Protein AF-0000000087155029 (afdb_homodimer)

Organism: NCBI:txid2511166

Structure (mmCIF, N/CA/C/O backbone):
data_AF-0000000087155029-model_v1
#
loop_
_entity.id
_entity.type
_entity.pdbx_description
1 polymer 'D-alanyl-D-alanine carboxypeptidase'
#
loop_
_atom_site.group_PDB
_atom_site.id
_atom_site.type_symbol
_atom_site.label_atom_id
_atom_site.label_alt_id
_atom_site.label_comp_id
_atom_site.label_asym_id
_atom_site.label_entity_id
_atom_site.label_seq_id
_atom_site.pdbx_PDB_ins_code
_atom_site.Cartn_x
_atom_site.Cartn_y
_atom_site.Cartn_z
_atom_site.occupancy
_atom_site.B_iso_or_equiv
_atom_site.auth_seq_id
_atom_site.auth_comp_id
_atom_site.auth_asym_id
_atom_site.auth_atom_id
_atom_site.pdbx_PDB_model_num
ATOM 1 N N . MET A 1 1 ? -29.562 -14.492 4.441 1 85.19 1 MET A N 1
ATOM 2 C CA . MET A 1 1 ? -28.266 -13.805 4.543 1 85.19 1 MET A CA 1
ATOM 3 C C . MET A 1 1 ? -28.281 -12.812 5.703 1 85.19 1 MET A C 1
ATOM 5 O O . MET A 1 1 ? -29.266 -12.117 5.922 1 85.19 1 MET A O 1
ATOM 9 N N . SER A 1 2 ? -27.266 -12.898 6.477 1 91.44 2 SER A N 1
ATOM 10 C CA . SER A 1 2 ? -27.203 -12 7.621 1 91.44 2 SER A CA 1
ATOM 11 C C . SER A 1 2 ? -27.125 -10.539 7.18 1 91.44 2 SER A C 1
ATOM 13 O O . SER A 1 2 ? -26.688 -10.25 6.062 1 91.44 2 SER A O 1
ATOM 15 N N . ASP A 1 3 ? -27.578 -9.656 7.984 1 93.69 3 ASP A N 1
ATOM 16 C CA . ASP A 1 3 ? -27.656 -8.234 7.672 1 93.69 3 ASP A CA 1
ATOM 17 C C . ASP A 1 3 ? -26.266 -7.652 7.422 1 93.69 3 ASP A C 1
ATOM 19 O O . ASP A 1 3 ? -26.078 -6.824 6.527 1 93.69 3 ASP A O 1
ATOM 23 N N . TRP A 1 4 ? -25.297 -8.109 8.188 1 96.69 4 TRP A N 1
ATOM 24 C CA . TRP A 1 4 ? -23.969 -7.57 8.008 1 96.69 4 TRP A CA 1
ATOM 25 C C . TRP A 1 4 ? -23.375 -7.996 6.66 1 96.69 4 TRP A C 1
ATOM 27 O O . TRP A 1 4 ? -22.688 -7.215 6 1 96.69 4 TRP A O 1
ATOM 37 N N . LEU A 1 5 ? -23.594 -9.234 6.277 1 97.94 5 LEU A N 1
ATOM 38 C CA . LEU A 1 5 ? -23.062 -9.727 5.016 1 97.94 5 LEU A CA 1
ATOM 39 C C . LEU A 1 5 ? -23.656 -8.969 3.836 1 97.94 5 LEU A C 1
ATOM 41 O O . LEU A 1 5 ? -22.953 -8.625 2.889 1 97.94 5 LEU A O 1
ATOM 45 N N . SER A 1 6 ? -24.969 -8.695 3.906 1 97.56 6 SER A N 1
ATOM 46 C CA . SER A 1 6 ? -25.609 -7.887 2.873 1 97.56 6 SER A CA 1
ATOM 47 C C . SER A 1 6 ? -24.953 -6.512 2.762 1 97.56 6 SER A C 1
ATOM 49 O O . SER A 1 6 ? -24.719 -6.02 1.656 1 97.56 6 SER A O 1
ATOM 51 N N . SER A 1 7 ? -24.703 -5.902 3.932 1 97.88 7 SER A N 1
ATOM 52 C CA . SER A 1 7 ? -24.047 -4.598 3.969 1 97.88 7 SER A CA 1
ATOM 53 C C . SER A 1 7 ? -22.656 -4.656 3.336 1 97.88 7 SER A C 1
ATOM 55 O O . SER A 1 7 ? -22.281 -3.766 2.572 1 97.88 7 SER A O 1
ATOM 57 N N . ALA A 1 8 ? -21.906 -5.68 3.627 1 98.5 8 ALA A N 1
ATOM 58 C CA . ALA A 1 8 ? -20.578 -5.848 3.07 1 98.5 8 ALA A CA 1
ATOM 59 C C . ALA A 1 8 ? -20.625 -6.027 1.557 1 98.5 8 ALA A C 1
ATOM 61 O O . ALA A 1 8 ? -19.828 -5.438 0.827 1 98.5 8 ALA A O 1
ATOM 62 N N . LEU A 1 9 ? -21.578 -6.84 1.084 1 98.56 9 LEU A N 1
ATOM 63 C CA . LEU A 1 9 ? -21.719 -7.137 -0.338 1 98.56 9 LEU A CA 1
ATOM 64 C C . LEU A 1 9 ? -22.125 -5.895 -1.117 1 98.56 9 LEU A C 1
ATOM 66 O O . LEU A 1 9 ? -21.812 -5.766 -2.303 1 98.56 9 LEU A O 1
ATOM 70 N N . ASP A 1 10 ? -22.797 -4.992 -0.468 1 97.88 10 ASP A N 1
ATOM 71 C CA . ASP A 1 10 ? -23.188 -3.732 -1.094 1 97.88 10 ASP A CA 1
ATOM 72 C C . ASP A 1 10 ? -22 -2.787 -1.212 1 97.88 10 ASP A C 1
ATOM 74 O O . ASP A 1 10 ? -21.875 -2.055 -2.195 1 97.88 10 ASP A O 1
ATOM 78 N N . TYR A 1 11 ? -21.078 -2.814 -0.249 1 98.62 11 TYR A N 1
ATOM 79 C CA . TYR A 1 11 ? -20 -1.844 -0.171 1 98.62 11 TYR A CA 1
ATOM 80 C C . TYR A 1 11 ? -18.812 -2.287 -1.012 1 98.62 11 TYR A C 1
ATOM 82 O O . TYR A 1 11 ? -18.141 -1.461 -1.642 1 98.62 11 TYR A O 1
ATOM 90 N N . ILE A 1 12 ? -18.484 -3.543 -1.065 1 98.81 12 ILE A N 1
ATOM 91 C CA . ILE A 1 12 ? -17.266 -4.082 -1.626 1 98.81 12 ILE A CA 1
ATOM 92 C C . ILE A 1 12 ? -17.156 -3.707 -3.102 1 98.81 12 ILE A C 1
ATOM 94 O O . ILE A 1 12 ? -16.109 -3.236 -3.555 1 98.81 12 ILE A O 1
ATOM 98 N N . PRO A 1 13 ? -18.234 -3.834 -3.943 1 98.75 13 PRO A N 1
ATOM 99 C CA . PRO A 1 13 ? -18.109 -3.439 -5.348 1 98.75 13 PRO A CA 1
ATOM 100 C C . PRO A 1 13 ? -17.797 -1.957 -5.523 1 98.75 13 PRO A C 1
ATOM 102 O O . PRO A 1 13 ? -17.016 -1.588 -6.41 1 98.75 13 PRO A O 1
ATOM 105 N N . THR A 1 14 ? -18.359 -1.123 -4.613 1 98.25 14 THR A N 1
ATOM 106 C CA . THR A 1 14 ? -18.109 0.311 -4.676 1 98.25 14 THR A CA 1
ATOM 107 C C . THR A 1 14 ? -16.641 0.608 -4.391 1 98.25 14 THR A C 1
ATOM 109 O O . THR A 1 14 ? -16.016 1.438 -5.066 1 98.25 14 THR A O 1
ATOM 112 N N . TRP A 1 15 ? -16.109 -0.07 -3.428 1 98.69 15 TRP A N 1
ATOM 113 C CA . TRP A 1 15 ? -14.719 0.107 -3.053 1 98.69 15 TRP A CA 1
ATOM 114 C C . TRP A 1 15 ? -13.789 -0.39 -4.156 1 98.69 15 TRP A C 1
ATOM 116 O O . TRP A 1 15 ? -12.844 0.302 -4.543 1 98.69 15 TRP A O 1
ATOM 126 N N . ILE A 1 16 ? -14.055 -1.549 -4.719 1 98.69 16 ILE A N 1
ATOM 127 C CA . ILE A 1 16 ? -13.164 -2.146 -5.703 1 98.69 16 ILE A CA 1
ATOM 128 C C . ILE A 1 16 ? -13.18 -1.323 -6.988 1 98.69 16 ILE A C 1
ATOM 130 O O . ILE A 1 16 ? -12.164 -1.193 -7.668 1 98.69 16 ILE A O 1
ATOM 134 N N . ASP A 1 17 ? -14.375 -0.817 -7.387 1 98.56 17 ASP A N 1
ATOM 135 C CA . ASP A 1 17 ? -14.461 0.048 -8.562 1 98.56 17 ASP A CA 1
ATOM 136 C C . ASP A 1 17 ? -13.57 1.281 -8.398 1 98.56 17 ASP A C 1
ATOM 138 O O . ASP A 1 17 ? -12.875 1.674 -9.336 1 98.56 17 ASP A O 1
ATOM 142 N N . TYR A 1 18 ? -13.672 1.861 -7.219 1 98.31 18 TYR A N 1
ATOM 143 C CA . TYR A 1 18 ? -12.859 3.045 -6.961 1 98.31 18 TYR A CA 1
ATOM 144 C C . TYR A 1 18 ? -11.375 2.707 -7.023 1 98.31 18 TYR A C 1
ATOM 146 O O . TYR A 1 18 ? -10.586 3.451 -7.609 1 98.31 18 TYR A O 1
ATOM 154 N N . GLN A 1 19 ? -10.992 1.575 -6.445 1 98.38 19 GLN A N 1
ATOM 155 C CA . GLN A 1 19 ? -9.602 1.123 -6.449 1 98.38 19 GLN A CA 1
ATOM 156 C C . GLN A 1 19 ? -9.109 0.886 -7.871 1 98.38 19 GLN A C 1
ATOM 158 O O . GLN A 1 19 ? -7.992 1.276 -8.219 1 98.38 19 GLN A O 1
ATOM 163 N N . ARG A 1 20 ? -9.93 0.212 -8.648 1 98.38 20 ARG A N 1
ATOM 164 C CA . ARG A 1 20 ? -9.547 -0.072 -10.023 1 98.38 20 ARG A CA 1
ATOM 165 C C . ARG A 1 20 ? -9.203 1.212 -10.773 1 98.38 20 ARG A C 1
ATOM 167 O O . ARG A 1 20 ? -8.188 1.277 -11.469 1 98.38 20 ARG A O 1
ATOM 174 N N . GLU A 1 21 ? -10.016 2.229 -10.602 1 97 21 GLU A N 1
ATOM 175 C CA . GLU A 1 21 ? -9.789 3.508 -11.273 1 97 21 GLU A CA 1
ATOM 176 C C . GLU A 1 21 ? -8.562 4.215 -10.695 1 97 21 GLU A C 1
ATOM 178 O O . GLU A 1 21 ? -7.742 4.75 -11.445 1 97 21 GLU A O 1
ATOM 183 N N . LEU A 1 22 ? -8.523 4.176 -9.398 1 96.19 22 LEU A N 1
ATOM 184 C CA . LEU A 1 22 ? -7.438 4.855 -8.695 1 96.19 22 LEU A CA 1
ATOM 185 C C . LEU A 1 22 ? -6.082 4.328 -9.156 1 96.19 22 LEU A C 1
ATOM 187 O O . LEU A 1 22 ? -5.148 5.105 -9.359 1 96.19 22 LEU A O 1
ATOM 191 N N . PHE A 1 23 ? -6 3.029 -9.375 1 96.06 23 PHE A N 1
ATOM 192 C CA . PHE A 1 23 ? -4.719 2.412 -9.688 1 96.06 23 PHE A CA 1
ATOM 193 C C . PHE A 1 23 ? -4.609 2.131 -11.18 1 96.06 23 PHE A C 1
ATOM 195 O O . PHE A 1 23 ? -3.703 1.418 -11.625 1 96.06 23 PHE A O 1
ATOM 202 N N . ASP A 1 24 ? -5.52 2.566 -11.922 1 94.75 24 ASP A N 1
ATOM 203 C CA . ASP A 1 24 ? -5.504 2.48 -13.383 1 94.75 24 ASP A CA 1
ATOM 204 C C . ASP A 1 24 ? -5.359 1.031 -13.844 1 94.75 24 ASP A C 1
ATOM 206 O O . ASP A 1 24 ? -4.477 0.714 -14.641 1 94.75 24 ASP A O 1
ATOM 210 N N . GLN A 1 25 ? -6.133 0.167 -13.25 1 97.88 25 GLN A N 1
ATOM 211 C CA . GLN A 1 25 ? -6.152 -1.24 -13.633 1 97.88 25 GLN A CA 1
ATOM 212 C C . GLN A 1 25 ? -7.113 -1.48 -14.797 1 97.88 25 GLN A C 1
ATOM 214 O O . GLN A 1 25 ? -8.203 -0.906 -14.836 1 97.88 25 GLN A O 1
ATOM 219 N N . PRO A 1 26 ? -6.77 -2.355 -15.75 1 98.69 26 PRO A N 1
ATOM 220 C CA . PRO A 1 26 ? -7.652 -2.602 -16.891 1 98.69 26 PRO A CA 1
ATOM 221 C C . PRO A 1 26 ? -9 -3.197 -16.484 1 98.69 26 PRO A C 1
ATOM 223 O O . PRO A 1 26 ? -10.047 -2.752 -16.953 1 98.69 26 PRO A O 1
ATOM 226 N N . GLY A 1 27 ? -8.922 -4.215 -15.688 1 98.88 27 GLY A N 1
ATOM 227 C CA . GLY A 1 27 ? -10.164 -4.867 -15.297 1 98.88 27 GLY A CA 1
ATOM 228 C C . GLY A 1 27 ? -10.039 -5.664 -14.016 1 98.88 27 GLY A C 1
ATOM 229 O O . GLY A 1 27 ? -8.938 -6.035 -13.609 1 98.88 27 GLY A O 1
ATOM 230 N N . VAL A 1 28 ? -11.18 -5.887 -13.352 1 98.94 28 VAL A N 1
ATOM 231 C CA . VAL A 1 28 ? -11.258 -6.734 -12.172 1 98.94 28 VAL A CA 1
ATOM 232 C C . VAL A 1 28 ? -12.578 -7.5 -12.172 1 98.94 28 VAL A C 1
ATOM 234 O O . VAL A 1 28 ? -13.617 -6.949 -12.516 1 98.94 28 VAL A O 1
ATOM 237 N N . SER A 1 29 ? -12.523 -8.766 -11.969 1 98.94 29 SER A N 1
ATOM 238 C CA . SER A 1 29 ? -13.672 -9.617 -11.719 1 98.94 29 SER A CA 1
ATOM 239 C C . SER A 1 29 ? -13.664 -10.164 -10.297 1 98.94 29 SER A C 1
ATOM 241 O O . SER A 1 29 ? -12.633 -10.633 -9.812 1 98.94 29 SER A O 1
ATOM 243 N N . LEU A 1 30 ? -14.758 -10.008 -9.617 1 98.88 30 LEU A N 1
ATOM 244 C CA . LEU A 1 30 ? -14.891 -10.375 -8.211 1 98.88 30 LEU A CA 1
ATOM 245 C C . LEU A 1 30 ? -16.094 -11.281 -7.992 1 98.88 30 LEU A C 1
ATOM 247 O O . LEU A 1 30 ? -17.156 -11.055 -8.562 1 98.88 30 LEU A O 1
ATOM 251 N N . ALA A 1 31 ? -15.914 -12.328 -7.234 1 98.94 31 ALA A N 1
ATOM 252 C CA . ALA A 1 31 ? -17.031 -13.156 -6.785 1 98.94 31 ALA A CA 1
ATOM 253 C C . ALA A 1 31 ? -16.906 -13.484 -5.301 1 98.94 31 ALA A C 1
ATOM 255 O O . ALA A 1 31 ? -15.805 -13.719 -4.797 1 98.94 31 ALA A O 1
ATOM 256 N N . ILE A 1 32 ? -18 -13.469 -4.621 1 98.81 32 ILE A N 1
ATOM 257 C CA . ILE A 1 32 ? -18.094 -13.867 -3.221 1 98.81 32 ILE A CA 1
ATOM 258 C C . ILE A 1 32 ? -19.188 -14.922 -3.055 1 98.81 32 ILE A C 1
ATOM 260 O O . ILE A 1 32 ? -20.328 -14.711 -3.471 1 98.81 32 ILE A O 1
ATOM 264 N N . ALA A 1 33 ? -18.797 -16.016 -2.514 1 97.81 33 ALA A N 1
ATOM 265 C CA . ALA A 1 33 ? -19.734 -17.109 -2.234 1 97.81 33 ALA A CA 1
ATOM 266 C C . ALA A 1 33 ? -19.859 -17.344 -0.732 1 97.81 33 ALA A C 1
ATOM 268 O O . ALA A 1 33 ? -18.922 -17.078 0.024 1 97.81 33 ALA A O 1
ATOM 269 N N . HIS A 1 34 ? -21.016 -17.781 -0.275 1 96.56 34 HIS A N 1
ATOM 270 C CA . HIS A 1 34 ? -21.312 -18.156 1.098 1 96.56 34 HIS A CA 1
ATOM 271 C C . HIS A 1 34 ? -22.078 -19.484 1.142 1 96.56 34 HIS A C 1
ATOM 273 O O . HIS A 1 34 ? -23.125 -19.609 0.496 1 96.56 34 HIS A O 1
ATOM 279 N N . LYS A 1 35 ? -21.562 -20.438 1.913 1 93.19 35 LYS A N 1
ATOM 280 C CA . LYS A 1 35 ? -22.172 -21.75 2.043 1 93.19 35 LYS A CA 1
ATOM 281 C C . LYS A 1 35 ? -22.438 -22.375 0.675 1 93.19 35 LYS A C 1
ATOM 283 O O . LYS A 1 35 ? -23.547 -22.875 0.416 1 93.19 35 LYS A O 1
ATOM 288 N N . GLY A 1 36 ? -21.5 -22.125 -0.213 1 89.25 36 GLY A N 1
ATOM 289 C CA . GLY A 1 36 ? -21.516 -22.797 -1.504 1 89.25 36 GLY A CA 1
ATOM 290 C C . GLY A 1 36 ? -22.297 -22.047 -2.559 1 89.25 36 GLY A C 1
ATOM 291 O O . GLY A 1 36 ? -22.312 -22.422 -3.729 1 89.25 36 GLY A O 1
ATOM 292 N N . GLN A 1 37 ? -22.875 -20.953 -2.184 1 93.69 37 GLN A N 1
ATOM 293 C CA . GLN A 1 37 ? -23.688 -20.172 -3.115 1 93.69 37 GLN A CA 1
ATOM 294 C C . GLN A 1 37 ? -23.016 -18.828 -3.428 1 93.69 37 GLN A C 1
ATOM 296 O O . GLN A 1 37 ? -22.656 -18.094 -2.516 1 93.69 37 GLN A O 1
ATOM 301 N N . VAL A 1 38 ? -22.906 -18.578 -4.703 1 97 38 VAL A N 1
ATOM 302 C CA . VAL A 1 38 ? -22.359 -17.281 -5.102 1 97 38 VAL A CA 1
ATOM 303 C C . VAL A 1 38 ? -23.375 -16.188 -4.832 1 97 38 VAL A C 1
ATOM 305 O O . VAL A 1 38 ? -24.469 -16.188 -5.406 1 97 38 VAL A O 1
ATOM 308 N N . LEU A 1 39 ? -23.062 -15.266 -4.02 1 98.12 39 LEU A N 1
ATOM 309 C CA . LEU A 1 39 ? -23.969 -14.195 -3.621 1 98.12 39 LEU A CA 1
ATOM 310 C C . LEU A 1 39 ? -23.703 -12.93 -4.434 1 98.12 39 LEU A C 1
ATOM 312 O O . LEU A 1 39 ? -24.578 -12.086 -4.582 1 98.12 39 LEU A O 1
ATOM 316 N N . LEU A 1 40 ? -22.453 -12.758 -4.871 1 98.62 40 LEU A N 1
ATOM 317 C CA . LEU A 1 40 ? -22.047 -11.555 -5.598 1 98.62 40 LEU A CA 1
ATOM 318 C C . LEU A 1 40 ? -21.109 -11.906 -6.738 1 98.62 40 LEU A C 1
ATOM 320 O O . LEU A 1 40 ? -20.156 -12.664 -6.547 1 98.62 40 LEU A O 1
ATOM 324 N N . GLU A 1 41 ? -21.344 -11.516 -7.875 1 98.75 41 GLU A N 1
ATOM 325 C CA . GLU A 1 41 ? -20.438 -11.414 -9.016 1 98.75 41 GLU A CA 1
ATOM 326 C C . GLU A 1 41 ? -20.375 -9.984 -9.539 1 98.75 41 GLU A C 1
ATOM 328 O O . GLU A 1 41 ? -21.406 -9.352 -9.781 1 98.75 41 GLU A O 1
ATOM 333 N N . HIS A 1 42 ? -19.219 -9.477 -9.586 1 98.81 42 HIS A N 1
ATOM 334 C CA . HIS A 1 42 ? -19.016 -8.094 -10.016 1 98.81 42 HIS A CA 1
ATOM 335 C C . HIS A 1 42 ? -17.828 -8 -10.977 1 98.81 42 HIS A C 1
ATOM 337 O O . HIS A 1 42 ? -16.797 -8.648 -10.766 1 98.81 42 HIS A O 1
ATOM 343 N N . ALA A 1 43 ? -17.984 -7.355 -12.07 1 98.81 43 ALA A N 1
ATOM 344 C CA . ALA A 1 43 ? -16.922 -7.086 -13.023 1 98.81 43 ALA A CA 1
ATOM 345 C C . ALA A 1 43 ? -16.875 -5.609 -13.398 1 98.81 43 ALA A C 1
ATOM 347 O O . ALA A 1 43 ? -17.922 -4.977 -13.562 1 98.81 43 ALA A O 1
ATOM 348 N N . SER A 1 44 ? -15.742 -5.059 -13.438 1 98.5 44 SER A N 1
ATOM 349 C CA . SER A 1 44 ? -15.523 -3.656 -13.773 1 98.5 44 SER A CA 1
ATOM 350 C C . SER A 1 44 ? -14.312 -3.486 -14.688 1 98.5 44 SER A C 1
ATOM 352 O O . SER A 1 44 ? -13.328 -4.215 -14.555 1 98.5 44 SER A O 1
ATOM 354 N N . GLY A 1 45 ? -14.406 -2.512 -15.625 1 98.75 45 GLY A N 1
ATOM 355 C CA . GLY A 1 45 ? -13.297 -2.227 -16.516 1 98.75 45 GLY A CA 1
ATOM 356 C C . GLY A 1 45 ? -13.422 -2.918 -17.859 1 98.75 45 GLY A C 1
ATOM 357 O O . GLY A 1 45 ? -14.531 -3.059 -18.391 1 98.75 45 GLY A O 1
ATOM 358 N N . MET A 1 46 ? -12.266 -3.246 -18.453 1 98.75 46 MET A N 1
ATOM 359 C CA . MET A 1 46 ? -12.227 -3.77 -19.812 1 98.75 46 MET A CA 1
ATOM 360 C C . MET A 1 46 ? -11.562 -5.141 -19.859 1 98.75 46 MET A C 1
ATOM 362 O O . MET A 1 46 ? -10.594 -5.383 -19.141 1 98.75 46 MET A O 1
ATOM 366 N N . ALA A 1 47 ? -12.047 -6.004 -20.672 1 98.75 47 ALA A N 1
ATOM 367 C CA . ALA A 1 47 ? -11.414 -7.289 -20.953 1 98.75 47 ALA A CA 1
ATOM 368 C C . ALA A 1 47 ? -10.219 -7.121 -21.891 1 98.75 47 ALA A C 1
ATOM 370 O O . ALA A 1 47 ? -9.312 -7.957 -21.906 1 98.75 47 ALA A O 1
ATOM 371 N N . ASP A 1 48 ? -10.273 -6.047 -22.625 1 98.38 48 ASP A N 1
ATOM 372 C CA . ASP A 1 48 ? -9.266 -5.711 -23.641 1 98.38 48 ASP A CA 1
ATOM 373 C C . ASP A 1 48 ? -9.219 -4.203 -23.875 1 98.38 48 ASP A C 1
ATOM 375 O O . ASP A 1 48 ? -10.156 -3.625 -24.422 1 98.38 48 ASP A O 1
ATOM 379 N N . LEU A 1 49 ? -8.07 -3.648 -23.578 1 97.62 49 LEU A N 1
ATOM 380 C CA . LEU A 1 49 ? -7.961 -2.195 -23.672 1 97.62 49 LEU A CA 1
ATOM 381 C C . LEU A 1 49 ? -7.887 -1.751 -25.125 1 97.62 49 LEU A C 1
ATOM 383 O O . LEU A 1 49 ? -8.258 -0.622 -25.453 1 97.62 49 LEU A O 1
ATOM 387 N N . ALA A 1 50 ? -7.305 -2.584 -25.969 1 96.19 50 ALA A N 1
ATOM 388 C CA . ALA A 1 50 ? -7.16 -2.207 -27.375 1 96.19 50 ALA A CA 1
ATOM 389 C C . ALA A 1 50 ? -8.516 -2.152 -28.062 1 96.19 50 ALA A C 1
ATOM 391 O O . ALA A 1 50 ? -8.812 -1.203 -28.797 1 96.19 50 ALA A O 1
ATOM 392 N N . THR A 1 51 ? -9.383 -3.137 -27.844 1 96.5 51 THR A N 1
ATOM 393 C CA . THR A 1 51 ? -10.695 -3.199 -28.484 1 96.5 51 THR A CA 1
ATOM 394 C C . THR A 1 51 ? -11.742 -2.482 -27.641 1 96.5 51 THR A C 1
ATOM 396 O O . THR A 1 51 ? -12.852 -2.217 -28.109 1 96.5 51 THR A O 1
ATOM 399 N N . ARG A 1 52 ? -11.422 -2.244 -26.375 1 97.38 52 ARG A N 1
ATOM 400 C CA . ARG A 1 52 ? -12.32 -1.617 -25.406 1 97.38 52 ARG A CA 1
ATOM 401 C C . ARG A 1 52 ? -13.516 -2.521 -25.094 1 97.38 52 ARG A C 1
ATOM 403 O O . ARG A 1 52 ? -14.617 -2.037 -24.828 1 97.38 52 ARG A O 1
ATOM 410 N N . GLU A 1 53 ? -13.297 -3.814 -25.219 1 98.19 53 GLU A N 1
ATOM 411 C CA . GLU A 1 53 ? -14.328 -4.762 -24.812 1 98.19 53 GLU A CA 1
ATOM 412 C C . GLU A 1 53 ? -14.594 -4.691 -23.312 1 98.19 53 GLU A C 1
ATOM 414 O O . GLU A 1 53 ? -13.688 -4.875 -22.516 1 98.19 53 GLU A O 1
ATOM 419 N N . PRO A 1 54 ? -15.836 -4.473 -22.938 1 98.62 54 PRO A N 1
ATOM 420 C CA . PRO A 1 54 ? -16.125 -4.402 -21.5 1 98.62 54 PRO A CA 1
ATOM 421 C C . PRO A 1 54 ? -15.977 -5.754 -20.812 1 98.62 54 PRO A C 1
ATOM 423 O O . PRO A 1 54 ? -16.344 -6.785 -21.375 1 98.62 54 PRO A O 1
ATOM 426 N N . LEU A 1 55 ? -15.508 -5.711 -19.641 1 98.81 55 LEU A N 1
ATOM 427 C CA . LEU A 1 55 ? -15.383 -6.926 -18.844 1 98.81 55 LEU A CA 1
ATOM 428 C C . LEU A 1 55 ? -16.719 -7.316 -18.234 1 98.81 55 LEU A C 1
ATOM 430 O O . LEU A 1 55 ? -17.453 -6.457 -17.734 1 98.81 55 LEU A O 1
ATOM 434 N N . THR A 1 56 ? -17.062 -8.555 -18.266 1 98.69 56 THR A N 1
ATOM 435 C CA . THR A 1 56 ? -18.234 -9.102 -17.578 1 98.69 56 THR A CA 1
ATOM 436 C C . THR A 1 56 ? -17.828 -10.273 -16.688 1 98.69 56 THR A C 1
ATOM 438 O O . THR A 1 56 ? -16.703 -10.773 -16.766 1 98.69 56 THR A O 1
ATOM 441 N N . SER A 1 57 ? -18.734 -10.734 -15.836 1 98.5 57 SER A N 1
ATOM 442 C CA . SER A 1 57 ? -18.438 -11.82 -14.906 1 98.5 57 SER A CA 1
ATOM 443 C C . SER A 1 57 ? -18.328 -13.156 -15.633 1 98.5 57 SER A C 1
ATOM 445 O O . SER A 1 57 ? -17.922 -14.156 -15.047 1 98.5 57 SER A O 1
ATOM 447 N N . ARG A 1 58 ? -18.594 -13.148 -16.938 1 98 58 ARG A N 1
ATOM 448 C CA . ARG A 1 58 ? -18.547 -14.375 -17.734 1 98 58 ARG A CA 1
ATOM 449 C C . ARG A 1 58 ? -17.188 -14.539 -18.406 1 98 58 ARG A C 1
ATOM 451 O O . ARG A 1 58 ? -16.859 -15.609 -18.922 1 98 58 ARG A O 1
ATOM 458 N N . HIS A 1 59 ? -16.438 -13.484 -18.375 1 98.31 59 HIS A N 1
ATOM 459 C CA . HIS A 1 59 ? -15.117 -13.586 -18.969 1 98.31 59 HIS A CA 1
ATOM 460 C C . HIS A 1 59 ? -14.219 -14.523 -18.156 1 98.31 59 HIS A C 1
ATOM 462 O O . HIS A 1 59 ? -14.094 -14.375 -16.938 1 98.31 59 HIS A O 1
ATOM 468 N N . ARG A 1 60 ? -13.633 -15.43 -18.859 1 98.06 60 ARG A N 1
ATOM 469 C CA . ARG A 1 60 ? -12.617 -16.281 -18.25 1 98.06 60 ARG A CA 1
ATOM 470 C C . ARG A 1 60 ? -11.258 -15.594 -18.234 1 98.06 60 ARG A C 1
ATOM 472 O O . ARG A 1 60 ? -10.953 -14.781 -19.109 1 98.06 60 ARG A O 1
ATOM 479 N N . PHE A 1 61 ? -10.523 -15.922 -17.219 1 98.56 61 PHE A N 1
ATOM 480 C CA . PHE A 1 61 ? -9.141 -15.477 -17.078 1 98.56 61 PHE A CA 1
ATOM 481 C C . PHE A 1 61 ? -8.188 -16.656 -17.078 1 98.56 61 PHE A C 1
ATOM 483 O O . PHE A 1 61 ? -8.57 -17.781 -16.703 1 98.56 61 PHE A O 1
ATOM 490 N N . ARG A 1 62 ? -6.938 -16.438 -17.594 1 98.38 62 ARG A N 1
ATOM 491 C CA . ARG A 1 62 ? -5.879 -17.359 -17.172 1 98.38 62 ARG A CA 1
ATOM 492 C C . ARG A 1 62 ? -5.68 -17.297 -15.664 1 98.38 62 ARG A C 1
ATOM 494 O O . ARG A 1 62 ? -5.434 -16.219 -15.102 1 98.38 62 ARG A O 1
ATOM 501 N N . VAL A 1 63 ? -5.773 -18.422 -15 1 98.62 63 VAL A N 1
ATOM 502 C CA . VAL A 1 63 ? -5.699 -18.375 -13.547 1 98.62 63 VAL A CA 1
ATOM 503 C C . VAL A 1 63 ? -4.438 -19.094 -13.07 1 98.62 63 VAL A C 1
ATOM 505 O O . VAL A 1 63 ? -4.234 -19.266 -11.859 1 98.62 63 VAL A O 1
ATOM 508 N N . ALA A 1 64 ? -3.668 -19.531 -13.953 1 98.44 64 ALA A N 1
ATOM 509 C CA . ALA A 1 64 ? -2.295 -19.969 -13.727 1 98.44 64 ALA A CA 1
ATOM 510 C C . ALA A 1 64 ? -2.213 -20.906 -12.531 1 98.44 64 ALA A C 1
ATOM 512 O O . ALA A 1 64 ? -2.902 -21.938 -12.492 1 98.44 64 ALA A O 1
ATOM 513 N N . SER A 1 65 ? -1.544 -20.578 -11.516 1 98.81 65 SER A N 1
ATOM 514 C CA . SER A 1 65 ? -1.178 -21.469 -10.422 1 98.81 65 SER A CA 1
ATOM 515 C C . SER A 1 65 ? -2.412 -21.953 -9.664 1 98.81 65 SER A C 1
ATOM 517 O O . SER A 1 65 ? -2.334 -22.891 -8.883 1 98.81 65 SER A O 1
ATOM 519 N N . HIS A 1 66 ? -3.561 -21.391 -9.859 1 98.81 66 HIS A N 1
ATOM 520 C CA . HIS A 1 66 ? -4.766 -22.047 -9.359 1 98.81 66 HIS A CA 1
ATOM 521 C C . HIS A 1 66 ? -4.844 -23.484 -9.82 1 98.81 66 HIS A C 1
ATOM 523 O O . HIS A 1 66 ? -5.418 -24.344 -9.133 1 98.81 66 HIS A O 1
ATOM 529 N N . SER A 1 67 ? -4.309 -23.734 -10.969 1 98.94 67 SER A N 1
ATOM 530 C CA . SER A 1 67 ? -4.285 -25.062 -11.562 1 98.94 67 SER A CA 1
ATOM 531 C C . SER A 1 67 ? -3.734 -26.094 -10.586 1 98.94 67 SER A C 1
ATOM 533 O O . SER A 1 67 ? -4.168 -27.25 -10.586 1 98.94 67 SER A O 1
ATOM 535 N N . LYS A 1 68 ? -2.855 -25.656 -9.797 1 98.94 68 LYS A N 1
ATOM 536 C CA . LYS A 1 68 ? -2.209 -26.578 -8.859 1 98.94 68 LYS A CA 1
ATOM 537 C C . LYS A 1 68 ? -3.211 -27.125 -7.852 1 98.94 68 LYS A C 1
ATOM 539 O O . LYS A 1 68 ? -3.115 -28.281 -7.445 1 98.94 68 LYS A O 1
ATOM 544 N N . THR A 1 69 ? -4.113 -26.297 -7.469 1 98.94 69 THR A N 1
ATOM 545 C CA . THR A 1 69 ? -5.133 -26.766 -6.543 1 98.94 69 THR A CA 1
ATOM 546 C C . THR A 1 69 ? -6.043 -27.797 -7.223 1 98.94 69 THR A C 1
ATOM 548 O O . THR A 1 69 ? -6.441 -28.781 -6.609 1 98.94 69 THR A O 1
ATOM 551 N N . PHE A 1 70 ? -6.406 -27.594 -8.469 1 98.94 70 PHE A N 1
ATOM 552 C CA . PHE A 1 70 ? -7.188 -28.562 -9.219 1 98.94 70 PHE A CA 1
ATOM 553 C C . PHE A 1 70 ? -6.449 -29.891 -9.328 1 98.94 70 PHE A C 1
ATOM 555 O O . PHE A 1 70 ? -7.027 -30.953 -9.102 1 98.94 70 PHE A O 1
ATOM 562 N N . THR A 1 71 ? -5.184 -29.781 -9.664 1 98.94 71 THR A N 1
ATOM 563 C CA . THR A 1 71 ? -4.352 -30.984 -9.789 1 98.94 71 THR A CA 1
ATOM 564 C C . THR A 1 71 ? -4.258 -31.719 -8.453 1 98.94 71 THR A C 1
ATOM 566 O O . THR A 1 71 ? -4.371 -32.938 -8.406 1 98.94 71 THR A O 1
ATOM 569 N N . ALA A 1 72 ? -4.051 -30.953 -7.398 1 98.94 72 ALA A N 1
ATOM 570 C CA . ALA A 1 72 ? -3.984 -31.547 -6.066 1 98.94 72 ALA A CA 1
ATOM 571 C C . ALA A 1 72 ? -5.289 -32.25 -5.719 1 98.94 72 ALA A C 1
ATOM 573 O O . ALA A 1 72 ? -5.273 -33.375 -5.176 1 98.94 72 ALA A O 1
ATOM 574 N N . ALA A 1 73 ? -6.41 -31.641 -6.027 1 98.81 73 ALA A N 1
ATOM 575 C CA . ALA A 1 73 ? -7.703 -32.281 -5.809 1 98.81 73 ALA A CA 1
ATOM 576 C C . ALA A 1 73 ? -7.809 -33.594 -6.586 1 98.81 73 ALA A C 1
ATOM 578 O O . ALA A 1 73 ? -8.328 -34.594 -6.078 1 98.81 73 ALA A O 1
ATOM 579 N N . GLY A 1 74 ? -7.348 -33.562 -7.809 1 98.88 74 GLY A N 1
ATOM 580 C CA . GLY A 1 74 ? -7.324 -34.781 -8.602 1 98.88 74 GLY A CA 1
ATOM 581 C C . GLY A 1 74 ? -6.504 -35.875 -7.973 1 98.88 74 GLY A C 1
ATOM 582 O O . GLY A 1 74 ? -6.938 -37.031 -7.93 1 98.88 74 GLY A O 1
ATOM 583 N N . ILE A 1 75 ? -5.312 -35.531 -7.516 1 98.94 75 ILE A N 1
ATOM 584 C CA . ILE A 1 75 ? -4.453 -36.5 -6.855 1 98.94 75 ILE A CA 1
ATOM 585 C C . ILE A 1 75 ? -5.156 -37.062 -5.621 1 98.94 75 ILE A C 1
ATOM 587 O O . ILE A 1 75 ? -5.125 -38.281 -5.371 1 98.94 75 ILE A O 1
ATOM 591 N N . MET A 1 76 ? -5.809 -36.219 -4.82 1 98.69 76 MET A N 1
ATOM 592 C CA . MET A 1 76 ? -6.527 -36.656 -3.631 1 98.69 76 MET A CA 1
ATOM 593 C C . MET A 1 76 ? -7.68 -37.562 -4.004 1 98.69 76 MET A C 1
ATOM 595 O O . MET A 1 76 ? -7.984 -38.531 -3.275 1 98.69 76 MET A O 1
ATOM 599 N N . LEU A 1 77 ? -8.391 -37.281 -5.117 1 98.62 77 LEU A N 1
ATOM 600 C CA . LEU A 1 77 ? -9.445 -38.156 -5.605 1 98.62 77 LEU A CA 1
ATOM 601 C C . LEU A 1 77 ? -8.891 -39.562 -5.926 1 98.62 77 LEU A C 1
ATOM 603 O O . LEU A 1 77 ? -9.5 -40.562 -5.578 1 98.62 77 LEU A O 1
ATOM 607 N N . LEU A 1 78 ? -7.746 -39.594 -6.586 1 98.75 78 LEU A N 1
ATOM 608 C CA . LEU A 1 78 ? -7.113 -40.875 -6.922 1 98.75 78 LEU A CA 1
ATOM 609 C C . LEU A 1 78 ? -6.695 -41.625 -5.664 1 98.75 78 LEU A C 1
ATOM 611 O O . LEU A 1 78 ? -6.766 -42.844 -5.613 1 98.75 78 LEU A O 1
ATOM 615 N N . ARG A 1 79 ? -6.242 -40.875 -4.684 1 98.62 79 ARG A N 1
ATOM 616 C CA . ARG A 1 79 ? -5.938 -41.469 -3.393 1 98.62 79 ARG A CA 1
ATOM 617 C C . ARG A 1 79 ? -7.184 -42.094 -2.777 1 98.62 79 ARG A C 1
ATOM 619 O O . ARG A 1 79 ? -7.137 -43.25 -2.281 1 98.62 79 ARG A O 1
ATOM 626 N N . GLU A 1 80 ? -8.297 -41.406 -2.814 1 98.06 80 GLU A N 1
ATOM 627 C CA . GLU A 1 80 ? -9.562 -41.906 -2.285 1 98.06 80 GLU A CA 1
ATOM 628 C C . GLU A 1 80 ? -10 -43.156 -3.004 1 98.06 80 GLU A C 1
ATOM 630 O O . GLU A 1 80 ? -10.664 -44.031 -2.416 1 98.06 80 GLU A O 1
ATOM 635 N N . ARG A 1 81 ? -9.586 -43.312 -4.164 1 97.62 81 ARG A N 1
ATOM 636 C CA . ARG A 1 81 ? -9.93 -44.469 -4.977 1 97.62 81 ARG A CA 1
ATOM 637 C C . ARG A 1 81 ? -8.867 -45.562 -4.859 1 97.62 81 ARG A C 1
ATOM 639 O O . ARG A 1 81 ? -8.891 -46.531 -5.609 1 97.62 81 ARG A O 1
ATOM 646 N N . ASN A 1 82 ? -7.898 -45.344 -4 1 97.88 82 ASN A N 1
ATOM 647 C CA . ASN A 1 82 ? -6.824 -46.281 -3.695 1 97.88 82 ASN A CA 1
ATOM 648 C C . ASN A 1 82 ? -5.949 -46.531 -4.918 1 97.88 82 ASN A C 1
ATOM 650 O O . ASN A 1 82 ? -5.477 -47.656 -5.117 1 97.88 82 ASN A O 1
ATOM 654 N N . LYS A 1 83 ? -5.797 -45.531 -5.711 1 98.44 83 LYS A N 1
ATOM 655 C CA . LYS A 1 83 ? -4.969 -45.656 -6.906 1 98.44 83 LYS A CA 1
ATOM 656 C C . LYS A 1 83 ? -3.568 -45.094 -6.672 1 98.44 83 LYS A C 1
ATOM 658 O O . LYS A 1 83 ? -2.635 -45.438 -7.406 1 98.44 83 LYS A O 1
ATOM 663 N N . ILE A 1 84 ? -3.459 -44.219 -5.727 1 98.06 84 ILE A N 1
ATOM 664 C CA . ILE A 1 84 ? -2.188 -43.594 -5.387 1 98.06 84 ILE A CA 1
ATOM 665 C C . ILE A 1 84 ? -2.09 -43.406 -3.873 1 98.06 84 ILE A C 1
ATOM 667 O O . ILE A 1 84 ? -3.107 -43.281 -3.189 1 98.06 84 ILE A O 1
ATOM 671 N N . ARG A 1 85 ? -0.897 -43.531 -3.314 1 98.25 85 ARG A N 1
ATOM 672 C CA . ARG A 1 85 ? -0.61 -43.094 -1.949 1 98.25 85 ARG A CA 1
ATOM 673 C C . ARG A 1 85 ? 0.293 -41.875 -1.936 1 98.25 85 ARG A C 1
ATOM 675 O O . ARG A 1 85 ? 1.148 -41.719 -2.809 1 98.25 85 ARG A O 1
ATOM 682 N N . LEU A 1 86 ? 0.08 -41 -0.961 1 98.25 86 LEU A N 1
ATOM 683 C CA . LEU A 1 86 ? 0.83 -39.75 -0.892 1 98.25 86 LEU A CA 1
ATOM 684 C C . LEU A 1 86 ? 2.309 -40.031 -0.638 1 98.25 86 LEU A C 1
ATOM 686 O O . LEU A 1 86 ? 3.164 -39.219 -1.006 1 98.25 86 LEU A O 1
ATOM 690 N N . ASP A 1 87 ? 2.617 -41.156 -0.054 1 98.19 87 ASP A N 1
ATOM 691 C CA . ASP A 1 87 ? 4.004 -41.5 0.27 1 98.19 87 ASP A CA 1
ATOM 692 C C . ASP A 1 87 ? 4.66 -42.312 -0.848 1 98.19 87 ASP A C 1
ATOM 694 O O . ASP A 1 87 ? 5.824 -42.688 -0.743 1 98.19 87 ASP A O 1
ATOM 698 N N . ASP A 1 88 ? 3.918 -42.594 -1.896 1 98.69 88 ASP A N 1
ATOM 699 C CA . ASP A 1 88 ? 4.52 -43.281 -3.039 1 98.69 88 ASP A CA 1
ATOM 700 C C . ASP A 1 88 ? 5.645 -42.438 -3.648 1 98.69 88 ASP A C 1
ATOM 702 O O . ASP A 1 88 ? 5.582 -41.219 -3.645 1 98.69 88 ASP A O 1
ATOM 706 N N . ARG A 1 89 ? 6.648 -43.125 -4.184 1 98.56 89 ARG A N 1
ATOM 707 C CA . ARG A 1 89 ? 7.742 -42.469 -4.887 1 98.56 89 ARG A CA 1
ATOM 708 C C . ARG A 1 89 ? 7.391 -42.219 -6.352 1 98.56 89 ARG A C 1
ATOM 710 O O . ARG A 1 89 ? 6.719 -43.062 -6.973 1 98.56 89 ARG A O 1
ATOM 717 N N . LEU A 1 90 ? 7.84 -41.125 -6.848 1 98.56 90 LEU A N 1
ATOM 718 C CA . LEU A 1 90 ? 7.559 -40.719 -8.219 1 98.56 90 LEU A CA 1
ATOM 719 C C . LEU A 1 90 ? 7.992 -41.812 -9.203 1 98.56 90 LEU A C 1
ATOM 721 O O . LEU A 1 90 ? 7.316 -42.062 -10.203 1 98.56 90 LEU A O 1
ATOM 725 N N . GLY A 1 91 ? 9.086 -42.469 -8.891 1 98.19 91 GLY A N 1
ATOM 726 C CA . GLY A 1 91 ? 9.656 -43.5 -9.766 1 98.19 91 GLY A CA 1
ATOM 727 C C . GLY A 1 91 ? 8.758 -44.688 -9.93 1 98.19 91 GLY A C 1
ATOM 728 O O . GLY A 1 91 ? 8.953 -45.5 -10.844 1 98.19 91 GLY A O 1
ATOM 729 N N . GLU A 1 92 ? 7.863 -44.875 -9.07 1 98.06 92 GLU A N 1
ATOM 730 C CA . GLU A 1 92 ? 6.895 -45.969 -9.195 1 98.06 92 GLU A CA 1
ATOM 731 C C . GLU A 1 92 ? 5.934 -45.719 -10.359 1 98.06 92 GLU A C 1
ATOM 733 O O . GLU A 1 92 ? 5.301 -46.656 -10.852 1 98.06 92 GLU A O 1
ATOM 738 N N . TYR A 1 93 ? 5.844 -44.5 -10.773 1 98.38 93 TYR A N 1
ATOM 739 C CA . TYR A 1 93 ? 4.867 -44.156 -11.789 1 98.38 93 TYR A CA 1
ATOM 740 C C . TYR A 1 93 ? 5.559 -43.688 -13.078 1 98.38 93 TYR A C 1
ATOM 742 O O . TYR A 1 93 ? 5.062 -43.938 -14.172 1 98.38 93 TYR A O 1
ATOM 750 N N . LEU A 1 94 ? 6.566 -43.031 -12.961 1 98.31 94 LEU A N 1
ATOM 751 C CA . LEU A 1 94 ? 7.234 -42.438 -14.117 1 98.31 94 LEU A CA 1
ATOM 752 C C . LEU A 1 94 ? 8.641 -43.031 -14.281 1 98.31 94 LEU A C 1
ATOM 754 O O . LEU A 1 94 ? 9.398 -43.094 -13.312 1 98.31 94 LEU A O 1
ATOM 758 N N . ALA A 1 95 ? 9.031 -43.312 -15.445 1 97.25 95 ALA A N 1
ATOM 759 C CA . ALA A 1 95 ? 10.344 -43.875 -15.742 1 97.25 95 ALA A CA 1
ATOM 760 C C . ALA A 1 95 ? 11.328 -42.781 -16.172 1 97.25 95 ALA A C 1
ATOM 762 O O . ALA A 1 95 ? 10.961 -41.625 -16.297 1 97.25 95 ALA A O 1
ATOM 763 N N . ASN A 1 96 ? 12.578 -43.094 -16.281 1 95.25 96 ASN A N 1
ATOM 764 C CA . ASN A 1 96 ? 13.648 -42.281 -16.844 1 95.25 96 ASN A CA 1
ATOM 765 C C . ASN A 1 96 ? 13.828 -41 -16.062 1 95.25 96 ASN A C 1
ATOM 767 O O . ASN A 1 96 ? 13.898 -39.906 -16.656 1 95.25 96 ASN A O 1
ATOM 771 N N . LEU A 1 97 ? 13.727 -41.094 -14.828 1 97.06 97 LEU A N 1
ATOM 772 C CA . LEU A 1 97 ? 14.047 -40 -13.914 1 97.06 97 LEU A CA 1
ATOM 773 C C . LEU A 1 97 ? 15.391 -40.25 -13.234 1 97.06 97 LEU A C 1
ATOM 775 O O . LEU A 1 97 ? 15.828 -41.406 -13.102 1 97.06 97 LEU A O 1
ATOM 779 N N . THR A 1 98 ? 16.109 -39.188 -12.914 1 96.69 98 THR A N 1
ATOM 780 C CA . THR A 1 98 ? 17.281 -39.375 -12.07 1 96.69 98 THR A CA 1
ATOM 781 C C . THR A 1 98 ? 16.891 -40 -10.727 1 96.69 98 THR A C 1
ATOM 783 O O . THR A 1 98 ? 15.75 -39.875 -10.289 1 96.69 98 THR A O 1
ATOM 786 N N . PRO A 1 99 ? 17.844 -40.656 -10.086 1 96 99 PRO A N 1
ATOM 787 C CA . PRO A 1 99 ? 17.531 -41.219 -8.781 1 96 99 PRO A CA 1
ATOM 788 C C . PRO A 1 99 ? 17 -40.188 -7.785 1 96 99 PRO A C 1
ATOM 790 O O . PRO A 1 99 ? 16.062 -40.5 -7.031 1 96 99 PRO A O 1
ATOM 793 N N . GLU A 1 100 ? 17.547 -39.094 -7.824 1 94.88 100 GLU A N 1
ATOM 794 C CA . GLU A 1 100 ? 17.141 -38 -6.922 1 94.88 100 GLU A CA 1
ATOM 795 C C . GLU A 1 100 ? 15.68 -37.625 -7.137 1 94.88 100 GLU A C 1
ATOM 797 O O . GLU A 1 100 ? 14.93 -37.469 -6.176 1 94.88 100 GLU A O 1
ATOM 802 N N . VAL A 1 101 ? 15.25 -37.531 -8.352 1 97.81 101 VAL A N 1
ATOM 803 C CA . VAL A 1 101 ? 13.891 -37.125 -8.688 1 97.81 101 VAL A CA 1
ATOM 804 C C . VAL A 1 101 ? 12.938 -38.281 -8.523 1 97.81 101 VAL A C 1
ATOM 806 O O . VAL A 1 101 ? 11.805 -38.125 -8.07 1 97.81 101 VAL A O 1
ATOM 809 N N . SER A 1 102 ? 13.438 -39.469 -8.82 1 97.88 102 SER A N 1
ATOM 810 C CA . SER A 1 102 ? 12.641 -40.688 -8.727 1 97.88 102 SER A CA 1
ATOM 811 C C . SER A 1 102 ? 12.219 -40.969 -7.285 1 97.88 102 SER A C 1
ATOM 813 O O . SER A 1 102 ? 11.133 -41.5 -7.039 1 97.88 102 SER A O 1
ATOM 815 N N . ASP A 1 103 ? 13.016 -40.531 -6.383 1 97.44 103 ASP A N 1
ATOM 816 C CA . ASP A 1 103 ? 12.812 -40.875 -4.977 1 97.44 103 ASP A CA 1
ATOM 817 C C . ASP A 1 103 ? 11.867 -39.875 -4.309 1 97.44 103 ASP A C 1
ATOM 819 O O . ASP A 1 103 ? 11.398 -40.094 -3.191 1 97.44 103 ASP A O 1
ATOM 823 N N . VAL A 1 104 ? 11.555 -38.812 -4.957 1 98.31 104 VAL A N 1
ATOM 824 C CA . VAL A 1 104 ? 10.641 -37.812 -4.41 1 98.31 104 VAL A CA 1
ATOM 825 C C . VAL A 1 104 ? 9.242 -38.406 -4.273 1 98.31 104 VAL A C 1
ATOM 827 O O . VAL A 1 104 ? 8.805 -39.188 -5.133 1 98.31 104 VAL A O 1
ATOM 830 N N . THR A 1 105 ? 8.578 -38.062 -3.174 1 98.69 105 THR A N 1
ATOM 831 C CA . THR A 1 105 ? 7.242 -38.594 -2.955 1 98.69 105 THR A CA 1
ATOM 832 C C . THR A 1 105 ? 6.184 -37.688 -3.564 1 98.69 105 THR A C 1
ATOM 834 O O . THR A 1 105 ? 6.449 -36.531 -3.85 1 98.69 105 THR A O 1
ATOM 837 N N . ILE A 1 106 ? 4.984 -38.281 -3.732 1 98.75 106 ILE A N 1
ATOM 838 C CA . ILE A 1 106 ? 3.842 -37.531 -4.234 1 98.75 106 ILE A CA 1
ATOM 839 C C . ILE A 1 106 ? 3.531 -36.375 -3.295 1 98.75 106 ILE A C 1
ATOM 841 O O . ILE A 1 106 ? 3.289 -35.25 -3.744 1 98.75 106 ILE A O 1
ATOM 845 N N . SER A 1 107 ? 3.584 -36.594 -1.986 1 98.56 107 SER A N 1
ATOM 846 C CA . SER A 1 107 ? 3.316 -35.562 -1 1 98.56 107 SER A CA 1
ATOM 847 C C . SER A 1 107 ? 4.34 -34.438 -1.094 1 98.56 107 SER A C 1
ATOM 849 O O . SER A 1 107 ? 3.994 -33.25 -0.934 1 98.56 107 SER A O 1
ATOM 851 N N . GLN A 1 108 ? 5.555 -34.781 -1.354 1 98.56 108 GLN A N 1
ATOM 852 C CA . GLN A 1 108 ? 6.605 -33.781 -1.46 1 98.56 108 GLN A CA 1
ATOM 853 C C . GLN A 1 108 ? 6.41 -32.906 -2.695 1 98.56 108 GLN A C 1
ATOM 855 O O . GLN A 1 108 ? 6.707 -31.703 -2.67 1 98.56 108 GLN A O 1
ATOM 860 N N . LEU A 1 109 ? 5.914 -33.438 -3.777 1 98.81 109 LEU A N 1
ATOM 861 C CA . LEU A 1 109 ? 5.582 -32.656 -4.961 1 98.81 109 LEU A CA 1
ATOM 862 C C . LEU A 1 109 ? 4.387 -31.734 -4.691 1 98.81 109 LEU A C 1
ATOM 864 O O . LEU A 1 109 ? 4.434 -30.547 -4.992 1 98.81 109 LEU A O 1
ATOM 868 N N . LEU A 1 110 ? 3.404 -32.281 -4.051 1 98.88 110 LEU A N 1
ATOM 869 C CA . LEU A 1 110 ? 2.17 -31.562 -3.791 1 98.88 110 LEU A CA 1
ATOM 870 C C . LEU A 1 110 ? 2.424 -30.375 -2.863 1 98.88 110 LEU A C 1
ATOM 872 O O . LEU A 1 110 ? 1.731 -29.359 -2.943 1 98.88 110 LEU A O 1
ATOM 876 N N . SER A 1 111 ? 3.416 -30.453 -1.991 1 98.69 111 SER A N 1
ATOM 877 C CA . SER A 1 111 ? 3.668 -29.453 -0.958 1 98.69 111 SER A CA 1
ATOM 878 C C . SER A 1 111 ? 4.895 -28.609 -1.29 1 98.69 111 SER A C 1
ATOM 880 O O . SER A 1 111 ? 5.383 -27.859 -0.447 1 98.69 111 SER A O 1
ATOM 882 N N . HIS A 1 112 ? 5.449 -28.766 -2.457 1 98.38 112 HIS A N 1
ATOM 883 C CA . HIS A 1 112 ? 6.637 -28.047 -2.904 1 98.38 112 HIS A CA 1
ATOM 884 C C . HIS A 1 112 ? 7.812 -28.281 -1.964 1 98.38 112 HIS A C 1
ATOM 886 O O . HIS A 1 112 ? 8.539 -27.344 -1.627 1 98.38 112 HIS A O 1
ATOM 892 N N . ALA A 1 113 ? 7.949 -29.516 -1.563 1 97.56 113 ALA A N 1
ATOM 893 C CA . ALA A 1 113 ? 9.055 -29.859 -0.672 1 97.56 113 ALA A CA 1
ATOM 894 C C . ALA A 1 113 ? 10.039 -30.797 -1.362 1 97.56 113 ALA A C 1
ATOM 896 O O . ALA A 1 113 ? 10.906 -31.391 -0.709 1 97.56 113 ALA A O 1
ATOM 897 N N . ALA A 1 114 ? 9.945 -30.906 -2.652 1 98.12 114 ALA A N 1
ATOM 898 C CA . ALA A 1 114 ? 10.773 -31.859 -3.395 1 98.12 114 ALA A CA 1
ATOM 899 C C . ALA A 1 114 ? 12.148 -31.266 -3.689 1 98.12 114 ALA A C 1
ATOM 901 O O . ALA A 1 114 ? 13.062 -31.984 -4.102 1 98.12 114 ALA A O 1
ATOM 902 N N . GLY A 1 115 ? 12.305 -29.938 -3.533 1 97.25 115 GLY A N 1
ATOM 903 C CA . GLY A 1 115 ? 13.602 -29.312 -3.74 1 97.25 115 GLY A CA 1
ATOM 904 C C . GLY A 1 115 ? 13.945 -29.141 -5.207 1 97.25 115 GLY A C 1
ATOM 905 O O . GLY A 1 115 ? 15.094 -28.812 -5.543 1 97.25 115 GLY A O 1
ATOM 906 N N . LEU A 1 116 ? 13.008 -29.266 -6.078 1 98 116 LEU A N 1
ATOM 907 C CA . LEU A 1 116 ? 13.234 -29.234 -7.52 1 98 116 LEU A CA 1
ATOM 908 C C . LEU A 1 116 ? 13.367 -27.797 -8.023 1 98 116 LEU A C 1
ATOM 910 O O . LEU A 1 116 ? 12.922 -26.859 -7.359 1 98 116 LEU A O 1
ATOM 914 N N . THR A 1 117 ? 13.984 -27.641 -9.219 1 97.44 117 THR A N 1
ATOM 915 C CA . THR A 1 117 ? 14.055 -26.344 -9.883 1 97.44 117 THR A CA 1
ATOM 916 C C . THR A 1 117 ? 12.656 -25.75 -10.055 1 97.44 117 THR A C 1
ATOM 918 O O . THR A 1 117 ? 11.688 -26.484 -10.227 1 97.44 117 THR A O 1
ATOM 921 N N . ARG A 1 118 ? 12.633 -24.438 -9.922 1 97.56 118 ARG A N 1
ATOM 922 C CA . ARG A 1 118 ? 11.344 -23.75 -10.016 1 97.56 118 ARG A CA 1
ATOM 923 C C . ARG A 1 118 ? 10.766 -23.875 -11.422 1 97.56 118 ARG A C 1
ATOM 925 O O . ARG A 1 118 ? 9.641 -24.328 -11.602 1 97.56 118 ARG A O 1
ATOM 932 N N . ASP A 1 119 ? 11.555 -23.391 -12.406 1 97.75 119 ASP A N 1
ATOM 933 C CA . ASP A 1 119 ? 11.094 -23.312 -13.789 1 97.75 119 ASP A CA 1
ATOM 934 C C . ASP A 1 119 ? 12.195 -23.719 -14.758 1 97.75 119 ASP A C 1
ATOM 936 O O . ASP A 1 119 ? 12.141 -23.406 -15.953 1 97.75 119 ASP A O 1
ATOM 940 N N . GLY A 1 120 ? 13.281 -24.359 -14.281 1 96 120 GLY A N 1
ATOM 941 C CA . GLY A 1 120 ? 14.43 -24.688 -15.117 1 96 120 GLY A CA 1
ATOM 942 C C . GLY A 1 120 ? 15.352 -23.516 -15.359 1 96 120 GLY A C 1
ATOM 943 O O . GLY A 1 120 ? 15.18 -22.453 -14.766 1 96 120 GLY A O 1
ATOM 944 N N . PRO A 1 121 ? 16.328 -23.734 -16.188 1 94.25 121 PRO A N 1
ATOM 945 C CA . PRO A 1 121 ? 17.328 -22.688 -16.438 1 94.25 121 PRO A CA 1
ATOM 946 C C . PRO A 1 121 ? 16.766 -21.562 -17.312 1 94.25 121 PRO A C 1
ATOM 948 O O . PRO A 1 121 ? 17.344 -20.469 -17.344 1 94.25 121 PRO A O 1
ATOM 951 N N . ASP A 1 122 ? 15.742 -21.844 -18.031 1 96.06 122 ASP A N 1
ATOM 952 C CA . ASP A 1 122 ? 15.117 -20.859 -18.891 1 96.06 122 ASP A CA 1
ATOM 953 C C . ASP A 1 122 ? 13.602 -20.859 -18.719 1 96.06 122 ASP A C 1
ATOM 955 O O . ASP A 1 122 ? 12.898 -21.688 -19.297 1 96.06 122 ASP A O 1
ATOM 959 N N . GLY A 1 123 ? 13.133 -19.859 -17.969 1 96.12 123 GLY A N 1
ATOM 960 C CA . GLY A 1 123 ? 11.703 -19.75 -17.719 1 96.12 123 GLY A CA 1
ATOM 961 C C . GLY A 1 123 ? 10.984 -18.891 -18.734 1 96.12 123 GLY A C 1
ATOM 962 O O . GLY A 1 123 ? 9.969 -18.266 -18.438 1 96.12 123 GLY A O 1
ATOM 963 N N . GLY A 1 124 ? 11.453 -18.797 -19.984 1 96.56 124 GLY A N 1
ATOM 964 C CA . GLY A 1 124 ? 10.945 -17.922 -21.031 1 96.56 124 GLY A CA 1
ATOM 965 C C . GLY A 1 124 ? 9.477 -18.156 -21.344 1 96.56 124 GLY A C 1
ATOM 966 O O . GLY A 1 124 ? 8.797 -17.281 -21.859 1 96.56 124 GLY A O 1
ATOM 967 N N . GLN A 1 125 ? 8.961 -19.406 -21.078 1 96.19 125 GLN A N 1
ATOM 968 C CA . GLN A 1 125 ? 7.559 -19.703 -21.359 1 96.19 125 GLN A CA 1
ATOM 969 C C . GLN A 1 125 ? 6.637 -18.844 -20.5 1 96.19 125 GLN A C 1
ATOM 971 O O . GLN A 1 125 ? 5.508 -18.547 -20.906 1 96.19 125 GLN A O 1
ATOM 976 N N . PHE A 1 126 ? 7.102 -18.375 -19.391 1 96.44 126 PHE A N 1
ATOM 977 C CA . PHE A 1 126 ? 6.281 -17.578 -18.5 1 96.44 126 PHE A CA 1
ATOM 978 C C . PHE A 1 126 ? 6.375 -16.094 -18.859 1 96.44 126 PHE A C 1
ATOM 980 O O . PHE A 1 126 ? 5.672 -15.266 -18.281 1 96.44 126 PHE A O 1
ATOM 987 N N . SER A 1 127 ? 7.195 -15.711 -19.812 1 95.75 127 SER A N 1
ATOM 988 C CA . SER A 1 127 ? 7.34 -14.336 -20.281 1 95.75 127 SER A CA 1
ATOM 989 C C . SER A 1 127 ? 7.129 -14.227 -21.781 1 95.75 127 SER A C 1
ATOM 991 O O . SER A 1 127 ? 7.594 -13.281 -22.406 1 95.75 127 SER A O 1
ATOM 993 N N . ASP A 1 128 ? 6.559 -15.234 -22.328 1 94.44 128 ASP A N 1
ATOM 994 C CA . ASP A 1 128 ? 6.188 -15.281 -23.734 1 94.44 128 ASP A CA 1
ATOM 995 C C . ASP A 1 128 ? 7.422 -15.242 -24.625 1 94.44 128 ASP A C 1
ATOM 997 O O . ASP A 1 128 ? 7.391 -14.656 -25.719 1 94.44 128 ASP A O 1
ATOM 1001 N N . ARG A 1 129 ? 8.516 -15.75 -24.156 1 95.5 129 ARG A N 1
ATOM 1002 C CA . ARG A 1 129 ? 9.742 -15.758 -24.953 1 95.5 129 ARG A CA 1
ATOM 1003 C C . ARG A 1 129 ? 9.93 -17.094 -25.672 1 95.5 129 ARG A C 1
ATOM 1005 O O . ARG A 1 129 ? 10.742 -17.203 -26.594 1 95.5 129 ARG A O 1
ATOM 1012 N N . ARG A 1 130 ? 9.164 -18.062 -25.25 1 96.31 130 ARG A N 1
ATOM 1013 C CA . ARG A 1 130 ? 9.125 -19.375 -25.875 1 96.31 130 ARG A CA 1
ATOM 1014 C C . ARG A 1 130 ? 7.824 -20.109 -25.531 1 96.31 130 ARG A C 1
ATOM 1016 O O . ARG A 1 130 ? 7.117 -19.719 -24.609 1 96.31 130 ARG A O 1
ATOM 1023 N N . PRO A 1 131 ? 7.477 -21.109 -26.281 1 97.38 131 PRO A N 1
ATOM 1024 C CA . PRO A 1 131 ? 6.301 -21.906 -25.922 1 97.38 131 PRO A CA 1
ATOM 1025 C C . PRO A 1 131 ? 6.457 -22.625 -24.578 1 97.38 131 PRO A C 1
ATOM 1027 O O . PRO A 1 131 ? 7.578 -22.828 -24.109 1 97.38 131 PRO A O 1
ATOM 1030 N N . PHE A 1 132 ? 5.352 -22.906 -23.984 1 98.19 132 PHE A N 1
ATOM 1031 C CA . PHE A 1 132 ? 5.398 -23.719 -22.781 1 98.19 132 PHE A CA 1
ATOM 1032 C C . PHE A 1 132 ? 5.988 -25.094 -23.062 1 98.19 132 PHE A C 1
ATOM 1034 O O . PHE A 1 132 ? 5.891 -25.594 -24.203 1 98.19 132 PHE A O 1
ATOM 1041 N N . LEU A 1 133 ? 6.5 -25.719 -22.047 1 98.56 133 LEU A N 1
ATOM 1042 C CA . LEU A 1 133 ? 7.387 -26.859 -22.203 1 98.56 133 LEU A CA 1
ATOM 1043 C C . LEU A 1 133 ? 6.59 -28.141 -22.438 1 98.56 133 LEU A C 1
ATOM 1045 O O . LEU A 1 133 ? 5.531 -28.328 -21.844 1 98.56 133 LEU A O 1
ATOM 1049 N N . SER A 1 134 ? 7.133 -29 -23.266 1 98.44 134 SER A N 1
ATOM 1050 C CA . SER A 1 134 ? 6.719 -30.391 -23.359 1 98.44 134 SER A CA 1
ATOM 1051 C C . SER A 1 134 ? 7.289 -31.219 -22.219 1 98.44 134 SER A C 1
ATOM 1053 O O . SER A 1 134 ? 8.172 -30.75 -21.484 1 98.44 134 SER A O 1
ATOM 1055 N N . GLU A 1 135 ? 6.742 -32.375 -22.109 1 98.25 135 GLU A N 1
ATOM 1056 C CA . GLU A 1 135 ? 7.273 -33.281 -21.109 1 98.25 135 GLU A CA 1
ATOM 1057 C C . GLU A 1 135 ? 8.773 -33.5 -21.297 1 98.25 135 GLU A C 1
ATOM 1059 O O . GLU A 1 135 ? 9.531 -33.469 -20.328 1 98.25 135 GLU A O 1
ATOM 1064 N N . ALA A 1 136 ? 9.211 -33.688 -22.516 1 98 136 ALA A N 1
ATOM 1065 C CA . ALA A 1 136 ? 10.625 -33.938 -22.797 1 98 136 ALA A CA 1
ATOM 1066 C C . ALA A 1 136 ? 11.484 -32.75 -22.328 1 98 136 ALA A C 1
ATOM 1068 O O . ALA A 1 136 ? 12.562 -32.969 -21.766 1 98 136 ALA A O 1
ATOM 1069 N N . GLU A 1 137 ? 11.016 -31.578 -22.531 1 98 137 GLU A N 1
ATOM 1070 C CA . GLU A 1 137 ? 11.781 -30.375 -22.219 1 98 137 GLU A CA 1
ATOM 1071 C C . GLU A 1 137 ? 11.914 -30.203 -20.703 1 98 137 GLU A C 1
ATOM 1073 O O . GLU A 1 137 ? 13.016 -29.953 -20.203 1 98 137 GLU A O 1
ATOM 1078 N N . PHE A 1 138 ? 10.781 -30.312 -19.922 1 96.94 138 PHE A N 1
ATOM 1079 C CA . PHE A 1 138 ? 10.938 -30.062 -18.5 1 96.94 138 PHE A CA 1
ATOM 1080 C C . PHE A 1 138 ? 11.602 -31.25 -17.797 1 96.94 138 PHE A C 1
ATOM 1082 O O . PHE A 1 138 ? 12.242 -31.078 -16.766 1 96.94 138 PHE A O 1
ATOM 1089 N N . ARG A 1 139 ? 11.516 -32.469 -18.344 1 97.38 139 ARG A N 1
ATOM 1090 C CA . ARG A 1 139 ? 12.281 -33.594 -17.812 1 97.38 139 ARG A CA 1
ATOM 1091 C C . ARG A 1 139 ? 13.781 -33.375 -18.031 1 97.38 139 ARG A C 1
ATOM 1093 O O . ARG A 1 139 ? 14.594 -33.812 -17.203 1 97.38 139 ARG A O 1
ATOM 1100 N N . ALA A 1 140 ? 14.109 -32.844 -19.188 1 97.81 140 ALA A N 1
ATOM 1101 C CA . ALA A 1 140 ? 15.508 -32.5 -19.422 1 97.81 140 ALA A CA 1
ATOM 1102 C C . ALA A 1 140 ? 16.031 -31.531 -18.359 1 97.81 140 ALA A C 1
ATOM 1104 O O . ALA A 1 140 ? 17.141 -31.688 -17.875 1 97.81 140 ALA A O 1
ATOM 1105 N N . ASP A 1 141 ? 15.258 -30.547 -18.062 1 97.12 141 ASP A N 1
ATOM 1106 C CA . ASP A 1 141 ? 15.617 -29.625 -16.984 1 97.12 141 ASP A CA 1
ATOM 1107 C C . ASP A 1 141 ? 15.812 -30.359 -15.664 1 97.12 141 ASP A C 1
ATOM 1109 O O . ASP A 1 141 ? 16.719 -30.047 -14.891 1 97.12 141 ASP A O 1
ATOM 1113 N N . LEU A 1 142 ? 14.984 -31.375 -15.398 1 97.56 142 LEU A N 1
ATOM 1114 C CA . LEU A 1 142 ? 14.969 -32.094 -14.133 1 97.56 142 LEU A CA 1
ATOM 1115 C C . LEU A 1 142 ? 16.094 -33.156 -14.094 1 97.56 142 LEU A C 1
ATOM 1117 O O . LEU A 1 142 ? 16.328 -33.75 -13.047 1 97.56 142 LEU A O 1
ATOM 1121 N N . SER A 1 143 ? 16.75 -33.344 -15.195 1 97 143 SER A N 1
ATOM 1122 C CA . SER A 1 143 ? 17.844 -34.281 -15.227 1 97 143 SER A CA 1
ATOM 1123 C C . SER A 1 143 ? 19.125 -33.688 -14.656 1 97 143 SER A C 1
ATOM 1125 O O . SER A 1 143 ? 20.078 -34.406 -14.328 1 97 143 SER A O 1
ATOM 1127 N N . ALA A 1 144 ? 19.156 -32.375 -14.57 1 95.69 144 ALA A N 1
ATOM 1128 C CA . ALA A 1 144 ? 20.281 -31.688 -13.93 1 95.69 144 ALA A CA 1
ATOM 1129 C C . ALA A 1 144 ? 20.188 -31.797 -12.406 1 95.69 144 ALA A C 1
ATOM 1131 O O . ALA A 1 144 ? 19.125 -32.125 -11.867 1 95.69 144 ALA A O 1
ATOM 1132 N N . PRO A 1 145 ? 21.375 -31.578 -11.734 1 94.94 145 PRO A N 1
ATOM 1133 C CA . PRO A 1 145 ? 21.297 -31.562 -10.273 1 94.94 145 PRO A CA 1
ATOM 1134 C C . PRO A 1 145 ? 20.281 -30.531 -9.758 1 94.94 145 PRO A C 1
ATOM 1136 O O . PRO A 1 145 ? 20.203 -29.422 -10.289 1 94.94 145 PRO A O 1
ATOM 1139 N N . GLN A 1 146 ? 19.484 -30.938 -8.789 1 96.69 146 GLN A N 1
ATOM 1140 C CA . GLN A 1 146 ? 18.438 -30.078 -8.266 1 96.69 146 GLN A CA 1
ATOM 1141 C C . GLN A 1 146 ? 18.984 -29.141 -7.184 1 96.69 146 GLN A C 1
ATOM 1143 O O . GLN A 1 146 ? 20 -29.453 -6.543 1 96.69 146 GLN A O 1
ATOM 1148 N N . PRO A 1 147 ? 18.359 -28.016 -6.98 1 95.38 147 PRO A N 1
ATOM 1149 C CA . PRO A 1 147 ? 18.906 -26.984 -6.09 1 95.38 147 PRO A CA 1
ATOM 1150 C C . PRO A 1 147 ? 18.938 -27.422 -4.629 1 95.38 147 PRO A C 1
ATOM 1152 O O . PRO A 1 147 ? 19.859 -27.047 -3.891 1 95.38 147 PRO A O 1
ATOM 1155 N N . LEU A 1 148 ? 17.922 -28.203 -4.199 1 96.06 148 LEU A N 1
ATOM 1156 C CA . LEU A 1 148 ? 17.844 -28.594 -2.799 1 96.06 148 LEU A CA 1
ATOM 1157 C C . LEU A 1 148 ? 17.5 -30.078 -2.666 1 96.06 148 LEU A C 1
ATOM 1159 O O . LEU A 1 148 ? 16.922 -30.672 -3.588 1 96.06 148 LEU A O 1
ATOM 1163 N N . ALA A 1 149 ? 17.828 -30.625 -1.47 1 95.69 149 ALA A N 1
ATOM 1164 C CA . ALA A 1 149 ? 17.391 -31.984 -1.152 1 95.69 149 ALA A CA 1
ATOM 1165 C C . ALA A 1 149 ? 15.906 -32 -0.8 1 95.69 149 ALA A C 1
ATOM 1167 O O . ALA A 1 149 ? 15.375 -31.047 -0.239 1 95.69 149 ALA A O 1
ATOM 1168 N N . PRO A 1 150 ? 15.227 -33.094 -1.167 1 95.81 150 PRO A N 1
ATOM 1169 C CA . PRO A 1 150 ? 13.812 -33.188 -0.798 1 95.81 150 PRO A CA 1
ATOM 1170 C C . PRO A 1 150 ? 13.594 -33.125 0.712 1 95.81 150 PRO A C 1
ATOM 1172 O O . PRO A 1 150 ? 14.383 -33.656 1.479 1 95.81 150 PRO A O 1
ATOM 1175 N N . GLY A 1 151 ? 12.547 -32.469 1.101 1 94.25 151 GLY A N 1
ATOM 1176 C CA . GLY A 1 151 ? 12.117 -32.438 2.488 1 94.25 151 GLY A CA 1
ATOM 1177 C C . GLY A 1 151 ? 12.836 -31.422 3.334 1 94.25 151 GLY A C 1
ATOM 1178 O O . GLY A 1 151 ? 12.617 -31.328 4.543 1 94.25 151 GLY A O 1
ATOM 1179 N N . VAL A 1 152 ? 13.625 -30.609 2.711 1 91.69 152 VAL A N 1
ATOM 1180 C CA . VAL A 1 152 ? 14.422 -29.656 3.479 1 91.69 152 VAL A CA 1
ATOM 1181 C C . VAL A 1 152 ? 13.617 -28.391 3.744 1 91.69 152 VAL A C 1
ATOM 1183 O O . VAL A 1 152 ? 13.688 -27.812 4.836 1 91.69 152 VAL A O 1
ATOM 1186 N N . THR A 1 153 ? 12.977 -27.859 2.781 1 93.69 153 THR A N 1
ATOM 1187 C CA . THR A 1 153 ? 12.211 -26.625 2.936 1 93.69 153 THR A CA 1
ATOM 1188 C C . THR A 1 153 ? 11.188 -26.484 1.81 1 93.69 153 THR A C 1
ATOM 1190 O O . THR A 1 153 ? 11.133 -27.312 0.903 1 93.69 153 THR A O 1
ATOM 1193 N N . PHE A 1 154 ? 10.328 -25.531 1.968 1 96.06 154 PHE A N 1
ATOM 1194 C CA . PHE A 1 154 ? 9.398 -25.109 0.927 1 96.06 154 PHE A CA 1
ATOM 1195 C C . PHE A 1 154 ? 10.148 -24.469 -0.239 1 96.06 154 PHE A C 1
ATOM 1197 O O . PHE A 1 154 ? 10.773 -23.422 -0.083 1 96.06 154 PHE A O 1
ATOM 1204 N N . LYS A 1 155 ? 10.148 -25.172 -1.357 1 96.81 155 LYS A N 1
ATOM 1205 C CA . LYS A 1 155 ? 10.719 -24.672 -2.602 1 96.81 155 LYS A CA 1
ATOM 1206 C C . LYS A 1 155 ? 9.766 -24.875 -3.771 1 96.81 155 LYS A C 1
ATOM 1208 O O . LYS A 1 155 ? 9.727 -25.953 -4.367 1 96.81 155 LYS A O 1
ATOM 1213 N N . TYR A 1 156 ? 9.211 -23.828 -4.117 1 97.56 156 TYR A N 1
ATOM 1214 C CA . TYR A 1 156 ? 8.195 -23.828 -5.16 1 97.56 156 TYR A CA 1
ATOM 1215 C C . TYR A 1 156 ? 8.766 -24.344 -6.477 1 97.56 156 TYR A C 1
ATOM 1217 O O . TYR A 1 156 ? 9.859 -23.953 -6.883 1 97.56 156 TYR A O 1
ATOM 1225 N N . SER A 1 157 ? 7.965 -25.25 -7.164 1 98.56 157 SER A N 1
ATOM 1226 C CA . SER A 1 157 ? 8.406 -25.781 -8.445 1 98.56 157 SER A CA 1
ATOM 1227 C C . SER A 1 157 ? 7.23 -26.047 -9.375 1 98.56 157 SER A C 1
ATOM 1229 O O . SER A 1 157 ? 6.43 -26.953 -9.125 1 98.56 157 SER A O 1
ATOM 1231 N N . ASN A 1 158 ? 7.18 -25.328 -10.484 1 98.69 158 ASN A N 1
ATOM 1232 C CA . ASN A 1 158 ? 6.195 -25.641 -11.516 1 98.69 158 ASN A CA 1
ATOM 1233 C C . ASN A 1 158 ? 6.48 -26.984 -12.172 1 98.69 158 ASN A C 1
ATOM 1235 O O . ASN A 1 158 ? 5.551 -27.719 -12.516 1 98.69 158 ASN A O 1
ATOM 1239 N N . HIS A 1 159 ? 7.734 -27.312 -12.328 1 98.38 159 HIS A N 1
ATOM 1240 C CA . HIS A 1 159 ? 8.125 -28.594 -12.914 1 98.38 159 HIS A CA 1
ATOM 1241 C C . HIS A 1 159 ? 7.621 -29.75 -12.07 1 98.38 159 HIS A C 1
ATOM 1243 O O . HIS A 1 159 ? 7.191 -30.781 -12.617 1 98.38 159 HIS A O 1
ATOM 1249 N N . GLY A 1 160 ? 7.711 -29.547 -10.797 1 98.5 160 GLY A N 1
ATOM 1250 C CA . GLY A 1 160 ? 7.176 -30.578 -9.914 1 98.5 160 GLY A CA 1
ATOM 1251 C C . GLY A 1 160 ? 5.695 -30.844 -10.133 1 98.5 160 GLY A C 1
ATOM 1252 O O . GLY A 1 160 ? 5.27 -32 -10.195 1 98.5 160 GLY A O 1
ATOM 1253 N N . PHE A 1 161 ? 4.914 -29.844 -10.258 1 98.75 161 PHE A N 1
ATOM 1254 C CA . PHE A 1 161 ? 3.482 -30.016 -10.469 1 98.75 161 PHE A CA 1
ATOM 1255 C C . PHE A 1 161 ? 3.193 -30.531 -11.875 1 98.75 161 PHE A C 1
ATOM 1257 O O . PHE A 1 161 ? 2.197 -31.219 -12.094 1 98.75 161 PHE A O 1
ATOM 1264 N N . ALA A 1 162 ? 4.066 -30.156 -12.828 1 98.81 162 ALA A N 1
ATOM 1265 C CA . ALA A 1 162 ? 3.932 -30.75 -14.148 1 98.81 162 ALA A CA 1
ATOM 1266 C C . ALA A 1 162 ? 4.066 -32.281 -14.086 1 98.81 162 ALA A C 1
ATOM 1268 O O . ALA A 1 162 ? 3.328 -33 -14.758 1 98.81 162 ALA A O 1
ATOM 1269 N N . LEU A 1 163 ? 4.98 -32.781 -13.273 1 98.75 163 LEU A N 1
ATOM 1270 C CA . LEU A 1 163 ? 5.16 -34.219 -13.086 1 98.75 163 LEU A CA 1
ATOM 1271 C C . LEU A 1 163 ? 3.893 -34.844 -12.531 1 98.75 163 LEU A C 1
ATOM 1273 O O . LEU A 1 163 ? 3.549 -35.969 -12.891 1 98.75 163 LEU A O 1
ATOM 1277 N N . LEU A 1 164 ? 3.215 -34.125 -11.633 1 98.88 164 LEU A N 1
ATOM 1278 C CA . LEU A 1 164 ? 1.984 -34.656 -11.055 1 98.88 164 LEU A CA 1
ATOM 1279 C C . LEU A 1 164 ? 0.931 -34.875 -12.133 1 98.88 164 LEU A C 1
ATOM 1281 O O . LEU A 1 164 ? 0.139 -35.812 -12.055 1 98.88 164 LEU A O 1
ATOM 1285 N N . GLY A 1 165 ? 0.878 -33.938 -13.133 1 98.88 165 GLY A N 1
ATOM 1286 C CA . GLY A 1 165 ? 0.011 -34.188 -14.273 1 98.88 165 GLY A CA 1
ATOM 1287 C C . GLY A 1 165 ? 0.326 -35.469 -15.008 1 98.88 165 GLY A C 1
ATOM 1288 O O . GLY A 1 165 ? -0.583 -36.219 -15.391 1 98.88 165 GLY A O 1
ATOM 1289 N N . LYS A 1 166 ? 1.607 -35.781 -15.125 1 98.81 166 LYS A N 1
ATOM 1290 C CA . LYS A 1 166 ? 2.033 -37.031 -15.797 1 98.81 166 LYS A CA 1
ATOM 1291 C C . LYS A 1 166 ? 1.702 -38.25 -14.961 1 98.81 166 LYS A C 1
ATOM 1293 O O . LYS A 1 166 ? 1.382 -39.312 -15.5 1 98.81 166 LYS A O 1
ATOM 1298 N N . VAL A 1 167 ? 1.81 -38.125 -13.672 1 98.88 167 VAL A N 1
ATOM 1299 C CA . VAL A 1 167 ? 1.408 -39.219 -12.781 1 98.88 167 VAL A CA 1
ATOM 1300 C C . VAL A 1 167 ? -0.07 -39.531 -12.992 1 98.88 167 VAL A C 1
ATOM 1302 O O . VAL A 1 167 ? -0.453 -40.688 -13.094 1 98.88 167 VAL A O 1
ATOM 1305 N N . ILE A 1 168 ? -0.924 -38.5 -13.047 1 98.88 168 ILE A N 1
ATOM 1306 C CA . ILE A 1 168 ? -2.354 -38.688 -13.266 1 98.88 168 ILE A CA 1
ATOM 1307 C C . ILE A 1 168 ? -2.58 -39.438 -14.578 1 98.88 168 ILE A C 1
ATOM 1309 O O . ILE A 1 168 ? -3.367 -40.375 -14.648 1 98.88 168 ILE A O 1
ATOM 1313 N N . GLU A 1 169 ? -1.871 -39 -15.625 1 98.81 169 GLU A N 1
ATOM 1314 C CA . GLU A 1 169 ? -2 -39.688 -16.922 1 98.81 169 GLU A CA 1
ATOM 1315 C C . GLU A 1 169 ? -1.619 -41.156 -16.812 1 98.81 169 GLU A C 1
ATOM 1317 O O . GLU A 1 169 ? -2.314 -42.031 -17.359 1 98.81 169 GLU A O 1
ATOM 1322 N N . LYS A 1 170 ? -0.546 -41.438 -16.141 1 98.56 170 LYS A N 1
ATOM 1323 C CA . LYS A 1 170 ? -0.048 -42.781 -16 1 98.56 170 LYS A CA 1
ATOM 1324 C C . LYS A 1 170 ? -1.038 -43.656 -15.25 1 98.56 170 LYS A C 1
ATOM 1326 O O . LYS A 1 170 ? -1.325 -44.781 -15.664 1 98.56 170 LYS A O 1
ATOM 1331 N N . VAL A 1 171 ? -1.545 -43.156 -14.18 1 98.56 171 VAL A N 1
ATOM 1332 C CA . VAL A 1 171 ? -2.4 -43.938 -13.273 1 98.56 171 VAL A CA 1
ATOM 1333 C C . VAL A 1 171 ? -3.764 -44.156 -13.922 1 98.56 171 VAL A C 1
ATOM 1335 O O . VAL A 1 171 ? -4.375 -45.219 -13.734 1 98.56 171 VAL A O 1
ATOM 1338 N N . THR A 1 172 ? -4.234 -43.219 -14.719 1 98.44 172 THR A N 1
ATOM 1339 C CA . THR A 1 172 ? -5.609 -43.281 -15.211 1 98.44 172 THR A CA 1
ATOM 1340 C C . THR A 1 172 ? -5.648 -43.781 -16.641 1 98.44 172 THR A C 1
ATOM 1342 O O . THR A 1 172 ? -6.699 -44.25 -17.125 1 98.44 172 THR A O 1
ATOM 1345 N N . GLY A 1 173 ? -4.539 -43.562 -17.359 1 98.31 173 GLY A N 1
ATOM 1346 C CA . GLY A 1 173 ? -4.492 -43.938 -18.766 1 98.31 173 GLY A CA 1
ATOM 1347 C C . GLY A 1 173 ? -5.137 -42.906 -19.672 1 98.31 173 GLY A C 1
ATOM 1348 O O . GLY A 1 173 ? -5.301 -43.125 -20.859 1 98.31 173 GLY A O 1
ATOM 1349 N N . GLU A 1 174 ? -5.527 -41.75 -19.125 1 98.31 174 GLU A N 1
ATOM 1350 C CA . GLU A 1 174 ? -6.168 -40.656 -19.859 1 98.31 174 GLU A CA 1
ATOM 1351 C C . GLU A 1 174 ? -5.285 -39.438 -19.891 1 98.31 174 GLU A C 1
ATOM 1353 O O . GLU A 1 174 ? -4.492 -39.188 -18.969 1 98.31 174 GLU A O 1
ATOM 1358 N N . PRO A 1 175 ? -5.461 -38.656 -20.984 1 98.44 175 PRO A N 1
ATOM 1359 C CA . PRO A 1 175 ? -4.781 -37.375 -20.938 1 98.44 175 PRO A CA 1
ATOM 1360 C C . PRO A 1 175 ? -5.195 -36.531 -19.734 1 98.44 175 PRO A C 1
ATOM 1362 O O . PRO A 1 175 ? -6.371 -36.531 -19.359 1 98.44 175 PRO A O 1
ATOM 1365 N N . TYR A 1 176 ? -4.254 -35.844 -19.188 1 98.5 176 TYR A N 1
ATOM 1366 C CA . TYR A 1 176 ? -4.477 -35.062 -17.969 1 98.5 176 TYR A CA 1
ATOM 1367 C C . TYR A 1 176 ? -5.691 -34.156 -18.125 1 98.5 176 TYR A C 1
ATOM 1369 O O . TYR A 1 176 ? -6.586 -34.156 -17.281 1 98.5 176 TYR A O 1
ATOM 1377 N N . GLY A 1 177 ? -5.68 -33.344 -19.219 1 98.38 177 GLY A N 1
ATOM 1378 C CA . GLY A 1 177 ? -6.727 -32.344 -19.438 1 98.38 177 GLY A CA 1
ATOM 1379 C C . GLY A 1 177 ? -8.117 -32.969 -19.438 1 98.38 177 GLY A C 1
ATOM 1380 O O . GLY A 1 177 ? -9.047 -32.406 -18.828 1 98.38 177 GLY A O 1
ATOM 1381 N N . ARG A 1 178 ? -8.219 -34.062 -20.047 1 98.12 178 ARG A N 1
ATOM 1382 C CA . ARG A 1 178 ? -9.516 -34.75 -20.141 1 98.12 178 ARG A CA 1
ATOM 1383 C C . ARG A 1 178 ? -9.93 -35.312 -18.781 1 98.12 178 ARG A C 1
ATOM 1385 O O . ARG A 1 178 ? -11.07 -35.094 -18.344 1 98.12 178 ARG A O 1
ATOM 1392 N N . TRP A 1 179 ? -9.062 -35.969 -18.188 1 98.75 179 TRP A N 1
ATOM 1393 C CA . TRP A 1 179 ? -9.383 -36.625 -16.922 1 98.75 179 TRP A CA 1
ATOM 1394 C C . TRP A 1 179 ? -9.75 -35.594 -15.852 1 98.75 179 TRP A C 1
ATOM 1396 O O . TRP A 1 179 ? -10.742 -35.75 -15.141 1 98.75 179 TRP A O 1
ATOM 1406 N N . ILE A 1 180 ? -8.938 -34.531 -15.719 1 98.81 180 ILE A N 1
ATOM 1407 C CA . ILE A 1 180 ? -9.164 -33.531 -14.688 1 98.81 180 ILE A CA 1
ATOM 1408 C C . ILE A 1 180 ? -10.477 -32.812 -14.945 1 98.81 180 ILE A C 1
ATOM 1410 O O . ILE A 1 180 ? -11.172 -32.406 -14.008 1 98.81 180 ILE A O 1
ATOM 1414 N N . TYR A 1 181 ? -10.789 -32.562 -16.203 1 98.25 181 TYR A N 1
ATOM 1415 C CA . TYR A 1 181 ? -12.062 -31.953 -16.562 1 98.25 181 TYR A CA 1
ATOM 1416 C C . TYR A 1 181 ? -13.227 -32.844 -16.141 1 98.25 181 TYR A C 1
ATOM 1418 O O . TYR A 1 181 ? -14.148 -32.375 -15.453 1 98.25 181 TYR A O 1
ATOM 1426 N N . ASP A 1 182 ? -13.172 -34.094 -16.406 1 98.56 182 ASP A N 1
ATOM 1427 C CA . ASP A 1 182 ? -14.281 -35.031 -16.188 1 98.56 182 ASP A CA 1
ATOM 1428 C C . ASP A 1 182 ? -14.445 -35.344 -14.711 1 98.56 182 ASP A C 1
ATOM 1430 O O . ASP A 1 182 ? -15.555 -35.625 -14.25 1 98.56 182 ASP A O 1
ATOM 1434 N N . HIS A 1 183 ? -13.398 -35.312 -13.984 1 98.62 183 HIS A N 1
ATOM 1435 C CA . HIS A 1 183 ? -13.453 -35.875 -12.641 1 98.62 183 HIS A CA 1
ATOM 1436 C C . HIS A 1 183 ? -13.328 -34.781 -11.578 1 98.62 183 HIS A C 1
ATOM 1438 O O . HIS A 1 183 ? -13.617 -35.031 -10.406 1 98.62 183 HIS A O 1
ATOM 1444 N N . VAL A 1 184 ? -12.93 -33.625 -11.922 1 98.69 184 VAL A N 1
ATOM 1445 C CA . VAL A 1 184 ? -12.812 -32.531 -10.953 1 98.69 184 VAL A CA 1
ATOM 1446 C C . VAL A 1 184 ? -13.688 -31.359 -11.375 1 98.69 184 VAL A C 1
ATOM 1448 O O . VAL A 1 184 ? -14.617 -30.969 -10.664 1 98.69 184 VAL A O 1
ATOM 1451 N N . VAL A 1 185 ? -13.531 -30.875 -12.586 1 98.5 185 VAL A N 1
ATOM 1452 C CA . VAL A 1 185 ? -14.18 -29.641 -13.039 1 98.5 185 VAL A CA 1
ATOM 1453 C C . VAL A 1 185 ? -15.688 -29.875 -13.125 1 98.5 185 VAL A C 1
ATOM 1455 O O . VAL A 1 185 ? -16.469 -29.141 -12.5 1 98.5 185 VAL A O 1
ATOM 1458 N N . VAL A 1 186 ? -16.094 -30.891 -13.844 1 98.44 186 VAL A N 1
ATOM 1459 C CA . VAL A 1 186 ? -17.516 -31.141 -14.094 1 98.44 186 VAL A CA 1
ATOM 1460 C C . VAL A 1 186 ? -18.203 -31.531 -12.789 1 98.44 186 VAL A C 1
ATOM 1462 O O . VAL A 1 186 ? -19.219 -30.922 -12.422 1 98.44 186 VAL A O 1
ATOM 1465 N N . PRO A 1 187 ? -17.641 -32.438 -12.055 1 98.25 187 PRO A N 1
ATOM 1466 C CA . PRO A 1 187 ? -18.328 -32.812 -10.812 1 98.25 187 PRO A CA 1
ATOM 1467 C C . PRO A 1 187 ? -18.406 -31.656 -9.82 1 98.25 187 PRO A C 1
ATOM 1469 O O . PRO A 1 187 ? -19.328 -31.609 -8.992 1 98.25 187 PRO A O 1
ATOM 1472 N N . ALA A 1 188 ? -17.484 -30.75 -9.875 1 97.75 188 ALA A N 1
ATOM 1473 C CA . ALA A 1 188 ? -17.5 -29.609 -8.977 1 97.75 188 ALA A CA 1
ATOM 1474 C C . ALA A 1 188 ? -18.516 -28.562 -9.43 1 97.75 188 ALA A C 1
ATOM 1476 O O . ALA A 1 188 ? -18.734 -27.547 -8.75 1 97.75 188 ALA A O 1
ATOM 1477 N N . GLY A 1 189 ? -19.125 -28.734 -10.531 1 97.25 189 GLY A N 1
ATOM 1478 C CA . GLY A 1 189 ? -20.156 -27.844 -11.031 1 97.25 189 GLY A CA 1
ATOM 1479 C C . GLY A 1 189 ? -19.594 -26.594 -11.688 1 97.25 189 GLY A C 1
ATOM 1480 O O . GLY A 1 189 ? -20.25 -25.547 -11.68 1 97.25 189 GLY A O 1
ATOM 1481 N N . LEU A 1 190 ? -18.406 -26.656 -12.219 1 97.56 190 LEU A N 1
ATOM 1482 C CA . LEU A 1 190 ? -17.75 -25.5 -12.82 1 97.56 190 LEU A CA 1
ATOM 1483 C C . LEU A 1 190 ? -18.016 -25.453 -14.32 1 97.56 190 LEU A C 1
ATOM 1485 O O . LEU A 1 190 ? -17.328 -26.125 -15.094 1 97.56 190 LEU A O 1
ATOM 1489 N N . THR A 1 191 ? -18.844 -24.578 -14.766 1 95.94 191 THR A N 1
ATOM 1490 C CA . THR A 1 191 ? -19.328 -24.609 -16.141 1 95.94 191 THR A CA 1
ATOM 1491 C C . THR A 1 191 ? -18.5 -23.703 -17.031 1 95.94 191 THR A C 1
ATOM 1493 O O . THR A 1 191 ? -18.594 -23.75 -18.25 1 95.94 191 THR A O 1
ATOM 1496 N N . GLU A 1 192 ? -17.641 -22.922 -16.422 1 96.62 192 GLU A N 1
ATOM 1497 C CA . GLU A 1 192 ? -16.859 -21.969 -17.203 1 96.62 192 GLU A CA 1
ATOM 1498 C C . GLU A 1 192 ? -15.375 -22.125 -16.938 1 96.62 192 GLU A C 1
ATOM 1500 O O . GLU A 1 192 ? -14.625 -21.141 -17 1 96.62 192 GLU A O 1
ATOM 1505 N N . THR A 1 193 ? -14.938 -23.297 -16.547 1 97.5 193 THR A N 1
ATOM 1506 C CA . THR A 1 193 ? -13.555 -23.594 -16.219 1 97.5 193 THR A CA 1
ATOM 1507 C C . THR A 1 193 ? -12.992 -24.656 -17.172 1 97.5 193 THR A C 1
ATOM 1509 O O . THR A 1 193 ? -13.664 -25.641 -17.469 1 97.5 193 THR A O 1
ATOM 1512 N N . THR A 1 194 ? -11.82 -24.406 -17.734 1 97.5 194 THR A N 1
ATOM 1513 C CA . THR A 1 194 ? -11.148 -25.375 -18.578 1 97.5 194 THR A CA 1
ATOM 1514 C C . THR A 1 194 ? -9.711 -25.609 -18.109 1 97.5 194 THR A C 1
ATOM 1516 O O . THR A 1 194 ? -9.078 -24.688 -17.594 1 97.5 194 THR A O 1
ATOM 1519 N N . PRO A 1 195 ? -9.219 -26.797 -18.312 1 97.94 195 PRO A N 1
ATOM 1520 C CA . PRO A 1 195 ? -7.879 -27.141 -17.828 1 97.94 195 PRO A CA 1
ATOM 1521 C C . PRO A 1 195 ? -6.77 -26.438 -18.609 1 97.94 195 PRO A C 1
ATOM 1523 O O . PRO A 1 195 ? -5.617 -26.422 -18.172 1 97.94 195 PRO A O 1
ATOM 1526 N N . ASP A 1 196 ? -7.031 -25.938 -19.75 1 97.75 196 ASP A N 1
ATOM 1527 C CA . ASP A 1 196 ? -6.141 -25.094 -20.531 1 97.75 196 ASP A CA 1
ATOM 1528 C C . ASP A 1 196 ? -6.93 -24.188 -21.484 1 97.75 196 ASP A C 1
ATOM 1530 O O . ASP A 1 196 ? -8.148 -24.312 -21.594 1 97.75 196 ASP A O 1
ATOM 1534 N N . PHE A 1 197 ? -6.168 -23.266 -22.031 1 95.19 197 PHE A N 1
ATOM 1535 C CA . PHE A 1 197 ? -6.824 -22.422 -23.016 1 95.19 197 PHE A CA 1
ATOM 1536 C C . PHE A 1 197 ? -7.273 -23.234 -24.219 1 95.19 197 PHE A C 1
ATOM 1538 O O . PHE A 1 197 ? -6.531 -24.094 -24.703 1 95.19 197 PHE A O 1
ATOM 1545 N N . ASP A 1 198 ? -8.492 -23.109 -24.562 1 89.19 198 ASP A N 1
ATOM 1546 C CA . ASP A 1 198 ? -9.102 -23.797 -25.688 1 89.19 198 ASP A CA 1
ATOM 1547 C C . ASP A 1 198 ? -9.781 -22.812 -26.641 1 89.19 198 ASP A C 1
ATOM 1549 O O . ASP A 1 198 ? -10.844 -22.266 -26.328 1 89.19 198 ASP A O 1
ATOM 1553 N N . GLN A 1 199 ? -9.211 -22.656 -27.734 1 80.5 199 GLN A N 1
ATOM 1554 C CA . GLN A 1 199 ? -9.703 -21.703 -28.703 1 80.5 199 GLN A CA 1
ATOM 1555 C C . GLN A 1 199 ? -11.062 -22.109 -29.266 1 80.5 199 GLN A C 1
ATOM 1557 O O . GLN A 1 199 ? -11.805 -21.281 -29.797 1 80.5 199 GLN A O 1
ATOM 1562 N N . THR A 1 200 ? -11.273 -23.344 -29.125 1 78.56 200 THR A N 1
ATOM 1563 C CA . THR A 1 200 ? -12.508 -23.844 -29.719 1 78.56 200 THR A CA 1
ATOM 1564 C C . THR A 1 200 ? -13.703 -23.5 -28.828 1 78.56 200 THR A C 1
ATOM 1566 O O . THR A 1 200 ? -14.852 -23.594 -29.266 1 78.56 200 THR A O 1
ATOM 1569 N N . VAL A 1 201 ? -13.453 -23.188 -27.688 1 72.75 201 VAL A N 1
ATOM 1570 C CA . VAL A 1 201 ? -14.516 -22.812 -26.75 1 72.75 201 VAL A CA 1
ATOM 1571 C C . VAL A 1 201 ? -14.875 -21.344 -26.938 1 72.75 201 VAL A C 1
ATOM 1573 O O . VAL A 1 201 ? -14.023 -20.469 -26.797 1 72.75 201 VAL A O 1
ATOM 1576 N N . CYS A 1 202 ? -16 -21.109 -27.422 1 73.94 202 CYS A N 1
ATOM 1577 C CA . CYS A 1 202 ? -16.484 -19.75 -27.672 1 73.94 202 CYS A CA 1
ATOM 1578 C C . CYS A 1 202 ? -16.984 -19.109 -26.375 1 73.94 202 CYS A C 1
ATOM 1580 O O . CYS A 1 202 ? -18.188 -18.938 -26.188 1 73.94 202 CYS A O 1
ATOM 1582 N N . ARG A 1 203 ? -16.109 -18.891 -25.516 1 86.25 203 ARG A N 1
ATOM 1583 C CA . ARG A 1 203 ? -16.438 -18.203 -24.266 1 86.25 203 ARG A CA 1
ATOM 1584 C C . ARG A 1 203 ? -15.625 -16.922 -24.125 1 86.25 203 ARG A C 1
ATOM 1586 O O . ARG A 1 203 ? -14.516 -16.828 -24.656 1 86.25 203 ARG A O 1
ATOM 1593 N N . PRO A 1 204 ? -16.25 -16 -23.484 1 95.25 204 PRO A N 1
ATOM 1594 C CA . PRO A 1 204 ? -15.516 -14.75 -23.281 1 95.25 204 PRO A CA 1
ATOM 1595 C C . PRO A 1 204 ? -14.203 -14.938 -22.531 1 95.25 204 PRO A C 1
ATOM 1597 O O . PRO A 1 204 ? -14.125 -15.75 -21.609 1 95.25 204 PRO A O 1
ATOM 1600 N N . PHE A 1 205 ? -13.227 -14.273 -23.016 1 97.31 205 PHE A N 1
ATOM 1601 C CA . PHE A 1 205 ? -11.891 -14.375 -22.438 1 97.31 205 PHE A CA 1
ATOM 1602 C C . PHE A 1 205 ? -11.289 -12.992 -22.219 1 97.31 205 PHE A C 1
ATOM 1604 O O . PHE A 1 205 ? -11.352 -12.141 -23.109 1 97.31 205 PHE A O 1
ATOM 1611 N N . ALA A 1 206 ? -10.82 -12.719 -21.016 1 98.25 206 ALA A N 1
ATOM 1612 C CA . ALA A 1 206 ? -10.141 -11.461 -20.703 1 98.25 206 ALA A CA 1
ATOM 1613 C C . ALA A 1 206 ? -8.656 -11.539 -21.047 1 98.25 206 ALA A C 1
ATOM 1615 O O . ALA A 1 206 ? -7.918 -12.328 -20.453 1 98.25 206 ALA A O 1
ATOM 1616 N N . HIS A 1 207 ? -8.242 -10.688 -21.969 1 98.12 207 HIS A N 1
ATOM 1617 C CA . HIS A 1 207 ? -6.828 -10.641 -22.312 1 98.12 207 HIS A CA 1
ATOM 1618 C C . HIS A 1 207 ? -6.016 -9.953 -21.219 1 98.12 207 HIS A C 1
ATOM 1620 O O . HIS A 1 207 ? -6.547 -9.117 -20.484 1 98.12 207 HIS A O 1
ATOM 1626 N N . GLY A 1 208 ? -4.746 -10.414 -21.141 1 98.25 208 GLY A N 1
ATOM 1627 C CA . GLY A 1 208 ? -3.842 -9.773 -20.203 1 98.25 208 GLY A CA 1
ATOM 1628 C C . GLY A 1 208 ? -3.344 -8.422 -20.672 1 98.25 208 GLY A C 1
ATOM 1629 O O . GLY A 1 208 ? -3.586 -8.031 -21.812 1 98.25 208 GLY A O 1
ATOM 1630 N N . HIS A 1 209 ? -2.678 -7.695 -19.812 1 98.62 209 HIS A N 1
ATOM 1631 C CA . HIS A 1 209 ? -2.086 -6.406 -20.141 1 98.62 209 HIS A CA 1
ATOM 1632 C C . HIS A 1 209 ? -0.743 -6.219 -19.438 1 98.62 209 HIS A C 1
ATOM 1634 O O . HIS A 1 209 ? -0.549 -6.695 -18.328 1 98.62 209 HIS A O 1
ATOM 1640 N N . SER A 1 210 ? 0.158 -5.543 -20.078 1 97.81 210 SER A N 1
ATOM 1641 C CA . SER A 1 210 ? 1.457 -5.211 -19.5 1 97.81 210 SER A CA 1
ATOM 1642 C C . SER A 1 210 ? 1.337 -4.078 -18.484 1 97.81 210 SER A C 1
ATOM 1644 O O . SER A 1 210 ? 0.257 -3.512 -18.297 1 97.81 210 SER A O 1
ATOM 1646 N N . THR A 1 211 ? 2.398 -3.854 -17.734 1 96.62 211 THR A N 1
ATOM 1647 C CA . THR A 1 211 ? 2.512 -2.596 -17 1 96.62 211 THR A CA 1
ATOM 1648 C C . THR A 1 211 ? 2.562 -1.414 -17.969 1 96.62 211 THR A C 1
ATOM 1650 O O . THR A 1 211 ? 2.744 -1.596 -19.172 1 96.62 211 THR A O 1
ATOM 1653 N N . ARG A 1 212 ? 2.355 -0.237 -17.422 1 95.69 212 ARG A N 1
ATOM 1654 C CA . ARG A 1 212 ? 2.549 0.966 -18.219 1 95.69 212 ARG A CA 1
ATOM 1655 C C . ARG A 1 212 ? 4.031 1.28 -18.391 1 95.69 212 ARG A C 1
ATOM 1657 O O . ARG A 1 212 ? 4.469 1.681 -19.469 1 95.69 212 ARG A O 1
ATOM 1664 N N . GLN A 1 213 ? 4.727 1.176 -17.25 1 95.44 213 GLN A N 1
ATOM 1665 C CA . GLN A 1 213 ? 6.172 1.38 -17.312 1 95.44 213 GLN A CA 1
ATOM 1666 C C . GLN A 1 213 ? 6.891 0.103 -17.734 1 95.44 213 GLN A C 1
ATOM 1668 O O . GLN A 1 213 ? 6.488 -0.998 -17.359 1 95.44 213 GLN A O 1
ATOM 1673 N N . PRO A 1 214 ? 7.871 0.205 -18.562 1 96.69 214 PRO A N 1
ATOM 1674 C CA . PRO A 1 214 ? 8.492 1.427 -19.078 1 96.69 214 PRO A CA 1
ATOM 1675 C C . PRO A 1 214 ? 7.941 1.833 -20.438 1 96.69 214 PRO A C 1
ATOM 1677 O O . PRO A 1 214 ? 8.555 2.635 -21.156 1 96.69 214 PRO A O 1
ATOM 1680 N N . TYR A 1 215 ? 6.848 1.392 -20.828 1 95.81 215 TYR A N 1
ATOM 1681 C CA . TYR A 1 215 ? 6.406 1.47 -22.219 1 95.81 215 TYR A CA 1
ATOM 1682 C C . TYR A 1 215 ? 5.645 2.766 -22.469 1 95.81 215 TYR A C 1
ATOM 1684 O O . TYR A 1 215 ? 5.41 3.135 -23.625 1 95.81 215 TYR A O 1
ATOM 1692 N N . GLY A 1 216 ? 5.18 3.469 -21.453 1 93.56 216 GLY A N 1
ATOM 1693 C CA . GLY A 1 216 ? 4.379 4.676 -21.578 1 93.56 216 GLY A CA 1
ATOM 1694 C C . GLY A 1 216 ? 2.9 4.395 -21.75 1 93.56 216 GLY A C 1
ATOM 1695 O O . GLY A 1 216 ? 2.076 5.305 -21.672 1 93.56 216 GLY A O 1
ATOM 1696 N N . ARG A 1 217 ? 2.592 3.145 -22.016 1 94.5 217 ARG A N 1
ATOM 1697 C CA . ARG A 1 217 ? 1.224 2.656 -22.156 1 94.5 217 ARG A CA 1
ATOM 1698 C C . ARG A 1 217 ? 1.138 1.168 -21.828 1 94.5 217 ARG A C 1
ATOM 1700 O O . ARG A 1 217 ? 2.164 0.495 -21.703 1 94.5 217 ARG A O 1
ATOM 1707 N N . ARG A 1 218 ? -0.038 0.688 -21.719 1 96.75 218 ARG A N 1
ATOM 1708 C CA . ARG A 1 218 ? -0.219 -0.75 -21.547 1 96.75 218 ARG A CA 1
ATOM 1709 C C . ARG A 1 218 ? -0.352 -1.446 -22.891 1 96.75 218 ARG A C 1
ATOM 1711 O O . ARG A 1 218 ? -1 -0.928 -23.812 1 96.75 218 ARG A O 1
ATOM 1718 N N . PHE A 1 219 ? 0.258 -2.559 -23.016 1 97.69 219 PHE A N 1
ATOM 1719 C CA . PHE A 1 219 ? 0.07 -3.447 -24.156 1 97.69 219 PHE A CA 1
ATOM 1720 C C . PHE A 1 219 ? -0.859 -4.602 -23.797 1 97.69 219 PHE A C 1
ATOM 1722 O O . PHE A 1 219 ? -0.829 -5.102 -22.672 1 97.69 219 PHE A O 1
ATOM 1729 N N . VAL A 1 220 ? -1.66 -5.004 -24.797 1 98.12 220 VAL A N 1
ATOM 1730 C CA . VAL A 1 220 ? -2.488 -6.195 -24.625 1 98.12 220 VAL A CA 1
ATOM 1731 C C . VAL A 1 220 ? -1.635 -7.449 -24.797 1 98.12 220 VAL A C 1
ATOM 1733 O O . VAL A 1 220 ? -0.88 -7.562 -25.766 1 98.12 220 VAL A O 1
ATOM 1736 N N . ILE A 1 221 ? -1.672 -8.297 -23.875 1 97.94 221 ILE A N 1
ATOM 1737 C CA . ILE A 1 221 ? -1.061 -9.617 -23.938 1 97.94 221 ILE A CA 1
ATOM 1738 C C . ILE A 1 221 ? -2.137 -10.672 -24.172 1 97.94 221 ILE A C 1
ATOM 1740 O O . ILE A 1 221 ? -3.023 -10.867 -23.344 1 97.94 221 ILE A O 1
ATOM 1744 N N . PRO A 1 222 ? -2.121 -11.367 -25.203 1 95.88 222 PRO A N 1
ATOM 1745 C CA . PRO A 1 222 ? -3.238 -12.227 -25.625 1 95.88 222 PRO A CA 1
ATOM 1746 C C . PRO A 1 222 ? -3.592 -13.273 -24.578 1 95.88 222 PRO A C 1
ATOM 1748 O O . PRO A 1 222 ? -4.77 -13.484 -24.281 1 95.88 222 PRO A O 1
ATOM 1751 N N . GLY A 1 223 ? -2.535 -13.914 -23.984 1 95.19 223 GLY A N 1
ATOM 1752 C CA . GLY A 1 223 ? -2.756 -14.914 -22.953 1 95.19 223 GLY A CA 1
ATOM 1753 C C . GLY A 1 223 ? -3.326 -16.219 -23.484 1 95.19 223 GLY A C 1
ATOM 1754 O O . GLY A 1 223 ? -3.881 -17.016 -22.734 1 95.19 223 GLY A O 1
ATOM 1755 N N . ASP A 1 224 ? -3.256 -16.484 -24.719 1 93.88 224 ASP A N 1
ATOM 1756 C CA . ASP A 1 224 ? -3.891 -17.641 -25.344 1 93.88 224 ASP A CA 1
ATOM 1757 C C . ASP A 1 224 ? -2.879 -18.75 -25.594 1 93.88 224 ASP A C 1
ATOM 1759 O O . ASP A 1 224 ? -3.135 -19.656 -26.375 1 93.88 224 ASP A O 1
ATOM 1763 N N . ASN A 1 225 ? -1.734 -18.734 -24.922 1 95.06 225 ASN A N 1
ATOM 1764 C CA . ASN A 1 225 ? -0.736 -19.781 -25.047 1 95.06 225 ASN A CA 1
ATOM 1765 C C . ASN A 1 225 ? -1.268 -21.125 -24.516 1 95.06 225 ASN A C 1
ATOM 1767 O O . ASN A 1 225 ? -1.813 -21.188 -23.406 1 95.06 225 ASN A O 1
ATOM 1771 N N . VAL A 1 226 ? -1.104 -22.141 -25.297 1 96.69 226 VAL A N 1
ATOM 1772 C CA . VAL A 1 226 ? -1.312 -23.469 -24.75 1 96.69 226 VAL A CA 1
ATOM 1773 C C . VAL A 1 226 ? -0.137 -23.859 -23.859 1 96.69 226 VAL A C 1
ATOM 1775 O O . VAL A 1 226 ? 1.019 -23.578 -24.188 1 96.69 226 VAL A O 1
ATOM 1778 N N . THR A 1 227 ? -0.44 -24.5 -22.688 1 98.31 227 THR A N 1
ATOM 1779 C CA . THR A 1 227 ? 0.616 -24.688 -21.703 1 98.31 227 THR A CA 1
ATOM 1780 C C . THR A 1 227 ? 1.198 -26.094 -21.797 1 98.31 227 THR A C 1
ATOM 1782 O O . THR A 1 227 ? 2.049 -26.484 -20.984 1 98.31 227 THR A O 1
ATOM 1785 N N . ASN A 1 228 ? 0.729 -26.891 -22.781 1 97.75 228 ASN A N 1
ATOM 1786 C CA . ASN A 1 228 ? 1.271 -28.219 -23.078 1 97.75 228 ASN A CA 1
ATOM 1787 C C . ASN A 1 228 ? 1.32 -29.078 -21.812 1 97.75 228 ASN A C 1
ATOM 1789 O O . ASN A 1 228 ? 0.318 -29.219 -21.109 1 97.75 228 ASN A O 1
ATOM 1793 N N . ASP A 1 229 ? 2.479 -29.719 -21.594 1 98.31 229 ASP A N 1
ATOM 1794 C CA . ASP A 1 229 ? 2.564 -30.688 -20.5 1 98.31 229 ASP A CA 1
ATOM 1795 C C . ASP A 1 229 ? 2.705 -29.984 -19.156 1 98.31 229 ASP A C 1
ATOM 1797 O O . ASP A 1 229 ? 2.771 -30.641 -18.109 1 98.31 229 ASP A O 1
ATOM 1801 N N . MET A 1 230 ? 2.645 -28.656 -19.141 1 98.56 230 MET A N 1
ATOM 1802 C CA . MET A 1 230 ? 2.697 -27.891 -17.891 1 98.56 230 MET A CA 1
ATOM 1803 C C . MET A 1 230 ? 1.296 -27.5 -17.438 1 98.56 230 MET A C 1
ATOM 1805 O O . MET A 1 230 ? 1.14 -26.781 -16.438 1 98.56 230 MET A O 1
ATOM 1809 N N . ALA A 1 231 ? 0.263 -27.984 -18.078 1 98.69 231 ALA A N 1
ATOM 1810 C CA . ALA A 1 231 ? -1.118 -27.594 -17.812 1 98.69 231 ALA A CA 1
ATOM 1811 C C . ALA A 1 231 ? -1.499 -27.875 -16.359 1 98.69 231 ALA A C 1
ATOM 1813 O O . ALA A 1 231 ? -2.256 -27.109 -15.758 1 98.69 231 ALA A O 1
ATOM 1814 N N . SER A 1 232 ? -0.941 -28.938 -15.789 1 98.88 232 SER A N 1
ATOM 1815 C CA . SER A 1 232 ? -1.268 -29.312 -14.422 1 98.88 232 SER A CA 1
ATOM 1816 C C . SER A 1 232 ? -0.718 -28.297 -13.422 1 98.88 232 SER A C 1
ATOM 1818 O O . SER A 1 232 ? -1.146 -28.266 -12.266 1 98.88 232 SER A O 1
ATOM 1820 N N . ALA A 1 233 ? 0.214 -27.484 -13.867 1 98.88 233 ALA A N 1
ATOM 1821 C CA . ALA A 1 233 ? 0.821 -26.484 -13 1 98.88 233 ALA A CA 1
ATOM 1822 C C . ALA A 1 233 ? 0.207 -25.109 -13.242 1 98.88 233 ALA A C 1
ATOM 1824 O O . ALA A 1 233 ? 0.154 -24.281 -12.336 1 98.88 233 ALA A O 1
ATOM 1825 N N . THR A 1 234 ? -0.321 -24.844 -14.492 1 98.62 234 THR A N 1
ATOM 1826 C CA . THR A 1 234 ? -0.546 -23.438 -14.773 1 98.62 234 THR A CA 1
ATOM 1827 C C . THR A 1 234 ? -1.608 -23.25 -15.852 1 98.62 234 THR A C 1
ATOM 1829 O O . THR A 1 234 ? -1.942 -22.125 -16.219 1 98.62 234 THR A O 1
ATOM 1832 N N . GLY A 1 235 ? -2.316 -24.219 -16.359 1 98.56 235 GLY A N 1
ATOM 1833 C CA . GLY A 1 235 ? -3.016 -24.156 -17.625 1 98.56 235 GLY A CA 1
ATOM 1834 C C . GLY A 1 235 ? -4.43 -23.625 -17.5 1 98.56 235 GLY A C 1
ATOM 1835 O O . GLY A 1 235 ? -4.98 -23.094 -18.469 1 98.56 235 GLY A O 1
ATOM 1836 N N . PHE A 1 236 ? -5.047 -23.594 -16.422 1 98.56 236 PHE A N 1
ATOM 1837 C CA . PHE A 1 236 ? -6.488 -23.438 -16.266 1 98.56 236 PHE A CA 1
ATOM 1838 C C . PHE A 1 236 ? -6.926 -22.031 -16.625 1 98.56 236 PHE A C 1
ATOM 1840 O O . PHE A 1 236 ? -6.184 -21.062 -16.406 1 98.56 236 PHE A O 1
ATOM 1847 N N . THR A 1 237 ? -8.086 -21.922 -17.188 1 98.25 237 THR A N 1
ATOM 1848 C CA . THR A 1 237 ? -8.875 -20.703 -17.312 1 98.25 237 THR A CA 1
ATOM 1849 C C . THR A 1 237 ? -10.18 -20.828 -16.531 1 98.25 237 THR A C 1
ATOM 1851 O O . THR A 1 237 ? -10.773 -21.906 -16.469 1 98.25 237 THR A O 1
ATOM 1854 N N . ALA A 1 238 ? -10.594 -19.797 -15.953 1 98.5 238 ALA A N 1
ATOM 1855 C CA . ALA A 1 238 ? -11.789 -19.859 -15.125 1 98.5 238 ALA A CA 1
ATOM 1856 C C . ALA A 1 238 ? -12.375 -18.469 -14.883 1 98.5 238 ALA A C 1
ATOM 1858 O O . ALA A 1 238 ? -11.758 -17.469 -15.234 1 98.5 238 ALA A O 1
ATOM 1859 N N . THR A 1 239 ? -13.602 -18.422 -14.375 1 98.62 239 THR A N 1
ATOM 1860 C CA . THR A 1 239 ? -14.227 -17.188 -13.898 1 98.62 239 THR A CA 1
ATOM 1861 C C . THR A 1 239 ? -14.102 -17.062 -12.383 1 98.62 239 THR A C 1
ATOM 1863 O O . THR A 1 239 ? -13.82 -18.047 -11.695 1 98.62 239 THR A O 1
ATOM 1866 N N . ALA A 1 240 ? -14.312 -15.859 -11.961 1 98.88 240 ALA A N 1
ATOM 1867 C CA . ALA A 1 240 ? -14.281 -15.641 -10.523 1 98.88 240 ALA A CA 1
ATOM 1868 C C . ALA A 1 240 ? -15.352 -16.469 -9.82 1 98.88 240 ALA A C 1
ATOM 1870 O O . ALA A 1 240 ? -15.102 -17.047 -8.758 1 98.88 240 ALA A O 1
ATOM 1871 N N . GLY A 1 241 ? -16.484 -16.562 -10.398 1 98.75 241 GLY A N 1
ATOM 1872 C CA . GLY A 1 241 ? -17.578 -17.344 -9.82 1 98.75 241 GLY A CA 1
ATOM 1873 C C . GLY A 1 241 ? -17.25 -18.812 -9.688 1 98.75 241 GLY A C 1
ATOM 1874 O O . GLY A 1 241 ? -17.453 -19.406 -8.625 1 98.75 241 GLY A O 1
ATOM 1875 N N . ASP A 1 242 ? -16.703 -19.422 -10.727 1 98.56 242 ASP A N 1
ATOM 1876 C CA . ASP A 1 242 ? -16.328 -20.828 -10.695 1 98.56 242 ASP A CA 1
ATOM 1877 C C . ASP A 1 242 ? -15.258 -21.078 -9.648 1 98.56 242 ASP A C 1
ATOM 1879 O O . ASP A 1 242 ? -15.305 -22.094 -8.945 1 98.56 242 ASP A O 1
ATOM 1883 N N . LEU A 1 243 ? -14.305 -20.156 -9.578 1 98.88 243 LEU A N 1
ATOM 1884 C CA . LEU A 1 243 ? -13.227 -20.359 -8.609 1 98.88 243 LEU A CA 1
ATOM 1885 C C . LEU A 1 243 ? -13.758 -20.25 -7.18 1 98.88 243 LEU A C 1
ATOM 1887 O O . LEU A 1 243 ? -13.344 -21 -6.301 1 98.88 243 LEU A O 1
ATOM 1891 N N . ALA A 1 244 ? -14.633 -19.281 -6.957 1 98.62 244 ALA A N 1
ATOM 1892 C CA . ALA A 1 244 ? -15.234 -19.172 -5.633 1 98.62 244 ALA A CA 1
ATOM 1893 C C . ALA A 1 244 ? -15.977 -20.453 -5.262 1 98.62 244 ALA A C 1
ATOM 1895 O O . ALA A 1 244 ? -15.883 -20.938 -4.125 1 98.62 244 ALA A O 1
ATOM 1896 N N . ARG A 1 245 ? -16.688 -21.062 -6.199 1 97.5 245 ARG A N 1
ATOM 1897 C CA . ARG A 1 245 ? -17.406 -22.312 -5.973 1 97.5 245 ARG A CA 1
ATOM 1898 C C . ARG A 1 245 ? -16.438 -23.438 -5.66 1 97.5 245 ARG A C 1
ATOM 1900 O O . ARG A 1 245 ? -16.625 -24.172 -4.688 1 97.5 245 ARG A O 1
ATOM 1907 N N . PHE A 1 246 ? -15.453 -23.516 -6.438 1 98.25 246 PHE A N 1
ATOM 1908 C CA . PHE A 1 246 ? -14.492 -24.609 -6.293 1 98.25 246 PHE A CA 1
ATOM 1909 C C . PHE A 1 246 ? -13.789 -24.531 -4.945 1 98.25 246 PHE A C 1
ATOM 1911 O O . PHE A 1 246 ? -13.75 -25.516 -4.203 1 98.25 246 PHE A O 1
ATOM 1918 N N . PHE A 1 247 ? -13.203 -23.375 -4.617 1 97.88 247 PHE A N 1
ATOM 1919 C CA . PHE A 1 247 ? -12.461 -23.234 -3.369 1 97.88 247 PHE A CA 1
ATOM 1920 C C . PHE A 1 247 ? -13.398 -23.312 -2.17 1 97.88 247 PHE A C 1
ATOM 1922 O O . PHE A 1 247 ? -13.016 -23.797 -1.103 1 97.88 247 PHE A O 1
ATOM 1929 N N . GLY A 1 248 ? -14.656 -22.859 -2.365 1 96.81 248 GLY A N 1
ATOM 1930 C CA . GLY A 1 248 ? -15.648 -23.078 -1.325 1 96.81 248 GLY A CA 1
ATOM 1931 C C . GLY A 1 248 ? -15.836 -24.547 -0.969 1 96.81 248 GLY A C 1
ATOM 1932 O O . GLY A 1 248 ? -16.047 -24.875 0.198 1 96.81 248 GLY A O 1
ATOM 1933 N N . GLN A 1 249 ? -15.719 -25.391 -1.937 1 95.88 249 GLN A N 1
ATOM 1934 C CA . GLN A 1 249 ? -15.898 -26.828 -1.74 1 95.88 249 GLN A CA 1
ATOM 1935 C C . GLN A 1 249 ? -14.719 -27.422 -0.974 1 95.88 249 GLN A C 1
ATOM 1937 O O . GLN A 1 249 ? -14.82 -28.531 -0.431 1 95.88 249 GLN A O 1
ATOM 1942 N N . LEU A 1 250 ? -13.594 -26.703 -0.954 1 93.31 250 LEU A N 1
ATOM 1943 C CA . LEU A 1 250 ? -12.398 -27.25 -0.302 1 93.31 250 LEU A CA 1
ATO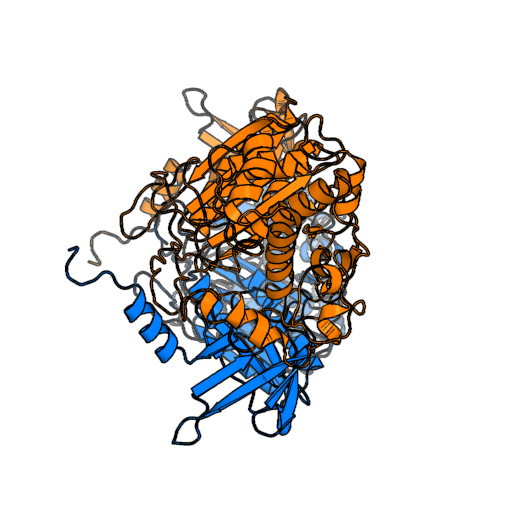M 1944 C C . LEU A 1 250 ? -12.422 -26.953 1.193 1 93.31 250 LEU A C 1
ATOM 1946 O O . LEU A 1 250 ? -11.586 -27.469 1.943 1 93.31 250 LEU A O 1
ATOM 1950 N N . SER A 1 251 ? -13.367 -26.109 1.577 1 91.75 251 SER A N 1
ATOM 1951 C CA . SER A 1 251 ? -13.516 -25.891 3.012 1 91.75 251 SER A CA 1
ATOM 1952 C C . SER A 1 251 ? -13.867 -27.188 3.734 1 91.75 251 SER A C 1
ATOM 1954 O O . SER A 1 251 ? -14.734 -27.938 3.285 1 91.75 251 SER A O 1
ATOM 1956 N N . PRO A 1 252 ? -13.227 -27.422 4.855 1 87.69 252 PRO A N 1
ATOM 1957 C CA . PRO A 1 252 ? -13.555 -28.641 5.582 1 87.69 252 PRO A CA 1
ATOM 1958 C C . PRO A 1 252 ? -15.016 -28.703 6.02 1 87.69 252 PRO A C 1
ATOM 1960 O O . PRO A 1 252 ? -15.586 -29.797 6.148 1 87.69 252 PRO A O 1
ATOM 1963 N N . GLY A 1 253 ? -15.594 -27.562 6.234 1 88.69 253 GLY A N 1
ATOM 1964 C CA . GLY A 1 253 ? -16.969 -27.516 6.691 1 88.69 253 GLY A CA 1
ATOM 1965 C C . GLY A 1 253 ? -17.969 -27.406 5.555 1 88.69 253 GLY A C 1
ATOM 1966 O O . GLY A 1 253 ? -19.172 -27.281 5.793 1 88.69 253 GLY A O 1
ATOM 1967 N N . ALA A 1 254 ? -17.516 -27.516 4.328 1 93.19 254 ALA A N 1
ATOM 1968 C CA . ALA A 1 254 ? -18.422 -27.391 3.191 1 93.19 254 ALA A CA 1
ATOM 1969 C C . ALA A 1 254 ? -19.453 -28.531 3.186 1 93.19 254 ALA A C 1
ATOM 1971 O O . ALA A 1 254 ? -19.125 -29.672 3.514 1 93.19 254 ALA A O 1
ATOM 1972 N N . GLN A 1 255 ? -20.672 -28.25 2.76 1 88.75 255 GLN A N 1
ATOM 1973 C CA . GLN A 1 255 ? -21.766 -29.219 2.74 1 88.75 255 GLN A CA 1
ATOM 1974 C C . GLN A 1 255 ? -21.625 -30.172 1.556 1 88.75 255 GLN A C 1
ATOM 1976 O O . GLN A 1 255 ? -22 -31.344 1.643 1 88.75 255 GLN A O 1
ATOM 1981 N N . SER A 1 256 ? -21.156 -29.672 0.49 1 91.38 256 SER A N 1
ATOM 1982 C CA . SER A 1 256 ? -20.938 -30.438 -0.726 1 91.38 256 SER A CA 1
ATOM 1983 C C . SER A 1 256 ? -19.531 -30.25 -1.273 1 91.38 256 SER A C 1
ATOM 1985 O O . SER A 1 256 ? -19 -29.141 -1.244 1 91.38 256 SER A O 1
ATOM 1987 N N . SER A 1 257 ? -18.984 -31.406 -1.672 1 95.75 257 SER A N 1
ATOM 1988 C CA . SER A 1 257 ? -17.641 -31.375 -2.225 1 95.75 257 SER A CA 1
ATOM 1989 C C . SER A 1 257 ? -17.328 -32.625 -3.02 1 95.75 257 SER A C 1
ATOM 1991 O O . SER A 1 257 ? -17.969 -33.688 -2.814 1 95.75 257 SER A O 1
ATOM 1993 N N . ILE A 1 258 ? -16.406 -32.469 -3.867 1 96.12 258 ILE A N 1
ATOM 1994 C CA . ILE A 1 258 ? -15.969 -33.625 -4.645 1 96.12 258 ILE A CA 1
ATOM 1995 C C . ILE A 1 258 ? -15.023 -34.469 -3.805 1 96.12 258 ILE A C 1
ATOM 1997 O O . ILE A 1 258 ? -14.711 -35.625 -4.172 1 96.12 258 ILE A O 1
ATOM 2001 N N . LEU A 1 259 ? -14.562 -33.938 -2.672 1 97.81 259 LEU A N 1
ATOM 2002 C CA . LEU A 1 259 ? -13.633 -34.625 -1.784 1 97.81 259 LEU A CA 1
ATOM 2003 C C . LEU A 1 259 ? -14.242 -34.812 -0.397 1 97.81 259 LEU A C 1
ATOM 2005 O O . LEU A 1 259 ? -14.961 -33.938 0.09 1 97.81 259 LEU A O 1
ATOM 2009 N N . PRO A 1 260 ? -13.961 -35.969 0.245 1 97 260 PRO A N 1
ATOM 2010 C CA . PRO A 1 260 ? -14.367 -36.094 1.646 1 97 260 PRO A CA 1
ATOM 2011 C C . PRO A 1 260 ? -13.656 -35.125 2.561 1 97 260 PRO A C 1
ATOM 2013 O O . PRO A 1 260 ? -12.602 -34.594 2.199 1 97 260 PRO A O 1
ATOM 2016 N N . ALA A 1 261 ? -14.188 -34.906 3.74 1 96 261 ALA A N 1
ATOM 2017 C CA . ALA A 1 261 ? -13.688 -33.938 4.691 1 96 261 ALA A CA 1
ATOM 2018 C C . ALA A 1 261 ? -12.234 -34.219 5.07 1 96 261 ALA A C 1
ATOM 2020 O O . ALA A 1 261 ? -11.438 -33.312 5.242 1 96 261 ALA A O 1
ATOM 2021 N N . ALA A 1 262 ? -11.914 -35.438 5.195 1 96.25 262 ALA A N 1
ATOM 2022 C CA . ALA A 1 262 ? -10.562 -35.844 5.594 1 96.25 262 ALA A CA 1
ATOM 2023 C C . ALA A 1 262 ? -9.539 -35.406 4.547 1 96.25 262 ALA A C 1
ATOM 2025 O O . ALA A 1 262 ? -8.453 -34.906 4.887 1 96.25 262 ALA A O 1
ATOM 2026 N N . SER A 1 263 ? -9.859 -35.594 3.266 1 97.44 263 SER A N 1
ATOM 2027 C CA . SER A 1 263 ? -8.977 -35.188 2.18 1 97.44 263 SER A CA 1
ATOM 2028 C C . SER A 1 263 ? -8.836 -33.656 2.121 1 97.44 263 SER A C 1
ATOM 2030 O O . SER A 1 263 ? -7.742 -33.125 1.874 1 97.44 263 SER A O 1
ATOM 2032 N N . ARG A 1 264 ? -9.961 -33 2.375 1 97.38 264 ARG A N 1
ATOM 2033 C CA . ARG A 1 264 ? -9.922 -31.531 2.377 1 97.38 264 ARG A CA 1
ATOM 2034 C C . ARG A 1 264 ? -9.062 -31 3.523 1 97.38 264 ARG A C 1
ATOM 2036 O O . ARG A 1 264 ? -8.289 -30.062 3.346 1 97.38 264 ARG A O 1
ATOM 2043 N N . ARG A 1 265 ? -9.141 -31.609 4.656 1 96.81 265 ARG A N 1
ATOM 2044 C CA . ARG A 1 265 ? -8.312 -31.25 5.797 1 96.81 265 ARG A CA 1
ATOM 2045 C C . ARG A 1 265 ? -6.832 -31.484 5.504 1 96.81 265 ARG A C 1
ATOM 2047 O O . ARG A 1 265 ? -5.98 -30.672 5.871 1 96.81 265 ARG A O 1
ATOM 2054 N N . GLU A 1 266 ? -6.582 -32.562 4.855 1 97 266 GLU A N 1
ATOM 2055 C CA . GLU A 1 266 ? -5.199 -32.875 4.496 1 97 266 GLU A CA 1
ATOM 2056 C C . GLU A 1 266 ? -4.652 -31.844 3.5 1 97 266 GLU A C 1
ATOM 2058 O O . GLU A 1 266 ? -3.51 -31.391 3.625 1 97 266 GLU A O 1
ATOM 2063 N N . MET A 1 267 ? -5.422 -31.438 2.547 1 97.5 267 MET A N 1
ATOM 2064 C CA . MET A 1 267 ? -5.012 -30.469 1.537 1 97.5 267 MET A CA 1
ATOM 2065 C C . MET A 1 267 ? -4.715 -29.125 2.174 1 97.5 267 MET A C 1
ATOM 2067 O O . MET A 1 267 ? -3.771 -28.438 1.773 1 97.5 267 MET A O 1
ATOM 2071 N N . THR A 1 268 ? -5.504 -28.766 3.225 1 95.5 268 THR A N 1
ATOM 2072 C CA . THR A 1 268 ? -5.453 -27.406 3.758 1 95.5 268 THR A CA 1
ATOM 2073 C C . THR A 1 268 ? -4.551 -27.344 4.988 1 95.5 268 THR A C 1
ATOM 2075 O O . THR A 1 268 ? -4.312 -26.266 5.531 1 95.5 268 THR A O 1
ATOM 2078 N N . ARG A 1 269 ? -4.059 -28.484 5.363 1 95.12 269 ARG A N 1
ATOM 2079 C CA . ARG A 1 269 ? -3.096 -28.5 6.461 1 95.12 269 ARG A CA 1
ATOM 2080 C C . ARG A 1 269 ? -1.83 -27.734 6.094 1 95.12 269 ARG A C 1
ATOM 2082 O O . ARG A 1 269 ? -1.357 -27.812 4.957 1 95.12 269 ARG A O 1
ATOM 2089 N N . ARG A 1 270 ? -1.278 -26.984 7.07 1 95.06 270 ARG A N 1
ATOM 2090 C CA . ARG A 1 270 ? -0.044 -26.234 6.855 1 95.06 270 ARG A CA 1
ATOM 2091 C C . ARG A 1 270 ? 1.171 -27.156 6.906 1 95.06 270 ARG A C 1
ATOM 2093 O O . ARG A 1 270 ? 1.658 -27.484 7.988 1 95.06 270 ARG A O 1
ATOM 2100 N N . HIS A 1 271 ? 1.645 -27.516 5.758 1 95.69 271 HIS A N 1
ATOM 2101 C CA . HIS A 1 271 ? 2.781 -28.438 5.688 1 95.69 271 HIS A CA 1
ATOM 2102 C C . HIS A 1 271 ? 4.098 -27.688 5.836 1 95.69 271 HIS A C 1
ATOM 2104 O O . HIS A 1 271 ? 4.984 -28.125 6.578 1 95.69 271 HIS A O 1
ATOM 2110 N N . TRP A 1 272 ? 4.203 -26.578 5.098 1 96.19 272 TRP A N 1
ATOM 2111 C CA . TRP A 1 272 ? 5.465 -25.844 5.086 1 96.19 272 TRP A CA 1
ATOM 2112 C C . TRP A 1 272 ? 5.223 -24.359 5.273 1 96.19 272 TRP A C 1
ATOM 2114 O O . TRP A 1 272 ? 4.262 -23.797 4.73 1 96.19 272 TRP A O 1
ATOM 2124 N N . ARG A 1 273 ? 6.109 -23.734 5.98 1 94.5 273 ARG A N 1
ATOM 2125 C CA . ARG A 1 273 ? 6.082 -22.297 6.211 1 94.5 273 ARG A CA 1
ATOM 2126 C C . ARG A 1 273 ? 7.055 -21.578 5.281 1 94.5 273 ARG A C 1
ATOM 2128 O O . ARG A 1 273 ? 8.156 -22.062 5.023 1 94.5 273 ARG A O 1
ATOM 2135 N N . ASP A 1 274 ? 6.59 -20.469 4.746 1 93.31 274 ASP A N 1
ATOM 2136 C CA . ASP A 1 274 ? 7.523 -19.562 4.074 1 93.31 274 ASP A CA 1
ATOM 2137 C C . ASP A 1 274 ? 8.25 -18.672 5.086 1 93.31 274 ASP A C 1
ATOM 2139 O O . ASP A 1 274 ? 7.789 -17.578 5.391 1 93.31 274 ASP A O 1
ATOM 2143 N N . ALA A 1 275 ? 9.359 -19.016 5.488 1 85.06 275 ALA A N 1
ATOM 2144 C CA . ALA A 1 275 ? 10.07 -18.375 6.602 1 85.06 275 ALA A CA 1
ATOM 2145 C C . ALA A 1 275 ? 10.688 -17.062 6.172 1 85.06 275 ALA A C 1
ATOM 2147 O O . ALA A 1 275 ? 11.008 -16.219 7.012 1 85.06 275 ALA A O 1
ATOM 2148 N N . HIS A 1 276 ? 10.844 -16.844 4.941 1 87.06 276 HIS A N 1
ATOM 2149 C CA . HIS A 1 276 ? 11.523 -15.648 4.438 1 87.06 276 HIS A CA 1
ATOM 2150 C C . HIS A 1 276 ? 10.539 -14.492 4.25 1 87.06 276 HIS A C 1
ATOM 2152 O O . HIS A 1 276 ? 10.945 -13.328 4.203 1 87.06 276 HIS A O 1
ATOM 2158 N N . SER A 1 277 ? 9.32 -14.836 4.164 1 85.75 277 SER A N 1
ATOM 2159 C CA . SER A 1 277 ? 8.312 -13.812 3.891 1 85.75 277 SER A CA 1
ATOM 2160 C C . SER A 1 277 ? 7.895 -13.094 5.168 1 85.75 277 SER A C 1
ATOM 2162 O O . SER A 1 277 ? 7.668 -13.727 6.199 1 85.75 277 SER A O 1
ATOM 2164 N N . GLN A 1 278 ? 7.867 -11.734 5.023 1 81.44 278 GLN A N 1
ATOM 2165 C CA . GLN A 1 278 ? 7.355 -10.961 6.152 1 81.44 278 GLN A CA 1
ATOM 2166 C C . GLN A 1 278 ? 5.883 -11.273 6.406 1 81.44 278 GLN A C 1
ATOM 2168 O O . GLN A 1 278 ? 5.441 -11.32 7.555 1 81.44 278 GLN A O 1
ATOM 2173 N N . LEU A 1 279 ? 5.191 -11.375 5.258 1 80.06 279 LEU A N 1
ATOM 2174 C CA . LEU A 1 279 ? 3.828 -11.875 5.406 1 80.06 279 LEU A CA 1
ATOM 2175 C C . LEU A 1 279 ? 3.82 -13.383 5.625 1 80.06 279 LEU A C 1
ATOM 2177 O O . LEU A 1 279 ? 4.242 -14.141 4.75 1 80.06 279 LEU A O 1
ATOM 2181 N N . GLU A 1 280 ? 3.432 -13.82 6.719 1 87.44 280 GLU A N 1
ATOM 2182 C CA . GLU A 1 280 ? 3.439 -15.242 7.035 1 87.44 280 GLU A CA 1
ATOM 2183 C C . GLU A 1 280 ? 2.496 -16.016 6.121 1 87.44 280 GLU A C 1
ATOM 2185 O O . GLU A 1 280 ? 1.321 -15.664 5.992 1 87.44 280 GLU A O 1
ATOM 2190 N N . ARG A 1 281 ? 3.051 -16.984 5.434 1 93.5 281 ARG A N 1
ATOM 2191 C CA . ARG A 1 281 ? 2.291 -17.875 4.551 1 93.5 281 ARG A CA 1
ATOM 2192 C C . ARG A 1 281 ? 2.723 -19.328 4.719 1 93.5 281 ARG A C 1
ATOM 2194 O O . ARG A 1 281 ? 3.84 -19.594 5.16 1 93.5 281 ARG A O 1
ATOM 2201 N N . TYR A 1 282 ? 1.829 -20.188 4.379 1 96.06 282 TYR A N 1
ATOM 2202 C CA . TYR A 1 282 ? 2.055 -21.625 4.434 1 96.06 282 TYR A CA 1
ATOM 2203 C C . TYR A 1 282 ? 1.591 -22.297 3.148 1 96.06 282 TYR A C 1
ATOM 2205 O O . TYR A 1 282 ? 0.812 -21.719 2.383 1 96.06 282 TYR A O 1
ATOM 2213 N N . TYR A 1 283 ? 2.168 -23.406 2.965 1 97.69 283 TYR A N 1
ATOM 2214 C CA . TYR A 1 283 ? 1.724 -24.234 1.844 1 97.69 283 TYR A CA 1
ATOM 2215 C C . TYR A 1 283 ? 1.267 -25.609 2.32 1 97.69 283 TYR A C 1
ATOM 2217 O O . TYR A 1 283 ? 1.883 -26.203 3.211 1 97.69 283 TYR A O 1
ATOM 2225 N N . GLY A 1 284 ? 0.136 -26.031 1.866 1 98.06 284 GLY A N 1
ATOM 2226 C CA . GLY A 1 284 ? -0.375 -27.375 2.047 1 98.06 284 GLY A CA 1
ATOM 2227 C C . GLY A 1 284 ? -0.189 -28.266 0.824 1 98.06 284 GLY A C 1
ATOM 2228 O O . GLY A 1 284 ? 0.897 -28.297 0.243 1 98.06 284 GLY A O 1
ATOM 2229 N N . LEU A 1 285 ? -1.196 -29.031 0.554 1 98.69 285 LEU A N 1
ATOM 2230 C CA . LEU A 1 285 ? -1.173 -29.781 -0.697 1 98.69 285 LEU A CA 1
ATOM 2231 C C . LEU A 1 285 ? -1.892 -29.016 -1.804 1 98.69 285 LEU A C 1
ATOM 2233 O O . LEU A 1 285 ? -3.117 -29.094 -1.917 1 98.69 285 LEU A O 1
ATOM 2237 N N . GLY A 1 286 ? -1.161 -28.281 -2.541 1 98.69 286 GLY A N 1
ATOM 2238 C CA . GLY A 1 286 ? -1.724 -27.484 -3.615 1 98.69 286 GLY A CA 1
ATOM 2239 C C . GLY A 1 286 ? -2.527 -26.297 -3.119 1 98.69 286 GLY A C 1
ATOM 2240 O O . GLY A 1 286 ? -3.41 -25.797 -3.822 1 98.69 286 GLY A O 1
ATOM 2241 N N . THR A 1 287 ? -2.316 -25.844 -1.862 1 98.38 287 THR A N 1
ATOM 2242 C CA . THR A 1 287 ? -3.043 -24.719 -1.283 1 98.38 287 THR A CA 1
ATOM 2243 C C . THR A 1 287 ? -2.096 -23.797 -0.52 1 98.38 287 THR A C 1
ATOM 2245 O O . THR A 1 287 ? -1.067 -24.25 -0.007 1 98.38 287 THR A O 1
ATOM 2248 N N . ILE A 1 288 ? -2.438 -22.547 -0.496 1 97.69 288 ILE A N 1
ATOM 2249 C CA . ILE A 1 288 ? -1.726 -21.531 0.276 1 97.69 288 ILE A CA 1
ATOM 2250 C C . ILE A 1 288 ? -2.596 -21.062 1.44 1 97.69 288 ILE A C 1
ATOM 2252 O O . ILE A 1 288 ? -3.811 -20.906 1.291 1 97.69 288 ILE A O 1
ATOM 2256 N N . SER A 1 289 ? -2.018 -20.875 2.625 1 95.88 289 SER A N 1
ATOM 2257 C CA . SER A 1 289 ? -2.766 -20.312 3.738 1 95.88 289 SER A CA 1
ATOM 2258 C C . SER A 1 289 ? -1.993 -19.172 4.395 1 95.88 289 SER A C 1
ATOM 2260 O O . SER A 1 289 ? -0.771 -19.078 4.258 1 95.88 289 SER A O 1
ATOM 2262 N N . GLY A 1 290 ? -2.707 -18.25 4.953 1 92.5 290 GLY A N 1
ATOM 2263 C CA . GLY A 1 290 ? -2.123 -17.125 5.68 1 92.5 290 GLY A CA 1
ATOM 2264 C C . GLY A 1 290 ? -1.924 -17.422 7.156 1 92.5 290 GLY A C 1
ATOM 2265 O O . GLY A 1 290 ? -2.055 -18.562 7.594 1 92.5 290 GLY A O 1
ATOM 2266 N N . PRO A 1 291 ? -1.407 -16.297 7.867 1 84.69 291 PRO A N 1
ATOM 2267 C CA . PRO A 1 291 ? -1.22 -16.5 9.305 1 84.69 291 PRO A CA 1
ATOM 2268 C C . PRO A 1 291 ? -2.531 -16.766 10.039 1 84.69 291 PRO A C 1
ATOM 2270 O O . PRO A 1 291 ? -3.609 -16.469 9.516 1 84.69 291 PRO A O 1
ATOM 2273 N N . PRO A 1 292 ? -2.162 -17.312 11.25 1 74.62 292 PRO A N 1
ATOM 2274 C CA . PRO A 1 292 ? -3.369 -17.438 12.07 1 74.62 292 PRO A CA 1
ATOM 2275 C C . PRO A 1 292 ? -3.947 -16.094 12.484 1 74.62 292 PRO A C 1
ATOM 2277 O O . PRO A 1 292 ? -3.195 -15.148 12.766 1 74.62 292 PRO A O 1
ATOM 2280 N N . GLY A 1 293 ? -4.938 -15.609 12.023 1 72.12 293 GLY A N 1
ATOM 2281 C CA . GLY A 1 293 ? -5.562 -14.344 12.375 1 72.12 293 GLY A CA 1
ATOM 2282 C C . GLY A 1 293 ? -7.023 -14.492 12.766 1 72.12 293 GLY A C 1
ATOM 2283 O O . GLY A 1 293 ? -7.523 -15.609 12.906 1 72.12 293 GLY A O 1
ATOM 2284 N N . PRO A 1 294 ? -7.512 -13.328 12.969 1 80.19 294 PRO A N 1
ATOM 2285 C CA . PRO A 1 294 ? -8.914 -13.461 13.367 1 80.19 294 PRO A CA 1
ATOM 2286 C C . PRO A 1 294 ? -9.75 -14.219 12.344 1 80.19 294 PRO A C 1
ATOM 2288 O O . PRO A 1 294 ? -10.641 -14.992 12.711 1 80.19 294 PRO A O 1
ATOM 2291 N N . TRP A 1 295 ? -9.43 -13.953 11.094 1 92.94 295 TRP A N 1
ATOM 2292 C CA . TRP A 1 295 ? -10.031 -14.781 10.047 1 92.94 295 TRP A CA 1
ATOM 2293 C C . TRP A 1 295 ? -8.961 -15.453 9.195 1 92.94 295 TRP A C 1
ATOM 2295 O O . TRP A 1 295 ? -8.242 -14.781 8.453 1 92.94 295 TRP A O 1
ATOM 2305 N N . SER A 1 296 ? -8.859 -16.719 9.406 1 92.56 296 SER A N 1
ATOM 2306 C CA . SER A 1 296 ? -7.898 -17.5 8.625 1 92.56 296 SER A CA 1
ATOM 2307 C C . SER A 1 296 ? -8.43 -17.797 7.23 1 92.56 296 SER A C 1
ATOM 2309 O O . SER A 1 296 ? -9.648 -17.891 7.027 1 92.56 296 SER A O 1
ATOM 2311 N N . TRP A 1 297 ? -7.508 -17.891 6.324 1 95.56 297 TRP A N 1
ATOM 2312 C CA . TRP A 1 297 ? -7.945 -18.203 4.969 1 95.56 297 TRP A CA 1
ATOM 2313 C C . TRP A 1 297 ? -7.043 -19.266 4.34 1 95.56 297 TRP A C 1
ATOM 2315 O O . TRP A 1 297 ? -5.898 -19.453 4.766 1 95.56 297 TRP A O 1
ATOM 2325 N N . VAL A 1 298 ? -7.559 -20 3.438 1 96.56 298 VAL A N 1
ATOM 2326 C CA . VAL A 1 298 ? -6.855 -20.938 2.562 1 96.56 298 VAL A CA 1
ATOM 2327 C C . VAL A 1 298 ? -7.254 -20.688 1.11 1 96.56 298 VAL A C 1
ATOM 2329 O O . VAL A 1 298 ? -8.414 -20.391 0.821 1 96.56 298 VAL A O 1
ATOM 2332 N N . GLY A 1 299 ? -6.383 -20.734 0.268 1 97.81 299 GLY A N 1
ATOM 2333 C CA . GLY A 1 299 ? -6.641 -20.5 -1.142 1 97.81 299 GLY A CA 1
ATOM 2334 C C . GLY A 1 299 ? -5.418 -20.688 -2.018 1 97.81 299 GLY A C 1
ATOM 2335 O O . GLY A 1 299 ? -4.605 -21.594 -1.765 1 97.81 299 GLY A O 1
ATOM 2336 N N . HIS A 1 300 ? -5.363 -20.016 -3.055 1 98.69 300 HIS A N 1
ATOM 2337 C CA . HIS A 1 300 ? -4.23 -19.984 -3.975 1 98.69 300 HIS A CA 1
ATOM 2338 C C . HIS A 1 300 ? -4.246 -18.734 -4.832 1 98.69 300 HIS A C 1
ATOM 2340 O O . HIS A 1 300 ? -5.242 -18 -4.852 1 98.69 300 HIS A O 1
ATOM 2346 N N . ALA A 1 301 ? -3.213 -18.422 -5.43 1 98.19 301 ALA A N 1
ATOM 2347 C CA . ALA A 1 301 ? -3.072 -17.312 -6.355 1 98.19 301 ALA A CA 1
ATOM 2348 C C . ALA A 1 301 ? -2.533 -17.781 -7.703 1 98.19 301 ALA A C 1
ATOM 2350 O O . ALA A 1 301 ? -2.137 -18.938 -7.852 1 98.19 301 ALA A O 1
ATOM 2351 N N . GLY A 1 302 ? -2.645 -16.922 -8.633 1 98.56 302 GLY A N 1
ATOM 2352 C CA . GLY A 1 302 ? -2.123 -17.234 -9.961 1 98.56 302 GLY A CA 1
ATOM 2353 C C . GLY A 1 302 ? -1.521 -16.031 -10.656 1 98.56 302 GLY A C 1
ATOM 2354 O O . GLY A 1 302 ? -2.025 -14.914 -10.523 1 98.56 302 GLY A O 1
ATOM 2355 N N . GLY A 1 303 ? -0.464 -16.234 -11.297 1 98 303 GLY A N 1
ATOM 2356 C CA . GLY A 1 303 ? 0.163 -15.258 -12.172 1 98 303 GLY A CA 1
ATOM 2357 C C . GLY A 1 303 ? 0.523 -15.82 -13.531 1 98 303 GLY A C 1
ATOM 2358 O O . GLY A 1 303 ? 1.325 -16.75 -13.633 1 98 303 GLY A O 1
ATOM 2359 N N . PHE A 1 304 ? -0.074 -15.375 -14.508 1 97.56 304 PHE A N 1
ATOM 2360 C CA . PHE A 1 304 ? 0.181 -15.656 -15.922 1 97.56 304 PHE A CA 1
ATOM 2361 C C . PHE A 1 304 ? 0.53 -14.375 -16.672 1 97.56 304 PHE A C 1
ATOM 2363 O O . PHE A 1 304 ? 0.155 -13.281 -16.25 1 97.56 304 PHE A O 1
ATOM 2370 N N . GLN A 1 305 ? 1.342 -14.422 -17.734 1 95.44 305 GLN A N 1
ATOM 2371 C CA . GLN A 1 305 ? 1.711 -13.18 -18.422 1 95.44 305 GLN A CA 1
ATOM 2372 C C . GLN A 1 305 ? 0.486 -12.312 -18.672 1 95.44 305 GLN A C 1
ATOM 2374 O O . GLN A 1 305 ? -0.385 -12.672 -19.469 1 95.44 305 GLN A O 1
ATOM 2379 N N . GLY A 1 306 ? 0.336 -11.258 -17.859 1 97.12 306 GLY A N 1
ATOM 2380 C CA . GLY A 1 306 ? -0.7 -10.25 -18.047 1 97.12 306 GLY A CA 1
ATOM 2381 C C . GLY A 1 306 ? -1.874 -10.422 -17.109 1 97.12 306 GLY A C 1
ATOM 2382 O O . GLY A 1 306 ? -2.865 -9.695 -17.203 1 97.12 306 GLY A O 1
ATOM 2383 N N . THR A 1 307 ? -1.864 -11.383 -16.234 1 98.12 307 THR A N 1
ATOM 2384 C CA . THR A 1 307 ? -2.98 -11.594 -15.32 1 98.12 307 THR A CA 1
ATOM 2385 C C . THR A 1 307 ? -2.477 -11.945 -13.922 1 98.12 307 THR A C 1
ATOM 2387 O O . THR A 1 307 ? -1.479 -12.656 -13.781 1 98.12 307 THR A O 1
ATOM 2390 N N . LEU A 1 308 ? -3.09 -11.43 -12.914 1 98.69 308 LEU A N 1
ATOM 2391 C CA . LEU A 1 308 ? -2.914 -11.836 -11.523 1 98.69 308 LEU A CA 1
ATOM 2392 C C . LEU A 1 308 ? -4.258 -12.156 -10.883 1 98.69 308 LEU A C 1
ATOM 2394 O O . LEU A 1 308 ? -5.219 -11.398 -11.031 1 98.69 308 LEU A O 1
ATOM 2398 N N . THR A 1 309 ? -4.316 -13.297 -10.195 1 98.88 309 THR A N 1
ATOM 2399 C CA . THR A 1 309 ? -5.578 -13.781 -9.656 1 98.88 309 THR A CA 1
ATOM 2400 C C . THR A 1 309 ? -5.398 -14.305 -8.234 1 98.88 309 THR A C 1
ATOM 2402 O O . THR A 1 309 ? -4.293 -14.695 -7.848 1 98.88 309 THR A O 1
ATOM 2405 N N . ARG A 1 310 ? -6.426 -14.219 -7.453 1 98.81 310 ARG A N 1
ATOM 2406 C CA . ARG A 1 310 ? -6.426 -14.688 -6.074 1 98.81 310 ARG A CA 1
ATOM 2407 C C . ARG A 1 310 ? -7.805 -15.203 -5.672 1 98.81 310 ARG A C 1
ATOM 2409 O O . ARG A 1 310 ? -8.82 -14.562 -5.961 1 98.81 310 ARG A O 1
ATOM 2416 N N . THR A 1 311 ? -7.832 -16.391 -5.133 1 98.81 311 THR A N 1
ATOM 2417 C CA . THR A 1 311 ? -9.047 -16.953 -4.559 1 98.81 311 THR A CA 1
ATOM 2418 C C . THR A 1 311 ? -8.766 -17.547 -3.18 1 98.81 311 THR A C 1
ATOM 2420 O O . THR A 1 311 ? -7.766 -18.25 -2.988 1 98.81 311 THR A O 1
ATOM 2423 N N . VAL A 1 312 ? -9.648 -17.234 -2.221 1 97.94 312 VAL A N 1
ATOM 2424 C CA . VAL A 1 312 ? -9.484 -17.781 -0.88 1 97.94 312 VAL A CA 1
ATOM 2425 C C . VAL A 1 312 ? -10.836 -18.219 -0.322 1 97.94 312 VAL A C 1
ATOM 2427 O O . VAL A 1 312 ? -11.883 -17.75 -0.793 1 97.94 312 VAL A O 1
ATOM 2430 N N . VAL A 1 313 ? -10.789 -19.062 0.628 1 97 313 VAL A N 1
ATOM 2431 C CA . VAL A 1 313 ? -11.938 -19.391 1.466 1 97 313 VAL A CA 1
ATOM 2432 C C . VAL A 1 313 ? -11.617 -19.078 2.926 1 97 313 VAL A C 1
ATOM 2434 O O . VAL A 1 313 ? -10.492 -19.266 3.379 1 97 313 VAL A O 1
ATOM 2437 N N . LEU A 1 314 ? -12.562 -18.484 3.551 1 96.81 314 LEU A N 1
ATOM 2438 C CA . LEU A 1 314 ? -12.594 -18.297 4.996 1 96.81 314 LEU A CA 1
AT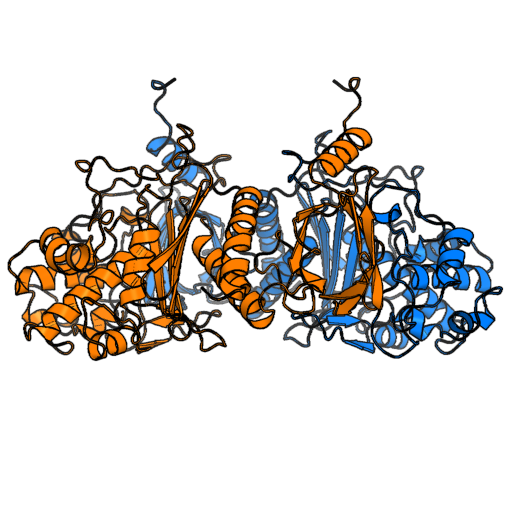OM 2439 C C . LEU A 1 314 ? -13.414 -19.375 5.676 1 96.81 314 LEU A C 1
ATOM 2441 O O . LEU A 1 314 ? -14.625 -19.234 5.855 1 96.81 314 LEU A O 1
ATOM 2445 N N . PRO A 1 315 ? -12.766 -20.406 6.176 1 94.31 315 PRO A N 1
ATOM 2446 C CA . PRO A 1 315 ? -13.5 -21.609 6.555 1 94.31 315 PRO A CA 1
ATOM 2447 C C . PRO A 1 315 ? -14.484 -21.375 7.695 1 94.31 315 PRO A C 1
ATOM 2449 O O . PRO A 1 315 ? -15.586 -21.906 7.688 1 94.31 315 PRO A O 1
ATOM 2452 N N . GLU A 1 316 ? -14.086 -20.594 8.664 1 93.19 316 GLU A N 1
ATOM 2453 C CA . GLU A 1 316 ? -14.945 -20.375 9.828 1 93.19 316 GLU A CA 1
ATOM 2454 C C . GLU A 1 316 ? -16.203 -19.594 9.445 1 93.19 316 GLU A C 1
ATOM 2456 O O . GLU A 1 316 ? -17.266 -19.766 10.047 1 93.19 316 GLU A O 1
ATOM 2461 N N . GLN A 1 317 ? -16.062 -18.766 8.461 1 94.06 317 GLN A N 1
ATOM 2462 C CA . GLN A 1 317 ? -17.188 -17.953 8.023 1 94.06 317 GLN A CA 1
ATOM 2463 C C . GLN A 1 317 ? -17.891 -18.578 6.82 1 94.06 317 GLN A C 1
ATOM 2465 O O . GLN A 1 317 ? -18.969 -18.141 6.434 1 94.06 317 GLN A O 1
ATOM 2470 N N . ASP A 1 318 ? -17.297 -19.594 6.227 1 94.31 318 ASP A N 1
ATOM 2471 C CA . ASP A 1 318 ? -17.766 -20.25 5.012 1 94.31 318 ASP A CA 1
ATOM 2472 C C . ASP A 1 3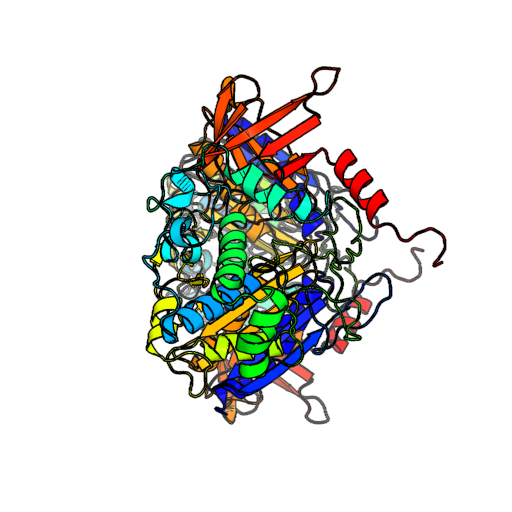18 ? -17.969 -19.234 3.887 1 94.31 318 ASP A C 1
ATOM 2474 O O . ASP A 1 318 ? -19.047 -19.203 3.268 1 94.31 318 ASP A O 1
ATOM 2478 N N . ILE A 1 319 ? -17.047 -18.359 3.744 1 97.25 319 ILE A N 1
ATOM 2479 C CA . ILE A 1 319 ? -17.031 -17.359 2.682 1 97.25 319 ILE A CA 1
ATOM 2480 C C . ILE A 1 319 ? -15.867 -17.609 1.739 1 97.25 319 ILE A C 1
ATOM 2482 O O . ILE A 1 319 ? -14.734 -17.812 2.188 1 97.25 319 ILE A O 1
ATOM 2486 N N . ALA A 1 320 ? -16.156 -17.688 0.478 1 98.19 320 ALA A N 1
ATOM 2487 C CA . ALA A 1 320 ? -15.117 -17.734 -0.547 1 98.19 320 ALA A CA 1
ATOM 2488 C 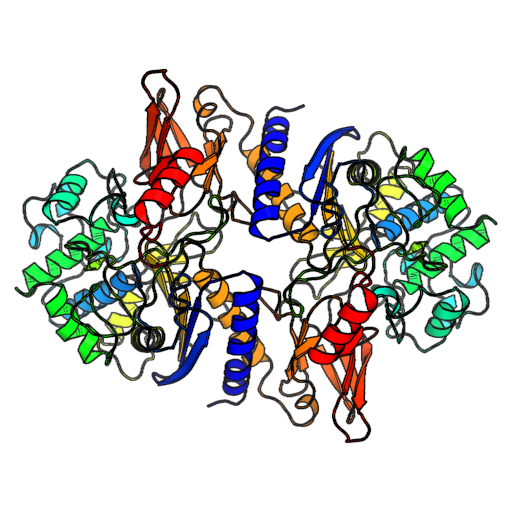C . ALA A 1 320 ? -15.047 -16.438 -1.33 1 98.19 320 ALA A C 1
ATOM 2490 O O . ALA A 1 320 ? -16.078 -15.844 -1.661 1 98.19 320 ALA A O 1
ATOM 2491 N N . VAL A 1 321 ? -13.875 -15.922 -1.545 1 98.69 321 VAL A N 1
ATOM 2492 C CA . VAL A 1 321 ? -13.625 -14.68 -2.273 1 98.69 321 VAL A CA 1
ATOM 2493 C C . VAL A 1 321 ? -12.68 -14.945 -3.441 1 98.69 321 VAL A C 1
ATOM 2495 O O . VAL A 1 321 ? -11.609 -15.531 -3.26 1 98.69 321 VAL A O 1
ATOM 2498 N N . SER A 1 322 ? -13.047 -14.562 -4.629 1 98.94 322 SER A N 1
ATOM 2499 C CA . SER A 1 322 ? -12.203 -14.648 -5.816 1 98.94 322 SER A CA 1
ATOM 2500 C C . SER A 1 322 ? -12.07 -13.289 -6.496 1 98.94 322 SER A C 1
ATOM 2502 O O . SER A 1 322 ? -13.07 -12.617 -6.758 1 98.94 322 SER A O 1
ATOM 2504 N N . ILE A 1 323 ? -10.891 -12.867 -6.676 1 98.94 323 ILE A N 1
ATOM 2505 C CA . ILE A 1 323 ? -10.586 -11.625 -7.379 1 98.94 323 ILE A CA 1
ATOM 2506 C C . ILE A 1 323 ? -9.609 -11.898 -8.516 1 98.94 323 ILE A C 1
ATOM 2508 O O . ILE A 1 323 ? -8.508 -12.406 -8.289 1 98.94 323 ILE A O 1
ATOM 2512 N N . LEU A 1 324 ? -10.023 -11.555 -9.734 1 98.94 324 LEU A N 1
ATOM 2513 C CA . LEU A 1 324 ? -9.219 -11.766 -10.938 1 98.94 324 LEU A CA 1
ATOM 2514 C C . LEU A 1 324 ? -8.938 -10.445 -11.641 1 98.94 324 LEU A C 1
ATOM 2516 O O . LEU A 1 324 ? -9.859 -9.672 -11.906 1 98.94 324 LEU A O 1
ATOM 2520 N N . THR A 1 325 ? -7.676 -10.156 -11.898 1 98.94 325 THR A N 1
ATOM 2521 C CA . THR A 1 325 ? -7.281 -8.953 -12.633 1 98.94 325 THR A CA 1
ATOM 2522 C C . THR A 1 325 ? -6.523 -9.32 -13.906 1 98.94 325 THR A C 1
ATOM 2524 O O . THR A 1 325 ? -5.891 -10.375 -13.977 1 98.94 325 THR A O 1
ATOM 2527 N N . ASN A 1 326 ? -6.617 -8.477 -14.93 1 98.88 326 ASN A N 1
ATOM 2528 C CA . ASN A 1 326 ? -6.008 -8.805 -16.203 1 98.88 326 ASN A CA 1
ATOM 2529 C C . ASN A 1 326 ? -4.875 -7.848 -16.547 1 98.88 326 ASN A C 1
ATOM 2531 O O . ASN A 1 326 ? -4.812 -7.324 -17.672 1 98.88 326 ASN A O 1
ATOM 2535 N N . ALA A 1 327 ? -3.988 -7.676 -15.625 1 98.5 327 ALA A N 1
ATOM 2536 C CA . ALA A 1 327 ? -2.742 -6.938 -15.82 1 98.5 327 ALA A CA 1
ATOM 2537 C C . ALA A 1 327 ? -1.589 -7.598 -15.07 1 98.5 327 ALA A C 1
ATOM 2539 O O . ALA A 1 327 ? -1.789 -8.195 -14.008 1 98.5 327 ALA A O 1
ATOM 2540 N N . ILE A 1 328 ? -0.385 -7.43 -15.625 1 96.88 328 ILE A N 1
ATOM 2541 C CA . ILE A 1 328 ? 0.833 -7.977 -15.031 1 96.88 328 ILE A CA 1
ATOM 2542 C C . ILE A 1 328 ? 1.002 -7.445 -13.617 1 96.88 328 ILE A C 1
ATOM 2544 O O . ILE A 1 328 ? 1.484 -8.156 -12.734 1 96.88 328 ILE A O 1
ATOM 2548 N N . ASP A 1 329 ? 0.633 -6.211 -13.43 1 97.06 329 ASP A N 1
ATOM 2549 C CA . ASP A 1 329 ? 0.735 -5.566 -12.125 1 97.06 329 ASP A CA 1
ATOM 2550 C C . ASP A 1 329 ? -0.625 -5.512 -11.438 1 97.06 329 ASP A C 1
ATOM 2552 O O . ASP A 1 329 ? -0.931 -4.547 -10.734 1 97.06 329 ASP A O 1
ATOM 2556 N N . GLY A 1 330 ? -1.473 -6.508 -11.711 1 98 330 GLY A N 1
ATOM 2557 C CA . GLY A 1 330 ? -2.791 -6.555 -11.102 1 98 330 GLY A CA 1
ATOM 2558 C C . GLY A 1 330 ? -2.742 -6.582 -9.586 1 98 330 GLY A C 1
ATOM 2559 O O . GLY A 1 330 ? -1.783 -7.086 -9 1 98 330 GLY A O 1
ATOM 2560 N N . LEU A 1 331 ? -3.756 -6.172 -8.938 1 98.12 331 LEU A N 1
ATOM 2561 C CA . LEU A 1 331 ? -3.74 -5.984 -7.492 1 98.12 331 LEU A CA 1
ATOM 2562 C C . LEU A 1 331 ? -4.625 -7.02 -6.801 1 98.12 331 LEU A C 1
ATOM 2564 O O . LEU A 1 331 ? -5.18 -6.75 -5.734 1 98.12 331 LEU A O 1
ATOM 2568 N N . ALA A 1 332 ? -4.816 -8.141 -7.418 1 98.56 332 ALA A N 1
ATOM 2569 C CA . ALA A 1 332 ? -5.672 -9.18 -6.844 1 98.56 332 ALA A CA 1
ATOM 2570 C C . ALA A 1 332 ? -5.203 -9.57 -5.445 1 98.56 332 ALA A C 1
ATOM 2572 O O . ALA A 1 332 ? -6.012 -9.695 -4.527 1 98.56 332 ALA A O 1
ATOM 2573 N N . ASN A 1 333 ? -3.92 -9.719 -5.25 1 95.44 333 ASN A N 1
ATOM 2574 C CA . ASN A 1 333 ? -3.365 -10.125 -3.965 1 95.44 333 ASN A CA 1
ATOM 2575 C C . ASN A 1 333 ? -3.578 -9.062 -2.895 1 95.44 333 ASN A C 1
ATOM 2577 O O . ASN A 1 333 ? -3.777 -9.383 -1.722 1 95.44 333 ASN A O 1
ATOM 2581 N N . VAL A 1 334 ? -3.523 -7.871 -3.297 1 95.5 334 VAL A N 1
ATOM 2582 C CA . VAL A 1 334 ? -3.699 -6.758 -2.367 1 95.5 334 VAL A CA 1
ATOM 2583 C C . VAL A 1 334 ? -5.188 -6.555 -2.082 1 95.5 334 VAL A C 1
ATOM 2585 O O . VAL A 1 334 ? -5.582 -6.344 -0.932 1 95.5 334 VAL A O 1
ATOM 2588 N N . TRP A 1 335 ? -5.984 -6.617 -3.1 1 98.06 335 TRP A N 1
ATOM 2589 C CA . TRP A 1 335 ? -7.41 -6.328 -2.977 1 98.06 335 TRP A CA 1
ATOM 2590 C C . TRP A 1 335 ? -8.125 -7.414 -2.178 1 98.06 335 TRP A C 1
ATOM 2592 O O . TRP A 1 335 ? -9.109 -7.145 -1.494 1 98.06 335 TRP A O 1
ATOM 2602 N N . PHE A 1 336 ? -7.68 -8.695 -2.23 1 96.25 336 PHE A N 1
ATOM 2603 C CA . PHE A 1 336 ? -8.359 -9.695 -1.417 1 96.25 336 PHE A CA 1
ATOM 2604 C C . PHE A 1 336 ? -8.18 -9.398 0.068 1 96.25 336 PHE A C 1
ATOM 2606 O O . PHE A 1 336 ? -9.094 -9.602 0.862 1 96.25 336 PHE A O 1
ATOM 2613 N N . GLU A 1 337 ? -6.961 -8.93 0.459 1 95.31 337 GLU A N 1
ATOM 2614 C CA . GLU A 1 337 ? -6.758 -8.531 1.849 1 95.31 337 GLU A CA 1
ATOM 2615 C C . GLU A 1 337 ? -7.695 -7.395 2.244 1 95.31 337 GLU A C 1
ATOM 2617 O O . GLU A 1 337 ? -8.227 -7.379 3.355 1 95.31 337 GLU A O 1
ATOM 2622 N N . GLY A 1 338 ? -7.812 -6.434 1.327 1 97.25 338 GLY A N 1
ATOM 2623 C CA . GLY A 1 338 ? -8.766 -5.359 1.559 1 97.25 338 GLY A CA 1
ATOM 2624 C C . GLY A 1 338 ? -10.188 -5.852 1.737 1 97.25 338 GLY A C 1
ATOM 2625 O O . GLY A 1 338 ? -10.906 -5.379 2.619 1 97.25 338 GLY A O 1
ATOM 2626 N N . VAL A 1 339 ? -10.594 -6.812 0.931 1 98.31 339 VAL A N 1
ATOM 2627 C CA . VAL A 1 339 ? -11.945 -7.355 0.993 1 98.31 339 VAL A CA 1
ATOM 2628 C C . VAL A 1 339 ? -12.156 -8.078 2.322 1 98.31 339 VAL A C 1
ATOM 2630 O O . VAL A 1 339 ? -13.195 -7.922 2.967 1 98.31 339 VAL A O 1
ATOM 2633 N N . ILE A 1 340 ? -11.195 -8.844 2.758 1 97.06 340 ILE A N 1
ATOM 2634 C CA . ILE A 1 340 ? -11.305 -9.539 4.035 1 97.06 340 ILE A CA 1
ATOM 2635 C C . ILE A 1 340 ? -11.398 -8.523 5.172 1 97.06 340 ILE A C 1
ATOM 2637 O O . ILE A 1 340 ? -12.188 -8.695 6.102 1 97.06 340 ILE A O 1
ATOM 2641 N N . HIS A 1 341 ? -10.594 -7.445 5.039 1 96.69 341 HIS A N 1
ATOM 2642 C CA . HIS A 1 341 ? -10.656 -6.355 6.004 1 96.69 341 HIS A CA 1
ATOM 2643 C C . HIS A 1 341 ? -12.055 -5.758 6.074 1 96.69 341 HIS A C 1
ATOM 2645 O O . HIS A 1 341 ? -12.586 -5.516 7.16 1 96.69 341 HIS A O 1
ATOM 2651 N N . ILE A 1 342 ? -12.656 -5.547 4.953 1 98.44 342 ILE A N 1
ATOM 2652 C CA . ILE A 1 342 ? -14 -4.984 4.879 1 98.44 342 ILE A CA 1
ATOM 2653 C C . ILE A 1 342 ? -15 -5.957 5.492 1 98.44 342 ILE A C 1
ATOM 2655 O O . ILE A 1 342 ? -15.828 -5.562 6.32 1 98.44 342 ILE A O 1
ATOM 2659 N N . LEU A 1 343 ? -14.898 -7.227 5.121 1 98.31 343 LEU A N 1
ATOM 2660 C CA . LEU A 1 343 ? -15.812 -8.234 5.641 1 98.31 343 LEU A CA 1
ATOM 2661 C C . LEU A 1 343 ? -15.734 -8.312 7.16 1 98.31 343 LEU A C 1
ATOM 2663 O O . LEU A 1 343 ? -16.766 -8.273 7.84 1 98.31 343 LEU A O 1
ATOM 2667 N N . LYS A 1 344 ? -14.586 -8.398 7.68 1 97.69 344 LYS A N 1
ATOM 2668 C CA . LYS A 1 344 ? -14.391 -8.516 9.125 1 97.69 344 LYS A CA 1
ATOM 2669 C C . LYS A 1 344 ? -14.922 -7.277 9.852 1 97.69 344 LYS A C 1
ATOM 2671 O O . LYS A 1 344 ? -15.609 -7.398 10.859 1 97.69 344 LYS A O 1
ATOM 2676 N N . THR A 1 345 ? -14.602 -6.102 9.312 1 97.94 345 THR A N 1
ATOM 2677 C CA . THR A 1 345 ? -15.008 -4.855 9.953 1 97.94 345 THR A CA 1
ATOM 2678 C C . THR A 1 345 ? -16.531 -4.73 9.977 1 97.94 345 THR A C 1
ATOM 2680 O O . THR A 1 345 ? -17.109 -4.402 11.016 1 97.94 345 THR A O 1
ATOM 2683 N N . ILE A 1 346 ? -17.156 -4.992 8.891 1 98.38 346 ILE A N 1
ATOM 2684 C CA . ILE A 1 346 ? -18.609 -4.844 8.82 1 98.38 346 ILE A CA 1
ATOM 2685 C C . ILE A 1 346 ? -19.281 -5.941 9.633 1 98.38 346 ILE A C 1
ATOM 2687 O O . ILE A 1 346 ? -20.312 -5.707 10.266 1 98.38 346 ILE A O 1
ATOM 2691 N N . HIS A 1 347 ? -18.672 -7.16 9.656 1 98.06 347 HIS A N 1
ATOM 2692 C CA . HIS A 1 347 ? -19.156 -8.211 10.539 1 98.06 347 HIS A CA 1
ATOM 2693 C C . HIS A 1 347 ? -19.203 -7.73 11.984 1 98.06 347 HIS A C 1
ATOM 2695 O O . HIS A 1 347 ? -20.203 -7.93 12.68 1 98.06 347 HIS A O 1
ATOM 2701 N N . ASP A 1 348 ? -18.156 -7.098 12.445 1 97.31 348 ASP A N 1
ATOM 2702 C CA . ASP A 1 348 ? -18.062 -6.605 13.812 1 97.31 348 ASP A CA 1
ATOM 2703 C C . ASP A 1 348 ? -19.016 -5.43 14.031 1 97.31 348 ASP A C 1
ATOM 2705 O O . ASP A 1 348 ? -19.547 -5.246 15.133 1 97.31 348 ASP A O 1
ATOM 2709 N N . LEU A 1 349 ? -19.188 -4.609 12.969 1 97.69 349 LEU A N 1
ATOM 2710 C CA . LEU A 1 349 ? -20.031 -3.426 13.008 1 97.69 349 LEU A CA 1
ATOM 2711 C C . LEU A 1 349 ? -21.516 -3.818 13.062 1 97.69 349 LEU A C 1
ATOM 2713 O O . LEU A 1 349 ? -22.328 -3.111 13.664 1 97.69 349 LEU A O 1
ATOM 2717 N N . GLY A 1 350 ? -21.859 -4.914 12.469 1 97.44 350 GLY A N 1
ATOM 2718 C CA . GLY A 1 350 ? -23.25 -5.336 12.336 1 97.44 350 GLY A CA 1
ATOM 2719 C C . GLY A 1 350 ? -23.969 -4.641 11.203 1 97.44 350 GLY A C 1
ATOM 2720 O O . GLY A 1 350 ? -23.453 -3.701 10.602 1 97.44 350 GLY A O 1
ATOM 2721 N N . GLY A 1 351 ? -25.172 -5.09 10.883 1 96.5 351 GLY A N 1
ATOM 2722 C CA . GLY A 1 351 ? -26 -4.438 9.883 1 96.5 351 GLY A CA 1
ATOM 2723 C C . GLY A 1 351 ? -26.578 -3.115 10.359 1 96.5 351 GLY A C 1
ATOM 2724 O O . GLY A 1 351 ? -26.562 -2.824 11.555 1 96.5 351 GLY A O 1
ATOM 2725 N N . PRO A 1 352 ? -27.062 -2.398 9.477 1 96.81 352 PRO A N 1
ATOM 2726 C CA . PRO A 1 352 ? -27.531 -1.052 9.82 1 96.81 352 PRO A CA 1
ATOM 2727 C C . PRO A 1 352 ? -28.75 -1.064 10.734 1 96.81 352 PRO A C 1
ATOM 2729 O O . PRO A 1 352 ? -29.781 -1.666 10.391 1 96.81 352 PRO A O 1
ATOM 2732 N N . GLY A 1 353 ? -28.641 -0.402 11.836 1 96.31 353 GLY A N 1
ATOM 2733 C CA . GLY A 1 353 ? -29.781 -0.119 12.68 1 96.31 353 GLY A CA 1
ATOM 2734 C C . GLY A 1 353 ? -30.547 1.126 12.258 1 96.31 353 GLY A C 1
ATOM 2735 O O . GLY A 1 353 ? -30.078 1.89 11.414 1 96.31 353 GLY A O 1
ATOM 2736 N N . PRO A 1 354 ? -31.672 1.327 12.828 1 94.94 354 PRO A N 1
ATOM 2737 C CA . PRO A 1 354 ? -32.531 2.418 12.383 1 94.94 354 PRO A CA 1
ATOM 2738 C C . PRO A 1 354 ? -31.906 3.793 12.547 1 94.94 354 PRO A C 1
ATOM 2740 O O . PRO A 1 354 ? -32.062 4.664 11.695 1 94.94 354 PRO A O 1
ATOM 2743 N N . GLU A 1 355 ? -31.156 4 13.602 1 94.81 355 GLU A N 1
ATOM 2744 C CA . GLU A 1 355 ? -30.594 5.316 13.883 1 94.81 355 GLU A CA 1
ATOM 2745 C C . GLU A 1 355 ? -29.375 5.602 13.008 1 94.81 355 GLU A C 1
ATOM 2747 O O . GLU A 1 355 ? -29.109 6.758 12.664 1 94.81 355 GLU A O 1
ATOM 2752 N N . ALA A 1 356 ? -28.656 4.543 12.609 1 96.31 356 ALA A N 1
ATOM 2753 C CA . ALA A 1 356 ? -27.406 4.715 11.891 1 96.31 356 ALA A CA 1
ATOM 2754 C C . ALA A 1 356 ? -27.609 4.59 10.383 1 96.31 356 ALA A C 1
ATOM 2756 O O . ALA A 1 356 ? -26.734 4.98 9.602 1 96.31 356 ALA A O 1
ATOM 2757 N N . ALA A 1 357 ? -28.719 4.16 9.945 1 95.81 357 ALA A N 1
ATOM 2758 C CA . ALA A 1 357 ? -28.953 3.721 8.578 1 95.81 357 ALA A CA 1
ATOM 2759 C C . ALA A 1 357 ? -28.781 4.875 7.59 1 95.81 357 ALA A C 1
ATOM 2761 O O . ALA A 1 357 ? -28.406 4.66 6.438 1 95.81 357 ALA A O 1
ATOM 2762 N N . GLN A 1 358 ? -29 6.086 8.016 1 95.25 358 GLN A N 1
ATOM 2763 C CA . GLN A 1 358 ? -28.969 7.215 7.098 1 95.25 358 GLN A CA 1
ATOM 2764 C C . GLN A 1 358 ? -27.531 7.691 6.867 1 95.25 358 GLN A C 1
ATOM 2766 O O . GLN A 1 358 ? -27.281 8.445 5.93 1 95.25 358 GLN A O 1
ATOM 2771 N N . TRP A 1 359 ? -26.656 7.383 7.754 1 97.62 359 TRP A N 1
ATOM 2772 C CA . TRP A 1 359 ? -25.25 7.754 7.602 1 97.62 359 TRP A CA 1
ATOM 2773 C C . TRP A 1 359 ? -24.547 6.812 6.629 1 97.62 359 TRP A C 1
ATOM 2775 O O . TRP A 1 359 ? -23.734 5.98 7.039 1 97.62 359 TRP A O 1
ATOM 2785 N N . ARG A 1 360 ? -24.828 6.969 5.371 1 97.31 360 ARG A N 1
ATOM 2786 C CA . ARG A 1 360 ? -24.375 6.051 4.336 1 97.31 360 ARG A CA 1
ATOM 2787 C C . ARG A 1 360 ? -24 6.801 3.062 1 97.31 360 ARG A C 1
ATOM 2789 O O . ARG A 1 360 ? -24.328 7.977 2.906 1 97.31 360 ARG A O 1
ATOM 2796 N N . GLY A 1 361 ? -23.281 6.145 2.227 1 97.69 361 GLY A N 1
ATOM 2797 C CA . GLY A 1 361 ? -22.984 6.676 0.905 1 97.69 361 GLY A CA 1
ATOM 2798 C C . GLY A 1 361 ? -21.594 7.258 0.792 1 97.69 361 GLY A C 1
ATOM 2799 O O . GLY A 1 361 ? -20.875 7.383 1.793 1 97.69 361 GLY A O 1
ATOM 2800 N N . ARG A 1 362 ? -21.25 7.504 -0.452 1 98.5 362 ARG A N 1
ATOM 2801 C CA . ARG A 1 362 ? -19.984 8.18 -0.74 1 98.5 362 ARG A CA 1
ATOM 2802 C C . ARG A 1 362 ? -20.172 9.688 -0.848 1 98.5 362 ARG A C 1
ATOM 2804 O O . ARG A 1 362 ? -21.047 10.156 -1.586 1 98.5 362 ARG A O 1
ATOM 2811 N N . TRP A 1 363 ? -19.391 10.398 -0.134 1 98.69 363 TRP A N 1
ATOM 2812 C CA . TRP A 1 363 ? -19.375 11.859 -0.135 1 98.69 363 TRP A CA 1
ATOM 2813 C C . TRP A 1 363 ? -17.969 12.391 -0.422 1 98.69 363 TRP A C 1
ATOM 2815 O O . TRP A 1 363 ? -16.984 11.648 -0.312 1 98.69 363 TRP A O 1
ATOM 2825 N N . TRP A 1 364 ? -17.938 13.656 -0.872 1 98.5 364 TRP A N 1
ATOM 2826 C CA . TRP A 1 364 ? -16.672 14.156 -1.402 1 98.5 364 TRP A CA 1
ATOM 2827 C C . TRP A 1 364 ? -16.266 15.461 -0.72 1 98.5 364 TRP A C 1
ATOM 2829 O O . TRP A 1 364 ? -17.125 16.266 -0.355 1 98.5 364 TRP A O 1
ATOM 2839 N N . THR A 1 365 ? -15.055 15.609 -0.511 1 97.44 365 THR A N 1
ATOM 2840 C CA . THR A 1 365 ? -14.375 16.859 -0.208 1 97.44 365 THR A CA 1
ATOM 2841 C C . THR A 1 365 ? -13.273 17.156 -1.228 1 97.44 365 THR A C 1
ATOM 2843 O O . THR A 1 365 ? -13 16.312 -2.096 1 97.44 365 THR A O 1
ATOM 2846 N N . LEU A 1 366 ? -12.672 18.312 -1.145 1 97 366 LEU A N 1
ATOM 2847 C CA . LEU A 1 366 ? -11.516 18.594 -1.984 1 97 366 LEU A CA 1
ATOM 2848 C C . LEU A 1 366 ? -10.422 17.547 -1.778 1 97 366 LEU A C 1
ATOM 2850 O O . LEU A 1 366 ? -9.695 17.219 -2.715 1 97 366 LEU A O 1
ATOM 2854 N N . TRP A 1 367 ? -10.359 17 -0.572 1 97 367 TRP A N 1
ATOM 2855 C CA . TRP A 1 367 ? -9.281 16.094 -0.168 1 97 367 TRP A CA 1
ATOM 2856 C C . TRP A 1 367 ? -9.562 14.672 -0.64 1 97 367 TRP A C 1
ATOM 2858 O O . TRP A 1 367 ? -8.719 13.781 -0.492 1 97 367 TRP A O 1
ATOM 2868 N N . GLY A 1 368 ? -10.672 14.398 -1.227 1 96.69 368 GLY A N 1
ATOM 2869 C CA . GLY A 1 368 ? -11.031 13.078 -1.707 1 96.69 368 GLY A CA 1
ATOM 2870 C C . GLY A 1 368 ? -12.336 12.562 -1.125 1 96.69 368 GLY A C 1
ATOM 2871 O O . GLY A 1 368 ? -13.039 13.289 -0.425 1 96.69 368 GLY A O 1
ATOM 2872 N N . PRO A 1 369 ? -12.672 11.328 -1.443 1 98.25 369 PRO A N 1
ATOM 2873 C CA . PRO A 1 369 ? -13.953 10.773 -1.011 1 98.25 369 PRO A CA 1
ATOM 2874 C C . PRO A 1 369 ? -13.898 10.188 0.399 1 98.25 369 PRO A C 1
ATOM 2876 O O . PRO A 1 369 ? -12.836 9.734 0.843 1 98.25 369 PRO A O 1
ATOM 2879 N N . LEU A 1 370 ? -15.016 10.172 1.081 1 98.38 370 LEU A N 1
ATOM 2880 C CA . LEU A 1 370 ? -15.312 9.445 2.311 1 98.38 370 LEU A CA 1
ATOM 2881 C C . LEU A 1 370 ? -16.562 8.586 2.143 1 98.38 370 LEU A C 1
ATOM 2883 O O . LEU A 1 370 ? -17.562 9.039 1.59 1 98.38 370 LEU A O 1
ATOM 2887 N N . ASP A 1 371 ? -16.453 7.359 2.533 1 98.81 371 ASP A N 1
ATOM 2888 C CA . ASP A 1 371 ? -17.609 6.469 2.518 1 98.81 371 ASP A CA 1
ATOM 2889 C C . ASP A 1 371 ? -18.188 6.309 3.918 1 98.81 371 ASP A C 1
ATOM 2891 O O . ASP A 1 371 ? -17.484 5.914 4.852 1 98.81 371 ASP A O 1
ATOM 2895 N N . LEU A 1 372 ? -19.422 6.641 4.051 1 98.75 372 LEU A N 1
ATOM 2896 C CA . LEU A 1 372 ? -20.141 6.352 5.289 1 98.75 372 LEU A CA 1
ATOM 2897 C C . LEU A 1 372 ? -20.812 4.984 5.223 1 98.75 372 LEU A C 1
ATOM 2899 O O . LEU A 1 372 ? -21.594 4.711 4.301 1 98.75 372 LEU A O 1
ATOM 2903 N N . VAL A 1 373 ? -20.453 4.129 6.188 1 98.81 373 VAL A N 1
ATOM 2904 C CA . VAL A 1 373 ? -20.984 2.771 6.242 1 98.81 373 VAL A CA 1
ATOM 2905 C C . VAL A 1 373 ? -21.688 2.545 7.574 1 98.81 373 VAL A C 1
ATOM 2907 O O . VAL A 1 373 ? -21.047 2.445 8.617 1 98.81 373 VAL A O 1
ATOM 2910 N N . PRO A 1 374 ? -23.016 2.393 7.547 1 98.44 374 PRO A N 1
ATOM 2911 C CA . PRO A 1 374 ? -23.781 2.268 8.797 1 98.44 374 PRO A CA 1
ATOM 2912 C C . PRO A 1 374 ? -23.734 0.855 9.375 1 98.44 374 PRO A C 1
ATOM 2914 O O . PRO A 1 374 ? -23.734 -0.125 8.625 1 98.44 374 PRO A O 1
ATOM 2917 N N . GLY A 1 375 ? -23.609 0.789 10.648 1 98.19 375 GLY A N 1
ATOM 2918 C CA . GLY A 1 375 ? -23.75 -0.44 11.414 1 98.19 375 GLY A CA 1
ATOM 2919 C C . GLY A 1 375 ? -24.969 -0.439 12.328 1 98.19 375 GLY A C 1
ATOM 2920 O O . GLY A 1 375 ? -25.969 0.224 12.047 1 98.19 375 GLY A O 1
ATOM 2921 N N . LYS A 1 376 ? -24.891 -1.262 13.359 1 97.06 376 LYS A N 1
ATOM 2922 C CA . LYS A 1 376 ? -26.031 -1.468 14.25 1 97.06 376 LYS A CA 1
ATOM 2923 C C . LYS A 1 376 ? -26.375 -0.186 15 1 97.06 376 LYS A C 1
ATOM 2925 O O . LYS A 1 376 ? -27.547 0.216 15.039 1 97.06 376 LYS A O 1
ATOM 2930 N N . ASP A 1 377 ? -25.359 0.472 15.578 1 96.75 377 ASP A N 1
ATOM 2931 C CA . ASP A 1 377 ? -25.656 1.613 16.438 1 96.75 377 ASP A CA 1
ATOM 2932 C C . ASP A 1 377 ? -24.766 2.811 16.094 1 96.75 377 ASP A C 1
ATOM 2934 O O . ASP A 1 377 ? -24.922 3.887 16.672 1 96.75 377 ASP A O 1
ATOM 2938 N N . LYS A 1 378 ? -23.875 2.613 15.164 1 98.31 378 LYS A N 1
ATOM 2939 C CA . LYS A 1 378 ? -22.969 3.668 14.727 1 98.31 378 LYS A CA 1
ATOM 2940 C C . LYS A 1 378 ? -22.641 3.52 13.242 1 98.31 378 LYS A C 1
ATOM 2942 O O . LYS A 1 378 ? -23.016 2.537 12.609 1 98.31 378 LYS A O 1
ATOM 2947 N N . ALA A 1 379 ? -22.016 4.5 12.703 1 98.44 379 ALA A N 1
ATOM 2948 C CA . ALA A 1 379 ? -21.5 4.438 11.336 1 98.44 379 ALA A CA 1
ATOM 2949 C C . ALA A 1 379 ? -19.984 4.629 11.312 1 98.44 379 ALA A C 1
ATOM 2951 O O . ALA A 1 379 ? -19.438 5.328 12.164 1 98.44 379 ALA A O 1
ATOM 2952 N N . LEU A 1 380 ? -19.375 3.986 10.398 1 98.69 380 LEU A N 1
ATOM 2953 C CA . LEU A 1 380 ? -17.938 4.172 10.188 1 98.69 380 LEU A CA 1
ATOM 2954 C C . LEU A 1 380 ? -17.688 5.055 8.969 1 98.69 380 LEU A C 1
ATOM 2956 O O . LEU A 1 380 ? -18.438 4.996 7.988 1 98.69 380 LEU A O 1
ATOM 2960 N N . VAL A 1 381 ? -16.672 5.871 9.062 1 98.62 381 VAL A N 1
ATOM 2961 C CA . VAL A 1 381 ? -16.172 6.641 7.922 1 98.62 381 VAL A CA 1
ATOM 2962 C C . VAL A 1 381 ? -15 5.914 7.277 1 98.62 381 VAL A C 1
ATOM 2964 O O . VAL A 1 381 ? -13.898 5.902 7.824 1 98.62 381 VAL A O 1
ATOM 2967 N N . ALA A 1 382 ? -15.195 5.371 6.133 1 98.5 382 ALA A N 1
ATOM 2968 C CA . ALA A 1 382 ? -14.164 4.645 5.402 1 98.5 382 ALA A CA 1
ATOM 2969 C C . ALA A 1 382 ? -13.453 5.555 4.402 1 98.5 382 ALA A C 1
ATOM 2971 O O . ALA A 1 382 ? -14.055 6.496 3.879 1 98.5 382 ALA A O 1
ATOM 2972 N N . LEU A 1 383 ? -12.211 5.297 4.203 1 97.94 383 LEU A N 1
ATOM 2973 C CA . LEU A 1 383 ? -11.422 5.938 3.154 1 97.94 383 LEU A CA 1
ATOM 2974 C C . LEU A 1 383 ? -11.227 4.996 1.971 1 97.94 383 LEU A C 1
ATOM 2976 O O . LEU A 1 383 ? -10.289 4.199 1.958 1 97.94 383 LEU A O 1
ATOM 2980 N N . PRO A 1 384 ? -12.016 5.156 0.914 1 98.25 384 PRO A N 1
ATOM 2981 C CA . PRO A 1 384 ? -11.953 4.188 -0.183 1 98.25 384 PRO A CA 1
ATOM 2982 C C . PRO A 1 384 ? -10.641 4.262 -0.957 1 98.25 384 PRO A C 1
ATOM 2984 O O . PRO A 1 384 ? -10.32 3.354 -1.729 1 98.25 384 PRO A O 1
ATOM 2987 N N . SER A 1 385 ? -9.867 5.344 -0.79 1 97 385 SER A N 1
ATOM 2988 C CA . SER A 1 385 ? -8.578 5.484 -1.463 1 97 385 SER A CA 1
ATOM 2989 C C . SER A 1 385 ? -7.527 4.57 -0.843 1 97 385 SER A C 1
ATOM 2991 O O . SER A 1 385 ? -6.457 4.371 -1.417 1 97 385 SER A O 1
ATOM 2993 N N . GLN A 1 386 ? -7.816 4.074 0.344 1 96.25 386 GLN A N 1
ATOM 2994 C CA . GLN A 1 386 ? -6.879 3.191 1.029 1 96.25 386 GLN A CA 1
ATOM 2995 C C . GLN A 1 386 ? -7.148 1.729 0.692 1 96.25 386 GLN A C 1
ATOM 2997 O O . GLN A 1 386 ? -8.289 1.354 0.409 1 96.25 386 GLN A O 1
ATOM 3002 N N . LEU A 1 387 ? -6.09 0.912 0.795 1 96.38 387 LEU A N 1
ATOM 3003 C CA . LEU A 1 387 ? -6.223 -0.521 0.555 1 96.38 387 LEU A CA 1
ATOM 3004 C C . LEU A 1 387 ? -7.012 -1.189 1.675 1 96.38 387 LEU A C 1
ATOM 3006 O O . LEU A 1 387 ? -7.641 -2.23 1.462 1 96.38 387 LEU A O 1
ATOM 3010 N N . PHE A 1 388 ? -6.949 -0.649 2.832 1 96.81 388 PHE A N 1
ATOM 3011 C CA . PHE A 1 388 ? -7.758 -1 3.992 1 96.81 388 PHE A CA 1
ATOM 3012 C C . PHE A 1 388 ? -8.641 0.172 4.414 1 96.81 388 PHE A C 1
ATOM 3014 O O . PHE A 1 388 ? -8.273 0.94 5.305 1 96.81 388 PHE A O 1
ATOM 3021 N N . PRO A 1 389 ? -9.773 0.275 3.824 1 98 389 PRO A N 1
ATOM 3022 C CA . PRO A 1 389 ? -10.539 1.523 3.896 1 98 389 PRO A CA 1
ATOM 3023 C C . PRO A 1 389 ? -11.016 1.842 5.309 1 98 389 PRO A C 1
ATOM 3025 O O . PRO A 1 389 ? -11.344 2.992 5.609 1 98 389 PRO A O 1
ATOM 3028 N N . PHE A 1 390 ? -11.07 0.845 6.223 1 97.88 390 PHE A N 1
ATOM 3029 C CA . PHE A 1 390 ? -11.57 1.098 7.566 1 97.88 390 PHE A CA 1
ATOM 3030 C C . PHE A 1 390 ? -10.43 1.188 8.57 1 97.88 390 PHE A C 1
ATOM 3032 O O . PHE A 1 390 ? -10.656 1.17 9.781 1 97.88 390 PHE A O 1
ATOM 3039 N N . LEU A 1 391 ? -9.188 1.215 7.984 1 94.5 391 LEU A N 1
ATOM 3040 C CA . LEU A 1 391 ? -8.055 1.37 8.891 1 94.5 391 LEU A CA 1
ATOM 3041 C C . LEU A 1 391 ? -8.156 2.68 9.664 1 94.5 391 LEU A C 1
ATOM 3043 O O . LEU A 1 391 ? -8.227 3.756 9.062 1 94.5 391 LEU A O 1
ATOM 3047 N N . ASP A 1 392 ? -8.227 2.641 10.992 1 93.75 392 ASP A N 1
ATOM 3048 C CA . ASP A 1 392 ? -8.32 3.789 11.891 1 93.75 392 ASP A CA 1
ATOM 3049 C C . ASP A 1 392 ? -9.594 4.586 11.625 1 93.75 392 ASP A C 1
ATOM 3051 O O . ASP A 1 392 ? -9.602 5.812 11.734 1 93.75 392 ASP A O 1
ATOM 3055 N N . ALA A 1 393 ? -10.625 3.924 11.25 1 96.94 393 ALA A N 1
ATOM 3056 C CA . ALA A 1 393 ? -11.852 4.582 10.812 1 96.94 393 ALA A CA 1
ATOM 3057 C C . ALA A 1 393 ? -12.453 5.422 11.938 1 96.94 393 ALA A C 1
ATOM 3059 O O . ALA A 1 393 ? -12.445 5.012 13.102 1 96.94 393 ALA A O 1
ATOM 3060 N N . THR A 1 394 ? -12.953 6.566 11.57 1 97.75 394 THR A N 1
ATOM 3061 C CA . THR A 1 394 ? -13.75 7.418 12.445 1 97.75 394 THR A CA 1
ATOM 3062 C C . THR A 1 394 ? -15.133 6.809 12.688 1 97.75 394 THR A C 1
ATOM 3064 O O . THR A 1 394 ? -15.75 6.277 11.766 1 97.75 394 THR A O 1
ATOM 3067 N N . GLU A 1 395 ? -15.594 6.891 13.938 1 98.25 395 GLU A N 1
ATOM 3068 C CA . GLU A 1 395 ? -16.938 6.414 14.289 1 98.25 395 GLU A CA 1
ATOM 3069 C C . GLU A 1 395 ? -17.875 7.578 14.562 1 98.25 395 GLU A C 1
ATOM 3071 O O . GLU A 1 395 ? -17.531 8.5 15.312 1 98.25 395 GLU A O 1
ATOM 3076 N N . LEU A 1 396 ? -18.984 7.516 13.945 1 98.62 396 LEU A N 1
ATOM 3077 C CA . LEU A 1 396 ? -20.078 8.453 14.195 1 98.62 396 LEU A CA 1
ATOM 3078 C C . LEU A 1 396 ? -21.188 7.793 15 1 98.62 396 LEU A C 1
ATOM 3080 O O . LEU A 1 396 ? -21.766 6.793 14.57 1 98.62 396 LEU A O 1
ATOM 3084 N N . THR A 1 397 ? -21.5 8.352 16.094 1 98.38 397 THR A N 1
ATOM 3085 C CA . THR A 1 397 ? -22.625 7.887 16.891 1 98.38 397 THR A CA 1
ATOM 3086 C C . THR A 1 397 ? -23.812 8.836 16.766 1 98.38 397 THR A C 1
ATOM 3088 O O . THR A 1 397 ? -23.734 10 17.172 1 98.38 397 THR A O 1
ATOM 3091 N N . PRO A 1 398 ? -24.891 8.297 16.219 1 97.44 398 PRO A N 1
ATOM 3092 C CA . PRO A 1 398 ? -26.062 9.156 16.094 1 97.44 398 PRO A CA 1
ATOM 3093 C C . PRO A 1 398 ? -26.547 9.711 17.438 1 97.44 398 PRO A C 1
ATOM 3095 O O . PRO A 1 398 ? -26.547 8.984 18.438 1 97.44 398 PRO A O 1
ATOM 3098 N N . SER A 1 399 ? -26.906 10.961 17.406 1 94.75 399 SER A N 1
ATOM 3099 C CA . SER A 1 399 ? -27.359 11.633 18.609 1 94.75 399 SER A CA 1
ATOM 3100 C C . SER A 1 399 ? -28.719 12.297 18.391 1 94.75 399 SER A C 1
ATOM 3102 O O . SER A 1 399 ? -29.234 12.984 19.281 1 94.75 399 SER A O 1
ATOM 3104 N N . GLY A 1 400 ? -29.312 12.133 17.25 1 90.44 400 GLY A N 1
ATOM 3105 C CA . GLY A 1 400 ? -30.594 12.68 16.828 1 90.44 400 GLY A CA 1
ATOM 3106 C C . GLY A 1 400 ? -30.906 12.391 15.367 1 90.44 400 GLY A C 1
ATOM 3107 O O . GLY A 1 400 ? -30.203 11.602 14.719 1 90.44 400 GLY A O 1
ATOM 3108 N N . ILE A 1 401 ? -31.922 12.93 14.797 1 86.38 401 ILE A N 1
ATOM 3109 C CA . ILE A 1 401 ? -32.406 12.617 13.453 1 86.38 401 ILE A CA 1
ATOM 3110 C C . ILE A 1 401 ? -31.359 13.062 12.422 1 86.38 401 ILE A C 1
ATOM 3112 O O . ILE A 1 401 ? -31.062 12.336 11.477 1 86.38 401 ILE A O 1
ATOM 3116 N N . ASP A 1 402 ? -30.719 14.18 12.602 1 94.25 402 ASP A N 1
ATOM 3117 C CA . ASP A 1 402 ? -29.766 14.711 11.633 1 94.25 402 ASP A CA 1
ATOM 3118 C C . ASP A 1 402 ? -28.438 15.062 12.305 1 94.25 402 ASP A C 1
ATOM 3120 O O . ASP A 1 402 ? -27.703 15.914 11.805 1 94.25 402 ASP A O 1
ATOM 3124 N N . GLU A 1 403 ? -28.234 14.367 13.398 1 97.19 403 GLU A N 1
ATOM 3125 C CA . GLU A 1 403 ? -27.047 14.742 14.172 1 97.19 403 GLU A CA 1
ATOM 3126 C C . GLU A 1 403 ? -26.281 13.508 14.656 1 97.19 403 GLU A C 1
ATOM 3128 O O . GLU A 1 403 ? -26.891 12.461 14.898 1 97.19 403 GLU A O 1
ATOM 3133 N N . ALA A 1 404 ? -25.031 13.602 14.742 1 98.12 404 ALA A N 1
ATOM 3134 C CA . ALA A 1 404 ? -24.156 12.594 15.32 1 98.12 404 ALA A CA 1
ATOM 3135 C C . ALA A 1 404 ? -22.938 13.242 15.977 1 98.12 404 ALA A C 1
ATOM 3137 O O . ALA A 1 404 ? -22.766 14.461 15.922 1 98.12 404 ALA A O 1
ATOM 3138 N N . VAL A 1 405 ? -22.203 12.484 16.688 1 98 405 VAL A N 1
ATOM 3139 C CA . VAL A 1 405 ? -20.953 12.922 17.312 1 98 405 VAL A CA 1
ATOM 3140 C C . VAL A 1 405 ? -19.828 11.953 16.969 1 98 405 VAL A C 1
ATOM 3142 O O . VAL A 1 405 ? -20.047 10.742 16.891 1 98 405 VAL A O 1
ATOM 3145 N N . VAL A 1 406 ? -18.672 12.461 16.688 1 98 406 VAL A N 1
ATOM 3146 C CA . VAL A 1 406 ? -17.5 11.602 16.516 1 98 406 VAL A CA 1
ATOM 3147 C C . VAL A 1 406 ? -17.094 11.023 17.859 1 98 406 VAL A C 1
ATOM 3149 O O . VAL A 1 406 ? -16.594 11.742 18.719 1 98 406 VAL A O 1
ATOM 3152 N N . THR A 1 407 ? -17.188 9.727 17.984 1 97.12 407 THR A N 1
ATOM 3153 C CA . THR A 1 407 ? -16.953 9.133 19.281 1 97.12 407 THR A CA 1
ATOM 3154 C C . THR A 1 407 ? -15.648 8.344 19.297 1 97.12 407 THR A C 1
ATOM 3156 O O . THR A 1 407 ? -15.156 7.969 20.359 1 97.12 407 THR A O 1
ATOM 3159 N N . SER A 1 408 ? -15.125 8.07 18.125 1 95.94 408 SER A N 1
ATOM 3160 C CA . SER A 1 408 ? -13.812 7.457 17.953 1 95.94 408 SER A CA 1
ATOM 3161 C C . SER A 1 408 ? -13.117 7.984 16.703 1 95.94 408 SER A C 1
ATOM 3163 O O . SER A 1 408 ? -13.742 8.141 15.656 1 95.94 408 SER A O 1
ATOM 3165 N N . ALA A 1 409 ? -11.898 8.312 16.828 1 95.06 409 ALA A N 1
ATOM 3166 C CA . ALA A 1 409 ? -11.086 8.805 15.719 1 95.06 409 ALA A CA 1
ATOM 3167 C C . ALA A 1 409 ? -9.609 8.852 16.109 1 95.06 409 ALA A C 1
ATOM 3169 O O . ALA A 1 409 ? -9.266 8.805 17.281 1 95.06 409 ALA A O 1
ATOM 3170 N N . GLN A 1 410 ? -8.789 8.867 15.062 1 93.5 410 GLN A N 1
ATOM 3171 C CA . GLN A 1 410 ? -7.387 9.164 15.328 1 93.5 410 GLN A CA 1
ATOM 3172 C C . GLN A 1 410 ? -7.234 10.531 16 1 93.5 410 GLN A C 1
ATOM 3174 O O . GLN A 1 410 ? -8.07 11.414 15.82 1 93.5 410 GLN A O 1
ATOM 3179 N N . ALA A 1 411 ? -6.09 10.664 16.672 1 93.5 411 ALA A N 1
ATOM 3180 C CA . ALA A 1 411 ? -5.879 11.844 17.5 1 93.5 411 ALA A CA 1
ATOM 3181 C C . ALA A 1 411 ? -5.805 13.109 16.656 1 93.5 411 ALA A C 1
ATOM 3183 O O . ALA A 1 411 ? -6.125 14.195 17.141 1 93.5 411 ALA A O 1
ATOM 3184 N N . PHE A 1 412 ? -5.418 12.984 15.422 1 94.25 412 PHE A N 1
ATOM 3185 C CA . PHE A 1 412 ? -5.312 14.109 14.508 1 94.25 412 PHE A CA 1
ATOM 3186 C C . PHE A 1 412 ? -6.676 14.469 13.93 1 94.25 412 PHE A C 1
ATOM 3188 O O . PHE A 1 412 ? -6.809 15.469 13.219 1 94.25 412 PHE A O 1
ATOM 3195 N N . GLY A 1 413 ? -7.676 13.648 14.242 1 93.75 413 GLY A N 1
ATOM 3196 C CA . GLY A 1 413 ? -9 13.805 13.656 1 93.75 413 GLY A CA 1
ATOM 3197 C C . GLY A 1 413 ? -9.945 14.625 14.523 1 93.75 413 GLY A C 1
ATOM 3198 O O . GLY A 1 413 ? -9.523 15.578 15.18 1 93.75 413 GLY A O 1
ATOM 3199 N N . ASP A 1 414 ? -11.227 14.289 14.445 1 95.06 414 ASP A N 1
ATOM 3200 C CA . ASP A 1 414 ? -12.273 15.172 14.945 1 95.06 414 ASP A CA 1
ATOM 3201 C C . ASP A 1 414 ? -12.953 14.57 16.172 1 95.06 414 ASP A C 1
ATOM 3203 O O . ASP A 1 414 ? -14.164 14.711 16.344 1 95.06 414 ASP A O 1
ATOM 3207 N N . LEU A 1 415 ? -12.234 13.875 16.984 1 95.62 415 LEU A N 1
ATOM 3208 C CA . LEU A 1 415 ? -12.828 13.242 18.156 1 95.62 415 LEU A CA 1
ATOM 3209 C C . LEU A 1 415 ? -13.633 14.258 18.969 1 95.62 415 LEU A C 1
ATOM 3211 O O . LEU A 1 415 ? -13.148 15.344 19.281 1 95.62 415 LEU A O 1
ATOM 3215 N N . GLY A 1 416 ? -14.867 13.867 19.266 1 96 416 GLY A N 1
ATOM 3216 C CA . GLY A 1 416 ? -15.727 14.656 20.141 1 96 416 GLY A CA 1
ATOM 3217 C C . GLY A 1 416 ? -16.484 15.734 19.391 1 96 416 GLY A C 1
ATOM 3218 O O . GLY A 1 416 ? -17.328 16.422 19.984 1 96 416 GLY A O 1
ATOM 3219 N N . GLU A 1 417 ? -16.281 15.914 18.172 1 97.19 417 GLU A N 1
ATOM 3220 C CA . GLU A 1 417 ? -16.906 17 17.422 1 97.19 417 GLU A CA 1
ATOM 3221 C C . GLU A 1 417 ? -18.234 16.578 16.828 1 97.19 417 GLU A C 1
ATOM 3223 O O . GLU A 1 417 ? -18.484 15.383 16.641 1 97.19 417 GLU A O 1
ATOM 3228 N N . ALA A 1 418 ? -19.047 17.547 16.469 1 96.81 418 ALA A N 1
ATOM 3229 C CA . ALA A 1 418 ? -20.422 17.297 16.016 1 96.81 418 ALA A CA 1
ATOM 3230 C C . ALA A 1 418 ? -20.453 16.969 14.531 1 96.81 418 ALA A C 1
ATOM 3232 O O . ALA A 1 418 ? -19.578 17.391 13.773 1 96.81 418 ALA A O 1
ATOM 3233 N N . CYS A 1 419 ? -21.422 16.234 14.164 1 97.75 419 CYS A N 1
ATOM 3234 C CA . CYS A 1 419 ? -21.766 15.922 12.781 1 97.75 419 CYS A CA 1
ATOM 3235 C C . CYS A 1 419 ? -23.234 16.234 12.5 1 97.75 419 CYS A C 1
ATOM 3237 O O . CYS A 1 419 ? -24.078 16.141 13.398 1 97.75 419 CYS A O 1
ATOM 3239 N N . ARG A 1 420 ? -23.531 16.578 11.266 1 97.06 420 ARG A N 1
ATOM 3240 C CA . ARG A 1 420 ? -24.938 16.859 10.961 1 97.06 420 ARG A CA 1
ATOM 3241 C C . ARG A 1 420 ? -25.203 16.703 9.461 1 97.06 420 ARG A C 1
ATOM 3243 O O . ARG A 1 420 ? -24.312 16.891 8.641 1 97.06 420 ARG A O 1
ATOM 3250 N N . PHE A 1 421 ? -26.406 16.359 9.164 1 96.62 421 PHE A N 1
ATOM 3251 C CA . PHE A 1 421 ? -26.922 16.422 7.797 1 96.62 421 PHE A CA 1
ATOM 3252 C C . PHE A 1 421 ? -27.438 17.828 7.48 1 96.62 421 PHE A C 1
ATOM 3254 O O . PHE A 1 421 ? -28.047 18.469 8.336 1 96.62 421 PHE A O 1
ATOM 3261 N N . ILE A 1 422 ? -27.156 18.219 6.328 1 95.88 422 ILE A N 1
ATOM 3262 C CA . ILE A 1 422 ? -27.812 19.406 5.785 1 95.88 422 ILE A CA 1
ATOM 3263 C C . ILE A 1 422 ? -28.75 19 4.652 1 95.88 422 ILE A C 1
ATOM 3265 O O . ILE A 1 422 ? -28.312 18.469 3.633 1 95.88 422 ILE A O 1
ATOM 3269 N N . ARG A 1 423 ? -29.984 19.281 4.863 1 95.31 423 ARG A N 1
ATOM 3270 C CA . ARG A 1 423 ? -31 18.875 3.9 1 95.31 423 ARG A CA 1
ATOM 3271 C C . ARG A 1 423 ? -31.438 20.047 3.031 1 95.31 423 ARG A C 1
ATOM 3273 O O . ARG A 1 423 ? -31.5 21.188 3.504 1 95.31 423 ARG A O 1
ATOM 3280 N N . GLY A 1 424 ? -31.703 19.719 1.798 1 92.12 424 GLY A N 1
ATOM 3281 C CA . GLY A 1 424 ? -32.281 20.719 0.902 1 92.12 424 GLY A CA 1
ATOM 3282 C C . GLY A 1 424 ? -33.781 20.891 1.104 1 92.12 424 GLY A C 1
ATOM 3283 O O . GLY A 1 424 ? -34.344 20.328 2.035 1 92.12 424 GLY A O 1
ATOM 3284 N N . SER A 1 425 ? -34.312 21.672 0.171 1 92.69 425 SER A N 1
ATOM 3285 C CA . SER A 1 425 ? -35.75 22.016 0.252 1 92.69 425 SER A CA 1
ATOM 3286 C C . SER A 1 425 ? -36.625 20.797 0.065 1 92.69 425 SER A C 1
ATOM 3288 O O . SER A 1 425 ? -37.75 20.75 0.575 1 92.69 425 SER A O 1
ATOM 3290 N N . THR A 1 426 ? -36.156 19.781 -0.579 1 93 426 THR A N 1
ATOM 3291 C CA . THR A 1 426 ? -36.938 18.578 -0.852 1 93 426 THR A CA 1
ATOM 3292 C C . THR A 1 426 ? -36.75 17.547 0.252 1 93 426 THR A C 1
ATOM 3294 O O . THR A 1 426 ? -37.312 16.453 0.195 1 93 426 THR A O 1
ATOM 3297 N N . GLY A 1 427 ? -35.875 17.859 1.183 1 91.5 427 GLY A N 1
ATOM 3298 C CA . GLY A 1 427 ? -35.625 16.938 2.287 1 91.5 427 GLY A CA 1
ATOM 3299 C C . GLY A 1 427 ? -34.469 16.016 2.055 1 91.5 427 GLY A C 1
ATOM 3300 O O . GLY A 1 427 ? -34.031 15.297 2.969 1 91.5 427 GLY A O 1
ATOM 3301 N N . ILE A 1 428 ? -33.969 16.062 0.952 1 92.56 428 ILE A N 1
ATOM 3302 C CA . ILE A 1 428 ? -32.875 15.203 0.607 1 92.56 428 ILE A CA 1
ATOM 3303 C C . ILE A 1 428 ? -31.578 15.742 1.237 1 92.56 428 ILE A C 1
ATOM 3305 O O . ILE A 1 428 ? -31.375 16.953 1.293 1 92.56 428 ILE A O 1
ATOM 3309 N N . ILE A 1 429 ? -30.781 14.836 1.724 1 95.19 429 ILE A N 1
ATOM 3310 C CA . ILE A 1 429 ? -29.484 15.242 2.289 1 95.19 429 ILE A CA 1
ATOM 3311 C C . ILE A 1 429 ? -28.578 15.742 1.179 1 95.19 429 ILE A C 1
ATOM 3313 O O . ILE A 1 429 ? -28.219 14.992 0.265 1 95.19 429 ILE A O 1
ATOM 3317 N N . GLU A 1 430 ? -28.156 16.969 1.262 1 96.06 430 GLU A N 1
ATOM 3318 C CA . GLU A 1 430 ? -27.312 17.578 0.227 1 96.06 430 GLU A CA 1
ATOM 3319 C C . GLU A 1 430 ? -25.875 17.688 0.682 1 96.06 430 GLU A C 1
ATOM 3321 O O . GLU A 1 430 ? -24.953 17.688 -0.143 1 96.06 430 GLU A O 1
ATOM 3326 N N . GLU A 1 431 ? -25.719 17.859 1.947 1 97.12 431 GLU A N 1
ATOM 3327 C CA . GLU A 1 431 ? -24.391 18 2.535 1 97.12 431 GLU A CA 1
ATOM 3328 C C . GLU A 1 431 ? -24.297 17.281 3.883 1 97.12 431 GLU A C 1
ATOM 3330 O O . GLU A 1 431 ? -25.328 17.078 4.543 1 97.12 431 GLU A O 1
ATOM 3335 N N . ILE A 1 432 ? -23.156 16.891 4.203 1 98.19 432 ILE A N 1
ATOM 3336 C CA . ILE A 1 432 ? -22.875 16.328 5.523 1 98.19 432 ILE A CA 1
ATOM 3337 C C . ILE A 1 432 ? -21.688 17.062 6.148 1 98.19 432 ILE A C 1
ATOM 3339 O O . ILE A 1 432 ? -20.703 17.344 5.473 1 98.19 432 ILE A O 1
ATOM 3343 N N . ARG A 1 433 ? -21.859 17.438 7.359 1 97.56 433 ARG A N 1
ATOM 3344 C CA . ARG A 1 433 ? -20.766 17.984 8.141 1 97.56 433 ARG A CA 1
ATOM 3345 C C . ARG A 1 433 ? -20.219 16.953 9.125 1 97.56 433 ARG A C 1
ATOM 3347 O O . ARG A 1 433 ? -20.984 16.391 9.914 1 97.56 433 ARG A O 1
ATOM 3354 N N . ILE A 1 434 ? -18.984 16.656 9.094 1 97.69 434 ILE A N 1
ATOM 3355 C CA . ILE A 1 434 ? -18.281 15.867 10.094 1 97.69 434 ILE A CA 1
ATOM 3356 C C . ILE A 1 434 ? -17.172 16.703 10.719 1 97.69 434 ILE A C 1
ATOM 3358 O O . ILE A 1 434 ? -16.125 16.922 10.109 1 97.69 434 ILE A O 1
ATOM 3362 N N . GLY A 1 435 ? -17.375 17.078 11.93 1 95.94 435 GLY A N 1
ATOM 3363 C CA . GLY A 1 435 ? -16.5 18.109 12.438 1 95.94 435 GLY A CA 1
ATOM 3364 C C . GLY A 1 435 ? -16.484 19.359 11.555 1 95.94 435 GLY A C 1
ATOM 3365 O O . GLY A 1 435 ? -17.531 19.922 11.25 1 95.94 435 GLY A O 1
ATOM 3366 N N . SER A 1 436 ? -15.336 19.688 11.125 1 95.69 436 SER A N 1
ATOM 3367 C CA . SER A 1 436 ? -15.188 20.891 10.312 1 95.69 436 SER A CA 1
ATOM 3368 C C . SER A 1 436 ? -15.32 20.562 8.828 1 95.69 436 SER A C 1
ATOM 3370 O O . SER A 1 436 ? -15.367 21.469 7.988 1 95.69 436 SER A O 1
ATOM 3372 N N . LYS A 1 437 ? -15.383 19.344 8.422 1 97 437 LYS A N 1
ATOM 3373 C CA . LYS A 1 437 ? -15.375 18.906 7.031 1 97 437 LYS A CA 1
ATOM 3374 C C . LYS A 1 437 ? -16.75 19.094 6.391 1 97 437 LYS A C 1
ATOM 3376 O O . LYS A 1 437 ? -17.781 18.766 7.004 1 97 437 LYS A O 1
ATOM 3381 N N . HIS A 1 438 ? -16.672 19.594 5.223 1 96.75 438 HIS A N 1
ATOM 3382 C CA . HIS A 1 438 ? -17.875 19.766 4.41 1 96.75 438 HIS A CA 1
ATOM 3383 C C . HIS A 1 438 ? -17.922 18.734 3.279 1 96.75 438 HIS A C 1
ATOM 3385 O O . HIS A 1 438 ? -17.172 18.844 2.311 1 96.75 438 HIS A O 1
ATOM 3391 N N . LEU A 1 439 ? -18.844 17.812 3.396 1 98.25 439 LEU A N 1
ATOM 3392 C CA . LEU A 1 439 ? -19 16.75 2.41 1 98.25 439 LEU A CA 1
ATOM 3393 C C . LEU A 1 439 ? -20.156 17.047 1.463 1 98.25 439 LEU A C 1
ATOM 3395 O O . LEU A 1 439 ? -21.25 17.422 1.904 1 98.25 439 LEU A O 1
ATOM 3399 N N . VAL A 1 440 ? -19.891 16.844 0.224 1 98.31 440 VAL A N 1
ATOM 3400 C CA . VAL A 1 440 ? -20.922 17.094 -0.781 1 98.31 440 VAL A CA 1
ATOM 3401 C C . VAL A 1 440 ? -20.969 15.938 -1.772 1 98.31 440 VAL A C 1
ATOM 3403 O O . VAL A 1 440 ? -20.156 15.016 -1.704 1 98.31 440 VAL A O 1
ATOM 3406 N N . SER A 1 441 ? -21.938 15.969 -2.674 1 97.88 441 SER A N 1
ATOM 3407 C CA . SER A 1 441 ? -22.078 14.938 -3.693 1 97.88 441 SER A CA 1
ATOM 3408 C C . SER A 1 441 ? -20.969 15.016 -4.727 1 97.88 441 SER A C 1
ATOM 3410 O O . SER A 1 441 ? -20.266 16.031 -4.805 1 97.88 441 SER A O 1
ATOM 3412 N N . GLU A 1 442 ? -20.828 13.961 -5.453 1 98.06 442 GLU A N 1
ATOM 3413 C CA . GLU A 1 442 ? -19.828 13.922 -6.52 1 98.06 442 GLU A CA 1
ATOM 3414 C C . GLU A 1 442 ? -20.047 15.055 -7.52 1 98.06 442 GLU A C 1
ATOM 3416 O O . GLU A 1 442 ? -19.094 15.734 -7.914 1 98.06 442 GLU A O 1
ATOM 3421 N N . ASP A 1 443 ? -21.281 15.25 -7.926 1 97.75 443 ASP A N 1
ATOM 3422 C CA . ASP A 1 443 ? -21.594 16.281 -8.898 1 97.75 443 ASP A CA 1
ATOM 3423 C C . ASP A 1 443 ? -21.25 17.672 -8.352 1 97.75 443 ASP A C 1
ATOM 3425 O O . ASP A 1 443 ? -20.734 18.516 -9.086 1 97.75 443 ASP A O 1
ATOM 3429 N N . THR A 1 444 ? -21.547 17.859 -7.074 1 97.44 444 THR A N 1
ATOM 3430 C CA . THR A 1 444 ? -21.297 19.156 -6.457 1 97.44 444 THR A CA 1
ATOM 3431 C C . THR A 1 444 ? -19.812 19.453 -6.387 1 97.44 444 THR A C 1
ATOM 3433 O O . THR A 1 444 ? -19.375 20.547 -6.727 1 97.44 444 THR A O 1
ATOM 3436 N N . ILE A 1 445 ? -19 18.5 -5.949 1 98 445 ILE A N 1
ATOM 3437 C CA . ILE A 1 445 ? -17.578 18.734 -5.812 1 98 445 ILE A CA 1
ATOM 3438 C C . ILE A 1 445 ? -16.953 18.969 -7.191 1 98 445 ILE A C 1
ATOM 3440 O O . ILE A 1 445 ? -16.047 19.781 -7.344 1 98 445 ILE A O 1
ATOM 3444 N N . LYS A 1 446 ? -17.375 18.219 -8.219 1 97.75 446 LYS A N 1
ATOM 3445 C CA . LYS A 1 446 ? -16.906 18.406 -9.586 1 97.75 446 LYS A CA 1
ATOM 3446 C C . LYS A 1 446 ? -17.156 19.828 -10.07 1 97.75 446 LYS A C 1
ATOM 3448 O O . LYS A 1 446 ? -16.266 20.484 -10.625 1 97.75 446 LYS A O 1
ATOM 3453 N N . SER A 1 447 ? -18.359 20.297 -9.789 1 97.06 447 SER A N 1
ATOM 3454 C CA . SER A 1 447 ? -18.734 21.641 -10.195 1 97.06 447 SER A CA 1
ATOM 3455 C C . SER A 1 447 ? -17.922 22.703 -9.453 1 97.06 447 SER A C 1
ATOM 3457 O O . SER A 1 447 ? -17.453 23.656 -10.055 1 97.06 447 SER A O 1
ATOM 3459 N N . GLU A 1 448 ? -17.766 22.5 -8.211 1 96.44 448 GLU A N 1
ATOM 3460 C CA . GLU A 1 448 ? -17.031 23.453 -7.375 1 96.44 448 GLU A CA 1
ATOM 3461 C C . GLU A 1 448 ? -15.57 23.547 -7.824 1 96.44 448 GLU A C 1
ATOM 3463 O O . GLU A 1 448 ? -15.047 24.656 -7.984 1 96.44 448 GLU A O 1
ATOM 3468 N N . VAL A 1 449 ? -14.922 22.453 -8.016 1 96.44 449 VAL A N 1
ATOM 3469 C CA . VAL A 1 449 ? -13.5 22.406 -8.359 1 96.44 449 VAL A CA 1
ATOM 3470 C C . VAL A 1 449 ? -13.289 22.953 -9.766 1 96.44 449 VAL A C 1
ATOM 3472 O O . VAL A 1 449 ? -12.336 23.703 -10.008 1 96.44 449 VAL A O 1
ATOM 3475 N N . GLN A 1 450 ? -14.164 22.609 -10.672 1 95.12 450 GLN A N 1
ATOM 3476 C CA . GLN A 1 450 ? -14.094 23.141 -12.031 1 95.12 450 GLN A CA 1
ATOM 3477 C C . GLN A 1 450 ? -14.219 24.656 -12.039 1 95.12 450 GLN A C 1
ATOM 3479 O O . GLN A 1 450 ? -13.477 25.344 -12.742 1 95.12 450 GLN A O 1
ATOM 3484 N N . ARG A 1 451 ? -15.117 25.172 -11.297 1 94.94 451 ARG A N 1
ATOM 3485 C CA . ARG A 1 451 ? -15.344 26.609 -11.227 1 94.94 451 ARG A CA 1
ATOM 3486 C C . ARG A 1 451 ? -14.141 27.328 -10.617 1 94.94 451 ARG A C 1
ATOM 3488 O O . ARG A 1 451 ? -13.75 28.406 -11.086 1 94.94 451 ARG A O 1
ATOM 3495 N N . ARG A 1 452 ? -13.547 26.781 -9.672 1 94.81 452 ARG A N 1
ATOM 3496 C CA . ARG A 1 452 ? -12.5 27.438 -8.891 1 94.81 452 ARG A CA 1
ATOM 3497 C C . ARG A 1 452 ? -11.164 27.375 -9.617 1 94.81 452 ARG A C 1
ATOM 3499 O O . ARG A 1 452 ? -10.375 28.328 -9.555 1 94.81 452 ARG A O 1
ATOM 3506 N N . TYR A 1 453 ? -10.883 26.234 -10.281 1 94.62 453 TYR A N 1
ATOM 3507 C CA . TYR A 1 453 ? -9.508 26.031 -10.711 1 94.62 453 TYR A CA 1
ATOM 3508 C C . TYR A 1 453 ? -9.422 25.938 -12.234 1 94.62 453 TYR A C 1
ATOM 3510 O O . TYR A 1 453 ? -8.328 25.844 -12.797 1 94.62 453 TYR A O 1
ATOM 3518 N N . GLN A 1 454 ? -10.477 25.781 -12.992 1 84.06 454 GLN A N 1
ATOM 3519 C CA . GLN A 1 454 ? -10.398 25.734 -14.453 1 84.06 454 GLN A CA 1
ATOM 3520 C C . GLN A 1 454 ? -9.797 27.016 -15.016 1 84.06 454 GLN A C 1
ATOM 3522 O O . GLN A 1 454 ? -10.164 28.109 -14.602 1 84.06 454 GLN A O 1
ATOM 3527 N N . PRO A 1 455 ? -8.578 26.797 -15.773 1 68.12 455 PRO A N 1
ATOM 3528 C CA . PRO A 1 455 ? -8.031 28.016 -16.359 1 68.12 455 PRO A CA 1
ATOM 3529 C C . PRO A 1 455 ? -9.055 28.781 -17.203 1 68.12 455 PRO A C 1
ATOM 3531 O O . PRO A 1 455 ? -9.953 28.172 -17.797 1 68.12 455 PRO A O 1
ATOM 3534 N N . GLY A 1 456 ? -9.312 29.922 -16.891 1 53.81 456 GLY A N 1
ATOM 3535 C CA . GLY A 1 456 ? -10.172 30.734 -17.734 1 53.81 456 GLY A CA 1
ATOM 3536 C C . GLY A 1 456 ? -9.875 30.562 -19.219 1 53.81 456 GLY A C 1
ATOM 3537 O O . GLY A 1 456 ? -8.789 30.125 -19.594 1 53.81 456 GLY A O 1
ATOM 3538 N N . SER A 1 457 ? -10.898 30.422 -20.047 1 46.22 457 SER A N 1
ATOM 3539 C CA . SER A 1 457 ? -10.875 30.328 -21.5 1 46.22 457 SER A CA 1
ATOM 3540 C C . SER A 1 457 ? -9.758 31.188 -22.094 1 46.22 457 SER A C 1
ATOM 3542 O O . SER A 1 457 ? -9.461 31.078 -23.281 1 46.22 457 SER A O 1
ATOM 3544 N N . GLY A 1 458 ? -9.211 32.25 -21.516 1 36.06 458 GLY A N 1
ATOM 3545 C CA . GLY A 1 458 ? -8.273 33.156 -22.172 1 36.06 458 GLY A CA 1
ATOM 3546 C C . GLY A 1 458 ? -6.852 32.625 -22.188 1 36.06 458 GLY A C 1
ATOM 3547 O O . GLY A 1 458 ? -5.945 33.281 -22.719 1 36.06 458 GLY A O 1
ATOM 3548 N N . ALA A 1 459 ? -6.281 32.031 -21.438 1 31.56 459 ALA A N 1
ATOM 3549 C CA . ALA A 1 459 ? -4.895 31.578 -21.562 1 31.56 459 ALA A CA 1
ATOM 3550 C C . ALA A 1 459 ? -4.777 30.422 -22.562 1 31.56 459 ALA A C 1
ATOM 3552 O O . ALA A 1 459 ? -4.75 29.266 -22.156 1 31.56 459 ALA A O 1
ATOM 3553 N N . VAL A 1 460 ? -5.555 30.266 -23.562 1 23.8 460 VAL A N 1
ATOM 3554 C CA . VAL A 1 460 ? -5.246 29.391 -24.688 1 23.8 460 VAL A CA 1
ATOM 3555 C C . VAL A 1 460 ? -4.121 29.984 -25.531 1 23.8 460 VAL A C 1
ATOM 3557 O O . VAL A 1 460 ? -4.18 31.156 -25.906 1 23.8 460 VAL A O 1
ATOM 3560 N N . MET B 1 1 ? 31.859 10.25 4.16 1 85.31 1 MET B N 1
ATOM 3561 C CA . MET B 1 1 ? 30.578 9.547 4.109 1 85.31 1 MET B CA 1
ATOM 3562 C C . MET B 1 1 ? 30.797 8.039 4.031 1 85.31 1 MET B C 1
ATOM 3564 O O . MET B 1 1 ? 31.688 7.566 3.318 1 85.31 1 MET B O 1
ATOM 3568 N N . SER B 1 2 ? 30.109 7.355 4.852 1 91.56 2 SER B N 1
ATOM 3569 C CA . SER B 1 2 ? 30.266 5.902 4.855 1 91.56 2 SER B CA 1
ATOM 3570 C C . SER B 1 2 ? 29.828 5.301 3.521 1 91.56 2 SER B C 1
ATOM 3572 O O . SER B 1 2 ? 29.047 5.895 2.791 1 91.56 2 SER B O 1
ATOM 3574 N N . ASP B 1 3 ? 30.391 4.191 3.172 1 93.69 3 ASP B N 1
ATOM 3575 C CA . ASP B 1 3 ? 30.141 3.531 1.895 1 93.69 3 ASP B CA 1
ATOM 3576 C C . ASP B 1 3 ? 28.672 3.143 1.75 1 93.69 3 ASP B C 1
ATOM 3578 O O . ASP B 1 3 ? 28.094 3.262 0.666 1 93.69 3 ASP B O 1
ATOM 3582 N N . TRP B 1 4 ? 28.078 2.711 2.844 1 96.69 4 TRP B N 1
ATOM 3583 C CA . TRP B 1 4 ? 26.672 2.305 2.75 1 96.69 4 TRP B CA 1
ATOM 3584 C C . TRP B 1 4 ? 25.781 3.508 2.48 1 96.69 4 TRP B C 1
ATOM 3586 O O . TRP B 1 4 ? 24.812 3.41 1.722 1 96.69 4 TRP B O 1
ATOM 3596 N N . LEU B 1 5 ? 26.047 4.617 3.123 1 97.94 5 LEU B N 1
ATOM 3597 C CA . LEU B 1 5 ? 25.219 5.805 2.938 1 97.94 5 LEU B CA 1
ATOM 3598 C C . LEU B 1 5 ? 25.312 6.305 1.5 1 97.94 5 LEU B C 1
ATOM 3600 O O . LEU B 1 5 ? 24.297 6.699 0.917 1 97.94 5 LEU B O 1
ATOM 3604 N N . SER B 1 6 ? 26.516 6.273 0.925 1 97.62 6 SER B N 1
ATOM 3605 C CA . SER B 1 6 ? 26.672 6.637 -0.48 1 97.62 6 SER B CA 1
ATOM 3606 C C . SER B 1 6 ? 25.828 5.746 -1.381 1 97.62 6 SER B C 1
ATOM 3608 O O . SER B 1 6 ? 25.172 6.234 -2.311 1 97.62 6 SER B O 1
ATOM 3610 N N . SER B 1 7 ? 25.844 4.434 -1.094 1 97.88 7 SER B N 1
ATOM 3611 C CA . SER B 1 7 ? 25.047 3.479 -1.854 1 97.88 7 SER B CA 1
ATOM 3612 C C . SER B 1 7 ? 23.562 3.787 -1.741 1 97.88 7 SER B C 1
ATOM 3614 O O . SER B 1 7 ? 22.828 3.74 -2.736 1 97.88 7 SER B O 1
ATOM 3616 N N . ALA B 1 8 ? 23.109 4.105 -0.563 1 98.5 8 ALA B N 1
ATOM 3617 C CA . ALA B 1 8 ? 21.703 4.43 -0.336 1 98.5 8 ALA B CA 1
ATOM 3618 C C . ALA B 1 8 ? 21.312 5.699 -1.088 1 98.5 8 ALA B C 1
ATOM 3620 O O . ALA B 1 8 ? 20.25 5.75 -1.709 1 98.5 8 ALA B O 1
ATOM 3621 N N . LEU B 1 9 ? 22.188 6.723 -1.04 1 98.56 9 LEU B N 1
ATOM 3622 C CA . LEU B 1 9 ? 21.906 8.008 -1.675 1 98.56 9 LEU B CA 1
ATOM 3623 C C . LEU B 1 9 ? 21.875 7.863 -3.191 1 98.56 9 LEU B C 1
ATOM 3625 O O . LEU B 1 9 ? 21.188 8.633 -3.873 1 98.56 9 LEU B O 1
ATOM 3629 N N . ASP B 1 10 ? 22.562 6.906 -3.709 1 97.88 10 ASP B N 1
ATOM 3630 C CA . ASP B 1 10 ? 22.547 6.633 -5.145 1 97.88 10 ASP B CA 1
ATOM 3631 C C . ASP B 1 10 ? 21.25 5.945 -5.559 1 97.88 10 ASP B C 1
ATOM 3633 O O . ASP B 1 10 ? 20.734 6.199 -6.641 1 97.88 10 ASP B O 1
ATOM 3637 N N . TYR B 1 11 ? 20.703 5.098 -4.691 1 98.62 11 TYR B N 1
ATOM 3638 C CA . TYR B 1 11 ? 19.562 4.258 -5.047 1 98.62 11 TYR B CA 1
ATOM 3639 C C . TYR B 1 11 ? 18.25 4.996 -4.824 1 98.62 11 TYR B C 1
ATOM 3641 O O . TYR B 1 11 ? 17.297 4.848 -5.609 1 98.62 11 TYR B O 1
ATOM 3649 N N . ILE B 1 12 ? 18.125 5.793 -3.816 1 98.81 12 ILE B N 1
ATOM 3650 C CA . ILE B 1 12 ? 16.875 6.375 -3.344 1 98.81 12 ILE B CA 1
ATOM 3651 C C . ILE B 1 12 ? 16.25 7.234 -4.445 1 98.81 12 ILE B C 1
ATOM 3653 O O . ILE B 1 12 ? 15.062 7.121 -4.738 1 98.81 12 ILE B O 1
ATOM 3657 N N . PRO B 1 13 ? 17.031 8.117 -5.172 1 98.75 13 PRO B N 1
ATOM 3658 C CA . PRO B 1 13 ? 16.422 8.906 -6.242 1 98.75 13 PRO B CA 1
ATOM 3659 C C . PRO B 1 13 ? 15.844 8.047 -7.363 1 98.75 13 PRO B C 1
ATOM 3661 O O . PRO B 1 13 ? 14.781 8.367 -7.91 1 98.75 13 PRO B O 1
ATOM 3664 N N . THR B 1 14 ? 16.547 6.926 -7.652 1 98.19 14 THR B N 1
ATOM 3665 C CA . THR B 1 14 ? 16.078 6.02 -8.688 1 98.19 14 THR B CA 1
ATOM 3666 C C . THR B 1 14 ? 14.734 5.395 -8.289 1 98.19 14 THR B C 1
ATOM 3668 O O . THR B 1 14 ? 13.828 5.285 -9.117 1 98.19 14 THR B O 1
ATOM 3671 N N . TRP B 1 15 ? 14.641 5.012 -7.066 1 98.75 15 TRP B N 1
ATOM 3672 C CA . TRP B 1 15 ? 13.414 4.406 -6.551 1 98.75 15 TRP B CA 1
ATOM 3673 C C . TRP B 1 15 ? 12.273 5.422 -6.52 1 98.75 15 TRP B C 1
ATOM 3675 O O . TRP B 1 15 ? 11.164 5.133 -6.969 1 98.75 15 TRP B O 1
ATOM 3685 N N . ILE B 1 16 ? 12.531 6.625 -6.059 1 98.69 16 ILE B N 1
ATOM 3686 C CA . ILE B 1 16 ? 11.477 7.617 -5.895 1 98.69 16 ILE B CA 1
ATOM 3687 C C . ILE B 1 16 ? 10.977 8.07 -7.266 1 98.69 16 ILE B C 1
ATOM 3689 O O . ILE B 1 16 ? 9.781 8.352 -7.434 1 98.69 16 ILE B O 1
ATOM 3693 N N . ASP B 1 17 ? 11.891 8.219 -8.242 1 98.56 17 ASP B N 1
ATOM 3694 C CA . ASP B 1 17 ? 11.484 8.57 -9.602 1 98.56 17 ASP B CA 1
ATOM 3695 C C . ASP B 1 17 ? 10.516 7.531 -10.164 1 98.56 17 ASP B C 1
ATOM 3697 O O . ASP B 1 17 ? 9.508 7.883 -10.781 1 98.56 17 ASP B O 1
ATOM 3701 N N . TYR B 1 18 ? 10.883 6.285 -9.953 1 98.38 18 TYR B N 1
ATOM 3702 C CA . TYR B 1 18 ? 10.016 5.219 -10.445 1 98.38 18 TYR B CA 1
ATOM 3703 C C . TYR 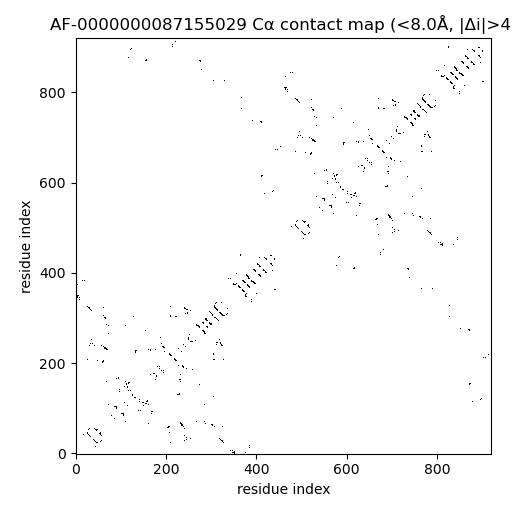B 1 18 ? 8.656 5.262 -9.766 1 98.38 18 TYR B C 1
ATOM 3705 O O . TYR B 1 18 ? 7.621 5.117 -10.422 1 98.38 18 TYR B O 1
ATOM 3713 N N . GLN B 1 19 ? 8.648 5.48 -8.453 1 98.44 19 GLN B N 1
ATOM 3714 C CA . GLN B 1 19 ? 7.41 5.57 -7.684 1 98.44 19 GLN B CA 1
ATOM 3715 C C . GLN B 1 19 ? 6.539 6.723 -8.172 1 98.44 19 GLN B C 1
ATOM 3717 O O . GLN B 1 19 ? 5.324 6.57 -8.32 1 98.44 19 GLN B O 1
ATOM 3722 N N . ARG B 1 20 ? 7.168 7.863 -8.352 1 98.38 20 ARG B N 1
ATOM 3723 C CA . ARG B 1 20 ? 6.426 9.031 -8.82 1 98.38 20 ARG B CA 1
ATOM 3724 C C . ARG B 1 20 ? 5.68 8.727 -10.117 1 98.38 20 ARG B C 1
ATOM 3726 O O . ARG B 1 20 ? 4.5 9.062 -10.25 1 98.38 20 ARG B O 1
ATOM 3733 N N . GLU B 1 21 ? 6.352 8.07 -11.039 1 97.06 21 GLU B N 1
ATOM 3734 C CA . GLU B 1 21 ? 5.738 7.723 -12.32 1 97.06 21 GLU B CA 1
ATOM 3735 C C . GLU B 1 21 ? 4.66 6.656 -12.141 1 97.06 21 GLU B C 1
ATOM 3737 O O . GLU B 1 21 ? 3.576 6.762 -12.719 1 97.06 21 GLU B O 1
ATOM 3742 N N . LEU B 1 22 ? 5.027 5.691 -11.352 1 96.19 22 LEU B N 1
ATOM 3743 C CA . LEU B 1 22 ? 4.121 4.566 -11.133 1 96.19 22 LEU B CA 1
ATOM 3744 C C . LEU B 1 22 ? 2.785 5.051 -10.578 1 96.19 22 LEU B C 1
ATOM 3746 O O . LEU B 1 22 ? 1.728 4.57 -11 1 96.19 22 LEU B O 1
ATOM 3750 N N . PHE B 1 23 ? 2.828 6.031 -9.695 1 96.06 23 PHE B N 1
ATOM 3751 C CA . PHE B 1 23 ? 1.618 6.477 -9.008 1 96.06 23 PHE B CA 1
ATOM 3752 C C . PHE B 1 23 ? 1.094 7.77 -9.633 1 96.06 23 PHE B C 1
ATOM 3754 O O . PHE B 1 23 ? 0.209 8.414 -9.07 1 96.06 23 PHE B O 1
ATOM 3761 N N . ASP B 1 24 ? 1.664 8.188 -10.664 1 94.81 24 ASP B N 1
ATOM 3762 C CA . ASP B 1 24 ? 1.209 9.336 -11.438 1 94.81 24 ASP B CA 1
ATOM 3763 C C . ASP B 1 24 ? 1.141 10.586 -10.562 1 94.81 24 ASP B C 1
ATOM 3765 O O . ASP B 1 24 ? 0.109 11.258 -10.508 1 94.81 24 ASP B O 1
ATOM 3769 N N . GLN B 1 25 ? 2.18 10.805 -9.805 1 97.88 25 GLN B N 1
ATOM 3770 C CA . GLN B 1 25 ? 2.283 11.992 -8.969 1 97.88 25 GLN B CA 1
ATOM 3771 C C . GLN B 1 25 ? 2.861 13.164 -9.75 1 97.88 25 GLN B C 1
ATOM 3773 O O . GLN B 1 25 ? 3.789 12.992 -10.547 1 97.88 25 GLN B O 1
ATOM 3778 N N . PRO B 1 26 ? 2.379 14.398 -9.531 1 98.69 26 PRO B N 1
ATOM 3779 C CA . PRO B 1 26 ? 2.891 15.547 -10.273 1 98.69 26 PRO B CA 1
ATOM 3780 C C . PRO B 1 26 ? 4.367 15.82 -10 1 98.69 26 PRO B C 1
ATOM 3782 O O . PRO B 1 26 ? 5.137 16.062 -10.938 1 98.69 26 PRO B O 1
ATOM 3785 N N . GLY B 1 27 ? 4.695 15.852 -8.75 1 98.88 27 GLY B N 1
ATOM 3786 C CA . GLY B 1 27 ? 6.078 16.156 -8.414 1 98.88 27 GLY B CA 1
ATOM 3787 C C . GLY B 1 27 ? 6.477 15.68 -7.031 1 98.88 27 GLY B C 1
ATOM 3788 O O . GLY B 1 27 ? 5.621 15.445 -6.176 1 98.88 27 GLY B O 1
ATOM 3789 N N . VAL B 1 28 ? 7.789 15.484 -6.836 1 98.94 28 VAL B N 1
ATOM 3790 C CA . VAL B 1 28 ? 8.359 15.141 -5.539 1 98.94 28 VAL B CA 1
ATOM 3791 C C . VAL B 1 28 ? 9.711 15.82 -5.371 1 98.94 28 VAL B C 1
ATOM 3793 O O . VAL B 1 28 ? 10.5 15.883 -6.312 1 98.94 28 VAL B O 1
ATOM 3796 N N . SER B 1 29 ? 9.906 16.469 -4.289 1 98.94 29 SER B N 1
ATOM 3797 C CA . SER B 1 29 ? 11.203 17 -3.855 1 98.94 29 SER B CA 1
ATOM 3798 C C . SER B 1 29 ? 11.711 16.266 -2.621 1 98.94 29 SER B C 1
ATOM 3800 O O . SER B 1 29 ? 10.969 16.062 -1.661 1 98.94 29 SER B O 1
ATOM 3802 N N . LEU B 1 30 ? 12.93 15.812 -2.691 1 98.88 30 LEU B N 1
ATOM 3803 C CA . LEU B 1 30 ? 13.547 15 -1.646 1 98.88 30 LEU B CA 1
ATOM 3804 C C . LEU B 1 30 ? 14.883 15.594 -1.21 1 98.88 30 LEU B C 1
ATOM 3806 O O . LEU B 1 30 ? 15.672 16.047 -2.047 1 98.88 30 LEU B O 1
ATOM 3810 N N . ALA B 1 31 ? 15.102 15.672 0.076 1 98.94 31 ALA B N 1
ATOM 3811 C CA . ALA B 1 31 ? 16.406 16.031 0.614 1 98.94 31 ALA B CA 1
ATOM 3812 C C . ALA B 1 31 ? 16.812 15.094 1.754 1 98.94 31 ALA B C 1
ATOM 3814 O O . ALA B 1 31 ? 15.961 14.695 2.564 1 98.94 31 ALA B O 1
ATOM 3815 N N . ILE B 1 32 ? 18.047 14.727 1.791 1 98.81 32 ILE B N 1
ATOM 3816 C CA . ILE B 1 32 ? 18.625 13.938 2.875 1 98.81 32 ILE B CA 1
ATOM 3817 C C . ILE B 1 32 ? 19.859 14.648 3.428 1 98.81 32 ILE B C 1
ATOM 3819 O O . ILE B 1 32 ? 20.766 15 2.674 1 98.81 32 ILE B O 1
ATOM 3823 N N . ALA B 1 33 ? 19.828 14.875 4.688 1 97.81 33 ALA B N 1
ATOM 3824 C CA . ALA B 1 33 ? 20.953 15.5 5.375 1 97.81 33 ALA B CA 1
ATOM 3825 C C . ALA B 1 33 ? 21.578 14.539 6.391 1 97.81 33 ALA B C 1
ATOM 3827 O O . ALA B 1 33 ? 20.891 13.648 6.906 1 97.81 33 ALA B O 1
ATOM 3828 N N . HIS B 1 34 ? 22.844 14.633 6.625 1 96.62 34 HIS B N 1
ATOM 3829 C CA . HIS B 1 34 ? 23.625 13.883 7.613 1 96.62 34 HIS B CA 1
ATOM 3830 C C . HIS B 1 34 ? 24.547 14.805 8.398 1 96.62 34 HIS B C 1
ATOM 3832 O O . HIS B 1 34 ? 25.344 15.539 7.805 1 96.62 34 HIS B O 1
ATOM 3838 N N . LYS B 1 35 ? 24.438 14.75 9.719 1 93.25 35 LYS B N 1
ATOM 3839 C CA . LYS B 1 35 ? 25.25 15.586 10.594 1 93.25 35 LYS B CA 1
ATOM 3840 C C . LYS B 1 35 ? 25.172 17.047 10.195 1 93.25 35 LYS B C 1
ATOM 3842 O O . LYS B 1 35 ? 26.188 17.734 10.086 1 93.25 35 LYS B O 1
ATOM 3847 N N . GLY B 1 36 ? 23.969 17.438 9.805 1 89.12 36 GLY B N 1
ATOM 3848 C CA . GLY B 1 36 ? 23.672 18.844 9.562 1 89.12 36 GLY B CA 1
ATOM 3849 C C . GLY B 1 36 ? 23.969 19.266 8.141 1 89.12 36 GLY B C 1
ATOM 3850 O O . GLY B 1 36 ? 23.688 20.406 7.762 1 89.12 36 GLY B O 1
ATOM 3851 N N . GLN B 1 37 ? 24.484 18.375 7.352 1 93.69 37 GLN B N 1
ATOM 3852 C CA . GLN B 1 37 ? 24.828 18.703 5.977 1 93.69 37 GLN B CA 1
ATOM 3853 C C . GLN B 1 37 ? 23.906 17.984 4.988 1 93.69 37 GLN B C 1
ATOM 3855 O O . GLN B 1 37 ? 23.734 16.781 5.066 1 93.69 37 GLN B O 1
ATOM 3860 N N . VAL B 1 38 ? 23.375 18.781 4.094 1 97 38 VAL B N 1
ATOM 3861 C CA . VAL B 1 38 ? 22.547 18.172 3.059 1 97 38 VAL B CA 1
ATOM 3862 C C . VAL B 1 38 ? 23.438 17.422 2.064 1 97 38 VAL B C 1
ATOM 3864 O O . VAL B 1 38 ? 24.281 18.016 1.401 1 97 38 VAL B O 1
ATOM 3867 N N . LEU B 1 39 ? 23.234 16.188 1.936 1 98.12 39 LEU B N 1
ATOM 3868 C CA . LEU B 1 39 ? 24.047 15.328 1.073 1 98.12 39 LEU B CA 1
ATOM 3869 C C . LEU B 1 39 ? 23.359 15.102 -0.271 1 98.12 39 LEU B C 1
ATOM 3871 O O . LEU B 1 39 ? 24.031 14.812 -1.27 1 98.12 39 LEU B O 1
ATOM 3875 N N . LEU B 1 40 ? 22.031 15.133 -0.265 1 98.62 40 LEU B N 1
ATOM 3876 C CA . LEU B 1 40 ? 21.25 14.859 -1.469 1 98.62 40 LEU B CA 1
ATOM 3877 C C . LEU B 1 40 ? 20.047 15.797 -1.567 1 98.62 40 LEU B C 1
ATOM 3879 O O . LEU B 1 40 ? 19.328 15.984 -0.589 1 98.62 40 LEU B O 1
ATOM 3883 N N . GLU B 1 41 ? 19.891 16.438 -2.596 1 98.75 41 GLU B N 1
ATOM 3884 C CA . GLU B 1 41 ? 18.656 17.109 -3.047 1 98.75 41 GLU B CA 1
ATOM 3885 C C . GLU B 1 41 ? 18.219 16.578 -4.406 1 98.75 41 GLU B C 1
ATOM 3887 O O . GLU B 1 41 ? 19.016 16.5 -5.344 1 98.75 41 GLU B O 1
ATOM 3892 N N . HIS B 1 42 ? 17.047 16.109 -4.461 1 98.81 42 HIS B N 1
ATOM 3893 C CA . HIS B 1 42 ? 16.5 15.531 -5.684 1 98.81 42 HIS B CA 1
ATOM 3894 C C . HIS B 1 42 ? 15.086 16.016 -5.941 1 98.81 42 HIS B C 1
ATOM 3896 O O . HIS B 1 42 ? 14.281 16.125 -5.012 1 98.81 42 HIS B O 1
ATOM 3902 N N . ALA B 1 43 ? 14.797 16.453 -7.102 1 98.81 43 ALA B N 1
ATOM 3903 C CA . ALA B 1 43 ? 13.453 16.844 -7.523 1 98.81 43 ALA B CA 1
ATOM 3904 C C . ALA B 1 43 ? 13.078 16.188 -8.852 1 98.81 43 ALA B C 1
ATOM 3906 O O . ALA B 1 43 ? 13.922 16.062 -9.742 1 98.81 43 ALA B O 1
ATOM 3907 N N . SER B 1 44 ? 11.922 15.695 -8.93 1 98.56 44 SER B N 1
ATOM 3908 C CA . SER B 1 44 ? 11.398 15.031 -10.117 1 98.56 44 SER B CA 1
ATOM 3909 C C . SER B 1 44 ? 9.953 15.43 -10.391 1 98.56 44 SER B C 1
ATOM 3911 O O . SER B 1 44 ? 9.18 15.656 -9.461 1 98.56 44 SER B O 1
ATOM 3913 N N . GLY B 1 45 ? 9.602 15.547 -11.703 1 98.75 45 GLY B N 1
ATOM 3914 C CA . GLY B 1 45 ? 8.242 15.875 -12.094 1 98.75 45 GLY B CA 1
ATOM 3915 C C . GLY B 1 45 ? 8.047 17.359 -12.383 1 98.75 45 GLY B C 1
ATOM 3916 O O . GLY B 1 45 ? 8.938 18 -12.93 1 98.75 45 GLY B O 1
ATOM 3917 N N . MET B 1 46 ? 6.828 17.828 -12.117 1 98.75 46 MET B N 1
ATOM 3918 C CA . MET B 1 46 ? 6.445 19.188 -12.5 1 98.75 46 MET B CA 1
ATOM 3919 C C . MET B 1 46 ? 6.008 20 -11.281 1 98.75 46 MET B C 1
ATOM 3921 O O . MET B 1 46 ? 5.359 19.453 -10.375 1 98.75 46 MET B O 1
ATOM 3925 N N . ALA B 1 47 ? 6.328 21.234 -11.25 1 98.69 47 ALA B N 1
ATOM 3926 C CA . ALA B 1 47 ? 5.84 22.172 -10.242 1 98.69 47 ALA B CA 1
ATOM 3927 C C . ALA B 1 47 ? 4.406 22.594 -10.531 1 98.69 47 ALA B C 1
ATOM 3929 O O . ALA B 1 47 ? 3.672 23 -9.625 1 98.69 47 ALA B O 1
ATOM 3930 N N . ASP B 1 48 ? 4.066 22.484 -11.789 1 98.38 48 ASP B N 1
ATOM 3931 C CA . ASP B 1 48 ? 2.76 22.875 -12.305 1 98.38 48 ASP B CA 1
ATOM 3932 C C . ASP B 1 48 ? 2.41 22.094 -13.57 1 98.38 48 ASP B C 1
ATOM 3934 O O . ASP B 1 48 ? 3.031 22.281 -14.617 1 98.38 48 ASP B O 1
ATOM 3938 N N . LEU B 1 49 ? 1.356 21.328 -13.461 1 97.62 49 LEU B N 1
ATOM 3939 C CA . LEU B 1 49 ? 1.005 20.453 -14.578 1 97.62 49 LEU B CA 1
ATOM 3940 C C . LEU B 1 49 ? 0.412 21.266 -15.727 1 97.62 49 LEU B C 1
ATOM 3942 O O . LEU B 1 49 ? 0.488 20.844 -16.891 1 97.62 49 LEU B O 1
ATOM 3946 N N . ALA B 1 50 ? -0.268 22.344 -15.398 1 96.31 50 ALA B N 1
ATOM 3947 C CA . ALA B 1 50 ? -0.897 23.156 -16.453 1 96.31 50 ALA B CA 1
ATOM 3948 C C . ALA B 1 50 ? 0.151 23.844 -17.312 1 96.31 50 ALA B C 1
ATOM 3950 O O . ALA B 1 50 ? 0.051 23.844 -18.547 1 96.31 50 ALA B O 1
ATOM 3951 N N . THR B 1 51 ? 1.177 24.438 -16.703 1 96.56 51 THR B N 1
ATOM 3952 C CA . THR B 1 51 ? 2.215 25.156 -17.438 1 96.56 51 THR B CA 1
ATOM 3953 C C . THR B 1 51 ? 3.357 24.219 -17.828 1 96.56 51 THR B C 1
ATOM 3955 O O . THR B 1 51 ? 4.211 24.578 -18.641 1 96.56 51 THR B O 1
ATOM 3958 N N . ARG B 1 52 ? 3.42 23.047 -17.172 1 97.38 52 ARG B N 1
ATOM 3959 C CA . ARG B 1 52 ? 4.469 22.047 -17.375 1 97.38 52 ARG B CA 1
ATOM 3960 C C . ARG B 1 52 ? 5.816 22.578 -16.875 1 97.38 52 ARG B C 1
ATOM 3962 O O . ARG B 1 52 ? 6.859 22.219 -17.438 1 97.38 52 ARG B O 1
ATOM 3969 N N . GLU B 1 53 ? 5.77 23.453 -15.898 1 98.19 53 GLU B N 1
ATOM 3970 C CA . GLU B 1 53 ? 7.008 23.906 -15.273 1 98.19 53 GLU B CA 1
ATOM 3971 C C . GLU B 1 53 ? 7.715 22.766 -14.547 1 98.19 53 GLU B C 1
ATOM 3973 O O . GLU B 1 53 ? 7.137 22.141 -13.656 1 98.19 53 GLU B O 1
ATOM 3978 N N . PRO B 1 54 ? 8.969 22.531 -14.883 1 98.62 54 PRO B N 1
ATOM 3979 C CA . PRO B 1 54 ? 9.672 21.438 -14.195 1 98.62 54 PRO B CA 1
ATOM 3980 C C . PRO B 1 54 ? 9.953 21.75 -12.727 1 98.62 54 PRO B C 1
ATOM 3982 O O . PRO B 1 54 ? 10.273 22.891 -12.383 1 98.62 54 PRO B O 1
ATOM 3985 N N . LEU B 1 55 ? 9.875 20.781 -11.945 1 98.81 55 LEU B N 1
ATOM 3986 C CA . LEU B 1 55 ? 10.18 20.922 -10.531 1 98.81 55 LEU B CA 1
ATOM 3987 C C . LEU B 1 55 ? 11.688 20.906 -10.289 1 98.81 55 LEU B C 1
ATOM 3989 O O . LEU B 1 55 ? 12.406 20.109 -10.883 1 98.81 55 LEU B O 1
ATOM 3993 N N . THR B 1 56 ? 12.188 21.781 -9.484 1 98.69 56 THR B N 1
ATOM 3994 C CA . THR B 1 56 ? 13.578 21.781 -9.039 1 98.69 56 THR B CA 1
ATOM 3995 C C . THR B 1 56 ? 13.648 21.797 -7.512 1 98.69 56 THR B C 1
ATOM 3997 O O . THR B 1 56 ? 12.641 22 -6.836 1 98.69 56 THR B O 1
ATOM 4000 N N . SER B 1 57 ? 14.82 21.594 -6.961 1 98.5 57 SER B N 1
ATOM 4001 C CA . SER B 1 57 ? 15 21.531 -5.512 1 98.5 57 SER B CA 1
ATOM 4002 C C . SER B 1 57 ? 14.859 22.922 -4.887 1 98.5 57 SER B C 1
ATOM 4004 O O . SER B 1 57 ? 14.812 23.047 -3.66 1 98.5 57 SER B O 1
ATOM 4006 N N . ARG B 1 58 ? 14.703 23.938 -5.727 1 97.94 58 ARG B N 1
ATOM 4007 C CA . ARG B 1 58 ? 14.594 25.312 -5.234 1 97.94 58 ARG B CA 1
ATOM 4008 C C . ARG B 1 58 ? 13.133 25.719 -5.086 1 97.94 58 ARG B C 1
ATOM 4010 O O . ARG B 1 58 ? 12.828 26.75 -4.469 1 97.94 58 ARG B O 1
ATOM 4017 N N . HIS B 1 59 ? 12.289 24.906 -5.625 1 98.31 59 HIS B N 1
ATOM 4018 C CA . HIS B 1 59 ? 10.867 25.219 -5.48 1 98.31 59 HIS B CA 1
ATOM 4019 C C . HIS B 1 59 ? 10.422 25.062 -4.031 1 98.31 59 HIS B C 1
ATOM 4021 O O . HIS B 1 59 ? 10.664 24.031 -3.402 1 98.31 59 HIS B O 1
ATOM 4027 N N . ARG B 1 60 ? 9.781 26.094 -3.568 1 98.06 60 ARG B N 1
ATOM 4028 C CA . ARG B 1 60 ? 9.148 26.031 -2.254 1 98.06 60 ARG B CA 1
ATOM 4029 C C . ARG B 1 60 ? 7.777 25.375 -2.34 1 98.06 60 ARG B C 1
ATOM 4031 O O . ARG B 1 60 ? 7.102 25.469 -3.367 1 98.06 60 ARG B O 1
ATOM 4038 N N . PHE B 1 61 ? 7.457 24.703 -1.281 1 98.56 61 PHE B N 1
ATOM 4039 C CA . PHE B 1 61 ? 6.141 24.094 -1.101 1 98.56 61 PHE B CA 1
ATOM 4040 C C . PHE B 1 61 ? 5.422 24.719 0.092 1 98.56 61 PHE B C 1
ATOM 4042 O O . PHE B 1 61 ? 6.062 25.219 1.022 1 98.56 61 PHE B O 1
ATOM 4049 N N . ARG B 1 62 ? 4.055 24.781 0.012 1 98.38 62 ARG B N 1
ATOM 4050 C CA . ARG B 1 62 ? 3.328 24.891 1.272 1 98.38 62 ARG B CA 1
ATOM 4051 C C . ARG B 1 62 ? 3.6 23.672 2.164 1 98.38 62 ARG B C 1
ATOM 4053 O O . ARG B 1 62 ? 3.373 22.531 1.758 1 98.38 62 ARG B O 1
ATOM 4060 N N . VAL B 1 63 ? 4.07 23.922 3.375 1 98.62 63 VAL B N 1
ATOM 4061 C CA . VAL B 1 63 ? 4.445 22.766 4.195 1 98.62 63 VAL B CA 1
ATOM 4062 C C . VAL B 1 63 ? 3.516 22.672 5.406 1 98.62 63 VAL B C 1
ATOM 4064 O O . VAL B 1 63 ? 3.725 21.844 6.293 1 98.62 63 VAL B O 1
ATOM 4067 N N . ALA B 1 64 ? 2.588 23.516 5.465 1 98.5 64 ALA B N 1
ATOM 4068 C CA . ALA B 1 64 ? 1.436 23.422 6.355 1 98.5 64 ALA B CA 1
ATOM 4069 C C . ALA B 1 64 ? 1.871 23.109 7.785 1 98.5 64 ALA B C 1
ATOM 4071 O O . ALA B 1 64 ? 2.684 23.828 8.367 1 98.5 64 ALA B O 1
ATOM 4072 N N . SER B 1 65 ? 1.504 22.016 8.32 1 98.81 65 SER B N 1
ATOM 4073 C CA . SER B 1 65 ? 1.633 21.719 9.742 1 98.81 65 SER B CA 1
ATOM 4074 C C . SER B 1 65 ? 3.098 21.625 10.156 1 98.81 65 SER B C 1
ATOM 4076 O O . SER B 1 65 ? 3.41 21.625 11.352 1 98.81 65 SER B O 1
ATOM 4078 N N . HIS B 1 66 ? 4.031 21.578 9.258 1 98.88 66 HIS B N 1
ATOM 4079 C CA . HIS B 1 66 ? 5.414 21.797 9.664 1 98.88 66 HIS B CA 1
ATOM 4080 C C . HIS B 1 66 ? 5.559 23.078 10.469 1 98.88 66 HIS B C 1
ATOM 4082 O O . HIS B 1 66 ? 6.441 23.188 11.328 1 98.88 66 HIS B O 1
ATOM 4088 N N . SER B 1 67 ? 4.742 24.016 10.164 1 98.94 67 SER B N 1
ATOM 4089 C CA . SER B 1 67 ? 4.734 25.312 10.836 1 98.94 67 SER B CA 1
ATOM 4090 C C . SER B 1 67 ? 4.672 25.156 12.352 1 98.94 67 SER B C 1
ATOM 4092 O O . SER B 1 67 ? 5.246 25.953 13.086 1 98.94 67 SER B O 1
ATOM 4094 N N . LYS B 1 68 ? 4.027 24.141 12.742 1 98.94 68 LYS B N 1
ATOM 4095 C CA . LYS B 1 68 ? 3.848 23.922 14.172 1 98.94 68 LYS B CA 1
ATOM 4096 C C . LYS B 1 68 ? 5.184 23.656 14.859 1 98.94 68 LYS B C 1
ATOM 4098 O O . LYS B 1 68 ? 5.395 24.078 16 1 98.94 68 LYS B O 1
ATOM 4103 N N . THR B 1 69 ? 6.023 22.984 14.172 1 98.94 69 THR B N 1
ATOM 4104 C CA . THR B 1 69 ? 7.344 22.734 14.75 1 98.94 69 THR B CA 1
ATOM 4105 C C . THR B 1 69 ? 8.133 24.031 14.844 1 98.94 69 THR B C 1
ATOM 4107 O O . THR B 1 69 ? 8.852 24.266 15.82 1 98.94 69 THR B O 1
ATOM 4110 N N . PHE B 1 70 ? 8.062 24.906 13.867 1 98.94 70 PHE B N 1
ATOM 4111 C CA . PHE B 1 70 ? 8.711 26.203 13.922 1 98.94 70 PHE B CA 1
ATOM 4112 C C . PHE B 1 70 ? 8.18 27.031 15.094 1 98.94 70 PHE B C 1
ATOM 4114 O O . PHE B 1 70 ? 8.953 27.625 15.844 1 98.94 70 PHE B O 1
ATOM 4121 N N . THR B 1 71 ? 6.871 27.031 15.203 1 98.94 71 THR B N 1
ATOM 4122 C CA . THR B 1 71 ? 6.23 27.75 16.297 1 98.94 71 THR B CA 1
ATOM 4123 C C . THR B 1 71 ? 6.66 27.203 17.641 1 98.94 71 THR B C 1
ATOM 4125 O O . THR B 1 71 ? 6.961 27.969 18.562 1 98.94 71 THR B O 1
ATOM 4128 N N . ALA B 1 72 ? 6.691 25.891 17.75 1 98.94 72 ALA B N 1
ATOM 4129 C CA . ALA B 1 72 ? 7.133 25.266 18.984 1 98.94 72 ALA B CA 1
ATOM 4130 C C . ALA B 1 72 ? 8.57 25.641 19.312 1 98.94 72 ALA B C 1
ATOM 4132 O O . ALA B 1 72 ? 8.891 25.938 20.469 1 98.94 72 ALA B O 1
ATOM 4133 N N . ALA B 1 73 ? 9.43 25.656 18.328 1 98.81 73 ALA B N 1
ATOM 4134 C CA . ALA B 1 73 ? 10.805 26.094 18.531 1 98.81 73 ALA B CA 1
ATOM 4135 C C . ALA B 1 73 ? 10.859 27.531 19.047 1 98.81 73 ALA B C 1
ATOM 4137 O O . ALA B 1 73 ? 11.656 27.859 19.922 1 98.81 73 ALA B O 1
ATOM 4138 N N . GLY B 1 74 ? 10.039 28.344 18.453 1 98.88 74 GLY B N 1
ATOM 4139 C CA . GLY B 1 74 ? 9.953 29.719 18.922 1 98.88 74 GLY B CA 1
ATOM 4140 C C . GLY B 1 74 ? 9.539 29.828 20.375 1 98.88 74 GLY B C 1
ATOM 4141 O O . GLY B 1 74 ? 10.133 30.594 21.141 1 98.88 74 GLY B O 1
ATOM 4142 N N . ILE B 1 75 ? 8.523 29.094 20.75 1 98.94 75 ILE B N 1
ATOM 4143 C CA . ILE B 1 75 ? 8.062 29.094 22.141 1 98.94 75 ILE B CA 1
ATOM 4144 C C . ILE B 1 75 ? 9.195 28.609 23.047 1 98.94 75 ILE B C 1
ATOM 4146 O O . ILE B 1 75 ? 9.422 29.188 24.125 1 98.94 75 ILE B O 1
ATOM 4150 N N . MET B 1 76 ? 9.922 27.562 22.656 1 98.69 76 MET B N 1
ATOM 4151 C CA . MET B 1 76 ? 11.039 27.047 23.453 1 98.69 76 MET B CA 1
ATOM 4152 C C . MET B 1 76 ? 12.141 28.094 23.594 1 98.69 76 MET B C 1
ATOM 4154 O O . MET B 1 76 ? 12.789 28.188 24.625 1 98.69 76 MET B O 1
ATOM 4158 N N . LEU B 1 77 ? 12.414 28.844 22.516 1 98.62 77 LEU B N 1
ATOM 4159 C CA . LEU B 1 77 ? 13.383 29.938 22.562 1 98.62 77 LEU B CA 1
ATOM 4160 C C . LEU B 1 77 ? 12.969 30.984 23.594 1 98.62 77 LEU B C 1
ATOM 4162 O O . LEU B 1 77 ? 13.805 31.469 24.375 1 98.62 77 LEU B O 1
ATOM 4166 N N . LEU B 1 78 ? 11.695 31.344 23.594 1 98.75 78 LEU B N 1
ATOM 4167 C CA . LEU B 1 78 ? 11.188 32.312 24.562 1 98.75 78 LEU B CA 1
ATOM 4168 C C . LEU B 1 78 ? 11.297 31.766 25.984 1 98.75 78 LEU B C 1
ATOM 4170 O O . LEU B 1 78 ? 11.562 32.531 26.922 1 98.75 78 LEU B O 1
ATOM 4174 N N . ARG B 1 79 ? 11.078 30.5 26.125 1 98.62 79 ARG B N 1
ATOM 4175 C CA . ARG B 1 79 ? 11.289 29.859 27.422 1 98.62 79 ARG B CA 1
ATOM 4176 C C . ARG B 1 79 ? 12.742 29.984 27.859 1 98.62 79 ARG B C 1
ATOM 4178 O O . ARG B 1 79 ? 13.023 30.312 29.016 1 98.62 79 ARG B O 1
ATOM 4185 N N . GLU B 1 80 ? 13.672 29.719 26.969 1 98.12 80 GLU B N 1
ATOM 4186 C CA . GLU B 1 80 ? 15.102 29.828 27.25 1 98.12 80 GLU B CA 1
ATOM 4187 C C . GLU B 1 80 ? 15.477 31.234 27.672 1 98.12 80 GLU B C 1
ATOM 4189 O O . GLU B 1 80 ? 16.422 31.438 28.438 1 98.12 80 GLU B O 1
ATOM 4194 N N . ARG B 1 81 ? 14.742 32.156 27.234 1 97.69 81 ARG B N 1
ATOM 4195 C CA . ARG B 1 81 ? 14.992 33.562 27.531 1 97.69 81 ARG B CA 1
ATOM 4196 C C . ARG B 1 81 ? 14.188 34 28.75 1 97.69 81 ARG B C 1
ATOM 4198 O O . ARG B 1 81 ? 14.125 35.188 29.047 1 97.69 81 ARG B O 1
ATOM 4205 N N . ASN B 1 82 ? 13.508 33.094 29.375 1 97.88 82 ASN B N 1
ATOM 4206 C CA . ASN B 1 82 ? 12.734 33.281 30.609 1 97.88 82 ASN B CA 1
ATOM 4207 C C . ASN B 1 82 ? 11.57 34.25 30.375 1 97.88 82 ASN B C 1
ATOM 4209 O O . ASN B 1 82 ? 11.234 35.031 31.25 1 97.88 82 ASN B O 1
ATOM 4213 N N . LYS B 1 83 ? 11.023 34.156 29.188 1 98.44 83 LYS B N 1
ATOM 4214 C CA . LYS B 1 83 ? 9.891 35.031 28.875 1 98.44 83 LYS B CA 1
ATOM 4215 C C . LYS B 1 83 ? 8.57 34.281 29.016 1 98.44 83 LYS B C 1
ATOM 4217 O O . LYS B 1 83 ? 7.508 34.906 29.125 1 98.44 83 LYS B O 1
ATOM 4222 N N . ILE B 1 84 ? 8.633 33 28.922 1 98.12 84 ILE B N 1
ATOM 4223 C CA . ILE B 1 84 ? 7.453 32.156 29.031 1 98.12 84 ILE B CA 1
ATOM 4224 C C . ILE B 1 84 ? 7.805 30.875 29.797 1 98.12 84 ILE B C 1
ATOM 4226 O O . ILE B 1 84 ? 8.953 30.422 29.781 1 98.12 84 ILE B O 1
ATOM 4230 N N . ARG B 1 85 ? 6.879 30.344 30.578 1 98.25 85 ARG B N 1
ATOM 4231 C CA . ARG B 1 85 ? 6.969 29 31.141 1 98.25 85 ARG B CA 1
ATOM 4232 C C . ARG B 1 85 ? 5.941 28.078 30.5 1 98.25 85 ARG B C 1
ATOM 4234 O O . ARG B 1 85 ? 4.844 28.5 30.141 1 98.25 85 ARG B O 1
ATOM 4241 N N . LEU B 1 86 ? 6.312 26.812 30.344 1 98.25 86 LEU B N 1
ATOM 4242 C CA . LEU B 1 86 ? 5.445 25.859 29.688 1 98.25 86 LEU B CA 1
ATOM 4243 C C . LEU B 1 86 ? 4.176 25.609 30.484 1 98.25 86 LEU B C 1
ATOM 4245 O O . LEU B 1 86 ? 3.137 25.25 29.938 1 98.25 86 LEU B O 1
ATOM 4249 N N . ASP B 1 87 ? 4.242 25.859 31.781 1 98.19 87 ASP B N 1
ATOM 4250 C CA . ASP B 1 87 ? 3.088 25.609 32.625 1 98.19 87 ASP B CA 1
ATOM 4251 C C . ASP B 1 87 ? 2.248 26.875 32.812 1 98.19 87 ASP B C 1
ATOM 4253 O O . ASP B 1 87 ? 1.243 26.875 33.531 1 98.19 87 ASP B O 1
ATOM 4257 N N . ASP B 1 88 ? 2.658 27.969 32.188 1 98.75 88 ASP B N 1
ATOM 4258 C CA . ASP B 1 88 ? 1.842 29.188 32.25 1 98.75 88 ASP B CA 1
ATOM 4259 C C . ASP B 1 88 ? 0.473 28.938 31.609 1 98.75 88 ASP B C 1
ATOM 4261 O O . ASP B 1 88 ? 0.348 28.172 30.656 1 98.75 88 ASP B O 1
ATOM 4265 N N . ARG B 1 89 ? -0.537 29.641 32.125 1 98.56 89 ARG B N 1
ATOM 4266 C CA . ARG B 1 89 ? -1.882 29.578 31.578 1 98.56 89 ARG B CA 1
ATOM 4267 C C . ARG B 1 89 ? -2.041 30.594 30.438 1 98.56 89 ARG B C 1
ATOM 4269 O O . ARG B 1 89 ? -1.482 31.688 30.5 1 98.56 89 ARG B O 1
ATOM 4276 N N . LEU B 1 90 ? -2.789 30.188 29.453 1 98.56 90 LEU B N 1
ATOM 4277 C CA . LEU B 1 90 ? -3.01 31.016 28.281 1 98.56 90 LEU B CA 1
ATOM 4278 C C . LEU B 1 90 ? -3.562 32.375 28.656 1 98.56 90 LEU B C 1
ATOM 4280 O O . LEU B 1 90 ? -3.201 33.406 28.062 1 98.56 90 LEU B O 1
ATOM 4284 N N . GLY B 1 91 ? -4.391 32.406 29.688 1 98.19 91 GLY B N 1
ATOM 4285 C CA . GLY B 1 91 ? -5.043 33.656 30.125 1 98.19 91 GLY B CA 1
ATOM 4286 C C . GLY B 1 91 ? -4.07 34.688 30.672 1 98.19 91 GLY B C 1
ATOM 4287 O O . GLY B 1 91 ? -4.418 35.844 30.812 1 98.19 91 GLY B O 1
ATOM 4288 N N . GLU B 1 92 ? -2.943 34.25 31.016 1 98.06 92 GLU B N 1
ATOM 4289 C CA . GLU B 1 92 ? -1.909 35.188 31.469 1 98.06 92 GLU B CA 1
ATOM 4290 C C . GLU B 1 92 ? -1.407 36.062 30.312 1 98.06 92 GLU B C 1
ATOM 4292 O O . GLU B 1 92 ? -0.83 37.125 30.547 1 98.06 92 GLU B O 1
ATOM 4297 N N . TYR B 1 93 ? -1.635 35.625 29.125 1 98.38 93 TYR B N 1
ATOM 4298 C CA . TYR B 1 93 ? -1.092 36.312 27.969 1 98.38 93 TYR B CA 1
ATOM 4299 C C . TYR B 1 93 ? -2.207 36.875 27.109 1 98.38 93 TYR B C 1
ATOM 4301 O O . TYR B 1 93 ? -2.047 37.969 26.516 1 98.38 93 TYR B O 1
ATOM 4309 N N . LEU B 1 94 ? -3.219 36.219 26.984 1 98.31 94 LEU B N 1
ATOM 4310 C CA . LEU B 1 94 ? -4.293 36.625 26.078 1 98.31 94 LEU B CA 1
ATOM 4311 C C . LEU B 1 94 ? -5.578 36.906 26.859 1 98.31 94 LEU B C 1
ATOM 4313 O O . LEU B 1 94 ? -5.98 36.094 27.703 1 98.31 94 LEU B O 1
ATOM 4317 N N . ALA B 1 95 ? -6.254 37.906 26.516 1 97.25 95 ALA B N 1
ATOM 4318 C CA . ALA B 1 95 ? -7.492 38.312 27.188 1 97.25 95 ALA B CA 1
ATOM 4319 C C . ALA B 1 95 ? -8.711 37.781 26.422 1 97.25 95 ALA B C 1
ATOM 4321 O O . ALA B 1 95 ? -8.578 37.219 25.344 1 97.25 95 ALA B O 1
ATOM 4322 N N . ASN B 1 96 ? -9.875 37.875 26.984 1 95.31 96 ASN B N 1
ATOM 4323 C CA . ASN B 1 96 ? -11.18 37.625 26.375 1 95.31 96 ASN B CA 1
ATOM 4324 C C . ASN B 1 96 ? -11.305 36.188 25.906 1 95.31 96 ASN B C 1
ATOM 4326 O O . ASN B 1 96 ? -11.727 35.938 24.766 1 95.31 96 ASN B O 1
ATOM 4330 N N . LEU B 1 97 ? -10.797 35.344 26.672 1 97 97 LEU B N 1
ATOM 4331 C CA . LEU B 1 97 ? -10.984 33.906 26.469 1 97 97 LEU B CA 1
ATOM 4332 C C . LEU B 1 97 ? -12 33.344 27.469 1 97 97 LEU B C 1
ATOM 4334 O O . LEU B 1 97 ? -12.195 33.906 28.547 1 97 97 LEU B O 1
ATOM 4338 N N . THR B 1 98 ? -12.711 32.344 27.078 1 96.69 98 THR B N 1
ATOM 4339 C CA . THR B 1 98 ? -13.523 31.641 28.062 1 96.69 98 THR B CA 1
ATOM 4340 C C . THR B 1 98 ? -12.656 31.062 29.172 1 96.69 98 THR B C 1
ATOM 4342 O O . THR B 1 98 ? -11.461 30.828 28.984 1 96.69 98 THR B O 1
ATOM 4345 N N . PRO B 1 99 ? -13.25 30.859 30.344 1 96 99 PRO B N 1
ATOM 4346 C CA . PRO B 1 99 ? -12.461 30.281 31.438 1 96 99 PRO B CA 1
ATOM 4347 C C . PRO B 1 99 ? -11.812 28.953 31.062 1 96 99 PRO B C 1
ATOM 4349 O O . PRO B 1 99 ? -10.664 28.703 31.422 1 96 99 PRO B O 1
ATOM 4352 N N . GLU B 1 100 ? -12.523 28.203 30.359 1 94.88 100 GLU B N 1
ATOM 4353 C CA . GLU B 1 100 ? -12.023 26.891 29.938 1 94.88 100 GLU B CA 1
ATOM 4354 C C . GLU B 1 100 ? -10.773 27.031 29.078 1 94.88 100 GLU B C 1
ATOM 4356 O O . GLU B 1 100 ? -9.797 26.297 29.281 1 94.88 100 GLU B O 1
ATOM 4361 N N . VAL B 1 101 ? -10.75 27.938 28.172 1 97.81 101 VAL B N 1
ATOM 4362 C CA . VAL B 1 101 ? -9.641 28.125 27.25 1 97.81 101 VAL B CA 1
ATOM 4363 C C . VAL B 1 101 ? -8.516 28.906 27.938 1 97.81 101 VAL B C 1
ATOM 4365 O O . VAL B 1 101 ? -7.336 28.625 27.719 1 97.81 101 VAL B O 1
ATOM 4368 N N . SER B 1 102 ? -8.906 29.797 28.812 1 97.88 102 SER B N 1
ATOM 4369 C CA . SER B 1 102 ? -7.941 30.625 29.531 1 97.88 102 SER B CA 1
ATOM 4370 C C . SER B 1 102 ? -7.059 29.766 30.453 1 97.88 102 SER B C 1
ATOM 4372 O O . SER B 1 102 ? -5.887 30.094 30.656 1 97.88 102 SER B O 1
ATOM 4374 N N . ASP B 1 103 ? -7.59 28.688 30.891 1 97.44 103 ASP B N 1
ATOM 4375 C CA . ASP B 1 103 ? -6.906 27.875 31.891 1 97.44 103 ASP B CA 1
ATOM 4376 C C . ASP B 1 103 ? -5.965 26.875 31.219 1 97.44 103 ASP B C 1
ATOM 4378 O O . ASP B 1 103 ? -5.145 26.25 31.891 1 97.44 103 ASP B O 1
ATOM 4382 N N . VAL B 1 104 ? -6.027 26.734 29.953 1 98.31 104 VAL B N 1
ATOM 4383 C CA . VAL B 1 104 ? -5.148 25.828 29.234 1 98.31 104 VAL B CA 1
ATOM 4384 C C . VAL B 1 104 ? -3.705 26.312 29.328 1 98.31 104 VAL B C 1
ATOM 4386 O O . VAL B 1 104 ? -3.443 27.516 29.281 1 98.31 104 VAL B O 1
ATOM 4389 N N . THR B 1 105 ? -2.797 25.359 29.5 1 98.69 105 THR B N 1
ATOM 4390 C CA . THR B 1 105 ? -1.395 25.734 29.609 1 98.69 105 THR B CA 1
ATOM 4391 C C . THR B 1 105 ? -0.723 25.781 28.25 1 98.69 105 THR B C 1
ATOM 4393 O O . THR B 1 105 ? -1.238 25.203 27.281 1 98.69 105 THR B O 1
ATOM 4396 N N . ILE B 1 106 ? 0.432 26.453 28.219 1 98.75 106 ILE B N 1
ATOM 4397 C CA . ILE B 1 106 ? 1.239 26.516 27 1 98.75 106 ILE B CA 1
ATOM 4398 C C . ILE B 1 106 ? 1.648 25.109 26.578 1 98.75 106 ILE B C 1
ATOM 4400 O O . ILE B 1 106 ? 1.569 24.781 25.391 1 98.75 106 ILE B O 1
ATOM 4404 N N . SER B 1 107 ? 2.035 24.266 27.516 1 98.56 107 SER B N 1
ATOM 4405 C CA . SER B 1 107 ? 2.438 22.891 27.203 1 98.56 107 SER B CA 1
ATOM 4406 C C . SER B 1 107 ? 1.28 22.094 26.625 1 98.56 107 SER B C 1
ATOM 4408 O O . SER B 1 107 ? 1.479 21.266 25.719 1 98.56 107 SER B O 1
ATOM 4410 N N . GLN B 1 108 ? 0.115 22.328 27.109 1 98.56 108 GLN B N 1
ATOM 4411 C CA . GLN B 1 108 ? -1.056 21.609 26.625 1 98.56 108 GLN B CA 1
ATOM 4412 C C . GLN B 1 108 ? -1.384 22.016 25.188 1 98.56 108 GLN B C 1
ATOM 4414 O O . GLN B 1 108 ? -1.836 21.188 24.391 1 98.56 108 GLN B O 1
ATOM 4419 N N . LEU B 1 109 ? -1.171 23.25 24.812 1 98.81 109 LEU B N 1
ATOM 4420 C CA . LEU B 1 109 ? -1.344 23.703 23.438 1 98.81 109 LEU B CA 1
ATOM 4421 C C . LEU B 1 109 ? -0.276 23.094 22.531 1 98.81 109 LEU B C 1
ATOM 4423 O O . LEU B 1 109 ? -0.591 22.547 21.484 1 98.81 109 LEU B O 1
ATOM 4427 N N . LEU B 1 110 ? 0.929 23.109 23.016 1 98.88 110 LEU B N 1
ATOM 4428 C CA . LEU B 1 110 ? 2.059 22.625 22.234 1 98.88 110 LEU B CA 1
ATOM 4429 C C . LEU B 1 110 ? 1.929 21.125 21.953 1 98.88 110 LEU B C 1
ATOM 4431 O O . LEU B 1 110 ? 2.4 20.641 20.922 1 98.88 110 LEU B O 1
ATOM 4435 N N . SER B 1 111 ? 1.281 20.375 22.828 1 98.69 111 SER B N 1
ATOM 4436 C CA . SER B 1 111 ? 1.216 18.922 22.734 1 98.69 111 SER B CA 1
ATOM 4437 C C . SER B 1 111 ? -0.165 18.453 22.297 1 98.69 111 SER B C 1
ATOM 4439 O O . SER B 1 111 ? -0.478 17.266 22.375 1 98.69 111 SER B O 1
ATOM 4441 N N . HIS B 1 112 ? -1.029 19.344 21.906 1 98.38 112 HIS B N 1
ATOM 4442 C CA . HIS B 1 112 ? -2.391 19.047 21.469 1 98.38 112 HIS B CA 1
ATOM 4443 C C . HIS B 1 112 ? -3.168 18.312 22.562 1 98.38 112 HIS B C 1
ATOM 4445 O O . HIS B 1 112 ? -3.895 17.359 22.281 1 98.38 112 HIS B O 1
ATOM 4451 N N . ALA B 1 113 ? -2.984 18.781 23.766 1 97.56 113 ALA B N 1
ATOM 4452 C CA . ALA B 1 113 ? -3.691 18.172 24.891 1 97.56 113 ALA B CA 1
ATOM 4453 C C . ALA B 1 113 ? -4.699 19.141 25.5 1 97.56 113 ALA B C 1
ATOM 4455 O O . ALA B 1 113 ? -5.219 18.891 26.594 1 97.56 113 ALA B O 1
ATOM 4456 N N . ALA B 1 114 ? -4.988 20.188 24.812 1 98.12 114 ALA B N 1
ATOM 4457 C CA . ALA B 1 114 ? -5.852 21.234 25.359 1 98.12 114 ALA B CA 1
ATOM 4458 C C . ALA B 1 114 ? -7.324 20.875 25.172 1 98.12 114 ALA B C 1
ATOM 4460 O O . ALA B 1 114 ? -8.203 21.516 25.766 1 98.12 114 ALA B O 1
ATOM 4461 N N . GLY B 1 115 ? -7.621 19.891 24.312 1 97.25 115 GLY B N 1
ATOM 4462 C CA . GLY B 1 115 ? -8.992 19.453 24.109 1 97.25 115 GLY B CA 1
ATOM 4463 C C . GLY B 1 115 ? -9.805 20.391 23.234 1 97.25 115 GLY B C 1
ATOM 4464 O O . GLY B 1 115 ? -11.023 20.266 23.156 1 97.25 115 GLY B O 1
ATOM 4465 N N . LEU B 1 116 ? -9.18 21.281 22.547 1 98 116 LEU B N 1
ATOM 4466 C CA . LEU B 1 116 ? -9.836 22.312 21.75 1 98 116 LEU B CA 1
ATOM 4467 C C . LEU B 1 116 ? -10.336 21.75 20.422 1 98 116 LEU B C 1
ATOM 4469 O O . LEU B 1 116 ? -9.852 20.719 19.953 1 98 116 LEU B O 1
ATOM 4473 N N . THR B 1 117 ? -11.312 22.469 19.812 1 97.5 117 THR B N 1
ATOM 4474 C CA . THR B 1 117 ? -11.773 22.141 18.469 1 97.5 117 THR B CA 1
ATOM 4475 C C . THR B 1 117 ? -10.609 22.094 17.484 1 97.5 117 THR B C 1
ATOM 4477 O O . THR B 1 117 ? -9.633 22.828 17.641 1 97.5 117 THR B O 1
ATOM 4480 N N . ARG B 1 118 ? -10.727 21.156 16.562 1 97.62 118 ARG B N 1
ATOM 4481 C CA . ARG B 1 118 ? -9.656 20.984 15.594 1 97.62 118 ARG B CA 1
ATOM 4482 C C . ARG B 1 118 ? -9.523 22.203 14.688 1 97.62 118 ARG B C 1
ATOM 4484 O O . ARG B 1 118 ? -8.453 22.797 14.586 1 97.62 118 ARG B O 1
ATOM 4491 N N . ASP B 1 119 ? -10.633 22.531 14.023 1 97.81 119 ASP B N 1
ATOM 4492 C CA . ASP B 1 119 ? -10.648 23.594 13.016 1 97.81 119 ASP B CA 1
ATOM 4493 C C . ASP B 1 119 ? -11.922 24.422 13.117 1 97.81 119 ASP B C 1
ATOM 4495 O O . ASP B 1 119 ? -12.273 25.141 12.172 1 97.81 119 ASP B O 1
ATOM 4499 N N . GLY B 1 120 ? -12.695 24.312 14.203 1 96.19 120 GLY B N 1
ATOM 4500 C CA . GLY B 1 120 ? -13.984 24.984 14.336 1 96.19 120 GLY B CA 1
ATOM 4501 C C . GLY B 1 120 ? -15.102 24.281 13.594 1 96.19 120 GLY B C 1
ATOM 4502 O O . GLY B 1 120 ? -14.914 23.172 13.078 1 96.19 120 GLY B O 1
ATOM 4503 N N . PRO B 1 121 ? -16.25 24.891 13.594 1 94.5 121 PRO B N 1
ATOM 4504 C CA . PRO B 1 121 ? -17.422 24.266 12.961 1 94.5 121 PRO B CA 1
ATOM 4505 C C . PRO B 1 121 ? -17.344 24.297 11.438 1 94.5 121 PRO B C 1
ATOM 4507 O O . PRO B 1 121 ? -18.047 23.531 10.773 1 94.5 121 PRO B O 1
ATOM 4510 N N . ASP B 1 122 ? -16.562 25.156 10.922 1 96.25 122 ASP B N 1
ATOM 4511 C CA . ASP B 1 122 ? -16.375 25.266 9.477 1 96.25 122 ASP B CA 1
ATOM 4512 C C . ASP B 1 122 ? -14.898 25.359 9.109 1 96.25 122 ASP B C 1
ATOM 4514 O O . ASP B 1 122 ? -14.305 26.438 9.195 1 96.25 122 ASP B O 1
ATOM 4518 N N . GLY B 1 123 ? -14.383 24.234 8.633 1 96.25 123 GLY B N 1
ATOM 4519 C CA . GLY B 1 123 ? -12.984 24.188 8.25 1 96.25 123 GLY B CA 1
ATOM 4520 C C . GLY B 1 123 ? -12.75 24.516 6.785 1 96.25 123 GLY B C 1
ATOM 4521 O O . GLY B 1 123 ? -11.797 24.031 6.18 1 96.25 123 GLY B O 1
ATOM 4522 N N . GLY B 1 124 ? -13.594 25.328 6.141 1 96.69 124 GLY B N 1
ATOM 4523 C CA . GLY B 1 124 ? -13.57 25.625 4.719 1 96.69 124 GLY B CA 1
ATOM 4524 C C . GLY B 1 124 ? -12.258 26.25 4.27 1 96.69 124 GLY B C 1
ATOM 4525 O O . GLY B 1 124 ? -11.906 26.172 3.088 1 96.69 124 GLY B O 1
ATOM 4526 N N . GLN B 1 125 ? -11.508 26.922 5.195 1 96.25 125 GLN B N 1
ATOM 4527 C CA . GLN B 1 125 ? -10.234 27.547 4.836 1 96.25 125 GLN B CA 1
ATOM 4528 C C . GLN B 1 125 ? -9.227 26.484 4.383 1 96.25 125 GLN B C 1
ATOM 4530 O O . GLN B 1 125 ? -8.336 26.781 3.58 1 96.25 125 GLN B O 1
ATOM 4535 N N . PHE B 1 126 ? -9.383 25.281 4.824 1 96.44 126 PHE B N 1
ATOM 4536 C CA . PHE B 1 126 ? -8.445 24.219 4.473 1 96.44 126 PHE B CA 1
ATOM 4537 C C . PHE B 1 126 ? -8.875 23.531 3.182 1 96.44 126 PHE B C 1
ATOM 4539 O O . PHE B 1 126 ? -8.156 22.672 2.66 1 96.44 126 PHE B O 1
ATOM 4546 N N . SER B 1 127 ? -10 23.875 2.596 1 95.81 127 SER B N 1
ATOM 4547 C CA . SER B 1 127 ? -10.484 23.328 1.336 1 95.81 127 SER B CA 1
ATOM 4548 C C . SER B 1 127 ? -10.766 24.422 0.32 1 95.81 127 SER B C 1
ATOM 4550 O O . SER B 1 127 ? -11.539 24.234 -0.62 1 95.81 127 SER B O 1
ATOM 4552 N N . ASP B 1 128 ? -10.25 25.562 0.596 1 94.56 128 ASP B N 1
ATOM 4553 C CA . ASP B 1 128 ? -10.328 26.703 -0.301 1 94.56 128 ASP B CA 1
ATOM 4554 C C . ASP B 1 128 ? -11.766 27.188 -0.47 1 94.56 128 ASP B C 1
ATOM 4556 O O . ASP B 1 128 ? -12.164 27.625 -1.552 1 94.56 128 ASP B O 1
ATOM 4560 N N . ARG B 1 129 ? -12.586 26.984 0.527 1 95.56 129 ARG B N 1
ATOM 4561 C CA . ARG B 1 129 ? -13.984 27.406 0.448 1 95.56 129 ARG B CA 1
ATOM 4562 C C . ARG B 1 129 ? -14.18 28.766 1.099 1 95.56 129 ARG B C 1
ATOM 4564 O O . ARG B 1 129 ? -15.227 29.406 0.916 1 95.56 129 ARG B O 1
ATOM 4571 N N . ARG B 1 130 ? -13.188 29.188 1.831 1 96.38 130 ARG B N 1
ATOM 4572 C CA . ARG B 1 130 ? -13.156 30.5 2.455 1 96.38 130 ARG B CA 1
ATOM 4573 C C . ARG B 1 130 ? -11.719 30.906 2.795 1 96.38 130 ARG B C 1
ATOM 4575 O O . ARG B 1 130 ? -10.82 30.062 2.826 1 96.38 130 ARG B O 1
ATOM 4582 N N . PRO B 1 131 ? -11.477 32.188 3.027 1 97.38 131 PRO B N 1
ATOM 4583 C CA . PRO B 1 131 ? -10.141 32.594 3.473 1 97.38 131 PRO B CA 1
ATOM 4584 C C . PRO B 1 131 ? -9.766 32 4.828 1 97.38 131 PRO B C 1
ATOM 4586 O O . PRO B 1 131 ? -10.641 31.609 5.605 1 97.38 131 PRO B O 1
ATOM 4589 N N . PHE B 1 132 ? -8.5 31.906 5.051 1 98.19 132 PHE B N 1
ATOM 4590 C CA . PHE B 1 132 ? -8.055 31.5 6.375 1 98.19 132 PHE B CA 1
ATOM 4591 C C . PHE B 1 132 ? -8.484 32.5 7.43 1 98.19 132 PHE B C 1
ATOM 4593 O O . PHE B 1 132 ? -8.672 33.688 7.121 1 98.19 132 PHE B O 1
ATOM 4600 N N . LEU B 1 133 ? -8.562 32.062 8.641 1 98.56 133 LEU B N 1
ATOM 4601 C CA . LEU B 1 133 ? -9.273 32.781 9.695 1 98.56 133 LEU B CA 1
ATOM 4602 C C . LEU B 1 133 ? -8.406 33.875 10.273 1 98.56 133 LEU B C 1
ATOM 4604 O O . LEU B 1 133 ? -7.195 33.719 10.43 1 98.56 133 LEU B O 1
ATOM 4608 N N . SER B 1 134 ? -9.039 34.969 10.609 1 98.44 134 SER B N 1
ATOM 4609 C CA . SER B 1 134 ? -8.477 36 11.477 1 98.44 134 SER B CA 1
ATOM 4610 C C . SER B 1 134 ? -8.531 35.594 12.938 1 98.44 134 SER B C 1
ATOM 4612 O O . SER B 1 134 ? -9.203 34.594 13.289 1 98.44 134 SER B O 1
ATOM 4614 N N . GLU B 1 135 ? -7.812 36.312 13.695 1 98.31 135 GLU B N 1
ATOM 4615 C CA . GLU B 1 135 ? -7.863 36.062 15.133 1 98.31 135 GLU B CA 1
ATOM 4616 C C . GLU B 1 135 ? -9.297 36.125 15.656 1 98.31 135 GLU B C 1
ATOM 4618 O O . GLU B 1 135 ? -9.711 35.25 16.438 1 98.31 135 GLU B O 1
ATOM 4623 N N . ALA B 1 136 ? -10.055 37.094 15.227 1 98.06 136 ALA B N 1
ATOM 4624 C CA . ALA B 1 136 ? -11.438 37.25 15.68 1 98.06 136 ALA B CA 1
ATOM 4625 C C . ALA B 1 136 ? -12.266 36.031 15.336 1 98.06 136 ALA B C 1
ATOM 4627 O O . ALA B 1 136 ? -13.078 35.562 16.141 1 98.06 136 ALA B O 1
ATOM 4628 N N . GLU B 1 137 ? -12.07 35.5 14.188 1 98.06 137 GLU B N 1
ATOM 4629 C CA . GLU B 1 137 ? -12.867 34.375 13.711 1 98.06 137 GLU B CA 1
ATOM 4630 C C . GLU B 1 137 ? -12.555 33.094 14.484 1 98.06 137 GLU B C 1
ATOM 4632 O O . GLU B 1 137 ? -13.461 32.406 14.938 1 98.06 137 GLU B O 1
ATOM 4637 N N . PHE B 1 138 ? -11.227 32.75 14.664 1 96.88 138 PHE B N 1
ATOM 4638 C CA . PHE B 1 138 ? -10.969 31.5 15.344 1 96.88 138 PHE B CA 1
ATOM 4639 C C . PHE B 1 138 ? -11.203 31.625 16.844 1 96.88 138 PHE B C 1
ATOM 4641 O O . PHE B 1 138 ? -11.508 30.641 17.516 1 96.88 138 PHE B O 1
ATOM 4648 N N . ARG B 1 139 ? -11.109 32.844 17.438 1 97.38 139 ARG B N 1
ATOM 4649 C CA . ARG B 1 139 ? -11.492 33.031 18.828 1 97.38 139 ARG B CA 1
ATOM 4650 C C . ARG B 1 139 ? -13 32.844 19.016 1 97.38 139 ARG B C 1
ATOM 4652 O O . ARG B 1 139 ? -13.445 32.375 20.047 1 97.38 139 ARG B O 1
ATOM 4659 N N . ALA B 1 140 ? -13.75 33.312 18.031 1 97.81 140 ALA B N 1
ATOM 4660 C CA . ALA B 1 140 ? -15.188 33.062 18.078 1 97.81 140 ALA B CA 1
ATOM 4661 C C . ALA B 1 140 ? -15.484 31.562 18.125 1 97.81 140 ALA B C 1
ATOM 4663 O O . ALA B 1 140 ? -16.359 31.125 18.859 1 97.81 140 ALA B O 1
ATOM 4664 N N . ASP B 1 141 ? -14.828 30.828 17.312 1 97.12 141 ASP B N 1
ATOM 4665 C CA . ASP B 1 141 ? -14.969 29.375 17.344 1 97.12 141 ASP B CA 1
ATOM 4666 C C . ASP B 1 141 ? -14.625 28.812 18.734 1 97.12 141 ASP B C 1
ATOM 4668 O O . ASP B 1 141 ? -15.281 27.891 19.219 1 97.12 141 ASP B O 1
ATOM 4672 N N . LEU B 1 142 ? -13.609 29.391 19.391 1 97.56 142 LEU B N 1
ATOM 4673 C CA . LEU B 1 142 ? -13.094 28.891 20.672 1 97.56 142 LEU B CA 1
ATOM 4674 C C . LEU B 1 142 ? -13.977 29.359 21.828 1 97.56 142 LEU B C 1
ATOM 4676 O O . LEU B 1 142 ? -13.797 28.922 22.953 1 97.56 142 LEU B O 1
ATOM 4680 N N . SER B 1 143 ? -14.906 30.203 21.547 1 97 143 SER B N 1
ATOM 4681 C CA . SER B 1 143 ? -15.812 30.688 22.594 1 97 143 SER B CA 1
ATOM 4682 C C . SER B 1 143 ? -16.922 29.672 22.859 1 97 143 SER B C 1
ATOM 4684 O O . SER B 1 143 ? -17.594 29.75 23.891 1 97 143 SER B O 1
ATOM 4686 N N . ALA B 1 144 ? -17.125 28.766 21.938 1 95.75 144 ALA B N 1
ATOM 4687 C CA . ALA B 1 144 ? -18.078 27.672 22.141 1 95.75 144 ALA B CA 1
ATOM 4688 C C . ALA B 1 144 ? -17.5 26.609 23.062 1 95.75 144 ALA B C 1
ATOM 4690 O O . ALA B 1 144 ? -16.281 26.562 23.281 1 95.75 144 ALA B O 1
ATOM 4691 N N . PRO B 1 145 ? -18.438 25.781 23.656 1 95.06 145 PRO B N 1
ATOM 4692 C CA . PRO B 1 145 ? -17.906 24.672 24.453 1 95.06 145 PRO B CA 1
ATOM 4693 C C . PRO B 1 145 ? -16.953 23.781 23.656 1 95.06 145 PRO B C 1
ATOM 4695 O O . PRO B 1 145 ? -17.203 23.484 22.484 1 95.06 145 PRO B O 1
ATOM 4698 N N . GLN B 1 146 ? -15.844 23.422 24.266 1 96.75 146 GLN B N 1
ATOM 4699 C CA . GLN B 1 146 ? -14.836 22.625 23.594 1 96.75 146 GLN B CA 1
ATOM 4700 C C . GLN B 1 146 ? -15.148 21.141 23.688 1 96.75 146 GLN B C 1
ATOM 4702 O O . GLN B 1 146 ? -15.844 20.703 24.609 1 96.75 146 GLN B O 1
ATOM 4707 N N . PRO B 1 147 ? -14.664 20.359 22.75 1 95.44 147 PRO B N 1
ATOM 4708 C CA . PRO B 1 147 ? -15.055 18.953 22.656 1 95.44 147 PRO B CA 1
ATOM 4709 C C . PRO B 1 147 ? -14.57 18.125 23.844 1 95.44 147 PRO B C 1
ATOM 4711 O O . PRO B 1 147 ? -15.258 17.188 24.266 1 95.44 147 PRO B O 1
ATOM 4714 N N . LEU B 1 148 ? -13.367 18.453 24.375 1 96.12 148 LEU B N 1
ATOM 4715 C CA . LEU B 1 148 ? -12.797 17.656 25.453 1 96.12 148 LEU B CA 1
ATOM 4716 C C . LEU B 1 148 ? -12.203 18.547 26.531 1 96.12 148 LEU B C 1
ATOM 4718 O O . LEU B 1 148 ? -11.875 19.703 26.281 1 96.12 148 LEU B O 1
ATOM 4722 N N . ALA B 1 149 ? -12.055 17.938 27.734 1 95.75 149 ALA B N 1
ATOM 4723 C CA . ALA B 1 149 ? -11.344 18.625 28.812 1 95.75 149 ALA B CA 1
ATOM 4724 C C . ALA B 1 149 ? -9.836 18.594 28.562 1 95.75 149 ALA B C 1
ATOM 4726 O O . ALA B 1 149 ? -9.305 17.625 28.016 1 95.75 149 ALA B O 1
ATOM 4727 N N . PRO B 1 150 ? -9.164 19.656 28.953 1 95.81 150 PRO B N 1
ATOM 4728 C CA . PRO B 1 150 ? -7.703 19.641 28.797 1 95.81 150 PRO B CA 1
ATOM 4729 C C . PRO B 1 150 ? -7.035 18.5 29.547 1 95.81 150 PRO B C 1
ATOM 4731 O O . PRO B 1 150 ? -7.457 18.156 30.656 1 95.81 150 PRO B O 1
ATOM 4734 N N . GLY B 1 151 ? -6.031 17.953 28.953 1 94.25 151 GLY B N 1
ATOM 4735 C CA . GLY B 1 151 ? -5.191 16.953 29.609 1 94.25 151 GLY B CA 1
ATOM 4736 C C . GLY B 1 151 ? -5.766 15.547 29.531 1 94.25 151 GLY B C 1
ATOM 4737 O O . GLY B 1 151 ? -5.195 14.609 30.109 1 94.25 151 GLY B O 1
ATOM 4738 N N . VAL B 1 152 ? -6.816 15.391 28.812 1 91.75 152 VAL B N 1
ATOM 4739 C CA . VAL B 1 152 ? -7.473 14.086 28.797 1 91.75 152 VAL B CA 1
ATOM 4740 C C . VAL B 1 152 ? -6.824 13.203 27.734 1 91.75 152 VAL B C 1
ATOM 4742 O O . VAL B 1 152 ? -6.641 12 27.953 1 91.75 152 VAL B O 1
ATOM 4745 N N . THR B 1 153 ? -6.605 13.688 26.578 1 93.69 153 THR B N 1
ATOM 4746 C CA . T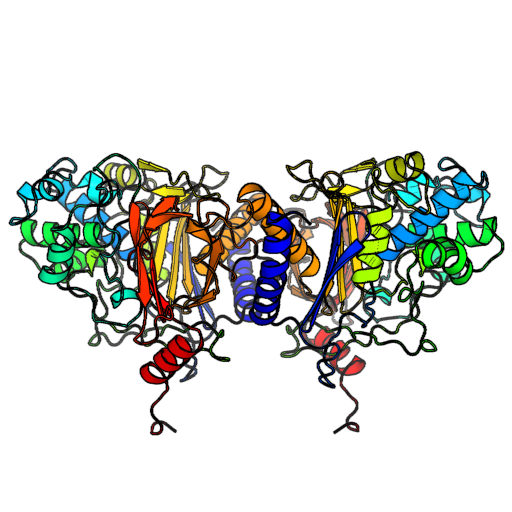HR B 1 153 ? -6.02 12.898 25.5 1 93.69 153 THR B CA 1
ATOM 4747 C C . THR B 1 153 ? -5.43 13.812 24.422 1 93.69 153 THR B C 1
ATOM 4749 O O . THR B 1 153 ? -5.535 15.039 24.516 1 93.69 153 THR B O 1
ATOM 4752 N N . PHE B 1 154 ? -4.707 13.219 23.531 1 96.12 154 PHE B N 1
ATOM 4753 C CA . PHE B 1 154 ? -4.223 13.867 22.328 1 96.12 154 PHE B CA 1
ATOM 4754 C C . PHE B 1 154 ? -5.383 14.234 21.406 1 96.12 154 PHE B C 1
ATOM 4756 O O . PHE B 1 154 ? -6.074 13.359 20.891 1 96.12 154 PHE B O 1
ATOM 4763 N N . LYS B 1 155 ? -5.625 15.531 21.297 1 96.88 155 LYS B N 1
ATOM 4764 C CA . LYS B 1 155 ? -6.625 16.062 20.375 1 96.88 155 LYS B CA 1
ATOM 4765 C C . LYS B 1 155 ? -6.059 17.219 19.562 1 96.88 155 LYS B C 1
ATOM 4767 O O . LYS B 1 155 ? -6.043 18.359 20.031 1 96.88 155 LYS B O 1
ATOM 4772 N N . TYR B 1 156 ? -5.812 16.891 18.391 1 97.62 156 TYR B N 1
ATOM 4773 C CA . TYR B 1 156 ? -5.18 17.828 17.484 1 97.62 156 TYR B CA 1
ATOM 4774 C C . TYR B 1 156 ? -6.047 19.078 17.281 1 97.62 156 TYR B C 1
ATOM 4776 O O . TYR B 1 156 ? -7.262 18.969 17.094 1 97.62 156 TYR B O 1
ATOM 4784 N N . SER B 1 157 ? -5.367 20.281 17.312 1 98.56 157 SER B N 1
ATOM 4785 C CA . SER B 1 157 ? -6.102 21.531 17.125 1 98.56 157 SER B CA 1
ATOM 4786 C C . SER B 1 157 ? -5.242 22.578 16.422 1 98.56 157 SER B C 1
ATOM 4788 O O . SER B 1 157 ? -4.273 23.078 16.984 1 98.56 157 SER B O 1
ATOM 4790 N N . ASN B 1 158 ? -5.652 22.953 15.211 1 98.69 158 ASN B N 1
ATOM 4791 C CA . ASN B 1 158 ? -5.008 24.078 14.547 1 98.69 158 ASN B CA 1
ATOM 4792 C C . ASN B 1 158 ? -5.273 25.406 15.273 1 98.69 158 ASN B C 1
ATOM 4794 O O . ASN B 1 158 ? -4.398 26.266 15.344 1 98.69 158 ASN B O 1
ATOM 4798 N N . HIS B 1 159 ? -6.449 25.531 15.828 1 98.38 159 HIS B N 1
ATOM 4799 C CA . HIS B 1 159 ? -6.805 26.734 16.578 1 98.38 159 HIS B CA 1
ATOM 4800 C C . HIS B 1 159 ? -5.891 26.922 17.797 1 98.38 159 HIS B C 1
ATOM 4802 O O . HIS B 1 159 ? -5.508 28.047 18.125 1 98.38 159 HIS B O 1
ATOM 4808 N N . GLY B 1 160 ? -5.605 25.812 18.391 1 98.5 160 GLY B N 1
ATOM 4809 C CA . GLY B 1 160 ? -4.676 25.875 19.516 1 98.5 160 GLY B CA 1
ATOM 4810 C C . GLY B 1 160 ? -3.318 26.438 19.125 1 98.5 160 GLY B C 1
ATOM 4811 O O . GLY B 1 160 ? -2.766 27.281 19.828 1 98.5 160 GLY B O 1
ATOM 4812 N N . PHE B 1 161 ? -2.779 26.016 18.062 1 98.75 161 PHE B N 1
ATOM 4813 C CA . PHE B 1 161 ? -1.475 26.5 17.609 1 98.75 161 PHE B CA 1
ATOM 4814 C C . PHE B 1 161 ? -1.566 27.922 17.109 1 98.75 161 PHE B C 1
ATOM 4816 O O . PHE B 1 161 ? -0.598 28.688 17.188 1 98.75 161 PHE B O 1
ATOM 4823 N N . ALA B 1 162 ? -2.734 28.281 16.562 1 98.81 162 ALA B N 1
ATOM 4824 C CA . ALA B 1 162 ? -2.938 29.688 16.203 1 98.81 162 ALA B CA 1
ATOM 4825 C C . ALA B 1 162 ? -2.82 30.578 17.438 1 98.81 162 ALA B C 1
ATOM 4827 O O . ALA B 1 162 ? -2.232 31.672 17.359 1 98.81 162 ALA B O 1
ATOM 4828 N N . LEU B 1 163 ? -3.352 30.141 18.547 1 98.75 163 LEU B N 1
ATOM 4829 C CA . LEU B 1 163 ? -3.25 30.891 19.797 1 98.75 163 LEU B CA 1
ATOM 4830 C C . LEU B 1 163 ? -1.791 31.062 20.219 1 98.75 163 LEU B C 1
ATOM 4832 O O . LEU B 1 163 ? -1.415 32.125 20.75 1 98.75 163 LEU B O 1
ATOM 4836 N N . LEU B 1 164 ? -0.984 30.031 19.984 1 98.88 164 LEU B N 1
ATOM 4837 C CA . LEU B 1 164 ? 0.43 30.125 20.328 1 98.88 164 LEU B CA 1
ATOM 4838 C C . LEU B 1 164 ? 1.114 31.234 19.547 1 98.88 164 LEU B C 1
ATOM 4840 O O . LEU B 1 164 ? 2.025 31.891 20.062 1 98.88 164 LEU B O 1
ATOM 4844 N N . GLY B 1 165 ? 0.716 31.406 18.25 1 98.88 165 GLY B N 1
ATOM 4845 C CA . GLY B 1 165 ? 1.211 32.562 17.5 1 98.88 165 GLY B CA 1
ATOM 4846 C C . GLY B 1 165 ? 0.879 33.875 18.156 1 98.88 165 GLY B C 1
ATOM 4847 O O . GLY B 1 165 ? 1.722 34.781 18.203 1 98.88 165 GLY B O 1
ATOM 4848 N N . LYS B 1 166 ? -0.312 33.969 18.719 1 98.81 166 LYS B N 1
ATOM 4849 C CA . LYS B 1 166 ? -0.74 35.188 19.391 1 98.81 166 LYS B CA 1
ATOM 4850 C C . LYS B 1 166 ? 0.017 35.406 20.688 1 98.81 166 LYS B C 1
ATOM 4852 O O . LYS B 1 166 ? 0.305 36.531 21.078 1 98.81 166 LYS B O 1
ATOM 4857 N N . VAL B 1 167 ? 0.298 34.344 21.375 1 98.88 167 VAL B N 1
ATOM 4858 C CA . VAL B 1 167 ? 1.113 34.406 22.578 1 98.88 167 VAL B CA 1
ATOM 4859 C C . VAL B 1 167 ? 2.484 35 22.25 1 98.88 167 VAL B C 1
ATOM 4861 O O . VAL B 1 167 ? 2.988 35.875 22.953 1 98.88 167 VAL B O 1
ATOM 4864 N N . ILE B 1 168 ? 3.111 34.531 21.188 1 98.88 168 ILE B N 1
ATOM 4865 C CA . ILE B 1 168 ? 4.414 35.031 20.75 1 98.88 168 ILE B CA 1
ATOM 4866 C C . ILE B 1 168 ? 4.324 36.531 20.484 1 98.88 168 ILE B C 1
ATOM 4868 O O . ILE B 1 168 ? 5.188 37.281 20.922 1 98.88 168 ILE B O 1
ATOM 4872 N N . GLU B 1 169 ? 3.281 36.938 19.781 1 98.81 169 GLU B N 1
ATOM 4873 C CA . GLU B 1 169 ? 3.1 38.344 19.5 1 98.81 169 GLU B CA 1
ATOM 4874 C C . GLU B 1 169 ? 2.996 39.156 20.797 1 98.81 169 GLU B C 1
ATOM 4876 O O . GLU B 1 169 ? 3.609 40.219 20.922 1 98.81 169 GLU B O 1
ATOM 4881 N N . LYS B 1 170 ? 2.238 38.656 21.719 1 98.56 170 LYS B N 1
ATOM 4882 C CA . LYS B 1 170 ? 2.016 39.375 22.984 1 98.56 170 LYS B CA 1
ATOM 4883 C C . LYS B 1 170 ? 3.312 39.5 23.766 1 98.56 170 LYS B C 1
ATOM 4885 O O . LYS B 1 170 ? 3.619 40.562 24.281 1 98.56 170 LYS B O 1
ATOM 4890 N N . VAL B 1 171 ? 4.043 38.438 23.859 1 98.56 171 VAL B N 1
ATOM 4891 C CA . VAL B 1 171 ? 5.242 38.375 24.688 1 98.56 171 VAL B CA 1
ATOM 4892 C C . VAL B 1 171 ? 6.355 39.219 24.062 1 98.56 171 VAL B C 1
ATOM 4894 O O . VAL B 1 171 ? 7.145 39.844 24.781 1 98.56 171 VAL B O 1
ATOM 4897 N N . THR B 1 172 ? 6.418 39.281 22.75 1 98.5 172 THR B N 1
ATOM 4898 C CA . THR B 1 172 ? 7.562 39.906 22.078 1 98.5 172 THR B CA 1
ATOM 4899 C C . THR B 1 172 ? 7.23 41.312 21.625 1 98.5 172 THR B C 1
ATOM 4901 O O . THR B 1 172 ? 8.133 42.125 21.359 1 98.5 172 THR B O 1
ATOM 4904 N N . GLY B 1 173 ? 5.941 41.531 21.391 1 98.31 173 GLY B N 1
ATOM 4905 C CA . GLY B 1 173 ? 5.516 42.844 20.875 1 98.31 173 GLY B CA 1
ATOM 4906 C C . GLY B 1 173 ? 5.684 42.938 19.375 1 98.31 173 GLY B C 1
ATOM 4907 O O . GLY B 1 173 ? 5.508 44.031 18.797 1 98.31 173 GLY B O 1
ATOM 4908 N N . GLU B 1 174 ? 6.035 41.875 18.703 1 98.38 174 GLU B N 1
ATOM 4909 C CA . GLU B 1 174 ? 6.246 41.812 17.25 1 98.38 174 GLU B CA 1
ATOM 4910 C C . GLU B 1 174 ? 5.223 40.906 16.578 1 98.38 174 GLU B C 1
ATOM 4912 O O . GLU B 1 174 ? 4.727 39.969 17.188 1 98.38 174 GLU B O 1
ATOM 4917 N N . PRO B 1 175 ? 4.934 41.281 15.305 1 98.44 175 PRO B N 1
ATOM 4918 C CA . PRO B 1 175 ? 4.113 40.312 14.562 1 98.44 175 PRO B CA 1
ATOM 4919 C C . PRO B 1 175 ? 4.75 38.938 14.492 1 98.44 175 PRO B C 1
ATOM 4921 O O . PRO B 1 175 ? 5.969 38.812 14.344 1 98.44 175 PRO B O 1
ATOM 4924 N N . TYR B 1 176 ? 3.939 37.969 14.602 1 98.5 176 TYR B N 1
ATOM 4925 C CA . TYR B 1 176 ? 4.406 36.562 14.641 1 98.5 176 TYR B CA 1
ATOM 4926 C C . TYR B 1 176 ? 5.359 36.281 13.484 1 98.5 176 TYR B C 1
ATOM 4928 O O . TYR B 1 176 ? 6.465 35.781 13.688 1 98.5 176 TYR B O 1
ATOM 4936 N N . GLY B 1 177 ? 4.883 36.594 12.234 1 98.38 177 GLY B N 1
ATOM 4937 C CA . GLY B 1 177 ? 5.656 36.281 11.047 1 98.38 177 GLY B CA 1
ATOM 4938 C C . GLY B 1 177 ? 7.051 36.875 11.062 1 98.38 177 GLY B C 1
ATOM 4939 O O . GLY B 1 177 ? 8.023 36.219 10.711 1 98.38 177 GLY B O 1
ATOM 4940 N N . ARG B 1 178 ? 7.125 38.062 11.523 1 98.12 178 ARG B N 1
ATOM 4941 C CA . ARG B 1 178 ? 8.414 38.75 11.578 1 98.12 178 ARG B CA 1
ATOM 4942 C C . ARG B 1 178 ? 9.305 38.156 12.656 1 98.12 178 ARG B C 1
ATOM 4944 O O . ARG B 1 178 ? 10.484 37.875 12.406 1 98.12 178 ARG B O 1
ATOM 4951 N N . TRP B 1 179 ? 8.773 37.969 13.766 1 98.75 179 TRP B N 1
ATOM 4952 C CA . TRP B 1 179 ? 9.57 37.5 14.891 1 98.75 179 TRP B CA 1
ATOM 4953 C C . TRP B 1 179 ? 10.094 36.094 14.617 1 98.75 179 TRP B C 1
ATOM 4955 O O . TRP B 1 179 ? 11.273 35.781 14.844 1 98.75 179 TRP B O 1
ATOM 4965 N N . ILE B 1 180 ? 9.211 35.188 14.156 1 98.81 180 ILE B N 1
ATOM 4966 C CA . ILE B 1 180 ? 9.602 33.812 13.922 1 98.81 180 ILE B CA 1
ATOM 4967 C C . ILE B 1 180 ? 10.641 33.75 12.812 1 98.81 180 ILE B C 1
ATOM 4969 O O . ILE B 1 180 ? 11.523 32.875 12.836 1 98.81 180 ILE B O 1
ATOM 4973 N N . TYR B 1 181 ? 10.5 34.594 11.797 1 98.25 181 TYR B N 1
ATOM 4974 C CA . TYR B 1 181 ? 11.5 34.656 10.734 1 98.25 181 TYR B CA 1
ATOM 4975 C C . TYR B 1 181 ? 12.859 35.062 11.289 1 98.25 181 TYR B C 1
ATOM 4977 O O . TYR B 1 181 ? 13.867 34.406 11.039 1 98.25 181 TYR B O 1
ATOM 4985 N N . ASP B 1 182 ? 12.906 36.062 12.109 1 98.56 182 ASP B N 1
ATOM 4986 C CA . ASP B 1 182 ? 14.148 36.656 12.586 1 98.56 182 ASP B CA 1
ATOM 4987 C C . ASP B 1 182 ? 14.82 35.781 13.641 1 98.56 182 ASP B C 1
ATOM 4989 O O . ASP B 1 182 ? 16.047 35.781 13.758 1 98.56 182 ASP B O 1
ATOM 4993 N N . HIS B 1 183 ? 14.047 35.031 14.336 1 98.62 183 HIS B N 1
ATOM 4994 C CA . HIS B 1 183 ? 14.609 34.406 15.523 1 98.62 183 HIS B CA 1
ATOM 4995 C C . HIS B 1 183 ? 14.664 32.875 15.359 1 98.62 183 HIS B C 1
ATOM 4997 O O . HIS B 1 183 ? 15.336 32.188 16.125 1 98.62 183 HIS B O 1
ATOM 5003 N N . VAL B 1 184 ? 14.008 32.344 14.398 1 98.69 184 VAL B N 1
ATOM 5004 C CA . VAL B 1 184 ? 14.039 30.891 14.172 1 98.69 184 VAL B CA 1
ATOM 5005 C C . VAL B 1 184 ? 14.555 30.594 12.766 1 98.69 184 VAL B C 1
ATOM 5007 O O . VAL B 1 184 ? 15.586 29.938 12.602 1 98.69 184 VAL B O 1
ATOM 5010 N N . VAL B 1 185 ? 13.953 31.172 11.758 1 98.5 185 VAL B N 1
ATOM 5011 C CA . VAL B 1 185 ? 14.242 30.828 10.367 1 98.5 185 VAL B CA 1
ATOM 5012 C C . VAL B 1 185 ? 15.664 31.266 10.016 1 98.5 185 VAL B C 1
ATOM 5014 O O . VAL B 1 185 ? 16.484 30.453 9.586 1 98.5 185 VAL B O 1
ATOM 5017 N N . VAL B 1 186 ? 15.969 32.531 10.25 1 98.44 186 VAL B N 1
ATOM 5018 C CA . VAL B 1 186 ? 17.25 33.094 9.859 1 98.44 186 VAL B CA 1
ATOM 5019 C C . VAL B 1 186 ? 18.375 32.438 10.68 1 98.44 186 VAL B C 1
ATOM 5021 O O . VAL B 1 186 ? 19.344 31.922 10.117 1 98.44 186 VAL B O 1
ATOM 5024 N N . PRO B 1 187 ? 18.234 32.375 11.977 1 98.25 187 PRO B N 1
ATOM 5025 C CA . PRO B 1 187 ? 19.312 31.781 12.758 1 98.25 187 PRO B CA 1
ATOM 5026 C C . PRO B 1 187 ? 19.516 30.312 12.422 1 98.25 187 PRO B C 1
ATOM 5028 O O . PRO B 1 187 ? 20.625 29.781 12.578 1 98.25 187 PRO B O 1
ATOM 5031 N N . ALA B 1 188 ? 18.5 29.641 11.992 1 97.75 188 ALA B N 1
ATOM 5032 C CA . ALA B 1 188 ? 18.625 28.219 11.641 1 97.75 188 ALA B CA 1
ATOM 5033 C C . ALA B 1 188 ? 19.281 28.047 10.273 1 97.75 188 ALA B C 1
ATOM 5035 O O . ALA B 1 188 ? 19.547 26.922 9.836 1 97.75 188 ALA B O 1
ATOM 5036 N N . GLY B 1 189 ? 19.531 29.094 9.586 1 97.19 189 GLY B N 1
ATOM 5037 C CA . GLY B 1 189 ? 20.203 29.047 8.305 1 97.19 189 GLY B CA 1
ATOM 5038 C C . GLY B 1 189 ? 19.297 28.672 7.156 1 97.19 189 GLY B C 1
ATOM 5039 O O . GLY B 1 189 ? 19.734 28.094 6.16 1 97.19 189 GLY B O 1
ATOM 5040 N N . LEU B 1 190 ? 18.016 28.938 7.266 1 97.56 190 LEU B N 1
ATOM 5041 C CA . LEU B 1 190 ? 17.047 28.547 6.246 1 97.56 190 LEU B CA 1
ATOM 5042 C C . LEU B 1 190 ? 16.812 29.688 5.266 1 97.56 190 LEU B C 1
ATOM 5044 O O . LEU B 1 190 ? 16.031 30.609 5.547 1 97.56 190 LEU B O 1
ATOM 5048 N N . THR B 1 191 ? 17.328 29.594 4.094 1 95.88 191 THR B N 1
ATOM 5049 C CA . THR B 1 191 ? 17.359 30.734 3.182 1 95.88 191 THR B CA 1
ATOM 5050 C C . THR B 1 191 ? 16.156 30.703 2.23 1 95.88 191 THR B C 1
ATOM 5052 O O . THR B 1 191 ? 15.891 31.672 1.528 1 95.88 191 THR B O 1
ATOM 5055 N N . GLU B 1 192 ? 15.43 29.609 2.271 1 96.56 192 GLU B N 1
ATOM 5056 C CA . GLU B 1 192 ? 14.32 29.484 1.337 1 96.56 192 GLU B CA 1
ATOM 5057 C C . GLU B 1 192 ? 13.023 29.156 2.066 1 96.56 192 GLU B C 1
ATOM 5059 O O . GLU B 1 192 ? 12.164 28.453 1.524 1 96.56 192 GLU B O 1
ATOM 5064 N N . THR B 1 193 ? 12.914 29.547 3.307 1 97.44 193 THR B N 1
ATOM 5065 C CA . THR B 1 193 ? 11.758 29.281 4.156 1 97.44 193 THR B CA 1
ATOM 5066 C C . THR B 1 193 ? 11.094 30.594 4.578 1 97.44 193 THR B C 1
ATOM 5068 O O . THR B 1 193 ? 11.773 31.547 4.941 1 97.44 193 THR B O 1
ATOM 5071 N N . THR B 1 194 ? 9.781 30.688 4.441 1 97.5 194 THR B N 1
ATOM 5072 C CA . THR B 1 194 ? 9.031 31.844 4.898 1 97.5 194 THR B CA 1
ATOM 5073 C C . THR B 1 194 ? 7.867 31.422 5.789 1 97.5 194 THR B C 1
ATOM 5075 O O . THR B 1 194 ? 7.297 30.344 5.602 1 97.5 194 THR B O 1
ATOM 5078 N N . PRO B 1 195 ? 7.52 32.25 6.727 1 97.94 195 PRO B N 1
ATOM 5079 C CA . PRO B 1 195 ? 6.465 31.906 7.68 1 97.94 195 PRO B CA 1
ATOM 5080 C C . PRO B 1 195 ? 5.074 31.891 7.043 1 97.94 195 PRO B C 1
ATOM 5082 O O . PRO B 1 195 ? 4.121 31.391 7.648 1 97.94 195 PRO B O 1
ATOM 5085 N N . ASP B 1 196 ? 4.895 32.469 5.926 1 97.75 196 ASP B N 1
ATOM 5086 C CA . ASP B 1 196 ? 3.688 32.406 5.109 1 97.75 196 ASP B CA 1
ATOM 5087 C C . ASP B 1 196 ? 4.004 32.656 3.637 1 97.75 196 ASP B C 1
ATOM 5089 O O . ASP B 1 196 ? 5.137 33 3.289 1 97.75 196 ASP B O 1
ATOM 5093 N N . PHE B 1 197 ? 2.975 32.375 2.855 1 95.19 197 PHE B N 1
ATOM 5094 C CA . PHE B 1 197 ? 3.16 32.688 1.442 1 95.19 197 PHE B CA 1
ATOM 5095 C C . PHE B 1 197 ? 3.328 34.188 1.228 1 95.19 197 PHE B C 1
ATOM 5097 O O . PHE B 1 197 ? 2.602 34.969 1.817 1 95.19 197 PHE B O 1
ATOM 5104 N N . ASP B 1 198 ? 4.355 34.531 0.558 1 88.88 198 ASP B N 1
ATOM 5105 C CA . ASP B 1 198 ? 4.676 35.906 0.237 1 88.88 198 ASP B CA 1
ATOM 5106 C C . ASP B 1 198 ? 4.867 36.094 -1.267 1 88.88 198 ASP B C 1
ATOM 5108 O O . ASP B 1 198 ? 5.887 35.688 -1.822 1 88.88 198 ASP B O 1
ATOM 5112 N N . GLN B 1 199 ? 3.979 36.75 -1.835 1 80.38 199 GLN B N 1
ATOM 5113 C CA . GLN B 1 199 ? 3.996 36.938 -3.281 1 80.38 199 GLN B CA 1
ATOM 5114 C C . GLN B 1 199 ? 5.16 37.812 -3.703 1 80.38 199 GLN B C 1
ATOM 5116 O O . GLN B 1 199 ? 5.566 37.812 -4.867 1 80.38 199 GLN B O 1
ATOM 5121 N N . THR B 1 200 ? 5.57 38.531 -2.768 1 78.31 200 THR B N 1
ATOM 5122 C CA . THR B 1 200 ? 6.617 39.5 -3.115 1 78.31 200 THR B CA 1
ATOM 5123 C C . THR B 1 200 ? 7.969 38.781 -3.232 1 78.31 200 THR B C 1
ATOM 5125 O O . THR B 1 200 ? 8.914 39.344 -3.787 1 78.31 200 THR B O 1
ATOM 5128 N N . VAL B 1 201 ? 8.031 37.688 -2.736 1 72.5 201 VAL B N 1
ATOM 5129 C CA . VAL B 1 201 ? 9.273 36.906 -2.809 1 72.5 201 VAL B CA 1
ATOM 5130 C C . VAL B 1 201 ? 9.328 36.156 -4.133 1 72.5 201 VAL B C 1
ATOM 5132 O O . VAL B 1 201 ? 8.438 35.375 -4.441 1 72.5 201 VAL B O 1
ATOM 5135 N N . CYS B 1 202 ? 10.18 36.562 -4.945 1 73.44 202 CYS B N 1
ATOM 5136 C CA . CYS B 1 202 ? 10.359 35.938 -6.262 1 73.44 202 CYS B CA 1
ATOM 5137 C C . CYS B 1 202 ? 11.125 34.625 -6.16 1 73.44 202 CYS B C 1
ATOM 5139 O O . CYS B 1 202 ? 12.289 34.562 -6.559 1 73.44 202 CYS B O 1
ATOM 5141 N N . ARG B 1 203 ? 10.547 33.719 -5.559 1 86.25 203 ARG B N 1
ATOM 5142 C CA . ARG B 1 203 ? 11.141 32.375 -5.461 1 86.25 203 ARG B CA 1
ATOM 5143 C C . ARG B 1 203 ? 10.234 31.328 -6.09 1 86.25 203 ARG B C 1
ATOM 5145 O O . ARG B 1 203 ? 9.016 31.5 -6.129 1 86.25 203 ARG B O 1
ATOM 5152 N N . PRO B 1 204 ? 10.883 30.359 -6.609 1 95.19 204 PRO B N 1
ATOM 5153 C CA . PRO B 1 204 ? 10.086 29.297 -7.219 1 95.19 204 PRO B CA 1
ATOM 5154 C C . PRO B 1 204 ? 9.109 28.641 -6.23 1 95.19 204 PRO B C 1
ATOM 5156 O O . PRO B 1 204 ? 9.445 28.453 -5.059 1 95.19 204 PRO B O 1
ATOM 5159 N N . PHE B 1 205 ? 7.934 28.438 -6.715 1 97.31 205 PHE B N 1
ATOM 5160 C CA . PHE B 1 205 ? 6.879 27.875 -5.891 1 97.31 205 PHE B CA 1
ATOM 5161 C C . PHE B 1 205 ? 6.176 26.734 -6.621 1 97.31 205 PHE B C 1
ATOM 5163 O O . PHE B 1 205 ? 5.828 26.859 -7.797 1 97.31 205 PHE B O 1
ATOM 5170 N N . ALA B 1 206 ? 6.086 25.562 -5.98 1 98.25 206 ALA B N 1
ATOM 5171 C CA . ALA B 1 206 ? 5.359 24.422 -6.539 1 98.25 206 ALA B CA 1
ATOM 5172 C C . ALA B 1 206 ? 3.869 24.516 -6.215 1 98.25 206 ALA B C 1
ATOM 5174 O O . ALA B 1 206 ? 3.477 24.453 -5.047 1 98.25 206 ALA B O 1
ATOM 5175 N N . HIS B 1 207 ? 3.068 24.609 -7.258 1 98.12 207 HIS B N 1
ATOM 5176 C CA . HIS B 1 207 ? 1.625 24.641 -7.051 1 98.12 207 HIS B CA 1
ATOM 5177 C C . HIS B 1 207 ? 1.096 23.25 -6.691 1 98.12 207 HIS B C 1
ATOM 5179 O O . HIS B 1 207 ? 1.693 22.234 -7.066 1 98.12 207 HIS B O 1
ATOM 5185 N N . GLY B 1 208 ? 0 23.297 -5.902 1 98.25 208 GLY B N 1
ATOM 5186 C CA . GLY B 1 208 ? -0.657 22.047 -5.562 1 98.25 208 GLY B CA 1
ATOM 5187 C C . GLY B 1 208 ? -1.477 21.469 -6.703 1 98.25 208 GLY B C 1
ATOM 5188 O O . GLY B 1 208 ? -1.668 22.125 -7.73 1 98.25 208 GLY B O 1
ATOM 5189 N N . HIS B 1 209 ? -1.935 20.25 -6.543 1 98.62 209 HIS B N 1
ATOM 5190 C CA . HIS B 1 209 ? -2.787 19.594 -7.527 1 98.62 209 HIS B CA 1
ATOM 5191 C C . HIS B 1 209 ? -3.857 18.75 -6.848 1 98.62 209 HIS B C 1
ATOM 5193 O O . HIS B 1 209 ? -3.619 18.172 -5.781 1 98.62 209 HIS B O 1
ATOM 5199 N N . SER B 1 210 ? -5 18.656 -7.445 1 97.81 210 SER B N 1
ATOM 5200 C CA . SER B 1 210 ? -6.086 17.812 -6.965 1 97.81 210 SER B CA 1
ATOM 5201 C C . SER B 1 210 ? -5.824 16.344 -7.281 1 97.81 210 SER B C 1
ATOM 5203 O O . SER B 1 210 ? -4.844 16.016 -7.945 1 97.81 210 SER B O 1
ATOM 5205 N N . THR B 1 211 ? -6.629 15.477 -6.695 1 96.56 211 THR B N 1
ATOM 5206 C CA . THR B 1 211 ? -6.691 14.102 -7.195 1 96.56 211 THR B CA 1
ATOM 5207 C C . THR B 1 211 ? -7.219 14.078 -8.625 1 96.56 211 THR B C 1
ATOM 5209 O O . THR B 1 211 ? -7.734 15.078 -9.125 1 96.56 211 THR B O 1
ATOM 5212 N N . ARG B 1 212 ? -7.035 12.945 -9.266 1 95.69 212 ARG B N 1
ATOM 5213 C CA . ARG B 1 212 ? -7.652 12.758 -10.578 1 95.69 212 ARG B CA 1
ATOM 5214 C C . ARG B 1 212 ? -9.141 12.461 -10.445 1 95.69 212 ARG B C 1
ATOM 5216 O O . ARG B 1 212 ? -9.953 12.961 -11.234 1 95.69 212 ARG B O 1
ATOM 5223 N N . GLN B 1 213 ? -9.414 11.57 -9.484 1 95.31 213 GLN B N 1
ATOM 5224 C CA . GLN B 1 213 ? -10.82 11.273 -9.227 1 95.31 213 GLN B CA 1
ATOM 5225 C C . GLN B 1 213 ? -11.438 12.305 -8.281 1 95.31 213 GLN B C 1
ATOM 5227 O O . GLN B 1 213 ? -10.773 12.773 -7.352 1 95.31 213 GLN B O 1
ATOM 5232 N N . PRO B 1 214 ? -12.633 12.719 -8.523 1 96.56 214 PRO B N 1
ATOM 5233 C CA . PRO B 1 214 ? -13.555 12.234 -9.555 1 96.56 214 PRO B CA 1
ATOM 5234 C C . PRO B 1 214 ? -13.531 13.086 -10.82 1 96.56 214 PRO B C 1
ATOM 5236 O O . PRO B 1 214 ? -14.453 13.016 -11.641 1 96.56 214 PRO B O 1
ATOM 5239 N N . TYR B 1 215 ? -12.562 13.812 -11.055 1 95.81 215 TYR B N 1
ATOM 5240 C CA . TYR B 1 215 ? -12.594 14.875 -12.047 1 95.81 215 TYR B CA 1
ATOM 5241 C C . TYR B 1 215 ? -12.148 14.359 -13.414 1 95.81 215 TYR B C 1
ATOM 5243 O O . TYR B 1 215 ? -12.336 15.031 -14.43 1 95.81 215 TYR B O 1
ATOM 5251 N N . GLY B 1 216 ? -11.492 13.203 -13.492 1 93.56 216 GLY B N 1
ATOM 5252 C CA . GLY B 1 216 ? -10.953 12.648 -14.727 1 93.56 216 GLY B CA 1
ATOM 5253 C C . GLY B 1 216 ? -9.578 13.188 -15.078 1 93.56 216 GLY B C 1
ATOM 5254 O O . GLY B 1 216 ? -8.922 12.68 -15.984 1 93.56 216 GLY B O 1
ATOM 5255 N N . ARG B 1 217 ? -9.188 14.219 -14.367 1 94.56 217 ARG B N 1
ATOM 5256 C CA . ARG B 1 217 ? -7.875 14.852 -14.508 1 94.56 217 ARG B CA 1
ATOM 5257 C C . ARG B 1 217 ? -7.473 15.562 -13.227 1 94.56 217 ARG B C 1
ATOM 5259 O O . ARG B 1 217 ? -8.297 15.75 -12.328 1 94.56 217 ARG B O 1
ATOM 5266 N N . ARG B 1 218 ? -6.266 15.953 -13.164 1 96.75 218 ARG B N 1
ATOM 5267 C CA . ARG B 1 218 ? -5.824 16.766 -12.039 1 96.75 218 ARG B CA 1
ATOM 5268 C C . ARG B 1 218 ? -6.023 18.25 -12.328 1 96.75 218 ARG B C 1
ATOM 5270 O O . ARG B 1 218 ? -5.785 18.719 -13.445 1 96.75 218 ARG B O 1
ATOM 5277 N N . PHE B 1 219 ? -6.457 18.969 -11.359 1 97.69 219 PHE B N 1
ATOM 5278 C CA . PHE B 1 219 ? -6.504 20.422 -11.406 1 97.69 219 PHE B CA 1
ATOM 5279 C C . PHE B 1 219 ? -5.344 21.016 -10.617 1 97.69 219 PHE B C 1
ATOM 5281 O O . PHE B 1 219 ? -4.941 20.484 -9.586 1 97.69 219 PHE B O 1
ATOM 5288 N N . VAL B 1 220 ? -4.852 22.156 -11.133 1 98.19 220 VAL B N 1
ATOM 5289 C CA . VAL B 1 220 ? -3.844 22.906 -10.391 1 98.19 220 VAL B CA 1
ATOM 5290 C C . VAL B 1 220 ? -4.512 23.703 -9.281 1 98.19 220 VAL B C 1
ATOM 5292 O O . VAL B 1 220 ? -5.508 24.406 -9.516 1 98.19 220 VAL B O 1
ATOM 5295 N N . ILE B 1 221 ? -4.059 23.547 -8.125 1 97.94 221 ILE B N 1
ATOM 5296 C CA . ILE B 1 221 ? -4.457 24.359 -6.969 1 97.94 221 ILE B CA 1
ATOM 5297 C C . ILE B 1 221 ? -3.361 25.375 -6.645 1 97.94 221 ILE B C 1
ATOM 5299 O O . ILE B 1 221 ? -2.244 24.984 -6.285 1 97.94 221 ILE B O 1
ATOM 5303 N N . PRO B 1 222 ? -3.594 26.594 -6.707 1 95.88 222 PRO B N 1
ATOM 5304 C CA . PRO B 1 222 ? -2.547 27.609 -6.648 1 95.88 222 PRO B CA 1
ATOM 5305 C C . PRO B 1 222 ? -1.729 27.547 -5.359 1 95.88 222 PRO B C 1
ATOM 5307 O O . PRO B 1 222 ? -0.5 27.641 -5.398 1 95.88 222 PRO B O 1
ATOM 5310 N N . GLY B 1 223 ? -2.438 27.344 -4.215 1 95.12 223 GLY B N 1
ATOM 5311 C CA . GLY B 1 223 ? -1.753 27.234 -2.938 1 95.12 223 GLY B CA 1
ATOM 5312 C C . GLY B 1 223 ? -1.197 28.562 -2.441 1 95.12 223 GLY B C 1
ATOM 5313 O O . GLY B 1 223 ? -0.328 28.594 -1.567 1 95.12 223 GLY B O 1
ATOM 5314 N N . ASP B 1 224 ? -1.611 29.656 -2.916 1 93.88 224 ASP B N 1
ATOM 5315 C CA . ASP B 1 224 ? -1.041 30.953 -2.598 1 93.88 224 ASP B CA 1
ATOM 5316 C C . ASP B 1 224 ? -1.905 31.703 -1.582 1 93.88 224 ASP B C 1
ATOM 5318 O O . ASP B 1 224 ? -1.767 32.906 -1.411 1 93.88 224 ASP B O 1
ATOM 5322 N N . ASN B 1 225 ? -2.771 31 -0.863 1 95.12 225 ASN B N 1
ATOM 5323 C CA . ASN B 1 225 ? -3.586 31.609 0.184 1 95.12 225 ASN B CA 1
ATOM 5324 C C . ASN B 1 225 ? -2.725 32.125 1.328 1 95.12 225 ASN B C 1
ATOM 5326 O O . ASN B 1 225 ? -1.863 31.422 1.843 1 95.12 225 ASN B O 1
ATOM 5330 N N . VAL B 1 226 ? -2.969 33.375 1.696 1 96.69 226 VAL B N 1
ATOM 5331 C CA . VAL B 1 226 ? -2.402 33.844 2.957 1 96.69 226 VAL B CA 1
ATOM 5332 C C . VAL B 1 226 ? -3.17 33.219 4.129 1 96.69 226 VAL B C 1
ATOM 5334 O O . VAL B 1 226 ? -4.398 33.125 4.094 1 96.69 226 VAL B O 1
ATOM 5337 N N . THR B 1 227 ? -2.428 32.781 5.199 1 98.31 227 THR B N 1
ATOM 5338 C CA . THR B 1 227 ? -3.082 32.031 6.242 1 98.31 227 THR B CA 1
ATOM 5339 C C . THR B 1 227 ? -3.449 32.906 7.43 1 98.31 227 THR B C 1
ATOM 5341 O O . THR B 1 227 ? -3.936 32.406 8.453 1 98.31 227 THR B O 1
ATOM 5344 N N . ASN B 1 228 ? -3.201 34.219 7.305 1 97.75 228 ASN B N 1
ATOM 5345 C CA . ASN B 1 228 ? -3.604 35.188 8.305 1 97.75 228 ASN B CA 1
ATOM 5346 C C . ASN B 1 228 ? -3.129 34.812 9.703 1 97.75 228 ASN B C 1
ATOM 5348 O O . ASN B 1 228 ? -1.949 34.5 9.898 1 97.75 228 ASN B O 1
ATOM 5352 N N . ASP B 1 229 ? -4.059 34.844 10.664 1 98.31 229 ASP B N 1
ATOM 5353 C CA . ASP B 1 229 ? -3.656 34.656 12.055 1 98.31 229 ASP B CA 1
ATOM 5354 C C . ASP B 1 229 ? -3.473 33.156 12.344 1 98.31 229 ASP B C 1
ATOM 5356 O O . ASP B 1 229 ? -3.113 32.781 13.461 1 98.31 229 ASP B O 1
ATOM 5360 N N . MET B 1 230 ? -3.602 32.312 11.328 1 98.62 230 MET B N 1
ATOM 5361 C CA . MET B 1 230 ? -3.377 30.875 11.492 1 98.62 230 MET B CA 1
ATOM 5362 C C . MET B 1 230 ? -1.979 30.484 11.023 1 98.62 230 MET B C 1
ATOM 5364 O O . MET B 1 230 ? -1.627 29.297 11.008 1 98.62 230 MET B O 1
ATOM 5368 N N . ALA B 1 231 ? -1.137 31.438 10.703 1 98.69 231 ALA B N 1
ATOM 5369 C CA . ALA B 1 231 ? 0.185 31.203 10.133 1 98.69 231 ALA B CA 1
ATOM 5370 C C . ALA B 1 231 ? 1.034 30.344 11.062 1 98.69 231 ALA B C 1
ATOM 5372 O O . ALA B 1 231 ? 1.82 29.5 10.602 1 98.69 231 ALA B O 1
ATOM 5373 N N . SER B 1 232 ? 0.846 30.5 12.367 1 98.88 232 SER B N 1
ATOM 5374 C CA . SER B 1 232 ? 1.635 29.75 13.344 1 98.88 232 SER B CA 1
ATOM 5375 C C . SER B 1 232 ? 1.279 28.266 13.32 1 98.88 232 SER B C 1
ATOM 5377 O O . SER B 1 232 ? 2.039 27.438 13.82 1 98.88 232 SER B O 1
ATOM 5379 N N . ALA B 1 233 ? 0.151 27.953 12.734 1 98.88 233 ALA B N 1
ATOM 5380 C CA . ALA B 1 233 ? -0.297 26.562 12.664 1 98.88 233 ALA B CA 1
ATOM 5381 C C . ALA B 1 233 ? 0.001 25.953 11.297 1 98.88 233 ALA B C 1
ATOM 5383 O O . ALA B 1 233 ? 0.209 24.75 11.172 1 98.88 233 ALA B O 1
ATOM 5384 N N . THR B 1 234 ? 0.062 26.812 10.219 1 98.62 234 THR B N 1
ATOM 5385 C CA . THR B 1 234 ? -0.025 26.156 8.922 1 98.62 234 THR B CA 1
ATOM 5386 C C . THR B 1 234 ? 0.607 27.016 7.832 1 98.62 234 THR B C 1
ATOM 5388 O O . THR B 1 234 ? 0.63 26.625 6.66 1 98.62 234 THR B O 1
ATOM 5391 N N . GLY B 1 235 ? 1.263 28.109 8.055 1 98.56 235 GLY B N 1
ATOM 5392 C CA . GLY B 1 235 ? 1.514 29.141 7.055 1 98.56 235 GLY B CA 1
ATOM 5393 C C . GLY B 1 235 ? 2.801 28.922 6.285 1 98.56 235 GLY B C 1
ATOM 5394 O O . GLY B 1 235 ? 2.939 29.391 5.148 1 98.56 235 GLY B O 1
ATOM 5395 N N . PHE B 1 236 ? 3.713 28.172 6.691 1 98.56 236 PHE B N 1
ATOM 5396 C CA . PHE B 1 236 ? 5.094 28.172 6.219 1 98.56 236 PHE B CA 1
ATOM 5397 C C . PHE B 1 236 ? 5.18 27.609 4.801 1 98.56 236 PHE B C 1
ATOM 5399 O O . PHE B 1 236 ? 4.406 26.719 4.43 1 98.56 236 PHE B O 1
ATOM 5406 N N . THR B 1 237 ? 6.07 28.141 4.039 1 98.25 237 THR B N 1
ATOM 5407 C CA . THR B 1 237 ? 6.594 27.578 2.799 1 98.25 237 THR B CA 1
ATOM 5408 C C . THR B 1 237 ? 8.086 27.25 2.936 1 98.25 237 THR B C 1
ATOM 5410 O O . THR B 1 237 ? 8.812 27.984 3.613 1 98.25 237 THR B O 1
ATOM 5413 N N . ALA B 1 238 ? 8.5 26.219 2.35 1 98.44 238 ALA B N 1
ATOM 5414 C CA . ALA B 1 238 ? 9.891 25.812 2.514 1 98.44 238 ALA B CA 1
ATOM 5415 C C . ALA B 1 238 ? 10.312 24.828 1.422 1 98.44 238 ALA B C 1
ATOM 5417 O O . ALA B 1 238 ? 9.477 24.375 0.643 1 98.44 238 ALA B O 1
ATOM 5418 N N . THR B 1 239 ? 11.609 24.594 1.287 1 98.62 239 THR B N 1
ATOM 5419 C CA . THR B 1 239 ? 12.164 23.547 0.438 1 98.62 239 THR B CA 1
ATOM 5420 C C . THR B 1 239 ? 12.5 22.312 1.261 1 98.62 239 THR B C 1
ATOM 5422 O O . THR B 1 239 ? 12.594 22.375 2.488 1 98.62 239 THR B O 1
ATOM 5425 N N . ALA B 1 240 ? 12.648 21.25 0.526 1 98.88 240 ALA B N 1
ATOM 5426 C CA . ALA B 1 240 ? 13.039 20.016 1.201 1 98.88 240 ALA B CA 1
ATOM 5427 C C . ALA B 1 240 ? 14.383 20.172 1.9 1 98.88 240 ALA B C 1
ATOM 5429 O O . ALA B 1 240 ? 14.562 19.688 3.023 1 98.88 240 ALA B O 1
ATOM 5430 N N . GLY B 1 241 ? 15.289 20.844 1.279 1 98.75 241 GLY B N 1
ATOM 5431 C CA . GLY B 1 241 ? 16.609 21.062 1.859 1 98.75 241 GLY B CA 1
ATOM 5432 C C . GLY B 1 241 ? 16.562 21.844 3.156 1 98.75 241 GLY B C 1
ATOM 5433 O O . GLY B 1 241 ? 17.172 21.453 4.148 1 98.75 241 GLY B O 1
ATOM 5434 N N . ASP B 1 242 ? 15.812 22.938 3.178 1 98.56 242 ASP B N 1
ATOM 5435 C CA . ASP B 1 242 ? 15.68 23.766 4.379 1 98.56 242 ASP B CA 1
ATOM 5436 C C . ASP B 1 242 ? 15.031 22.969 5.516 1 98.56 242 ASP B C 1
ATOM 5438 O O . ASP B 1 242 ? 15.445 23.094 6.672 1 98.56 242 ASP B O 1
ATOM 5442 N N . LEU B 1 243 ? 14.023 22.188 5.145 1 98.88 243 LEU B N 1
ATOM 5443 C CA . LEU B 1 243 ? 13.344 21.422 6.184 1 98.88 243 LEU B CA 1
ATOM 5444 C C . LEU B 1 243 ? 14.266 20.344 6.762 1 98.88 243 LEU B C 1
ATOM 5446 O O . LEU B 1 243 ? 14.273 20.109 7.969 1 98.88 243 LEU B O 1
ATOM 5450 N N . ALA B 1 244 ? 15.016 19.703 5.898 1 98.62 244 ALA B N 1
ATOM 5451 C CA . ALA B 1 244 ? 15.984 18.719 6.391 1 98.62 244 ALA B CA 1
ATOM 5452 C C . ALA B 1 244 ? 16.984 19.359 7.34 1 98.62 244 ALA B C 1
ATOM 5454 O O . ALA B 1 244 ? 17.328 18.797 8.383 1 98.62 244 ALA B O 1
ATOM 5455 N N . ARG B 1 245 ? 17.453 20.562 7.027 1 97.44 245 ARG B N 1
ATOM 5456 C CA . ARG B 1 245 ? 18.375 21.297 7.879 1 97.44 245 ARG B CA 1
ATOM 5457 C C . ARG B 1 245 ? 17.734 21.641 9.219 1 97.44 245 ARG B C 1
ATOM 5459 O O . ARG B 1 245 ? 18.328 21.391 10.273 1 97.44 245 ARG B O 1
ATOM 5466 N N . PHE B 1 246 ? 16.578 22.125 9.133 1 98.25 246 PHE B N 1
ATOM 5467 C CA . PHE B 1 246 ? 15.891 22.562 10.336 1 98.25 246 PHE B CA 1
ATOM 5468 C C . PHE B 1 246 ? 15.633 21.391 11.273 1 98.25 246 PHE B C 1
ATOM 5470 O O . PHE B 1 246 ? 15.977 21.453 12.461 1 98.25 246 PHE B O 1
ATOM 5477 N N . PHE B 1 247 ? 15.016 20.328 10.773 1 97.88 247 PHE B N 1
ATOM 5478 C CA . PHE B 1 247 ? 14.68 19.172 11.617 1 97.88 247 PHE B CA 1
ATOM 5479 C C . PHE B 1 247 ? 15.938 18.453 12.07 1 97.88 247 PHE B C 1
ATOM 5481 O O . PHE B 1 247 ? 15.977 17.891 13.172 1 97.88 247 PHE B O 1
ATOM 5488 N N . GLY B 1 248 ? 17 18.516 11.234 1 96.81 248 GLY B N 1
ATOM 5489 C CA . GLY B 1 248 ? 18.281 18 11.688 1 96.81 248 GLY B CA 1
ATOM 5490 C C . GLY B 1 248 ? 18.781 18.688 12.945 1 96.81 248 GLY B C 1
ATOM 5491 O O . GLY B 1 248 ? 19.391 18.047 13.805 1 96.81 248 GLY B O 1
ATOM 5492 N N . GLN B 1 249 ? 18.5 19.938 13.078 1 95.81 249 GLN B N 1
ATOM 5493 C CA . GLN B 1 249 ? 18.938 20.734 14.219 1 95.81 249 GLN B CA 1
ATOM 5494 C C . GLN B 1 249 ? 18.156 20.359 15.484 1 95.81 249 GLN B C 1
ATOM 5496 O O . GLN B 1 249 ? 18.578 20.656 16.594 1 95.81 249 GLN B O 1
ATOM 5501 N N . LEU B 1 250 ? 17 19.703 15.297 1 93.31 250 LEU B N 1
ATOM 5502 C CA . LEU B 1 250 ? 16.172 19.359 16.453 1 93.31 250 LEU B CA 1
ATOM 5503 C C . LEU B 1 250 ? 16.625 18.047 17.078 1 93.31 250 LEU B C 1
ATOM 5505 O O . LEU B 1 250 ? 16.156 17.688 18.172 1 93.31 250 LEU B O 1
ATOM 5509 N N . SER B 1 251 ? 17.5 17.375 16.375 1 91.56 251 SER B N 1
ATOM 5510 C CA . SER B 1 251 ? 18.062 16.172 17 1 91.56 251 SER B CA 1
ATOM 5511 C C . SER B 1 251 ? 18.828 16.516 18.281 1 91.56 251 SER B C 1
ATOM 5513 O O . SER B 1 251 ? 19.609 17.469 18.312 1 91.56 251 SER B O 1
ATOM 5515 N N . PRO B 1 252 ? 18.609 15.727 19.297 1 87.56 252 PRO B N 1
ATOM 5516 C CA . PRO B 1 252 ? 19.328 16.016 20.531 1 87.56 252 PRO B CA 1
ATOM 5517 C C . PRO B 1 252 ? 20.844 15.945 20.375 1 87.56 252 PRO B C 1
ATOM 5519 O O . PRO B 1 252 ? 21.594 16.625 21.094 1 87.56 252 PRO B O 1
ATOM 5522 N N . GLY B 1 253 ? 21.281 15.133 19.453 1 88.56 253 GLY B N 1
ATOM 5523 C CA . GLY B 1 253 ? 22.703 14.961 19.234 1 88.56 253 GLY B CA 1
ATOM 5524 C C . GLY B 1 253 ? 23.266 15.898 18.188 1 88.56 253 GLY B C 1
ATOM 5525 O O . GLY B 1 253 ? 24.453 15.828 17.859 1 88.56 253 GLY B O 1
ATOM 5526 N N . ALA B 1 254 ? 22.469 16.828 17.719 1 93.06 254 ALA B N 1
ATOM 5527 C CA . ALA B 1 254 ? 22.938 17.75 16.688 1 93.06 254 ALA B CA 1
ATOM 5528 C C . ALA B 1 254 ? 24.062 18.641 17.203 1 93.06 254 ALA B C 1
ATOM 5530 O O . ALA B 1 254 ? 24.047 19.062 18.359 1 93.06 254 ALA B O 1
ATOM 5531 N N . GLN B 1 255 ? 25.047 18.969 16.375 1 88.75 255 GLN B N 1
ATOM 5532 C CA . GLN B 1 255 ? 26.203 19.766 16.75 1 88.75 255 GLN B CA 1
ATOM 5533 C C . GLN B 1 255 ? 25.844 21.25 16.844 1 88.75 255 GLN B C 1
ATOM 5535 O O . GLN B 1 255 ? 26.422 21.984 17.641 1 88.75 255 GLN B O 1
ATOM 5540 N N . SER B 1 256 ? 24.984 21.656 15.984 1 91.38 256 SER B N 1
ATOM 5541 C CA . SER B 1 256 ? 24.516 23.047 15.945 1 91.38 256 SER B CA 1
ATOM 5542 C C . SER B 1 256 ? 23 23.125 15.922 1 91.38 256 SER B C 1
ATOM 5544 O O . SER B 1 256 ? 22.344 22.312 15.266 1 91.38 256 SER B O 1
ATOM 5546 N N . SER B 1 257 ? 22.531 24.062 16.75 1 95.75 257 SER B N 1
ATOM 5547 C CA . SER B 1 257 ? 21.094 24.266 16.828 1 95.75 257 SER B CA 1
ATOM 5548 C C . SER B 1 257 ? 20.75 25.625 17.422 1 95.75 257 SER B C 1
ATOM 5550 O O . SER B 1 257 ? 21.562 26.219 18.125 1 95.75 257 SER B O 1
ATOM 5552 N N . ILE B 1 258 ? 19.609 26.031 17.094 1 96.19 258 ILE B N 1
ATOM 5553 C CA . ILE B 1 258 ? 19.125 27.297 17.656 1 96.19 258 ILE B CA 1
ATOM 5554 C C . ILE B 1 258 ? 18.625 27.062 19.078 1 96.19 258 ILE B C 1
ATOM 5556 O O . ILE B 1 258 ? 18.391 28.016 19.828 1 96.19 258 ILE B O 1
ATOM 5560 N N . LEU B 1 259 ? 18.453 25.781 19.469 1 97.75 259 LEU B N 1
ATOM 5561 C CA . LEU B 1 259 ? 17.969 25.422 20.781 1 97.75 259 LEU B CA 1
ATOM 5562 C C . LEU B 1 259 ? 19 24.578 21.531 1 97.75 259 LEU B C 1
ATOM 5564 O O . LEU B 1 259 ? 19.688 23.766 20.938 1 97.75 259 LEU B O 1
ATOM 5568 N N . PRO B 1 260 ? 19.125 24.797 22.875 1 96.94 260 PRO B N 1
ATOM 5569 C CA . PRO B 1 260 ? 19.953 23.875 23.656 1 96.94 260 PRO B CA 1
ATOM 5570 C C . PRO B 1 260 ? 19.422 22.438 23.656 1 96.94 260 PRO B C 1
ATOM 5572 O O . PRO B 1 260 ? 18.234 22.219 23.359 1 96.94 260 PRO B O 1
ATOM 5575 N N . ALA B 1 261 ? 20.234 21.5 24.031 1 95.88 261 ALA B N 1
ATOM 5576 C CA . ALA B 1 261 ? 19.906 20.078 23.984 1 95.88 261 ALA B CA 1
ATOM 5577 C C . ALA B 1 261 ? 18.703 19.766 24.875 1 95.88 261 ALA B C 1
ATOM 5579 O O . ALA B 1 261 ? 17.875 18.922 24.531 1 95.88 261 ALA B O 1
ATOM 5580 N N . ALA B 1 262 ? 18.641 20.406 25.969 1 96.12 262 ALA B N 1
ATOM 5581 C CA . ALA B 1 262 ? 17.547 20.156 26.906 1 96.12 262 ALA B CA 1
ATOM 5582 C C . ALA B 1 262 ? 16.188 20.516 26.281 1 96.12 262 ALA B C 1
ATOM 5584 O O . ALA B 1 262 ? 15.211 19.797 26.453 1 96.12 262 ALA B O 1
ATOM 5585 N N . SER B 1 263 ? 16.125 21.641 25.578 1 97.38 263 SER B N 1
ATOM 5586 C CA . SER B 1 263 ? 14.906 22.078 24.922 1 97.38 263 SER B CA 1
ATOM 5587 C C . SER B 1 263 ? 14.523 21.125 23.781 1 97.38 263 SER B C 1
ATOM 5589 O O . SER B 1 263 ? 13.344 20.828 23.594 1 97.38 263 SER B O 1
ATOM 5591 N N . ARG B 1 264 ? 15.555 20.672 23.078 1 97.31 264 ARG B N 1
ATOM 5592 C CA . ARG B 1 264 ? 15.305 19.734 21.984 1 97.31 264 ARG B CA 1
ATOM 5593 C C . ARG B 1 264 ? 14.773 18.422 22.516 1 97.31 264 ARG B C 1
ATOM 5595 O O . ARG B 1 264 ? 13.852 17.828 21.938 1 97.31 264 ARG B O 1
ATOM 5602 N N . ARG B 1 265 ? 15.297 17.953 23.609 1 96.81 265 ARG B N 1
ATOM 5603 C CA . ARG B 1 265 ? 14.812 16.734 24.25 1 96.81 265 ARG B CA 1
ATOM 5604 C C . ARG B 1 265 ? 13.367 16.891 24.719 1 96.81 265 ARG B C 1
ATOM 5606 O O . ARG B 1 265 ? 12.562 15.969 24.594 1 96.81 265 ARG B O 1
ATOM 5613 N N . GLU B 1 266 ? 13.094 18.016 25.234 1 97.06 266 GLU B N 1
ATOM 5614 C CA . GLU B 1 266 ? 11.727 18.281 25.688 1 97.06 266 GLU B CA 1
ATOM 5615 C C . GLU B 1 266 ? 10.758 18.312 24.516 1 97.06 266 GLU B C 1
ATOM 5617 O O . GLU B 1 266 ? 9.656 17.75 24.594 1 97.06 266 GLU B O 1
ATOM 5622 N N . MET B 1 267 ? 11.125 18.891 23.422 1 97.5 267 MET B N 1
ATOM 5623 C CA . MET B 1 267 ? 10.281 18.969 22.234 1 97.5 267 MET B CA 1
ATOM 5624 C C . MET B 1 267 ? 10 17.578 21.672 1 97.5 267 MET B C 1
ATOM 5626 O O . MET B 1 267 ? 8.891 17.312 21.203 1 97.5 267 MET B O 1
ATOM 5630 N N . THR B 1 268 ? 11.016 16.672 21.766 1 95.56 268 THR B N 1
ATOM 5631 C CA . THR B 1 268 ? 10.93 15.406 21.062 1 95.56 268 THR B CA 1
ATOM 5632 C C . THR B 1 268 ? 10.461 14.297 22 1 95.56 268 THR B C 1
ATOM 5634 O O . THR B 1 268 ? 10.25 13.164 21.562 1 95.56 268 THR B O 1
ATOM 5637 N N . ARG B 1 269 ? 10.289 14.672 23.234 1 95.19 269 ARG B N 1
ATOM 5638 C CA . ARG B 1 269 ? 9.734 13.703 24.172 1 95.19 269 ARG B CA 1
ATOM 5639 C C . ARG B 1 269 ? 8.312 13.305 23.781 1 95.19 269 ARG B C 1
ATOM 5641 O O . ARG B 1 269 ? 7.531 14.148 23.328 1 95.19 269 ARG B O 1
ATOM 5648 N N . ARG B 1 270 ? 7.984 11.992 23.938 1 95.06 270 ARG B N 1
ATOM 5649 C CA . ARG B 1 270 ? 6.645 11.5 23.641 1 95.06 270 ARG B CA 1
ATOM 5650 C C . ARG B 1 270 ? 5.66 11.875 24.75 1 95.06 270 ARG B C 1
ATOM 5652 O O . ARG B 1 270 ? 5.594 11.203 25.781 1 95.06 270 ARG B O 1
ATOM 5659 N N . HIS B 1 271 ? 4.918 12.906 24.5 1 95.69 271 HIS B N 1
ATOM 5660 C CA . HIS B 1 271 ? 3.967 13.383 25.5 1 95.69 271 HIS B CA 1
ATOM 5661 C C . HIS B 1 271 ? 2.66 12.594 25.438 1 95.69 271 HIS B C 1
ATOM 5663 O O . HIS B 1 271 ? 2.121 12.188 26.469 1 95.69 271 HIS B O 1
ATOM 5669 N N . TRP B 1 272 ? 2.172 12.438 24.219 1 96.19 272 TRP B N 1
ATOM 5670 C CA . TRP B 1 272 ? 0.874 11.789 24.047 1 96.19 272 TRP B CA 1
ATOM 5671 C C . TRP B 1 272 ? 0.932 10.727 22.938 1 96.19 272 TRP B C 1
ATOM 5673 O O . TRP B 1 272 ? 1.579 10.93 21.906 1 96.19 272 TRP B O 1
ATOM 5683 N N . ARG B 1 273 ? 0.223 9.672 23.172 1 94.56 273 ARG B N 1
ATOM 5684 C CA . ARG B 1 273 ? 0.102 8.586 22.219 1 94.56 273 ARG B CA 1
ATOM 5685 C C . ARG B 1 273 ? -1.205 8.68 21.438 1 94.56 273 ARG B C 1
ATOM 5687 O O . ARG B 1 273 ? -2.244 9.039 22 1 94.56 273 ARG B O 1
ATOM 5694 N N . ASP B 1 274 ? -1.104 8.453 20.125 1 93.44 274 ASP B N 1
ATOM 5695 C CA . ASP B 1 274 ? -2.32 8.234 19.359 1 93.44 274 ASP B CA 1
ATOM 5696 C C . ASP B 1 274 ? -2.795 6.789 19.469 1 93.44 274 ASP B C 1
ATOM 5698 O O . ASP B 1 274 ? -2.439 5.949 18.641 1 93.44 274 ASP B O 1
ATOM 5702 N N . ALA B 1 275 ? -3.643 6.508 20.312 1 84.88 275 ALA B N 1
ATOM 5703 C CA . ALA B 1 275 ? -4.035 5.145 20.672 1 84.88 275 ALA B CA 1
ATOM 5704 C C . ALA B 1 275 ? -4.926 4.535 19.594 1 84.88 275 ALA B C 1
ATOM 5706 O O . ALA B 1 275 ? -5.047 3.311 19.5 1 84.88 275 ALA B O 1
ATOM 5707 N N . HIS B 1 276 ? -5.508 5.324 18.781 1 87.44 276 HIS B N 1
ATOM 5708 C CA . HIS B 1 276 ? -6.457 4.852 17.781 1 87.44 276 HIS B CA 1
ATOM 5709 C C . HIS B 1 276 ? -5.746 4.441 16.5 1 87.44 276 HIS B C 1
ATOM 5711 O O . HIS B 1 276 ? -6.312 3.721 15.672 1 87.44 276 HIS B O 1
ATOM 5717 N N . SER B 1 277 ? -4.578 4.891 16.375 1 85.69 277 SER B N 1
ATOM 5718 C CA . SER B 1 277 ? -3.848 4.633 15.141 1 85.69 277 SER B CA 1
ATOM 5719 C C . SER B 1 277 ? -3.168 3.27 15.18 1 85.69 277 SER B C 1
ATOM 5721 O O . SER B 1 277 ? -2.494 2.93 16.156 1 85.69 277 SER B O 1
ATOM 5723 N N . GLN B 1 278 ? -3.414 2.537 14.047 1 81.06 278 GLN B N 1
ATOM 5724 C CA . GLN B 1 278 ? -2.699 1.271 13.938 1 81.06 278 GLN B CA 1
ATOM 5725 C C . GLN B 1 278 ? -1.194 1.496 13.812 1 81.06 278 GLN B C 1
ATOM 5727 O O . GLN B 1 278 ? -0.398 0.685 14.289 1 81.06 278 GLN B O 1
ATOM 5732 N N . LEU B 1 279 ? -0.932 2.594 13.055 1 79.56 279 LEU B N 1
ATOM 5733 C CA . LEU B 1 279 ? 0.466 3.014 13.055 1 79.56 279 LEU B CA 1
ATOM 5734 C C . LEU B 1 279 ? 0.809 3.754 14.344 1 79.56 279 LEU B C 1
ATOM 5736 O O . LEU B 1 279 ? 0.279 4.836 14.602 1 79.56 279 LEU B O 1
ATOM 5740 N N . GLU B 1 280 ? 1.402 3.227 15.281 1 86.62 280 GLU B N 1
ATOM 5741 C CA . GLU B 1 280 ? 1.719 3.863 16.547 1 86.62 280 GLU B CA 1
ATOM 5742 C C . GLU B 1 280 ? 2.475 5.172 16.344 1 86.62 280 GLU B C 1
ATOM 5744 O O . GLU B 1 280 ? 3.531 5.191 15.711 1 86.62 280 GLU B O 1
ATOM 5749 N N . ARG B 1 281 ? 1.847 6.266 16.781 1 93.5 281 ARG B N 1
ATOM 5750 C CA . ARG B 1 281 ? 2.445 7.594 16.719 1 93.5 281 ARG B CA 1
ATOM 5751 C C . ARG B 1 281 ? 2.312 8.328 18.047 1 93.5 281 ARG B C 1
ATOM 5753 O O . ARG B 1 281 ? 1.436 8 18.859 1 93.5 281 ARG B O 1
ATOM 5760 N N . TYR B 1 282 ? 3.184 9.258 18.219 1 96.12 282 TYR B N 1
ATOM 5761 C CA . TYR B 1 282 ? 3.213 10.094 19.406 1 96.12 282 TYR B CA 1
ATOM 5762 C C . TYR B 1 282 ? 3.352 11.57 19.031 1 96.12 282 TYR B C 1
ATOM 5764 O O . TYR B 1 282 ? 3.756 11.898 17.922 1 96.12 282 TYR B O 1
ATOM 5772 N N . TYR B 1 283 ? 2.934 12.328 19.953 1 97.62 283 TYR B N 1
ATOM 5773 C CA . TYR B 1 283 ? 3.127 13.766 19.797 1 97.62 283 TYR B CA 1
ATOM 5774 C C . TYR B 1 283 ? 3.908 14.344 20.969 1 97.62 283 TYR B C 1
ATOM 5776 O O . TYR B 1 283 ? 3.693 13.961 22.109 1 97.62 283 TYR B O 1
ATOM 5784 N N . GLY B 1 284 ? 4.898 15.125 20.672 1 98.06 284 GLY B N 1
ATOM 5785 C CA . GLY B 1 284 ? 5.637 15.922 21.641 1 98.06 284 GLY B CA 1
ATOM 5786 C C . GLY B 1 284 ? 5.211 17.375 21.656 1 98.06 284 GLY B C 1
ATOM 5787 O O . GLY B 1 284 ? 4.02 17.688 21.688 1 98.06 284 GLY B O 1
ATOM 5788 N N . LEU B 1 285 ? 6.188 18.234 21.766 1 98.69 285 LEU B N 1
ATOM 5789 C CA . LEU B 1 285 ? 5.887 19.656 21.625 1 98.69 285 LEU B CA 1
ATOM 5790 C C . LEU B 1 285 ? 6.102 20.109 20.188 1 98.69 285 LEU B C 1
ATOM 5792 O O . LEU B 1 285 ? 7.227 20.422 19.797 1 98.69 285 LEU B O 1
ATOM 5796 N N . GLY B 1 286 ? 5.078 20.078 19.438 1 98.69 286 GLY B N 1
ATOM 5797 C CA . GLY B 1 286 ? 5.152 20.469 18.031 1 98.69 286 GLY B CA 1
ATOM 5798 C C . GLY B 1 286 ? 5.887 19.453 17.172 1 98.69 286 GLY B C 1
ATOM 5799 O O . GLY B 1 286 ? 6.418 19.797 16.109 1 98.69 286 GLY B O 1
ATOM 5800 N N . THR B 1 287 ? 6.008 18.188 17.625 1 98.38 287 THR B N 1
ATOM 5801 C CA . THR B 1 287 ? 6.699 17.141 16.875 1 98.38 287 THR B CA 1
ATOM 5802 C C . THR B 1 287 ? 5.91 15.836 16.922 1 98.38 287 THR B C 1
ATOM 5804 O O . THR B 1 287 ? 5.172 15.578 17.875 1 98.38 287 THR B O 1
ATOM 5807 N N . ILE B 1 288 ? 6.062 15.078 15.875 1 97.62 288 ILE B N 1
ATOM 5808 C CA . ILE B 1 288 ? 5.48 13.742 15.773 1 97.62 288 ILE B CA 1
ATOM 5809 C C . ILE B 1 288 ? 6.586 12.688 15.82 1 97.62 288 ILE B C 1
ATOM 5811 O O . ILE B 1 288 ? 7.66 12.883 15.25 1 97.62 288 ILE B O 1
ATOM 5815 N N . SER B 1 289 ? 6.375 11.594 16.547 1 95.88 289 SER B N 1
ATOM 5816 C CA . SER B 1 289 ? 7.328 10.484 16.516 1 95.88 289 SER B CA 1
ATOM 5817 C C . SER B 1 289 ? 6.625 9.156 16.266 1 95.88 289 SER B C 1
ATOM 5819 O O . SER B 1 289 ? 5.426 9.031 16.5 1 95.88 289 SER B O 1
ATOM 5821 N N . GLY B 1 290 ? 7.332 8.242 15.648 1 92.62 290 GLY B N 1
ATOM 5822 C CA . GLY B 1 290 ? 6.832 6.898 15.406 1 92.62 290 GLY B CA 1
ATOM 5823 C C . GLY B 1 290 ? 7.121 5.938 16.547 1 92.62 290 GLY B C 1
ATOM 5824 O O . GLY B 1 290 ? 7.574 6.352 17.609 1 92.62 290 GLY B O 1
ATOM 5825 N N . PRO B 1 291 ? 6.656 4.633 16.281 1 85.25 291 PRO B N 1
ATOM 5826 C CA . PRO B 1 291 ? 6.941 3.635 17.312 1 85.25 291 PRO B CA 1
ATOM 5827 C C . PRO B 1 291 ? 8.438 3.412 17.516 1 85.25 291 PRO B C 1
ATOM 5829 O O . PRO B 1 291 ? 9.242 3.756 16.656 1 85.25 291 PRO B O 1
ATOM 5832 N N . PRO B 1 292 ? 8.57 2.812 18.719 1 76.25 292 PRO B N 1
ATOM 5833 C CA . PRO B 1 292 ? 9.969 2.422 18.891 1 76.25 292 PRO B CA 1
ATOM 5834 C C . PRO B 1 292 ? 10.406 1.346 17.906 1 76.25 292 PRO B C 1
ATOM 5836 O O . PRO B 1 292 ? 9.625 0.452 17.578 1 76.25 292 PRO B O 1
ATOM 5839 N N . GLY B 1 293 ? 11.258 1.488 17.094 1 73.19 293 GLY B N 1
ATOM 5840 C CA . GLY B 1 293 ? 11.773 0.513 16.141 1 73.19 293 GLY B CA 1
ATOM 5841 C C . GLY B 1 293 ? 13.281 0.547 16 1 73.19 293 GLY B C 1
ATOM 5842 O O . GLY B 1 293 ? 13.961 1.239 16.766 1 73.19 293 GLY B O 1
ATOM 5843 N N . PRO B 1 294 ? 13.656 -0.227 15.094 1 81.06 294 PRO B N 1
ATOM 5844 C CA . PRO B 1 294 ? 15.117 -0.236 14.953 1 81.06 294 PRO B CA 1
ATOM 5845 C C . PRO B 1 294 ? 15.695 1.147 14.664 1 81.06 294 PRO B C 1
ATOM 5847 O O . PRO B 1 294 ? 16.766 1.495 15.164 1 81.06 294 PRO B O 1
ATOM 5850 N N . TRP B 1 295 ? 14.961 1.872 13.852 1 93.19 295 TRP B N 1
ATOM 5851 C CA . TRP B 1 295 ? 15.32 3.275 13.68 1 93.19 295 TRP B CA 1
ATOM 5852 C C . TRP B 1 295 ? 14.148 4.184 14.031 1 93.19 295 TRP B C 1
ATOM 5854 O O . TRP B 1 295 ? 13.141 4.207 13.32 1 93.19 295 TRP B O 1
ATOM 5864 N N . SER B 1 296 ? 14.305 4.82 15.148 1 92.75 296 SER B N 1
ATOM 5865 C CA . SER B 1 296 ? 13.273 5.754 15.578 1 92.75 296 SER B CA 1
ATOM 5866 C C . SER B 1 296 ? 13.383 7.082 14.844 1 92.75 296 SER B C 1
ATOM 5868 O O . SER B 1 296 ? 14.469 7.477 14.422 1 92.75 296 SER B O 1
ATOM 5870 N N . TRP B 1 297 ? 12.242 7.691 14.68 1 95.56 297 TRP B N 1
ATOM 5871 C CA . TRP B 1 297 ? 12.273 8.984 14.008 1 95.56 297 TRP B CA 1
ATOM 5872 C C . TRP B 1 297 ? 11.391 10 14.727 1 95.56 297 TRP B C 1
ATOM 5874 O O . TRP B 1 297 ? 10.484 9.617 15.469 1 95.56 297 TRP B O 1
ATOM 5884 N N . VAL B 1 298 ? 11.703 11.234 14.617 1 96.62 298 VAL B N 1
ATOM 5885 C CA . VAL B 1 298 ? 10.914 12.383 15.039 1 96.62 298 VAL B CA 1
ATOM 5886 C C . VAL B 1 298 ? 10.797 13.383 13.891 1 96.62 298 VAL B C 1
ATOM 5888 O O . VAL B 1 298 ? 11.75 13.586 13.133 1 96.62 298 VAL B O 1
ATOM 5891 N N . GLY B 1 299 ? 9.727 13.93 13.719 1 97.81 299 GLY B N 1
ATOM 5892 C CA . GLY B 1 299 ? 9.5 14.875 12.641 1 97.81 299 GLY B CA 1
ATOM 5893 C C . GLY B 1 299 ? 8.109 15.484 12.672 1 97.81 299 GLY B C 1
ATOM 5894 O O . GLY B 1 299 ? 7.559 15.742 13.742 1 97.81 299 GLY B O 1
ATOM 5895 N N . HIS B 1 300 ? 7.637 15.828 11.578 1 98.69 300 HIS B N 1
ATOM 5896 C CA . HIS B 1 300 ? 6.281 16.328 11.375 1 98.69 300 HIS B CA 1
ATOM 5897 C C . HIS B 1 300 ? 5.844 16.188 9.922 1 98.69 300 HIS B C 1
ATOM 5899 O O . HIS B 1 300 ? 6.664 15.891 9.055 1 98.69 300 HIS B O 1
ATOM 5905 N N . ALA B 1 301 ? 4.637 16.281 9.672 1 98.25 301 ALA B N 1
ATOM 5906 C CA . ALA B 1 301 ? 4.047 16.25 8.336 1 98.25 301 ALA B CA 1
ATOM 5907 C C . ALA B 1 301 ? 3.201 17.5 8.078 1 98.25 301 ALA B C 1
ATOM 5909 O O . ALA B 1 301 ? 2.967 18.297 8.992 1 98.25 301 ALA B O 1
ATOM 5910 N N . GLY B 1 302 ? 2.893 17.688 6.871 1 98.56 302 GLY B N 1
ATOM 5911 C CA . GLY B 1 302 ? 2.041 18.797 6.504 1 98.56 302 GLY B CA 1
ATOM 5912 C C . GLY B 1 302 ? 1.078 18.469 5.379 1 98.56 302 GLY B C 1
ATOM 5913 O O . GLY B 1 302 ? 1.424 17.734 4.449 1 98.56 302 GLY B O 1
ATOM 5914 N N . GLY B 1 303 ? -0.09 18.906 5.5 1 98 303 GLY B N 1
ATOM 5915 C CA . GLY B 1 303 ? -1.099 18.859 4.453 1 98 303 GLY B CA 1
ATOM 5916 C C . GLY B 1 303 ? -1.775 20.203 4.211 1 98 303 GLY B C 1
ATOM 5917 O O . GLY B 1 303 ? -2.416 20.75 5.105 1 98 303 GLY B O 1
ATOM 5918 N N . PHE B 1 304 ? -1.584 20.75 3.123 1 97.56 304 PHE B N 1
ATOM 5919 C CA . PHE B 1 304 ? -2.219 21.953 2.602 1 97.56 304 PHE B CA 1
ATOM 5920 C C . PHE B 1 304 ? -2.969 21.641 1.309 1 97.56 304 PHE B C 1
ATOM 5922 O O . PHE B 1 304 ? -2.646 20.688 0.606 1 97.56 304 PHE B O 1
ATOM 5929 N N . GLN B 1 305 ? -4.059 22.359 0.975 1 95.44 305 GLN B N 1
ATOM 5930 C CA . GLN B 1 305 ? -4.797 22.031 -0.238 1 95.44 305 GLN B CA 1
ATOM 5931 C C . GLN B 1 305 ? -3.857 21.859 -1.426 1 95.44 305 GLN B C 1
ATOM 5933 O O . GLN B 1 305 ? -3.223 22.812 -1.871 1 95.44 305 GLN B O 1
ATOM 5938 N N . GLY B 1 306 ? -3.633 20.594 -1.806 1 97.19 306 GLY B N 1
ATOM 5939 C CA . GLY B 1 306 ? -2.867 20.25 -2.994 1 97.19 306 GLY B CA 1
ATOM 5940 C C . GLY B 1 306 ? -1.446 19.812 -2.686 1 97.19 306 GLY B C 1
ATOM 5941 O O . GLY B 1 306 ? -0.655 19.578 -3.598 1 97.19 306 GLY B O 1
ATOM 5942 N N . THR B 1 307 ? -1.044 19.781 -1.452 1 98.19 307 THR B N 1
ATOM 5943 C CA . THR B 1 307 ? 0.321 19.391 -1.11 1 98.19 307 THR B CA 1
ATOM 5944 C C . THR B 1 307 ? 0.337 18.484 0.116 1 98.19 307 THR B C 1
ATOM 5946 O O . THR B 1 307 ? -0.442 18.688 1.051 1 98.19 307 THR B O 1
ATOM 5949 N N . LEU B 1 308 ? 1.152 17.484 0.104 1 98.69 308 LEU B N 1
ATOM 5950 C CA . LEU B 1 308 ? 1.48 16.656 1.262 1 98.69 308 LEU B CA 1
ATOM 5951 C C . LEU B 1 308 ? 2.99 16.578 1.459 1 98.69 308 LEU B C 1
ATOM 5953 O O . LEU B 1 308 ? 3.734 16.359 0.501 1 98.69 308 LEU B O 1
ATOM 5957 N N . THR B 1 309 ? 3.43 16.812 2.697 1 98.88 309 THR B N 1
ATOM 5958 C CA . THR B 1 309 ? 4.855 16.891 2.98 1 98.88 309 THR B CA 1
ATOM 5959 C C . THR B 1 309 ? 5.207 16.125 4.25 1 98.88 309 THR B C 1
ATOM 5961 O O . THR B 1 309 ? 4.352 15.922 5.117 1 98.88 309 THR B O 1
ATOM 5964 N N . ARG B 1 310 ? 6.406 15.625 4.324 1 98.81 310 ARG B N 1
ATOM 5965 C CA . ARG B 1 310 ? 6.906 14.883 5.48 1 98.81 310 ARG B CA 1
ATOM 5966 C C . ARG B 1 310 ? 8.398 15.117 5.672 1 98.81 310 ARG B C 1
ATOM 5968 O O . ARG B 1 310 ? 9.172 15.086 4.707 1 98.81 310 ARG B O 1
ATOM 5975 N N . THR B 1 311 ? 8.773 15.469 6.871 1 98.81 311 THR B N 1
ATOM 5976 C CA . THR B 1 311 ? 10.18 15.57 7.254 1 98.81 311 THR B CA 1
ATOM 5977 C C . THR B 1 311 ? 10.43 14.867 8.586 1 98.81 311 THR B C 1
ATOM 5979 O O . THR B 1 311 ? 9.648 15.016 9.531 1 98.81 311 THR B O 1
ATOM 5982 N N . VAL B 1 312 ? 11.516 14.07 8.617 1 98 312 VAL B N 1
ATOM 5983 C CA . VAL B 1 312 ? 11.852 13.375 9.859 1 98 312 VAL B CA 1
ATOM 5984 C C . VAL B 1 312 ? 13.359 13.422 10.078 1 98 312 VAL B C 1
ATOM 5986 O O . VAL B 1 312 ? 14.125 13.641 9.141 1 98 312 VAL B O 1
ATOM 5989 N N . VAL B 1 313 ? 13.734 13.25 11.289 1 97 313 VAL B N 1
ATOM 5990 C CA . VAL B 1 313 ? 15.117 12.992 11.664 1 97 313 VAL B CA 1
ATOM 5991 C C . VAL B 1 313 ? 15.227 11.641 12.359 1 97 313 VAL B C 1
ATOM 5993 O O . VAL B 1 313 ? 14.336 11.25 13.117 1 97 313 VAL B O 1
ATOM 5996 N N . LEU B 1 314 ? 16.219 10.93 11.984 1 96.88 314 LEU B N 1
ATOM 5997 C CA . LEU B 1 314 ? 16.672 9.711 12.656 1 96.88 314 LEU B CA 1
ATOM 5998 C C . LEU B 1 314 ? 17.812 10.016 13.617 1 96.88 314 LEU B C 1
ATOM 6000 O O . LEU B 1 314 ? 18.984 9.961 13.227 1 96.88 314 LEU B O 1
ATOM 6004 N N . PRO B 1 315 ? 17.516 10.188 14.875 1 94.38 315 PRO B N 1
ATOM 6005 C CA . PRO B 1 315 ? 18.5 10.781 15.781 1 94.38 315 PRO B CA 1
ATOM 6006 C C . PRO B 1 315 ? 19.734 9.914 15.953 1 94.38 315 PRO B C 1
ATOM 6008 O O . PRO B 1 315 ? 20.859 10.43 16.016 1 94.38 315 PRO B O 1
ATOM 6011 N N . GLU B 1 316 ? 19.547 8.617 16.047 1 93.25 316 GLU B N 1
ATOM 6012 C CA . GLU B 1 316 ? 20.688 7.734 16.281 1 93.25 316 GLU B CA 1
ATOM 6013 C C . GLU B 1 316 ? 21.625 7.707 15.078 1 93.25 316 GLU B C 1
ATOM 6015 O O . GLU B 1 316 ? 22.844 7.527 15.234 1 93.25 316 GLU B O 1
ATOM 6020 N N . GLN B 1 317 ? 21.078 7.91 13.93 1 94.12 317 GLN B N 1
ATOM 6021 C CA . GLN B 1 317 ? 21.875 7.887 12.711 1 94.12 317 GLN B CA 1
ATOM 6022 C C . GLN B 1 317 ? 22.25 9.297 12.273 1 94.12 317 GLN B C 1
ATOM 6024 O O . GLN B 1 317 ? 23.094 9.477 11.383 1 94.12 317 GLN B O 1
ATOM 6029 N N . ASP B 1 318 ? 21.656 10.305 12.883 1 94.38 318 ASP B N 1
ATOM 6030 C CA . ASP B 1 318 ? 21.828 11.711 12.531 1 94.38 318 ASP B CA 1
ATOM 6031 C C . ASP B 1 318 ? 21.531 11.953 11.055 1 94.38 318 ASP B C 1
ATOM 6033 O O . ASP B 1 318 ? 22.328 12.555 10.336 1 94.38 318 ASP B O 1
ATOM 6037 N N . ILE B 1 319 ? 20.469 11.359 10.602 1 97.25 319 ILE B N 1
ATOM 6038 C CA . ILE B 1 319 ? 19.984 11.531 9.234 1 97.25 319 ILE B CA 1
ATOM 6039 C C . ILE B 1 319 ? 18.625 12.227 9.242 1 97.25 319 ILE B C 1
ATOM 6041 O O . ILE B 1 319 ? 17.734 11.852 10.008 1 97.25 319 ILE B O 1
ATOM 6045 N N . ALA B 1 320 ? 18.516 13.281 8.492 1 98.19 320 ALA B N 1
ATOM 6046 C CA . ALA B 1 320 ? 17.234 13.938 8.266 1 98.19 320 ALA B CA 1
ATOM 6047 C C . ALA B 1 320 ? 16.734 13.688 6.848 1 98.19 320 ALA B C 1
ATOM 6049 O O . ALA B 1 320 ? 17.516 13.719 5.891 1 98.19 320 ALA B O 1
ATOM 6050 N N . VAL B 1 321 ? 15.484 13.344 6.699 1 98.69 321 VAL B N 1
ATOM 6051 C CA . VAL B 1 321 ? 14.844 13.07 5.418 1 98.69 321 VAL B CA 1
ATOM 6052 C C . VAL B 1 321 ? 13.633 13.984 5.242 1 98.69 321 VAL B C 1
ATOM 6054 O O . VAL B 1 321 ? 12.766 14.055 6.121 1 98.69 321 VAL B O 1
ATOM 6057 N N . SER B 1 322 ? 13.555 14.695 4.156 1 98.94 322 SER B N 1
ATOM 6058 C CA . SER B 1 322 ? 12.406 15.516 3.797 1 98.94 322 SER B CA 1
ATOM 6059 C C . SER B 1 322 ? 11.867 15.141 2.42 1 98.94 322 SER B C 1
ATOM 6061 O O . SER B 1 322 ? 12.625 15.07 1.451 1 98.94 322 SER B O 1
ATOM 6063 N N . ILE B 1 323 ? 10.633 14.836 2.357 1 98.94 323 ILE B N 1
ATOM 6064 C CA . ILE B 1 323 ? 9.945 14.531 1.106 1 98.94 323 ILE B CA 1
ATOM 6065 C C . ILE B 1 323 ? 8.719 15.43 0.963 1 98.94 323 ILE B C 1
ATOM 6067 O O . ILE B 1 323 ? 7.828 15.414 1.818 1 98.94 323 ILE B O 1
ATOM 6071 N N . LEU B 1 324 ? 8.68 16.203 -0.115 1 98.94 324 LEU B N 1
ATOM 6072 C CA . LEU B 1 324 ? 7.586 17.125 -0.399 1 98.94 324 LEU B CA 1
ATOM 6073 C C . LEU B 1 324 ? 6.902 16.766 -1.716 1 98.94 324 LEU B C 1
ATOM 6075 O O . LEU B 1 324 ? 7.57 16.594 -2.74 1 98.94 324 LEU B O 1
ATOM 6079 N N . THR B 1 325 ? 5.59 16.578 -1.689 1 98.94 325 THR B N 1
ATOM 6080 C CA . THR B 1 325 ? 4.816 16.312 -2.895 1 98.94 325 THR B CA 1
ATOM 6081 C C . THR B 1 325 ? 3.764 17.406 -3.115 1 98.94 325 THR B C 1
ATOM 6083 O O . THR B 1 325 ? 3.312 18.031 -2.16 1 98.94 325 THR B O 1
ATOM 6086 N N . ASN B 1 326 ? 3.406 17.641 -4.371 1 98.88 326 ASN B N 1
ATOM 6087 C CA . ASN B 1 326 ? 2.484 18.734 -4.672 1 98.88 326 ASN B CA 1
ATOM 6088 C C . ASN B 1 326 ? 1.169 18.219 -5.246 1 98.88 326 ASN B C 1
ATOM 6090 O O . ASN B 1 326 ? 0.685 18.719 -6.262 1 98.88 326 ASN B O 1
ATOM 6094 N N . ALA B 1 327 ? 0.603 17.266 -4.57 1 98.5 327 ALA B N 1
ATOM 6095 C CA . ALA B 1 327 ? -0.738 16.75 -4.852 1 98.5 327 ALA B CA 1
ATOM 6096 C C . ALA B 1 327 ? -1.486 16.438 -3.559 1 98.5 327 ALA B C 1
ATOM 6098 O O . ALA B 1 327 ? -0.876 16.047 -2.561 1 98.5 327 ALA B O 1
ATOM 6099 N N . ILE B 1 328 ? -2.811 16.562 -3.619 1 96.88 328 ILE B N 1
ATOM 6100 C CA . ILE B 1 328 ? -3.682 16.297 -2.482 1 96.88 328 ILE B CA 1
ATOM 6101 C C . ILE B 1 328 ? -3.48 14.852 -2.016 1 96.88 328 ILE B C 1
ATOM 6103 O O . ILE B 1 328 ? -3.545 14.562 -0.818 1 96.88 328 ILE B O 1
ATOM 6107 N N . ASP B 1 329 ? -3.279 13.977 -2.971 1 97 329 ASP B N 1
ATOM 6108 C CA . ASP B 1 329 ? -3.064 12.562 -2.678 1 97 329 ASP B CA 1
ATOM 6109 C C . ASP B 1 329 ? -1.581 12.211 -2.744 1 97 329 ASP B C 1
ATOM 6111 O O . ASP B 1 329 ? -1.22 11.102 -3.16 1 97 329 ASP B O 1
ATOM 6115 N N . GLY B 1 330 ? -0.724 13.188 -2.416 1 98 330 GLY B N 1
ATOM 6116 C CA . GLY B 1 330 ? 0.711 12.953 -2.438 1 98 330 GLY B CA 1
ATOM 6117 C C . GLY B 1 330 ? 1.141 11.82 -1.526 1 98 330 GLY B C 1
ATOM 6118 O O . GLY B 1 330 ? 0.497 11.555 -0.509 1 98 330 GLY B O 1
ATOM 6119 N N . LEU B 1 331 ? 2.238 11.211 -1.774 1 98.12 331 LEU B N 1
ATOM 6120 C CA . LEU B 1 331 ? 2.645 9.992 -1.078 1 98.12 331 LEU B CA 1
ATOM 6121 C C . LEU B 1 331 ? 3.844 10.266 -0.174 1 98.12 331 LEU B C 1
ATOM 6123 O O . LEU B 1 331 ? 4.66 9.367 0.063 1 98.12 331 LEU B O 1
ATOM 6127 N N . ALA B 1 332 ? 3.998 11.477 0.263 1 98.56 332 ALA B N 1
ATOM 6128 C CA . ALA B 1 332 ? 5.133 11.836 1.109 1 98.56 332 ALA B CA 1
ATOM 6129 C C . ALA B 1 332 ? 5.188 10.953 2.354 1 98.56 332 ALA B C 1
ATOM 6131 O O . ALA B 1 332 ? 6.254 10.453 2.725 1 98.56 332 ALA B O 1
ATOM 6132 N N . ASN B 1 333 ? 4.066 10.703 2.98 1 95.38 333 ASN B N 1
ATOM 6133 C CA . ASN B 1 333 ? 4.008 9.914 4.203 1 95.38 333 ASN B CA 1
ATOM 6134 C C . ASN B 1 333 ? 4.379 8.453 3.945 1 95.38 333 ASN B C 1
ATOM 6136 O O . ASN B 1 333 ? 4.973 7.801 4.805 1 95.38 333 ASN B O 1
ATOM 6140 N N . VAL B 1 334 ? 4.027 7.996 2.828 1 95.44 334 VAL B N 1
ATOM 6141 C CA . VAL B 1 334 ? 4.32 6.613 2.465 1 95.44 334 VAL B CA 1
ATOM 6142 C C . VAL B 1 334 ? 5.773 6.492 2.016 1 95.44 334 VAL B C 1
ATOM 6144 O O . VAL B 1 334 ? 6.473 5.551 2.396 1 95.44 334 VAL B O 1
ATOM 6147 N N . TRP B 1 335 ? 6.223 7.426 1.227 1 98.06 335 TRP B N 1
ATOM 6148 C CA . TRP B 1 335 ? 7.555 7.359 0.632 1 98.06 335 TRP B CA 1
ATOM 6149 C C . TRP B 1 335 ? 8.633 7.559 1.691 1 98.06 335 TRP B C 1
ATOM 6151 O O . TRP B 1 335 ? 9.734 7.016 1.571 1 98.06 335 TRP B O 1
ATOM 6161 N N . PHE B 1 336 ? 8.391 8.352 2.775 1 96.19 336 PHE B N 1
ATOM 6162 C CA . PHE B 1 336 ? 9.43 8.477 3.789 1 96.19 336 PHE B CA 1
ATOM 6163 C C . PHE B 1 336 ? 9.68 7.141 4.477 1 96.19 336 PHE B C 1
ATOM 6165 O O . PHE B 1 336 ? 10.828 6.805 4.797 1 96.19 336 PHE B O 1
ATOM 6172 N N . GLU B 1 337 ? 8.602 6.355 4.715 1 95.31 337 GLU B N 1
ATOM 6173 C CA . GLU B 1 337 ? 8.781 5.023 5.277 1 95.31 337 GLU B CA 1
ATOM 6174 C C . GLU B 1 337 ? 9.617 4.141 4.352 1 95.31 337 GLU B C 1
ATOM 6176 O O . GLU B 1 337 ? 10.453 3.367 4.816 1 95.31 337 GLU B O 1
ATOM 6181 N N . GLY B 1 338 ? 9.289 4.234 3.062 1 97.31 338 GLY B N 1
ATOM 6182 C CA . GLY B 1 338 ? 10.094 3.516 2.084 1 97.31 338 GLY B CA 1
ATOM 6183 C C . GLY B 1 338 ? 11.555 3.906 2.115 1 97.31 338 GLY B C 1
ATOM 6184 O O . GLY B 1 338 ? 12.438 3.047 2.039 1 97.31 338 GLY B O 1
ATOM 6185 N N . VAL B 1 339 ? 11.828 5.195 2.252 1 98.31 339 VAL B N 1
ATOM 6186 C CA . VAL B 1 339 ? 13.203 5.699 2.279 1 98.31 339 VAL B CA 1
ATOM 6187 C C . VAL B 1 339 ? 13.914 5.184 3.527 1 98.31 339 VAL B C 1
ATOM 6189 O O . VAL B 1 339 ? 15.07 4.746 3.455 1 98.31 339 VAL B O 1
ATOM 6192 N N . ILE B 1 340 ? 13.273 5.199 4.652 1 97.06 340 ILE B N 1
ATOM 6193 C CA . ILE B 1 340 ? 13.867 4.691 5.883 1 97.06 340 ILE B CA 1
ATOM 6194 C C . ILE B 1 340 ? 14.164 3.199 5.734 1 97.06 340 ILE B C 1
ATOM 6196 O O . ILE B 1 340 ? 15.219 2.723 6.156 1 97.06 340 ILE B O 1
ATOM 6200 N N . HIS B 1 341 ? 13.203 2.492 5.09 1 96.75 341 HIS B N 1
ATOM 6201 C CA . HIS B 1 341 ? 13.398 1.077 4.801 1 96.75 341 HIS B CA 1
ATOM 6202 C C . HIS B 1 341 ? 14.648 0.855 3.955 1 96.75 341 HIS B C 1
ATOM 6204 O O . HIS B 1 341 ? 15.438 -0.044 4.238 1 96.75 341 HIS B O 1
ATOM 6210 N N . ILE B 1 342 ? 14.828 1.655 2.967 1 98.44 342 ILE B N 1
ATOM 6211 C CA . ILE B 1 342 ? 15.984 1.554 2.08 1 98.44 342 ILE B CA 1
ATOM 6212 C C . ILE B 1 342 ? 17.266 1.856 2.857 1 98.44 342 ILE B C 1
ATOM 6214 O O . ILE B 1 342 ? 18.234 1.103 2.781 1 98.44 342 ILE B O 1
ATOM 6218 N N . LEU B 1 343 ? 17.234 2.928 3.639 1 98.38 343 LEU B N 1
ATOM 6219 C CA . LEU B 1 343 ? 18.406 3.314 4.418 1 98.38 343 LEU B CA 1
ATOM 6220 C C . LEU B 1 343 ? 18.812 2.199 5.375 1 98.38 343 LEU B C 1
ATOM 6222 O O . LEU B 1 343 ? 19.984 1.816 5.418 1 98.38 343 LEU B O 1
ATOM 6226 N N . LYS B 1 344 ? 17.906 1.696 6.098 1 97.75 344 LYS B N 1
ATOM 6227 C CA . LYS B 1 344 ? 18.188 0.652 7.078 1 97.75 344 LYS B CA 1
ATOM 6228 C C . LYS B 1 344 ? 18.734 -0.606 6.398 1 97.75 344 LYS B C 1
ATOM 6230 O O . LYS B 1 344 ? 19.703 -1.196 6.855 1 97.75 344 LYS B O 1
ATOM 6235 N N . THR B 1 345 ? 18.078 -1 5.301 1 98 345 THR B N 1
ATOM 6236 C CA . THR B 1 345 ? 18.469 -2.217 4.598 1 98 345 THR B CA 1
ATOM 6237 C C . THR B 1 345 ? 19.891 -2.092 4.051 1 98 345 THR B C 1
ATOM 6239 O O . THR B 1 345 ? 20.703 -3 4.215 1 98 345 THR B O 1
ATOM 6242 N N . ILE B 1 346 ? 20.188 -1.007 3.422 1 98.38 346 ILE B N 1
ATOM 6243 C CA . ILE B 1 346 ? 21.516 -0.831 2.816 1 98.38 346 ILE B CA 1
ATOM 6244 C C . ILE B 1 346 ? 22.562 -0.651 3.908 1 98.38 346 ILE B C 1
ATOM 6246 O O . ILE B 1 346 ? 23.688 -1.124 3.771 1 98.38 346 ILE B O 1
ATOM 6250 N N . HIS B 1 347 ? 22.172 0.019 5.035 1 98.06 347 HIS B N 1
ATOM 6251 C CA . HIS B 1 347 ? 23.062 0.087 6.188 1 98.06 347 HIS B CA 1
ATOM 6252 C C . HIS B 1 347 ? 23.484 -1.307 6.641 1 98.06 347 HIS B C 1
ATOM 6254 O O . HIS B 1 347 ? 24.672 -1.554 6.875 1 98.06 347 HIS B O 1
ATOM 6260 N N . ASP B 1 348 ? 22.531 -2.211 6.75 1 97.31 348 ASP B N 1
ATOM 6261 C CA . ASP B 1 348 ? 22.812 -3.574 7.195 1 97.31 348 ASP B CA 1
ATOM 6262 C C . ASP B 1 348 ? 23.594 -4.348 6.137 1 97.31 348 ASP B C 1
ATOM 6264 O O . ASP B 1 348 ? 24.406 -5.219 6.469 1 97.31 348 ASP B O 1
ATOM 6268 N N . LEU B 1 349 ? 23.297 -4.035 4.852 1 97.69 349 LEU B N 1
ATOM 6269 C CA . LEU B 1 349 ? 23.938 -4.688 3.713 1 97.69 349 LEU B CA 1
ATOM 6270 C C . LEU B 1 349 ? 25.391 -4.262 3.582 1 97.69 349 LEU B C 1
ATOM 6272 O O . LEU B 1 349 ? 26.234 -5.047 3.139 1 97.69 349 LEU B O 1
ATOM 6276 N N . GLY B 1 350 ? 25.703 -3.062 3.957 1 97.44 350 GLY B N 1
ATOM 6277 C CA . GLY B 1 350 ? 27.031 -2.486 3.764 1 97.44 350 GLY B CA 1
ATOM 6278 C C . GLY B 1 350 ? 27.25 -1.964 2.357 1 97.44 350 GLY B C 1
ATOM 6279 O O . GLY B 1 350 ? 26.422 -2.176 1.472 1 97.44 350 GLY B O 1
ATOM 6280 N N . GLY B 1 351 ? 28.344 -1.262 2.146 1 96.56 351 GLY B N 1
ATOM 6281 C CA . GLY B 1 351 ? 28.703 -0.798 0.819 1 96.56 351 GLY B CA 1
ATOM 6282 C C . GLY B 1 351 ? 29.203 -1.912 -0.088 1 96.56 351 GLY B C 1
ATOM 6283 O O . GLY B 1 351 ? 29.516 -3.006 0.382 1 96.56 351 GLY B O 1
ATOM 6284 N N . PRO B 1 352 ? 29.281 -1.627 -1.3 1 96.81 352 PRO B N 1
ATOM 6285 C CA . PRO B 1 352 ? 29.625 -2.678 -2.262 1 96.81 352 PRO B CA 1
ATOM 6286 C C . PRO B 1 352 ? 31.062 -3.18 -2.107 1 96.81 352 PRO B C 1
ATOM 6288 O O . PRO B 1 352 ? 32 -2.389 -2.174 1 96.81 352 PRO B O 1
ATOM 6291 N N . GLY B 1 353 ? 31.188 -4.453 -1.93 1 96.31 353 GLY B N 1
ATOM 6292 C CA . GLY B 1 353 ? 32.5 -5.102 -2.018 1 96.31 353 GLY B CA 1
ATOM 6293 C C . GLY B 1 353 ? 32.875 -5.461 -3.439 1 96.31 353 GLY B C 1
ATOM 6294 O O . GLY B 1 353 ? 32.062 -5.371 -4.355 1 96.31 353 GLY B O 1
ATOM 6295 N N . PRO B 1 354 ? 34.094 -5.855 -3.615 1 94.94 354 PRO B N 1
ATOM 6296 C CA . PRO B 1 354 ? 34.594 -6.082 -4.969 1 94.94 354 PRO B CA 1
ATOM 6297 C C . PRO B 1 354 ? 33.844 -7.18 -5.715 1 94.94 354 PRO B C 1
ATOM 6299 O O . PRO B 1 354 ? 33.594 -7.059 -6.918 1 94.94 354 PRO B O 1
ATOM 6302 N N . GLU B 1 355 ? 33.438 -8.219 -5.031 1 94.75 355 GLU B N 1
ATOM 6303 C CA . GLU B 1 355 ? 32.812 -9.352 -5.691 1 94.75 355 GLU B CA 1
ATOM 6304 C C . GLU B 1 355 ? 31.344 -9.047 -6.035 1 94.75 355 GLU B C 1
ATOM 6306 O O . GLU B 1 355 ? 30.812 -9.57 -7.02 1 94.75 355 GLU B O 1
ATOM 6311 N N . ALA B 1 356 ? 30.703 -8.188 -5.242 1 96.31 356 ALA B N 1
ATOM 6312 C CA . ALA B 1 356 ? 29.281 -7.945 -5.391 1 96.31 356 ALA B CA 1
ATOM 6313 C C . ALA B 1 356 ? 29.016 -6.691 -6.227 1 96.31 356 ALA B C 1
ATOM 6315 O O . ALA B 1 356 ? 27.906 -6.477 -6.707 1 96.31 356 ALA B O 1
ATOM 6316 N N . ALA B 1 357 ? 29.984 -5.914 -6.488 1 95.88 357 ALA B N 1
ATOM 6317 C CA . ALA B 1 357 ? 29.844 -4.562 -7.02 1 95.88 357 ALA B CA 1
ATOM 6318 C C . ALA B 1 357 ? 29.203 -4.578 -8.406 1 95.88 357 ALA B C 1
ATOM 6320 O O . ALA B 1 357 ? 28.516 -3.629 -8.789 1 95.88 357 ALA B O 1
ATOM 6321 N N . GLN B 1 358 ? 29.359 -5.637 -9.148 1 95.25 358 GLN B N 1
ATOM 6322 C CA . GLN B 1 358 ? 28.875 -5.664 -10.523 1 95.25 358 GLN B CA 1
ATOM 6323 C C . GLN B 1 358 ? 27.391 -6.012 -10.578 1 95.25 358 GLN B C 1
ATOM 6325 O O . GLN B 1 358 ? 26.734 -5.824 -11.602 1 95.25 358 GLN B O 1
ATOM 6330 N N . TRP B 1 359 ? 26.891 -6.621 -9.555 1 97.62 359 TRP B N 1
ATOM 6331 C CA . TRP B 1 359 ? 25.469 -6.953 -9.484 1 97.62 359 TRP B CA 1
ATOM 6332 C C . TRP B 1 359 ? 24.641 -5.727 -9.109 1 97.62 359 TRP B C 1
ATOM 6334 O O . TRP B 1 359 ? 24.141 -5.633 -7.992 1 97.62 359 TRP B O 1
ATOM 6344 N N . ARG B 1 360 ? 24.5 -4.828 -10.031 1 97.31 360 ARG B N 1
ATOM 6345 C CA . ARG B 1 360 ? 23.875 -3.525 -9.797 1 97.31 360 ARG B CA 1
ATOM 6346 C C . ARG B 1 360 ? 23.016 -3.1 -10.977 1 97.31 360 ARG B C 1
ATOM 6348 O O . ARG B 1 360 ? 23.125 -3.676 -12.062 1 97.31 360 ARG B O 1
ATOM 6355 N N . GLY B 1 361 ? 22.188 -2.156 -10.734 1 97.69 361 GLY B N 1
ATOM 6356 C CA . GLY B 1 361 ? 21.422 -1.54 -11.805 1 97.69 361 GLY B CA 1
ATOM 6357 C C . GLY B 1 361 ? 19.984 -2.035 -11.875 1 97.69 361 GLY B C 1
ATOM 6358 O O . GLY B 1 361 ? 19.609 -2.982 -11.18 1 97.69 361 GLY B O 1
ATOM 6359 N N . ARG B 1 362 ? 19.234 -1.31 -12.672 1 98.5 362 ARG B N 1
ATOM 6360 C CA . ARG B 1 362 ? 17.859 -1.709 -12.953 1 98.5 362 ARG B CA 1
ATOM 6361 C C . ARG B 1 362 ? 17.781 -2.559 -14.219 1 98.5 362 ARG B C 1
ATOM 6363 O O . ARG B 1 362 ? 18.297 -2.168 -15.266 1 98.5 362 ARG B O 1
ATOM 6370 N N . TRP B 1 363 ? 17.156 -3.666 -14.094 1 98.69 363 TRP B N 1
ATOM 6371 C CA . TRP B 1 363 ? 16.922 -4.598 -15.188 1 98.69 363 TRP B CA 1
ATOM 6372 C C . TRP B 1 363 ? 15.445 -4.934 -15.32 1 98.69 363 TRP B C 1
ATOM 6374 O O . TRP B 1 363 ? 14.664 -4.695 -14.391 1 98.69 363 TRP B O 1
ATOM 6384 N N . TRP B 1 364 ? 15.086 -5.41 -16.531 1 98.5 364 TRP B N 1
ATOM 6385 C CA . TRP B 1 364 ? 13.664 -5.52 -16.812 1 98.5 364 TRP B CA 1
ATOM 6386 C C . TRP B 1 364 ? 13.305 -6.926 -17.281 1 98.5 364 TRP B C 1
ATOM 6388 O O . TRP B 1 364 ? 14.109 -7.586 -17.953 1 98.5 364 TRP B O 1
ATOM 6398 N N . THR B 1 365 ? 12.203 -7.367 -16.906 1 97.44 365 THR B N 1
ATOM 6399 C CA . THR B 1 365 ? 11.477 -8.5 -17.469 1 97.44 365 THR B CA 1
ATOM 6400 C C . THR B 1 365 ? 10.086 -8.07 -17.922 1 97.44 365 THR B C 1
ATOM 6402 O O . THR B 1 365 ? 9.68 -6.926 -17.719 1 97.44 365 THR B O 1
ATOM 6405 N N . LEU B 1 366 ? 9.375 -8.961 -18.578 1 97.06 366 LEU B N 1
ATOM 6406 C CA . LEU B 1 366 ? 7.984 -8.68 -18.906 1 97.06 366 LEU B CA 1
ATOM 6407 C C . LEU B 1 366 ? 7.18 -8.328 -17.672 1 97.06 366 LEU B C 1
ATOM 6409 O O . LEU B 1 366 ? 6.262 -7.512 -17.719 1 97.06 366 LEU B O 1
ATOM 6413 N N . TRP B 1 367 ? 7.57 -8.898 -16.531 1 96.94 367 TRP B N 1
ATOM 6414 C CA . TRP B 1 367 ? 6.824 -8.789 -15.289 1 96.94 367 TRP B CA 1
ATOM 6415 C C . TRP B 1 367 ? 7.148 -7.484 -14.57 1 96.94 367 TRP B C 1
ATOM 6417 O O . TRP B 1 367 ? 6.535 -7.156 -13.547 1 96.94 367 TRP B O 1
ATOM 6427 N N . GLY B 1 368 ? 8.055 -6.699 -15.047 1 96.75 368 GLY B N 1
ATOM 6428 C CA . GLY B 1 368 ? 8.43 -5.438 -14.43 1 96.75 368 GLY B CA 1
ATOM 6429 C C . GLY B 1 368 ? 9.914 -5.352 -14.109 1 96.75 368 GLY B C 1
ATOM 6430 O O . GLY B 1 368 ? 10.688 -6.242 -14.477 1 96.75 368 GLY B O 1
ATOM 6431 N N . PRO B 1 369 ? 10.305 -4.277 -13.469 1 98.25 369 PRO B N 1
ATOM 6432 C CA . PRO B 1 369 ? 11.727 -4.051 -13.195 1 98.25 369 PRO B CA 1
ATOM 6433 C C . PRO B 1 369 ? 12.203 -4.758 -11.922 1 98.25 369 PRO B C 1
ATOM 6435 O O . PRO B 1 369 ? 11.414 -4.965 -11 1 98.25 369 PRO B O 1
ATOM 6438 N N . LEU B 1 370 ? 13.469 -5.102 -11.867 1 98.38 370 LEU B N 1
ATOM 6439 C CA . LEU B 1 370 ? 14.242 -5.52 -10.703 1 98.38 370 LEU B CA 1
ATOM 6440 C C . LEU B 1 370 ? 15.484 -4.66 -10.539 1 98.38 370 LEU B C 1
ATOM 6442 O O . LEU B 1 370 ? 16.188 -4.383 -11.508 1 98.38 370 LEU B O 1
ATOM 6446 N N . ASP B 1 371 ? 15.68 -4.184 -9.352 1 98.81 371 ASP B N 1
ATOM 6447 C CA . ASP B 1 371 ? 16.891 -3.43 -9.055 1 98.81 371 ASP B CA 1
ATOM 6448 C C . ASP B 1 371 ? 17.906 -4.297 -8.305 1 98.81 371 ASP B C 1
ATOM 6450 O O . ASP B 1 371 ? 17.594 -4.859 -7.254 1 98.81 371 ASP B O 1
ATOM 6454 N N . LEU B 1 372 ? 19.062 -4.418 -8.867 1 98.75 372 LEU B N 1
ATOM 6455 C CA . LEU B 1 372 ? 20.156 -5.066 -8.164 1 98.75 372 LEU B CA 1
ATOM 6456 C C . LEU B 1 372 ? 20.969 -4.047 -7.375 1 98.75 372 LEU B C 1
ATOM 6458 O O . LEU B 1 372 ? 21.453 -3.064 -7.941 1 98.75 372 LEU B O 1
ATOM 6462 N N . VAL B 1 373 ? 21.062 -4.285 -6.066 1 98.81 373 VAL B N 1
ATOM 6463 C CA . VAL B 1 373 ? 21.781 -3.383 -5.18 1 98.81 373 VAL B CA 1
ATOM 6464 C C . VAL B 1 373 ? 22.891 -4.141 -4.461 1 98.81 373 VAL B C 1
ATOM 6466 O O . VAL B 1 373 ? 22.625 -4.969 -3.584 1 98.81 373 VAL B O 1
ATOM 6469 N N . PRO B 1 374 ? 24.156 -3.822 -4.762 1 98.44 374 PRO B N 1
ATOM 6470 C CA . PRO B 1 374 ? 25.281 -4.57 -4.184 1 98.44 374 PRO B CA 1
ATOM 6471 C C . PRO B 1 374 ? 25.625 -4.117 -2.77 1 98.44 374 PRO B C 1
ATOM 6473 O O . PRO B 1 374 ? 25.531 -2.926 -2.459 1 98.44 374 PRO B O 1
ATOM 6476 N N . GLY B 1 375 ? 25.922 -5.062 -1.947 1 98.19 375 GLY B N 1
ATOM 6477 C CA . GLY B 1 375 ? 26.469 -4.836 -0.624 1 98.19 375 GLY B CA 1
ATOM 6478 C C . GLY B 1 375 ? 27.891 -5.352 -0.477 1 98.19 375 GLY B C 1
ATOM 6479 O O . GLY B 1 375 ? 28.641 -5.41 -1.455 1 98.19 375 GLY B O 1
ATOM 6480 N N . LYS B 1 376 ? 28.266 -5.609 0.764 1 97.06 376 LYS B N 1
ATOM 6481 C CA . LYS B 1 376 ? 29.641 -5.984 1.074 1 97.06 376 LYS B CA 1
ATOM 6482 C C . LYS B 1 376 ? 30.016 -7.312 0.422 1 97.06 376 LYS B C 1
ATOM 6484 O O . LYS B 1 376 ? 31.062 -7.422 -0.23 1 97.06 376 LYS B O 1
ATOM 6489 N N . ASP B 1 377 ? 29.125 -8.328 0.586 1 96.69 377 ASP B N 1
ATOM 6490 C CA . ASP B 1 377 ? 29.516 -9.664 0.126 1 96.69 377 ASP B CA 1
ATOM 6491 C C . ASP B 1 377 ? 28.391 -10.289 -0.705 1 96.69 377 ASP B C 1
ATOM 6493 O O . ASP B 1 377 ? 28.547 -11.398 -1.23 1 96.69 377 ASP B O 1
ATOM 6497 N N . LYS B 1 378 ? 27.297 -9.609 -0.812 1 98.25 378 LYS B N 1
ATOM 6498 C CA . LYS B 1 378 ? 26.141 -10.078 -1.584 1 98.25 378 LYS B CA 1
ATOM 6499 C C . LYS B 1 378 ? 25.391 -8.914 -2.219 1 98.25 378 LYS B C 1
ATOM 6501 O O . LYS B 1 378 ? 25.719 -7.75 -1.961 1 98.25 378 LYS B O 1
ATOM 6506 N N . ALA B 1 379 ? 24.516 -9.211 -3.08 1 98.44 379 ALA B N 1
ATOM 6507 C CA . ALA B 1 379 ? 23.609 -8.211 -3.656 1 98.44 379 ALA B CA 1
ATOM 6508 C C . ALA B 1 379 ? 22.156 -8.539 -3.344 1 98.44 379 ALA B C 1
ATOM 6510 O O . ALA B 1 379 ? 21.781 -9.711 -3.217 1 98.44 379 ALA B O 1
ATOM 6511 N N . LEU B 1 380 ? 21.391 -7.543 -3.186 1 98.69 380 LEU B N 1
ATOM 6512 C CA . LEU B 1 380 ? 19.953 -7.707 -3.004 1 98.69 380 LEU B CA 1
ATOM 6513 C C . LEU B 1 380 ? 19.203 -7.391 -4.293 1 98.69 380 LEU B C 1
ATOM 6515 O O . LEU B 1 380 ? 19.594 -6.5 -5.047 1 98.69 380 LEU B O 1
ATOM 6519 N N . VAL B 1 381 ? 18.156 -8.141 -4.535 1 98.62 381 VAL B N 1
ATOM 6520 C CA . VAL B 1 381 ? 17.219 -7.84 -5.617 1 98.62 381 VAL B CA 1
ATOM 6521 C C . VAL B 1 381 ? 16.031 -7.066 -5.074 1 98.62 381 VAL B C 1
ATOM 6523 O O . VAL B 1 381 ? 15.156 -7.637 -4.402 1 98.62 381 VAL B O 1
ATOM 6526 N N . ALA B 1 382 ? 15.93 -5.82 -5.387 1 98.5 382 ALA B N 1
ATOM 6527 C CA . ALA B 1 382 ? 14.836 -4.961 -4.938 1 98.5 382 ALA B CA 1
ATOM 6528 C C . ALA B 1 382 ? 13.727 -4.887 -5.98 1 98.5 382 ALA B C 1
ATOM 6530 O O . ALA B 1 382 ? 13.984 -5.008 -7.18 1 98.5 382 ALA B O 1
ATOM 6531 N N . LEU B 1 383 ? 12.539 -4.758 -5.512 1 97.94 383 LEU B N 1
ATOM 6532 C CA . LEU B 1 383 ? 11.383 -4.488 -6.355 1 97.94 383 LEU B CA 1
ATOM 6533 C C . LEU B 1 383 ? 10.969 -3.025 -6.266 1 97.94 383 LEU B C 1
ATOM 6535 O O . LEU B 1 383 ? 10.203 -2.646 -5.375 1 97.94 383 LEU B O 1
ATOM 6539 N N . PRO B 1 384 ? 11.359 -2.207 -7.238 1 98.25 384 PRO B N 1
ATOM 6540 C CA . PRO B 1 384 ? 11.109 -0.769 -7.117 1 98.25 384 PRO B CA 1
ATOM 6541 C C . PRO B 1 384 ? 9.625 -0.423 -7.207 1 98.25 384 PRO B C 1
ATOM 6543 O O . PRO B 1 384 ? 9.219 0.693 -6.867 1 98.25 384 PRO B O 1
ATOM 6546 N N . SER B 1 385 ? 8.789 -1.359 -7.691 1 97 385 SER B N 1
ATOM 6547 C CA . SER B 1 385 ? 7.348 -1.129 -7.785 1 97 385 SER B CA 1
ATOM 6548 C C . SER B 1 385 ? 6.691 -1.175 -6.41 1 97 385 SER B C 1
ATOM 6550 O O . SER B 1 385 ? 5.539 -0.771 -6.254 1 97 385 SER B O 1
ATOM 6552 N N . GLN B 1 386 ? 7.406 -1.716 -5.438 1 96.31 386 GLN B N 1
ATOM 6553 C CA . GLN B 1 386 ? 6.871 -1.812 -4.082 1 96.31 386 GLN B CA 1
ATOM 6554 C C . GLN B 1 386 ? 7.238 -0.585 -3.256 1 96.31 386 GLN B C 1
ATOM 6556 O O . GLN B 1 386 ? 8.273 0.041 -3.492 1 96.31 386 GLN B O 1
ATOM 6561 N N . LEU B 1 387 ? 6.398 -0.299 -2.246 1 96.44 387 LEU B N 1
ATOM 6562 C CA . LEU B 1 387 ? 6.66 0.817 -1.344 1 96.44 387 LEU B CA 1
ATOM 6563 C C . LEU B 1 387 ? 7.848 0.517 -0.439 1 96.44 387 LEU B C 1
ATOM 6565 O O . LEU B 1 387 ? 8.523 1.436 0.031 1 96.44 387 LEU B O 1
ATOM 6569 N N . PHE B 1 388 ? 8.07 -0.711 -0.164 1 96.81 388 PHE B N 1
ATOM 6570 C CA . PHE B 1 388 ? 9.25 -1.243 0.516 1 96.81 388 PHE B CA 1
ATOM 6571 C C . PHE B 1 388 ? 10.023 -2.178 -0.402 1 96.81 388 PHE B C 1
ATOM 6573 O O . PHE B 1 388 ? 9.852 -3.396 -0.351 1 96.81 388 PHE B O 1
ATOM 6580 N N . PRO B 1 389 ? 10.891 -1.628 -1.17 1 98 389 PRO B N 1
ATOM 6581 C CA . PRO B 1 389 ? 11.438 -2.365 -2.311 1 98 389 PRO B CA 1
ATOM 6582 C C . PRO B 1 389 ? 12.281 -3.566 -1.889 1 98 389 PRO B C 1
ATOM 6584 O O . PRO B 1 389 ? 12.508 -4.477 -2.688 1 98 389 PRO B O 1
ATOM 6587 N N . PHE B 1 390 ? 12.766 -3.607 -0.625 1 97.88 390 PHE B N 1
ATOM 6588 C CA . PHE B 1 390 ? 13.625 -4.711 -0.203 1 97.88 390 PHE B CA 1
ATOM 6589 C C . PHE B 1 390 ? 12.844 -5.695 0.665 1 97.88 390 PHE B C 1
ATOM 6591 O O . PHE B 1 390 ? 13.438 -6.562 1.308 1 97.88 390 PHE B O 1
ATOM 6598 N N . LEU B 1 391 ? 11.5 -5.453 0.695 1 94.5 391 LEU B N 1
ATOM 6599 C CA . LEU B 1 391 ? 10.688 -6.406 1.453 1 94.5 391 LEU B CA 1
ATOM 6600 C C . LEU B 1 391 ? 10.828 -7.812 0.879 1 94.5 391 LEU B C 1
ATOM 6602 O O . LEU B 1 391 ? 10.547 -8.039 -0.3 1 94.5 391 LEU B O 1
ATOM 6606 N N . ASP B 1 392 ? 11.32 -8.789 1.658 1 93.75 392 ASP B N 1
ATOM 6607 C CA . ASP B 1 392 ? 11.516 -10.18 1.273 1 93.75 392 ASP B CA 1
ATOM 6608 C C . ASP B 1 392 ? 12.508 -10.297 0.119 1 93.75 392 ASP B C 1
ATOM 6610 O O . ASP B 1 392 ? 12.359 -11.156 -0.754 1 93.75 392 ASP B O 1
ATOM 6614 N N . ALA B 1 393 ? 13.453 -9.445 0.076 1 96.94 393 ALA B N 1
ATOM 6615 C CA . ALA B 1 393 ? 14.375 -9.352 -1.053 1 96.94 393 ALA B CA 1
ATOM 6616 C C . ALA B 1 393 ? 15.156 -10.648 -1.229 1 96.94 393 ALA B C 1
ATOM 6618 O O . ALA B 1 393 ? 15.578 -11.258 -0.247 1 96.94 393 ALA B O 1
ATOM 6619 N N . THR B 1 394 ? 15.344 -11.023 -2.457 1 97.75 394 THR B N 1
ATOM 6620 C CA . THR B 1 394 ? 16.234 -12.109 -2.844 1 97.75 394 THR B CA 1
ATOM 6621 C C . THR B 1 394 ? 17.703 -11.695 -2.674 1 97.75 394 THR B C 1
ATOM 6623 O O . THR B 1 394 ? 18.078 -10.57 -2.998 1 97.75 394 THR B O 1
ATOM 6626 N N . GLU B 1 395 ? 18.516 -12.625 -2.162 1 98.19 395 GLU B N 1
ATOM 6627 C CA . GLU B 1 395 ? 19.938 -12.391 -2.018 1 98.19 395 GLU B CA 1
ATOM 6628 C C . GLU B 1 395 ? 20.734 -13.203 -3.037 1 98.19 395 GLU B C 1
ATOM 6630 O O . GLU B 1 395 ? 20.516 -14.406 -3.193 1 98.19 395 GLU B O 1
ATOM 6635 N N . LEU B 1 396 ? 21.594 -12.523 -3.693 1 98.62 396 LEU B N 1
ATOM 6636 C CA . LEU B 1 396 ? 22.547 -13.148 -4.602 1 98.62 396 LEU B CA 1
ATOM 6637 C C . LEU B 1 396 ? 23.938 -13.172 -3.99 1 98.62 396 LEU B C 1
ATOM 6639 O O . LEU B 1 396 ? 24.5 -12.125 -3.66 1 98.62 396 LEU B O 1
ATOM 6643 N N . THR B 1 397 ? 24.5 -14.312 -3.875 1 98.38 397 THR B N 1
ATOM 6644 C CA . THR B 1 397 ? 25.875 -14.445 -3.418 1 98.38 397 THR B CA 1
ATOM 6645 C C . THR B 1 397 ? 26.812 -14.773 -4.586 1 98.38 397 THR B C 1
ATOM 6647 O O . THR B 1 397 ? 26.688 -15.836 -5.199 1 98.38 397 THR B O 1
ATOM 6650 N N . PRO B 1 398 ? 27.719 -13.859 -4.824 1 97.44 398 PRO B N 1
ATOM 6651 C CA . PRO B 1 398 ? 28.656 -14.141 -5.914 1 97.44 398 PRO B CA 1
ATOM 6652 C C . PRO B 1 398 ? 29.438 -15.438 -5.707 1 97.44 398 PRO B C 1
ATOM 6654 O O . PRO B 1 398 ? 29.875 -15.727 -4.586 1 97.44 398 PRO B O 1
ATOM 6657 N N . SER B 1 399 ? 29.578 -16.156 -6.785 1 94.75 399 SER B N 1
ATOM 6658 C CA . SER B 1 399 ? 30.297 -17.438 -6.734 1 94.75 399 SER B CA 1
ATOM 6659 C C . SER B 1 399 ? 31.391 -17.5 -7.785 1 94.75 399 SER B C 1
ATOM 6661 O O . SER B 1 399 ? 32.031 -18.531 -7.949 1 94.75 399 SER B O 1
ATOM 6663 N N . GLY B 1 400 ? 31.625 -16.438 -8.516 1 90.38 400 GLY B N 1
ATOM 6664 C CA . GLY B 1 400 ? 32.625 -16.281 -9.57 1 90.38 400 GLY B CA 1
ATOM 6665 C C . GLY B 1 400 ? 32.5 -14.953 -10.297 1 90.38 400 GLY B C 1
ATOM 6666 O O . GLY B 1 400 ? 31.75 -14.07 -9.867 1 90.38 400 GLY B O 1
ATOM 6667 N N . ILE B 1 401 ? 33.188 -14.711 -11.352 1 86.31 401 ILE B N 1
ATOM 6668 C CA . ILE B 1 401 ? 33.281 -13.43 -12.039 1 86.31 401 ILE B CA 1
ATOM 6669 C C . ILE B 1 401 ? 31.906 -13.094 -12.648 1 86.31 401 ILE B C 1
ATOM 6671 O O . ILE B 1 401 ? 31.453 -11.953 -12.555 1 86.31 401 ILE B O 1
ATOM 6675 N N . ASP B 1 402 ? 31.188 -14.023 -13.172 1 94.31 402 ASP B N 1
ATOM 6676 C CA . ASP B 1 402 ? 29.906 -13.781 -13.836 1 94.31 402 ASP B CA 1
ATOM 6677 C C . ASP B 1 402 ? 28.828 -14.719 -13.305 1 94.31 402 ASP B C 1
ATOM 6679 O O . ASP B 1 402 ? 27.859 -15 -14 1 94.31 402 ASP B O 1
ATOM 6683 N N . GLU B 1 403 ? 29.078 -15.117 -12.078 1 97.19 403 GLU B N 1
ATOM 6684 C CA . GLU B 1 403 ? 28.156 -16.125 -11.547 1 97.19 403 GLU B CA 1
ATOM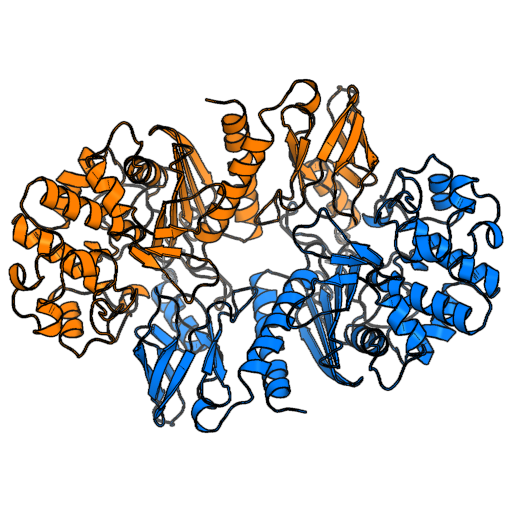 6685 C C . GLU B 1 403 ? 27.781 -15.812 -10.102 1 97.19 403 GLU B C 1
ATOM 6687 O O . GLU B 1 403 ? 28.562 -15.234 -9.352 1 97.19 403 GLU B O 1
ATOM 6692 N N . ALA B 1 404 ? 26.609 -16.125 -9.727 1 98.12 404 ALA B N 1
ATOM 6693 C CA . ALA B 1 404 ? 26.109 -16.047 -8.359 1 98.12 404 ALA B CA 1
ATOM 6694 C C . ALA B 1 404 ? 25.078 -17.141 -8.086 1 98.12 404 ALA B C 1
ATOM 6696 O O . ALA B 1 404 ? 24.719 -17.891 -8.992 1 98.12 404 ALA B O 1
ATOM 6697 N N . VAL B 1 405 ? 24.719 -17.297 -6.871 1 98 405 VAL B N 1
ATOM 6698 C CA . VAL B 1 405 ? 23.688 -18.234 -6.457 1 98 405 VAL B CA 1
ATOM 6699 C C . VAL B 1 405 ? 22.672 -17.516 -5.57 1 98 405 VAL B C 1
ATOM 6701 O O . VAL B 1 405 ? 23.031 -16.656 -4.766 1 98 405 VAL B O 1
ATOM 6704 N N . VAL B 1 406 ? 21.406 -17.812 -5.758 1 98 406 VAL B N 1
ATOM 6705 C CA . VAL B 1 406 ? 20.391 -17.297 -4.848 1 98 406 VAL B CA 1
ATOM 6706 C C . VAL B 1 406 ? 20.5 -18 -3.5 1 98 406 VAL B C 1
ATOM 6708 O O . VAL B 1 406 ? 20.203 -19.203 -3.391 1 98 406 VAL B O 1
ATOM 6711 N N . THR B 1 407 ? 20.844 -17.25 -2.484 1 97.06 407 THR B N 1
ATOM 6712 C CA . THR B 1 407 ? 21.109 -17.891 -1.204 1 97.06 407 THR B CA 1
ATOM 6713 C C . THR B 1 407 ? 20.016 -17.594 -0.197 1 97.06 407 THR B C 1
ATOM 6715 O O . THR B 1 407 ? 19.938 -18.219 0.855 1 97.06 407 THR B O 1
ATOM 6718 N N . SER B 1 408 ? 19.188 -16.609 -0.503 1 95.88 408 SER B N 1
ATOM 6719 C CA . SER B 1 408 ? 18 -16.281 0.271 1 95.88 408 SER B CA 1
ATOM 6720 C C . SER B 1 408 ? 16.875 -15.789 -0.63 1 95.88 408 SER B C 1
ATOM 6722 O O . SER B 1 408 ? 17.109 -15 -1.549 1 95.88 408 SER B O 1
ATOM 6724 N N . ALA B 1 409 ? 15.711 -16.281 -0.426 1 95.06 409 ALA B N 1
ATOM 6725 C CA . ALA B 1 409 ? 14.531 -15.883 -1.184 1 95.06 409 ALA B CA 1
ATOM 6726 C C . ALA B 1 409 ? 13.258 -16.406 -0.531 1 95.06 409 ALA B C 1
ATOM 6728 O O . ALA B 1 409 ? 13.312 -17.344 0.285 1 95.06 409 ALA B O 1
ATOM 6729 N N . GLN B 1 410 ? 12.172 -15.742 -0.889 1 93.56 410 GLN B N 1
ATOM 6730 C CA . GLN B 1 410 ? 10.891 -16.344 -0.521 1 93.56 410 GLN B CA 1
ATOM 6731 C C . GLN B 1 410 ? 10.742 -17.734 -1.119 1 93.56 410 GLN B C 1
ATOM 6733 O O . GLN B 1 410 ? 11.344 -18.047 -2.154 1 93.56 410 GLN B O 1
ATOM 6738 N N . ALA B 1 411 ? 9.859 -18.5 -0.472 1 93.44 411 ALA B N 1
ATOM 6739 C CA . ALA B 1 411 ? 9.742 -19.922 -0.812 1 93.44 411 ALA B CA 1
ATOM 6740 C C . ALA B 1 411 ? 9.227 -20.094 -2.234 1 93.44 411 ALA B C 1
ATOM 6742 O O . ALA B 1 411 ? 9.508 -21.109 -2.883 1 93.44 411 ALA B O 1
ATOM 6743 N N . PHE B 1 412 ? 8.508 -19.156 -2.736 1 94.25 412 PHE B N 1
ATOM 6744 C CA . PHE B 1 412 ? 7.953 -19.203 -4.086 1 94.25 412 PHE B CA 1
ATOM 6745 C C . PHE B 1 412 ? 9 -18.781 -5.113 1 94.25 412 PHE B C 1
ATOM 6747 O O . PHE B 1 412 ? 8.758 -18.875 -6.32 1 94.25 412 PHE B O 1
ATOM 6754 N N . GLY B 1 413 ? 10.156 -18.344 -4.621 1 93.62 413 GLY B N 1
ATOM 6755 C CA . GLY B 1 413 ? 11.188 -17.812 -5.488 1 93.62 413 GLY B CA 1
ATOM 6756 C C . GLY B 1 413 ? 12.227 -18.844 -5.898 1 93.62 413 GLY B C 1
ATOM 6757 O O . GLY B 1 413 ? 11.898 -20 -6.113 1 93.62 413 GLY B O 1
ATOM 6758 N N . ASP B 1 414 ? 13.453 -18.375 -6.098 1 95 414 ASP B N 1
ATOM 6759 C CA . ASP B 1 414 ? 14.469 -19.156 -6.805 1 95 414 ASP B CA 1
ATOM 6760 C C . ASP B 1 414 ? 15.578 -19.609 -5.859 1 95 414 ASP B C 1
ATOM 6762 O O . ASP B 1 414 ? 16.75 -19.656 -6.242 1 95 414 ASP B O 1
ATOM 6766 N N . LEU B 1 415 ? 15.25 -19.875 -4.633 1 95.56 415 LEU B N 1
ATOM 6767 C CA . LEU B 1 415 ? 16.266 -20.281 -3.666 1 95.56 415 LEU B CA 1
ATOM 6768 C C . LEU B 1 415 ? 17.125 -21.422 -4.219 1 95.56 415 LEU B C 1
ATOM 6770 O O . LEU B 1 415 ? 16.594 -22.406 -4.715 1 95.56 415 LEU B O 1
ATOM 6774 N N . GLY B 1 416 ? 18.438 -21.219 -4.137 1 95.81 416 GLY B N 1
ATOM 6775 C CA . GLY B 1 416 ? 19.391 -22.25 -4.504 1 95.81 416 GLY B CA 1
ATOM 6776 C C . GLY B 1 416 ? 19.703 -22.266 -5.984 1 95.81 416 GLY B C 1
ATOM 6777 O O . GLY B 1 416 ? 20.578 -23.016 -6.43 1 95.81 416 GLY B O 1
ATOM 6778 N N . GLU B 1 417 ? 19.109 -21.484 -6.766 1 97.12 417 GLU B N 1
ATOM 6779 C CA . GLU B 1 417 ? 19.281 -21.516 -8.219 1 97.12 417 GLU B CA 1
ATOM 6780 C C . GLU B 1 417 ? 20.422 -20.594 -8.648 1 97.12 417 GLU B C 1
ATOM 6782 O O . GLU B 1 417 ? 20.781 -19.656 -7.934 1 97.12 417 GLU B O 1
ATOM 6787 N N . ALA B 1 418 ? 20.938 -20.812 -9.836 1 96.75 418 ALA B N 1
ATOM 6788 C CA . ALA B 1 418 ? 22.109 -20.125 -10.344 1 96.75 418 ALA B CA 1
ATOM 6789 C C . ALA B 1 418 ? 21.734 -18.781 -10.961 1 96.75 418 ALA B C 1
ATOM 6791 O O . ALA B 1 418 ? 20.609 -18.609 -11.438 1 96.75 418 ALA B O 1
ATOM 6792 N N . CYS B 1 419 ? 22.641 -17.891 -10.906 1 97.69 419 CYS B N 1
ATOM 6793 C CA . CYS B 1 419 ? 22.578 -16.594 -11.578 1 97.69 419 CYS B CA 1
ATOM 6794 C C . CYS B 1 419 ? 23.828 -16.375 -12.438 1 97.69 419 CYS B C 1
ATOM 6796 O O . CYS B 1 419 ? 24.906 -16.859 -12.117 1 97.69 419 CYS B O 1
ATOM 6798 N N . ARG B 1 420 ? 23.672 -15.609 -13.508 1 97 420 ARG B N 1
ATOM 6799 C CA . ARG B 1 420 ? 24.844 -15.344 -14.336 1 97 420 ARG B CA 1
ATOM 6800 C C . ARG B 1 420 ? 24.656 -14.078 -15.156 1 97 420 ARG B C 1
ATOM 6802 O O . ARG B 1 420 ? 23.531 -13.703 -15.484 1 97 420 ARG B O 1
ATOM 6809 N N . PHE B 1 421 ? 25.75 -13.453 -15.43 1 96.62 421 PHE B N 1
ATOM 6810 C CA . PHE B 1 421 ? 25.797 -12.383 -16.422 1 96.62 421 PHE B CA 1
ATOM 6811 C C . PHE B 1 421 ? 25.969 -12.961 -17.828 1 96.62 421 PHE B C 1
ATOM 6813 O O . PHE B 1 421 ? 26.703 -13.93 -18.016 1 96.62 421 PHE B O 1
ATOM 6820 N N . ILE B 1 422 ? 25.297 -12.375 -18.703 1 95.94 422 ILE B N 1
ATOM 6821 C CA . ILE B 1 422 ? 25.562 -12.625 -20.109 1 95.94 422 ILE B CA 1
ATOM 6822 C C . ILE B 1 422 ? 26.156 -11.367 -20.75 1 95.94 422 ILE B C 1
ATOM 6824 O O . ILE B 1 422 ? 25.5 -10.32 -20.797 1 95.94 422 ILE B O 1
ATOM 6828 N N . ARG B 1 423 ? 27.344 -11.516 -21.219 1 95.44 423 ARG B N 1
ATOM 6829 C CA . ARG B 1 423 ? 28.047 -10.375 -21.781 1 95.44 423 ARG B CA 1
ATOM 6830 C C . ARG B 1 423 ? 28.016 -10.398 -23.312 1 95.44 423 ARG B C 1
ATOM 6832 O O . ARG B 1 423 ? 28.062 -11.477 -23.922 1 95.44 423 ARG B O 1
ATOM 6839 N N . GLY B 1 424 ? 27.906 -9.211 -23.859 1 92.19 424 GLY B N 1
ATOM 6840 C CA . GLY B 1 424 ? 28.031 -9.078 -25.297 1 92.19 424 GLY B CA 1
ATOM 6841 C C . GLY B 1 424 ? 29.469 -9.117 -25.781 1 92.19 424 GLY B C 1
ATOM 6842 O O . GLY B 1 424 ? 30.391 -9.375 -25 1 92.19 424 GLY B O 1
ATOM 6843 N N . SER B 1 425 ? 29.594 -8.836 -27.078 1 92.75 425 SER B N 1
ATOM 6844 C CA . SER B 1 425 ? 30.891 -8.906 -27.734 1 92.75 425 SER B CA 1
ATOM 6845 C C . SER B 1 425 ? 31.844 -7.852 -27.188 1 92.75 425 SER B C 1
ATOM 6847 O O . SER B 1 425 ? 33.062 -8.047 -27.219 1 92.75 425 SER B O 1
ATOM 6849 N N . THR B 1 426 ? 31.359 -6.781 -26.641 1 93.06 426 THR B N 1
ATOM 6850 C CA . THR B 1 426 ? 32.188 -5.691 -26.125 1 93.06 426 THR B CA 1
ATOM 6851 C C . THR B 1 426 ? 32.5 -5.898 -24.656 1 93.06 426 THR B C 1
ATOM 6853 O O . THR B 1 426 ? 33.188 -5.074 -24.031 1 93.06 426 THR B O 1
ATOM 6856 N N . GLY B 1 427 ? 31.922 -6.938 -24.094 1 91.62 427 GLY B N 1
ATOM 6857 C CA . GLY B 1 427 ? 32.188 -7.223 -22.688 1 91.62 427 GLY B CA 1
ATOM 6858 C C . GLY B 1 427 ? 31.156 -6.629 -21.75 1 91.62 427 GLY B C 1
ATOM 6859 O O . GLY B 1 427 ? 31.141 -6.934 -20.562 1 91.62 427 GLY B O 1
ATOM 6860 N N . ILE B 1 428 ? 30.359 -5.898 -22.297 1 92.62 428 ILE B N 1
ATOM 6861 C CA . ILE B 1 428 ? 29.312 -5.254 -21.484 1 92.62 428 ILE B CA 1
ATOM 6862 C C . ILE B 1 428 ? 28.234 -6.27 -21.141 1 92.62 428 ILE B C 1
ATOM 6864 O O . ILE B 1 428 ? 27.875 -7.113 -21.953 1 92.62 428 ILE B O 1
ATOM 6868 N N . ILE B 1 429 ? 27.75 -6.191 -19.922 1 95.31 429 ILE B N 1
ATOM 6869 C CA . ILE B 1 429 ? 26.672 -7.066 -19.5 1 95.31 429 ILE B CA 1
ATOM 6870 C C . ILE B 1 429 ? 25.391 -6.684 -20.234 1 95.31 429 ILE B C 1
ATOM 6872 O O . ILE B 1 429 ? 24.891 -5.566 -20.094 1 95.31 429 ILE B O 1
ATOM 6876 N N . GLU B 1 430 ? 24.844 -7.594 -20.984 1 96.12 430 GLU B N 1
ATOM 6877 C CA . GLU B 1 430 ? 23.641 -7.32 -21.781 1 96.12 430 GLU B CA 1
ATOM 6878 C C . GLU B 1 430 ? 22.406 -7.961 -21.156 1 96.12 430 GLU B C 1
ATOM 6880 O O . GLU B 1 430 ? 21.297 -7.477 -21.344 1 96.12 430 GLU B O 1
ATOM 6885 N N . GLU B 1 431 ? 22.625 -9.047 -20.516 1 97.12 431 GLU B N 1
ATOM 6886 C CA . GLU B 1 431 ? 21.547 -9.781 -19.859 1 97.12 431 GLU B CA 1
ATOM 6887 C C . GLU B 1 431 ? 21.984 -10.359 -18.531 1 97.12 431 GLU B C 1
ATOM 6889 O O . GLU B 1 431 ? 23.188 -10.57 -18.297 1 97.12 431 GLU B O 1
ATOM 6894 N N . ILE B 1 432 ? 21.078 -10.516 -17.672 1 98.19 432 ILE B N 1
ATOM 6895 C CA . ILE B 1 432 ? 21.297 -11.203 -16.406 1 98.19 432 ILE B CA 1
ATOM 6896 C C . ILE B 1 432 ? 20.281 -12.32 -16.234 1 98.19 432 ILE B C 1
ATOM 6898 O O . ILE B 1 432 ? 19.094 -12.133 -16.516 1 98.19 432 ILE B O 1
ATOM 6902 N N . ARG B 1 433 ? 20.766 -13.445 -15.875 1 97.56 433 ARG B N 1
ATOM 6903 C CA . ARG B 1 433 ? 19.891 -14.547 -15.5 1 97.56 433 ARG B CA 1
ATOM 6904 C C . ARG B 1 433 ? 19.844 -14.711 -13.984 1 97.56 433 ARG B C 1
ATOM 6906 O O . ARG B 1 433 ? 20.875 -14.82 -13.328 1 97.56 433 ARG B O 1
ATOM 6913 N N . ILE B 1 434 ? 18.719 -14.688 -13.383 1 97.69 434 ILE B N 1
ATOM 6914 C CA . ILE B 1 434 ? 18.469 -15.047 -11.992 1 97.69 434 ILE B CA 1
ATOM 6915 C C . ILE B 1 434 ? 17.5 -16.219 -11.93 1 97.69 434 ILE B C 1
ATOM 6917 O O . ILE B 1 434 ? 16.297 -16.047 -12.117 1 97.69 434 ILE B O 1
ATOM 6921 N N . GLY B 1 435 ? 18.016 -17.344 -11.562 1 95.88 435 GLY B N 1
ATOM 6922 C CA . GLY B 1 435 ? 17.188 -18.516 -11.797 1 95.88 435 GLY B CA 1
ATOM 6923 C C . GLY B 1 435 ? 16.719 -18.641 -13.234 1 95.88 435 GLY B C 1
ATOM 6924 O O . GLY B 1 435 ? 17.531 -18.609 -14.164 1 95.88 435 GLY B O 1
ATOM 6925 N N . SER B 1 436 ? 15.469 -18.703 -13.391 1 95.69 436 SER B N 1
ATOM 6926 C CA . SER B 1 436 ? 14.906 -18.859 -14.727 1 95.69 436 SER B CA 1
ATOM 6927 C C . SER B 1 436 ? 14.617 -17.516 -15.375 1 95.69 436 SER B C 1
ATOM 6929 O O . SER B 1 436 ? 14.273 -17.453 -16.562 1 95.69 436 SER B O 1
ATOM 6931 N N . LYS B 1 437 ? 14.719 -16.438 -14.695 1 97 437 LYS B N 1
ATOM 6932 C CA . LYS B 1 437 ? 14.352 -15.102 -15.164 1 97 437 LYS B CA 1
ATOM 6933 C C . LYS B 1 437 ? 15.414 -14.531 -16.094 1 97 437 LYS B C 1
ATOM 6935 O O . LYS B 1 437 ? 16.609 -14.633 -15.812 1 97 437 LYS B O 1
ATOM 6940 N N . HIS B 1 438 ? 14.914 -13.977 -17.125 1 96.81 438 HIS B N 1
ATOM 6941 C CA . HIS B 1 438 ? 15.758 -13.297 -18.094 1 96.81 438 HIS B CA 1
ATOM 6942 C C . HIS B 1 438 ? 15.609 -11.781 -18 1 96.81 438 HIS B C 1
ATOM 6944 O O . HIS B 1 438 ? 14.594 -11.227 -18.406 1 96.81 438 HIS B O 1
ATOM 6950 N N . LEU B 1 439 ? 16.641 -11.141 -17.5 1 98.31 439 LEU B N 1
ATOM 6951 C CA . LEU B 1 439 ? 16.625 -9.695 -17.312 1 98.31 439 LEU B CA 1
ATOM 6952 C C . LEU B 1 439 ? 17.375 -8.992 -18.438 1 98.31 439 LEU B C 1
ATOM 6954 O O . LEU B 1 439 ? 18.484 -9.406 -18.797 1 98.31 439 LEU B O 1
ATOM 6958 N N . VAL B 1 440 ? 16.781 -7.969 -18.922 1 98.31 440 VAL B N 1
ATOM 6959 C CA . VAL B 1 440 ? 17.391 -7.219 -20.016 1 98.31 440 VAL B CA 1
ATOM 6960 C C . VAL B 1 440 ? 17.312 -5.723 -19.719 1 98.31 440 VAL B C 1
ATOM 6962 O O . VAL B 1 440 ? 16.703 -5.309 -18.734 1 98.31 440 VAL B O 1
ATOM 6965 N N . SER B 1 441 ? 17.938 -4.914 -20.562 1 97.94 441 SER B N 1
ATOM 6966 C CA . SER B 1 441 ? 17.906 -3.463 -20.406 1 97.94 441 SER B CA 1
ATOM 6967 C C . SER B 1 441 ? 16.516 -2.902 -20.719 1 97.94 441 SER B C 1
ATOM 6969 O O . SER B 1 441 ? 15.688 -3.588 -21.312 1 97.94 441 SER B O 1
ATOM 6971 N N . GLU B 1 442 ? 16.312 -1.706 -20.297 1 98.06 442 GLU B N 1
ATOM 6972 C CA . GLU B 1 442 ? 15.055 -1.022 -20.562 1 98.06 442 GLU B CA 1
ATOM 6973 C C . GLU B 1 442 ? 14.781 -0.954 -22.062 1 98.06 442 GLU B C 1
ATOM 6975 O O . GLU B 1 442 ? 13.672 -1.235 -22.516 1 98.06 442 GLU B O 1
ATOM 6980 N N . ASP B 1 443 ? 15.789 -0.578 -22.828 1 97.75 443 ASP B N 1
ATOM 6981 C CA . ASP B 1 443 ? 15.633 -0.459 -24.281 1 97.75 443 ASP B CA 1
ATOM 6982 C C . ASP B 1 443 ? 15.266 -1.805 -24.906 1 97.75 443 ASP B C 1
ATOM 6984 O O . ASP B 1 443 ? 14.43 -1.871 -25.797 1 97.75 443 ASP B O 1
ATOM 6988 N N . THR B 1 444 ? 15.914 -2.846 -24.391 1 97.44 444 THR B N 1
ATOM 6989 C CA . THR B 1 444 ? 15.688 -4.176 -24.953 1 97.44 444 THR B CA 1
ATOM 6990 C C . THR B 1 444 ? 14.258 -4.641 -24.656 1 97.44 444 THR B C 1
ATOM 6992 O O . THR B 1 444 ? 13.578 -5.148 -25.547 1 97.44 444 THR B O 1
ATOM 6995 N N . ILE B 1 445 ? 13.789 -4.484 -23.438 1 98 445 ILE B N 1
ATOM 6996 C CA . ILE B 1 445 ? 12.453 -4.957 -23.094 1 98 445 ILE B CA 1
ATOM 6997 C C . ILE B 1 445 ? 11.406 -4.152 -23.859 1 98 445 ILE B C 1
ATOM 6999 O O . ILE B 1 445 ? 10.383 -4.695 -24.297 1 98 445 ILE B O 1
ATOM 7003 N N . LYS B 1 446 ? 11.594 -2.836 -24.031 1 97.75 446 LYS B N 1
ATOM 7004 C CA . LYS B 1 446 ? 10.688 -1.997 -24.812 1 97.75 446 LYS B CA 1
ATOM 7005 C C . LYS B 1 446 ? 10.57 -2.504 -26.25 1 97.75 446 LYS B C 1
ATOM 7007 O O . LYS B 1 446 ? 9.469 -2.629 -26.781 1 97.75 446 LYS B O 1
ATOM 7012 N N . SER B 1 447 ? 11.719 -2.826 -26.812 1 97.06 447 SER B N 1
ATOM 7013 C CA . SER B 1 447 ? 11.75 -3.324 -28.188 1 97.06 447 SER B CA 1
ATOM 7014 C C . SER B 1 447 ? 11.055 -4.676 -28.297 1 97.06 447 SER B C 1
ATOM 7016 O O . SER B 1 447 ? 10.281 -4.91 -29.234 1 97.06 447 SER B O 1
ATOM 7018 N N . GLU B 1 448 ? 11.32 -5.523 -27.391 1 96.38 448 GLU B N 1
ATOM 7019 C CA . GLU B 1 448 ? 10.734 -6.863 -27.391 1 96.38 448 GLU B CA 1
ATOM 7020 C C . GLU B 1 448 ? 9.219 -6.805 -27.281 1 96.38 448 GLU B C 1
ATOM 7022 O O . GLU B 1 448 ? 8.508 -7.465 -28.031 1 96.38 448 GLU B O 1
ATOM 7027 N N . VAL B 1 449 ? 8.711 -6.051 -26.344 1 96.44 4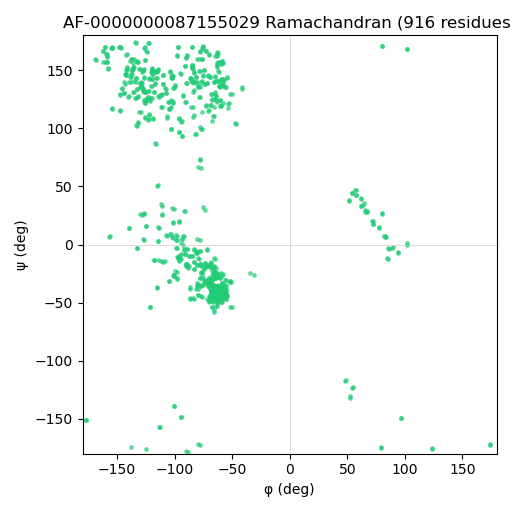49 VAL B N 1
ATOM 7028 C CA . VAL B 1 449 ? 7.281 -5.977 -26.062 1 96.44 449 VAL B CA 1
ATOM 7029 C C . VAL B 1 449 ? 6.566 -5.297 -27.234 1 96.44 449 VAL B C 1
ATOM 7031 O O . VAL B 1 449 ? 5.484 -5.723 -27.641 1 96.44 449 VAL B O 1
ATOM 7034 N N . GLN B 1 450 ? 7.16 -4.254 -27.766 1 95.12 450 GLN B N 1
ATOM 7035 C CA . GLN B 1 450 ? 6.59 -3.576 -28.938 1 95.12 450 GLN B CA 1
ATOM 7036 C C . GLN B 1 450 ? 6.473 -4.527 -30.125 1 95.12 450 GLN B C 1
ATOM 7038 O O . GLN B 1 450 ? 5.453 -4.543 -30.812 1 95.12 450 GLN B O 1
ATOM 7043 N N . ARG B 1 451 ? 7.473 -5.281 -30.375 1 94.94 451 ARG B N 1
ATOM 7044 C CA . ARG B 1 451 ? 7.488 -6.219 -31.484 1 94.94 451 ARG B CA 1
ATOM 7045 C C . ARG B 1 451 ? 6.438 -7.312 -31.297 1 94.94 451 ARG B C 1
ATOM 7047 O O . ARG B 1 451 ? 5.762 -7.699 -32.25 1 94.94 451 ARG B O 1
ATOM 7054 N N . ARG B 1 452 ? 6.27 -7.766 -30.141 1 94.81 452 ARG B N 1
ATOM 7055 C CA . ARG B 1 452 ? 5.434 -8.93 -29.859 1 94.81 452 ARG B CA 1
ATOM 7056 C C . ARG B 1 452 ? 3.957 -8.547 -29.828 1 94.81 452 ARG B C 1
ATOM 7058 O O . ARG B 1 452 ? 3.1 -9.312 -30.266 1 94.81 452 ARG B O 1
ATOM 7065 N N . TYR B 1 453 ? 3.662 -7.348 -29.266 1 94.56 453 TYR B N 1
ATOM 7066 C CA . TYR B 1 453 ? 2.268 -7.09 -28.906 1 94.56 453 TYR B CA 1
ATOM 7067 C C . TYR B 1 453 ? 1.722 -5.898 -29.688 1 94.56 453 TYR B C 1
ATOM 7069 O O . TYR B 1 453 ? 0.536 -5.574 -29.594 1 94.56 453 TYR B O 1
ATOM 7077 N N . GLN B 1 454 ? 2.5 -5.07 -30.359 1 84.31 454 GLN B N 1
ATOM 7078 C CA . GLN B 1 454 ? 1.976 -3.941 -31.125 1 84.31 454 GLN B CA 1
ATOM 7079 C C . GLN B 1 454 ? 0.992 -4.414 -32.188 1 84.31 454 GLN B C 1
ATOM 7081 O O . GLN B 1 454 ? 1.254 -5.387 -32.906 1 84.31 454 GLN B O 1
ATOM 7086 N N . PRO B 1 455 ? -0.335 -3.836 -32.062 1 68.62 455 PRO B N 1
ATOM 7087 C CA . PRO B 1 455 ? -1.271 -4.234 -33.094 1 68.62 455 PRO B CA 1
ATOM 7088 C C . PRO B 1 455 ? -0.717 -3.992 -34.5 1 68.62 455 PRO B C 1
ATOM 7090 O O . PRO B 1 455 ? 0.061 -3.059 -34.719 1 68.62 455 PRO B O 1
ATOM 7093 N N . GLY B 1 456 ? -0.636 -4.945 -35.25 1 53.94 456 GLY B N 1
ATOM 7094 C CA . GLY B 1 456 ? -0.265 -4.73 -36.656 1 53.94 456 GLY B CA 1
ATOM 7095 C C . GLY B 1 456 ? -0.94 -3.523 -37.281 1 53.94 456 GLY B C 1
ATOM 7096 O O . GLY B 1 456 ? -1.972 -3.061 -36.781 1 53.94 456 GLY B O 1
ATOM 7097 N N . SER B 1 457 ? -0.225 -2.676 -38 1 45.88 457 SER B N 1
ATOM 7098 C CA . SER B 1 457 ? -0.646 -1.506 -38.781 1 45.88 457 SER B CA 1
ATOM 7099 C C . SER B 1 457 ? -2.043 -1.699 -39.344 1 45.88 457 SER B C 1
ATOM 7101 O O . SER B 1 457 ? -2.652 -0.749 -39.844 1 45.88 457 SER B O 1
ATOM 7103 N N . GLY B 1 458 ? -2.635 -2.867 -39.625 1 36.22 458 GLY B N 1
ATOM 7104 C CA . GLY B 1 458 ? -3.893 -3.018 -40.344 1 36.22 458 GLY B CA 1
ATOM 7105 C C . GLY B 1 458 ? -5.109 -2.793 -39.438 1 36.22 458 GLY B C 1
ATOM 7106 O O . GLY B 1 458 ? -6.246 -2.875 -39.938 1 36.22 458 GLY B O 1
ATOM 7107 N N . ALA B 1 459 ? -5.32 -3.025 -38.375 1 31.67 459 ALA B N 1
ATOM 7108 C CA . ALA B 1 459 ? -6.562 -2.76 -37.656 1 31.67 459 ALA B CA 1
ATOM 7109 C C . ALA B 1 459 ? -6.691 -1.277 -37.312 1 31.67 459 ALA B C 1
ATOM 7111 O O . ALA B 1 459 ? -6.461 -0.876 -36.156 1 31.67 459 ALA B O 1
ATOM 7112 N N . VAL B 1 460 ? -6.227 -0.333 -38.031 1 23.66 460 VAL B N 1
ATOM 7113 C CA . VAL B 1 460 ? -6.629 1.062 -37.906 1 23.66 460 VAL B CA 1
ATOM 7114 C C . VAL B 1 460 ? -8.047 1.249 -38.438 1 23.66 460 VAL B C 1
ATOM 7116 O O . VAL B 1 460 ? -8.367 0.808 -39.531 1 23.66 460 VAL B O 1
#

Foldseek 3Di:
DFQLVVLLLVVLLVLVQVQCVLVVFQKKWKWKAFLLHTPDTDIAHALDPVVRHGDDLQAKEQFFQLLLVLLLVLVLLCVVVVLDDQQDFLLVQDPDADPLNRRDGNQLLLFQQSQADACAPDNCCQVVNDAADAPVRLRVSRNDDGRDHGPPARHHHLSSQLSSQSSSCRSVVDRSQVVSCVQPCVVLPFPRKGLAQDPVDPTHHRWFWEDCPPVVHIDTHRLRGTNHSSSSRGGMMGGQHSQLSQQLQLQLPRPDHSHHSVSSCQQQDFDHWPPPDPFTWGGGRSKIWGDDDPFTWIWDWRAGARKTKTWIARNVRSMIMIMIGRGNPDCRVLLVVQSVLSSVVSVVQAHADPQFVVQADWWADPVGIWGWRHGHFWIWTFCSNDSNRRVQTWIWGGDDNFKTAGCGGPPVDQHGAIKGFDADPVRHGAWIDDHNDIIGDPVVNVVVCCVPPPPPPPVD/DFQLVVLLLVVLLVLVQVQCVLVVFQKKWKWKAFLLGTPDTDIAHALDPVVRHGDDLQAKEQFFQLLLVLLLVLVLLCVVVVLDDQQDFLLVQDPDADPLNRRDGNQLLLFQQSQADACAPDNCCQVVNDAADAPVVLRVSRNDDGRDHGPPARHHHLSSQLSSQSSSCRSVVDRSQVVSCVQPCVVLPFPRKGLAQDPVDPTHHRWFWEDCPPVVHIDTHRLRGTNHSSSSRGGMMGGQHSQLSQQLQLQLPRPDHSHHSVSSCQQQDFDHWPPPDPFTWGGGRSKIWGDDDPFTWIWDWRAGARKTWTWIARNVRSMIMIMIGRGNPDCRVLLVVQSVLSSVVSVVQAHADPQFVVQADWWADPVGIWGWRHGHFWIWTFCSNDSNRRVQTWIWGGDDNFKTAGCGGPPVDRHGAIKGFDADPVRHGAWIDDHNDIIGDPVVNVVVCCVPPPPPPPVD

Solvent-accessible surface area (backbone atoms only — not comparable to full-atom values): 45068 Å² total; per-residue (Å²): 129,57,57,20,56,54,52,34,64,64,45,49,59,58,38,51,53,48,41,34,60,73,68,68,50,53,24,41,28,36,12,36,18,46,82,71,38,77,77,44,74,44,43,43,57,29,21,30,78,87,80,58,40,68,35,48,61,72,31,20,30,62,30,8,38,42,19,25,34,56,42,35,51,48,53,51,52,36,33,75,67,70,72,47,57,54,79,40,39,42,45,81,66,46,79,96,55,45,70,77,59,21,62,33,29,46,47,28,40,42,36,22,16,40,14,46,49,35,54,39,78,65,32,36,42,63,59,73,71,41,74,44,46,46,61,70,55,52,49,55,49,60,62,45,89,55,54,42,63,62,72,71,50,46,27,32,30,50,52,44,30,16,49,50,32,50,44,50,19,61,77,69,72,38,60,43,60,60,48,47,38,63,67,44,37,51,70,58,67,32,89,61,53,38,52,38,60,52,87,82,54,92,59,55,64,37,27,11,16,44,44,39,71,90,65,83,42,65,43,59,30,72,66,70,66,58,30,63,48,32,22,31,22,37,17,19,27,30,21,28,56,44,49,12,41,50,48,28,31,48,30,58,80,42,91,59,54,88,55,58,52,69,56,27,46,56,26,67,35,75,74,32,62,31,82,52,36,82,68,51,36,28,27,13,38,34,29,33,28,54,48,93,49,97,72,41,41,42,28,42,46,16,67,36,62,10,16,18,25,26,37,35,19,27,57,93,76,37,34,10,42,11,30,39,19,30,17,45,76,36,55,18,72,57,48,53,54,23,49,51,47,47,44,54,51,31,54,75,45,30,28,59,22,86,76,11,48,76,47,50,51,73,31,24,43,81,81,38,61,39,31,31,46,33,8,40,70,28,21,36,42,24,34,50,90,43,71,50,30,60,67,52,38,35,29,36,35,55,74,51,96,50,31,26,31,24,77,38,35,31,30,79,43,50,55,49,26,52,26,34,59,39,58,45,97,86,63,47,74,55,32,37,33,55,32,26,43,67,30,26,39,65,69,54,49,48,50,52,50,48,68,73,44,51,77,61,87,75,83,115,129,56,57,20,58,54,54,36,65,63,46,50,60,58,39,50,54,50,40,34,61,74,67,68,50,54,26,43,28,36,11,37,19,47,81,71,38,77,77,44,72,44,43,42,55,28,22,30,80,88,81,60,39,69,35,49,58,70,31,22,29,61,30,8,39,42,20,27,32,56,42,37,50,47,53,50,51,36,33,76,67,71,72,46,57,56,79,40,40,42,44,80,66,44,78,97,54,45,70,76,60,21,62,32,29,46,47,28,40,43,36,21,17,40,14,46,49,36,54,38,77,64,31,37,42,65,60,74,71,42,75,43,46,46,61,70,54,53,49,55,50,60,62,46,90,55,55,43,61,61,72,71,50,45,26,32,29,50,54,44,30,16,49,50,31,51,45,50,20,62,76,69,73,38,60,44,60,58,48,47,38,64,68,44,38,51,70,59,68,32,88,60,53,39,52,37,60,52,86,84,54,92,59,54,64,37,28,13,15,42,44,38,69,93,64,83,44,65,42,59,30,72,65,70,66,57,31,62,49,32,23,31,22,37,17,19,26,29,20,28,55,44,50,12,42,49,47,27,30,47,29,60,80,42,92,58,54,88,56,59,51,68,58,28,47,57,27,67,35,76,73,32,63,30,81,50,35,85,69,49,35,27,26,12,38,34,30,33,29,55,46,92,51,97,75,42,42,40,27,40,46,16,67,36,62,11,16,18,26,26,36,36,20,27,57,93,75,38,34,10,41,12,31,36,19,30,17,44,74,36,54,17,74,57,48,53,54,21,49,50,49,46,44,54,50,31,55,75,43,30,27,58,22,86,76,12,48,76,46,51,50,73,31,24,42,81,82,40,62,39,30,31,46,32,8,40,69,30,21,37,43,24,33,51,91,44,72,50,32,60,67,53,38,33,30,35,35,58,73,53,97,51,32,27,32,25,78,37,37,31,32,79,42,49,54,49,27,54,27,33,59,39,59,47,96,87,63,48,74,56,32,39,32,54,31,26,45,66,29,25,40,64,70,55,47,48,51,52,50,47,70,72,43,53,75,64,85,74,83,113

InterPro domains:
  IPR001466 Beta-lactamase-related [PF00144] (25-327)
  IPR012338 Beta-lactamase/transpeptidase-like [G3DSA:3.40.710.10] (17-338)
  IPR012338 Beta-lactamase/transpeptidase-like [SSF56601] (7-337)
  IPR050491 Beta-lactamase AmpC-like [PTHR46825] (14-331)

Nearest PDB structures (foldseek):
  4gdn-assembly4_D  TM=8.277E-01  e=2.593E-20  Staphylococcus aureus subsp. aureus N315
  2efx-assembly4_D  TM=7.543E-01  e=5.641E-20  Brucella anthropi
  6kjr-assembly1_A  TM=7.804E-01  e=2.390E-19  Jeotgalibacillus marinus
  6kjq-assembly1_A  TM=7.839E-01  e=1.765E-18  Jeotgalibacillus marinus
  6kjt-assembly1_D  TM=7.847E-01  e=1.669E-18  Jeotgalibacillus marinus

Sequence (920 aa):
MSDWLSSALDYIPTWIDYQRELFDQPGVSLAIAHKGQVLLEHASGMADLATREPLTSRHRFRVASHSKTFTAAGIMLLRERNKIRLDDRLGEYLANLTPEVSDVTISQLLSHAAGLTRDGPDGGQFSDRRPFLSEAEFRADLSAPQPLAPGVTFKYSNHGFALLGKVIEKVTGEPYGRWIYDHVVVPAGLTETTPDFDQTVCRPFAHGHSTRQPYGRRFVIPGDNVTNDMASATGFTATAGDLARFFGQLSPGAQSSILPAASRREMTRRHWRDAHSQLERYYGLGTISGPPGPWSWVGHAGGFQGTLTRTVVLPEQDIAVSILTNAIDGLANVWFEGVIHILKTIHDLGGPGPEAAQWRGRWWTLWGPLDLVPGKDKALVALPSQLFPFLDATELTPSGIDEAVVTSAQAFGDLGEACRFIRGSTGIIEEIRIGSKHLVSEDTIKSEVQRRYQPGSGAVMSDWLSSALDYIPTWIDYQRELFDQPGVSLAIAHKGQVLLEHASGMADLATREPLTSRHRFRVASHSKTFTAAGIMLLRERNKIRLDDRLGEYLANLTPEVSDVTISQLLSHAAGLTRDGPDGGQFSDRRPFLSEAEFRADLSAPQPLAPGVTFKYSNHGFALLGKVIEKVTGEPYGRWIYDHVVVPAGLTETTPDFDQTVCRPFAHGHSTRQPYGRRFVIPGDNVTNDMASATGFTATAGDLARFFGQLSPGAQSSILPAASRREMTRRHWRDAHSQLERYYGLGTISGPPGPWSWVGHAGGFQGTLTRTVVLPEQDIAVSILTNAIDGLANVWFEGVIHILKTIHDLGGPGPEAAQWRGRWWTLWGPLDLVPGKDKALVALPSQLFPFLDATELTPSGIDEAVVTSAQAFGDLGEACRFIRGSTGIIEEIRIGSKHLVSEDTIKSEVQRRYQPGSGAV

Secondary structure (DSSP, 8-state):
--HHHHHHHHHHHHHHHHHHHHTT-SEEEEEEEETTEEEEEEEEEEEETTTTEEP-TT-BEE-TTHHHHHHHHHHHHHHHTTS--TT-BGGGT--S--HHHHT-BHHHHHTT-S---SS-S--GGGGTSSPPPPHHHHHHHHTSPPSS-TTSS----HHHHHHHHHHHHHHHSS-HHHHHIIIIITTTT-TT-BSS--TTS---BPPEE--STTTTSPPEE------GGGHHHH--EE-HHHHHHHHHHTSTT-SS-SS-HHHHHHHHS--EE-TT-SS--EE-SS-EE--S-SS--EEEEEEETTEEEEEEEETTTTEEEEEEE-STT--HHHHHHHHHHHHHHHHHH-SPPTTTTTS-EEEEETTEEEEEEE-SS-EEEE-TTSSSTTTT-EEEEE-SSSEEEEEE--TTS-TT-EEEEEE-TTS-EEEEEETTEEEE-HHHHHHHHHHHHS--TT--/--HHHHHHHHHHHHHHHHHHHHTT-SEEEEEEEETTEEEEEEEEEEEETTTTEEP-TT-BEE-TTHHHHHHHHHHHHHHHTTS--TT-BGGGT--S--HHHHT-BHHHHHTT-S---SS-S--GGGGTSSPPPPHHHHHHHHTSPPSS-TTSS----HHHHHHHHHHHHHHHSS-HHHHHIIIIITTTT-TT-BSS--TTS---BPPEE--STTTTSPPEE------GGGHHHH--EE-HHHHHHHHHHTSTT-SS-SS-HHHHHHHHS--EE-TT-SS--EE-SS-EE--S-SS--EEEEEEETTEEEEEEEETTTTEEEEEEE-STT--HHHHHHHHHHHHHHHHHH-SPPTTTTTS-EEEEETTEEEEEEE-SS-EEEE-TTSSSTTTT-EEEEEEETTEEEEEE--TTS-TT-EEEEEE-TTS-EEEEEETTEEEE-HHHHHHHHHHHHS--TT--

Radius of gyration: 29.8 Å; Cα contacts (8 Å, |Δi|>4): 2306; chains: 2; bounding box: 72×89×73 Å

pLDDT: mean 95.8, std 7.27, range [23.66, 98.94]